Protein 5NEC (pdb70)

B-factor: mean 57.01, std 13.83, range [28.28, 116.64]

Radius of gyration: 36.02 Å; Cα contacts (8 Å, |Δi|>4): 3956; chains: 2; bounding box: 66×70×105 Å

Solvent-accessible surface area: 53662 Å² total; per-residue (Å²): 132,110,67,41,2,18,33,92,119,12,45,18,118,16,17,20,7,51,11,22,18,8,5,16,13,23,22,10,0,2,35,31,0,11,110,13,1,16,5,37,22,9,40,38,1,2,39,2,3,11,10,19,17,17,0,57,49,10,49,0,21,67,3,19,1,8,2,12,65,0,97,71,48,5,13,24,50,5,7,96,29,30,52,62,40,9,15,9,15,16,36,19,0,6,0,4,13,6,32,17,1,4,31,43,6,11,0,6,3,16,15,35,58,5,81,64,31,73,27,83,42,17,11,72,18,106,20,80,23,94,6,114,18,80,45,71,15,40,1,90,56,61,36,152,27,82,0,0,70,10,42,4,64,7,118,4,46,11,64,38,17,27,11,77,73,10,46,37,38,32,113,2,44,4,42,7,21,9,4,15,42,91,41,82,28,62,3,25,9,18,22,47,25,10,44,16,77,20,28,3,23,0,3,1,2,5,32,79,48,130,89,63,36,85,146,81,39,10,100,10,19,133,13,93,81,14,10,1,0,0,0,49,78,10,10,39,7,93,28,124,15,13,10,9,17,10,24,44,22,70,48,90,69,151,30,55,20,68,67,46,13,18,14,23,1,26,15,71,21,28,4,0,6,1,9,0,3,12,37,55,20,5,15,105,70,28,0,0,29,0,70,23,39,29,49,7,21,47,15,32,12,29,11,49,9,44,4,60,20,12,54,86,144,124,64,83,75,85,8,16,27,0,40,8,78,21,94,20,115,73,30,30,54,130,14,2,26,101,20,75,20,87,1,69,81,61,71,31,76,4,45,80,86,31,53,13,68,89,3,38,48,8,0,2,22,18,89,111,19,72,15,112,14,93,30,138,24,74,66,78,70,101,79,32,4,52,26,35,55,6,46,17,114,8,92,9,52,22,21,4,34,53,71,75,146,70,90,14,38,6,86,6,38,16,69,23,38,89,82,28,38,27,36,42,25,52,74,133,115,30,50,101,124,84,91,161,59,69,100,142,15,114,12,34,6,78,0,100,18,49,70,118,49,0,1,71,6,39,20,76,3,22,15,78,132,20,24,19,100,16,101,10,40,10,70,5,80,132,133,128,110,8,19,67,35,33,7,91,11,99,5,44,41,74,154,84,105,1,66,0,36,4,51,11,84,34,24,18,2,54,51,75,125,102,110,25,10,6,19,9,67,1,68,3,58,8,73,20,68,128,59,97,48,9,58,22,21,9,5,1,70,45,1,72,4,53,2,34,2,92,57,69,128,121,99,28,18,76,16,17,8,15,8,39,33,21,97,9,32,3,21,74,13,10,36,1,34,5,39,65,27,115,29,86,6,39,10,38,24,102,106,99,47,180,36,24,39,57,20,71,2,28,16,3,41,147,40,90,58,13,15,53,14,2,18,66,42,49,18,0,21,12,12,44,5,107,10,77,11,103,9,12,53,82,58,102,195,129,112,67,36,1,20,33,89,128,11,47,18,123,12,27,18,13,43,10,24,16,8,6,16,12,23,22,9,0,3,47,25,1,12,103,13,1,17,5,36,21,13,42,37,2,2,39,2,3,11,8,20,16,17,0,45,107,33,22,10,50,0,31,54,3,20,1,9,2,9,64,1,101,60,41,9,7,23,51,6,4,60,30,30,39,61,40,10,14,10,14,17,39,18,0,4,0,5,11,6,31,17,2,1,16,12,61,38,7,10,0,5,4,17,16,34,60,5,80,63,29,73,18,83,46,16,11,35,18,28,8,45,22,34,6,45,20,81,44,73,13,43,0,69,60,77,108,150,27,79,0,0,70,8,44,4,60,7,119,4,50,10,58,38,18,26,10,68,44,10,47,38,38,32,109,1,49,4,42,7,60,9,71,17,41,92,39,81,65,64,48,22,60,16,64,50,31,5,45,18,76,25,27,2,23,2,2,2,2,5,31,77,48,131,90,64,34,97,143,80,40,9,102,10,20,135,15,50,82,14,4,2,0,0,0,52,78,9,10,46,7,101,14,123,9,37,12,40,19,81,22,61,23,72,45,94,71,155,41,51,18,70,66,49,13,41,11,109,1,58,11,71,22,28,4,0,3,1,10,0,4,11,37,55,20,6,13,104,65,31,0,0,28,0,69,24,30,30,33,8,19,46,16,30,9,39,9,49,8,46,10,62,20,21,65,80,142,129,71,70,92,62,9,16,23,1,43,7,80,18,102,25,114,76,30,29,106,129,15,3,26,104,21,72,18,85,1,69,84,61,68,31,75,3,42,77,80,29,38,10,65,77,3,39,49,8,0,3,19,19,92,23,12,10,8,34,14,54,30,138,23,74,67,83,78,108,166,34,31,50,38,34,57,7,46,25,96,7,93,7,52,21,21,4,40,40,79,74,144,71,90,18,40,6,89,6,35,4,68,7,28,95,65,26,37,28,90,42,83,52,73,230,116,58,52,143,125,86,92,160,57,40,76,131,15,114,13,34,7,79,1,101,17,49,69,118,50,0,1,70,5,40,21,77,4,22,14,40,138,125,20,22,17,101,17,100,9,40,9,68,8,80,134,142,126,127,10,22,67,34,33,7,90,11,97,5,38,38,68,117,12,119,151,47,24,79,0,63,0,35,5,49,10,82,33,25,16,2,44,52,74,140,98,111,23,10,5,18,8,68,1,68,4,59,8,71,7,78,134,61,99,48,11,43,15,22,11,4,1,72,43,3,68,5,54,1,34,3,81,56,71,131,124,105,32,29,77,15,17,7,15,8,38,32,22,88,10,25,4,22,57,15,11,36,1,41,5,46,65,27,112,30,85,7,39,9,34,23,55,106,32,34,176,26,0,33,18,16,54,2,27,16,3,40,148,40,89,54,14,14,54,14,2,20,66,42,50,20,0,21,12,15,44,4,108,8,62,11,27,8,3,44,54,55,90,173

Sequence (1283 aa):
DETTYNVDRSASKKYTAPLLDTPRSVTVVPKQVIKDTAAVSLQDALRTVPGITFGANPTGDRPFIRGFDAQSDTYVDGVRDTQTREIFNLEQIEVSKGPNSAFGGSLNLVSKQAKAGNFIDGGFTYGSDQTRRYTLDLNQEFLDGNAAFRLNLLKHDANVAGRDEVDVSRWGVAPSLTFGLGSPTRVTVSHYHLESDDTPDSGIPYAKSSDRSKHNPDKPVNVDRGNFYGLTGRDFQKSRIDTSTITVEHDLTDSLTIRNTSRYGNSHQDYLWTQPDDSQGNINNGSVWRRQNNRVSTTTTAVNQTDLFGEFYLGGFKNSFSTGLEFSREDSKRDGYIVDTNTGLGSNKCNPSLIGAPSGYNCTSLENPNPHDPWNGSITRKYAPLNTVGTTKAIYAFDTIDLNEQWQVNIGARFDSFETTAKNHGVRPATKLSDKSSFWNWQAGLVWKPVPNGSIYASYATSAETTNYELGTKWAFFNERLELSAAIFRTDKDNTQSRVDGVELSASGKLTEKWKVFAGYSYLDSELVSNNGNEMPNTPKNSFSLWTTYDIFPKTTIGGGAFYVDKVYGDVGNTVYVPDYWRYDAMASYKLSKNVDFQLNVQNVFDKKYFDKAYAAHYASQAAGRTILFSTNFHFLDETTYNVDRSASKKYTAPLLDTPRSVTVVPKQVIKDTAAVSLQDALRTVPGITFGAGGNPTGDRPFIRGFDAQSDTYVDGVRDTQTREIFNLEQIEVSKGPNSAFGGGGSLNLVSKQAKAGNFIDGGFTYGSDQTRRYTLDLNQEFLDGNAAFRLNLLKHDANVAGRDEVDVSRWGVAPSLTFGLGSPTRVTVSHYHLESDDTPDSGIPYAKSSDRSKHNPDKPVNVDRGNFYGLTGRDFQKSRIDTSTITVEHDLTDSLTIRNTSRYGNSHQDYLWTQPDDSQGNINNGSVWRRQNNRVSTTTTAVNQTDLFGEFYLGGFKNSFSTGLEFSREDSKRDGYIVDTNTGLGSNKCNPSLIGAPSGYNCTSLENPNPHDPWNGSITRKYAPLNTVGTTKAIYAFDTIDLNEQWQVNIGARFDSFETTAKNHGVRPATKLSDKSSFWNWQAGLVWKPVPNGSIYASYATSATETTNYELGTKWAFFNERLELSAAIFRTDKDNTRNAGQSRVDGVELSASGKLTEKWKVFAGYSYLDSELVSNNGNEMPNTPKNSFSLWTTYDIFPKTTIGGGAFYVDKVYGDVGNTVYVPDYWRYDAMASYKLSKNVDFQLNVQNVFDKKYFDKAYAAHYASQAAGRTILFSTNFHFL

Nearest PDB structures (foldseek):
  5nec-assembly2_B  TM=1.002E+00  e=0.000E+00  Pseudomonas aeruginosa 39016
  5nec-assembly1_A  TM=1.000E+00  e=0.000E+00  Pseudomonas aeruginosa 39016
  5fok-assembly1_A  TM=9.599E-01  e=3.566E-80  Pseudomonas aeruginosa PAO1
  5fok-assembly2_B  TM=9.596E-01  e=4.819E-80  Pseudomonas aeruginosa PAO1
  5fp1-assembly1_A  TM=9.452E-01  e=9.517E-67  Acinetobacter baumannii

Structure (mmCIF, N/CA/C/O backbone):
data_5NEC
#
_entry.id   5NEC
#
_cell.length_a   164.522
_cell.length_b   136.452
_cell.length_c   118.955
_cell.angle_alpha   90.00
_cell.angle_beta   132.04
_cell.angle_gamma   90.00
#
_symmetry.space_group_name_H-M   'C 1 2 1'
#
loop_
_entity.id
_entity.type
_entity.pdbx_description
1 polymer 'TonB-dependent siderophore receptor'
2 non-polymer (HYDROXYETHYLOXY)TRI(ETHYLOXY)OCTANE
3 water water
#
loop_
_atom_site.group_PDB
_atom_site.id
_atom_site.type_symbol
_atom_site.label_atom_id
_atom_site.label_alt_id
_atom_site.label_comp_id
_atom_site.label_asym_id
_atom_site.label_entity_id
_atom_site.label_seq_id
_atom_site.pdbx_PDB_ins_code
_atom_site.Cartn_x
_atom_site.Cartn_y
_atom_site.Cartn_z
_atom_site.occupancy
_atom_site.B_iso_or_equiv
_atom_site.auth_seq_id
_atom_site.auth_comp_id
_atom_site.auth_asym_id
_atom_site.auth_atom_id
_atom_site.pdbx_PDB_model_num
ATOM 1 N N . ASP A 1 29 ? 28.089 47.184 -23.978 1.00 93.91 27 ASP A N 1
ATOM 2 C CA . ASP A 1 29 ? 27.155 46.640 -25.023 1.00 94.59 27 ASP A CA 1
ATOM 3 C C . ASP A 1 29 ? 26.829 45.164 -24.750 1.00 91.97 27 ASP A C 1
ATOM 4 O O . ASP A 1 29 ? 27.652 44.273 -24.997 1.00 93.25 27 ASP A O 1
ATOM 9 N N . GLU A 1 30 ? 25.617 44.914 -24.261 1.00 90.73 28 GLU A N 1
ATOM 10 C CA . GLU A 1 30 ? 25.172 43.560 -23.913 1.00 87.43 28 GLU A CA 1
ATOM 11 C C . GLU A 1 30 ? 24.766 42.691 -25.117 1.00 82.77 28 GLU A C 1
ATOM 12 O O . GLU A 1 30 ? 24.663 41.467 -24.970 1.00 80.78 28 GLU A O 1
ATOM 18 N N . THR A 1 31 ? 24.543 43.315 -26.283 1.00 78.64 29 THR A N 1
ATOM 19 C CA . THR A 1 31 ? 24.170 42.622 -27.527 1.00 75.23 29 THR A CA 1
ATOM 20 C C . THR A 1 31 ? 25.373 42.155 -28.367 1.00 71.28 29 THR A C 1
ATOM 21 O O . THR A 1 31 ? 25.200 41.694 -29.492 1.00 71.49 29 THR A O 1
ATOM 25 N N . THR A 1 32 ? 26.585 42.288 -27.846 1.00 67.94 30 THR A N 1
ATOM 26 C CA . THR A 1 32 ? 27.773 41.916 -28.604 1.00 66.70 30 THR A CA 1
ATOM 27 C C . THR A 1 32 ? 27.869 40.393 -28.861 1.00 65.35 30 THR A C 1
ATOM 28 O O . THR A 1 32 ? 27.495 39.569 -28.009 1.00 63.52 30 THR A O 1
ATOM 32 N N . TYR A 1 33 ? 28.354 40.056 -30.052 1.00 64.03 31 TYR A N 1
ATOM 33 C CA . TYR A 1 33 ? 28.749 38.697 -30.420 1.00 63.32 31 TYR A CA 1
ATOM 34 C C . TYR A 1 33 ? 30.237 38.439 -30.189 1.00 64.49 31 TYR A C 1
ATOM 35 O O . TYR A 1 33 ? 30.691 37.311 -30.364 1.00 64.56 31 TYR A O 1
ATOM 44 N N . ASN A 1 34 ? 30.985 39.470 -29.801 1.00 68.59 32 ASN A N 1
ATOM 45 C CA . ASN A 1 34 ? 32.396 39.327 -29.437 1.00 72.26 32 ASN A CA 1
ATOM 46 C C . ASN A 1 34 ? 32.635 39.828 -28.021 1.00 73.69 32 ASN A C 1
ATOM 47 O O . ASN A 1 34 ? 32.224 40.930 -27.680 1.00 78.31 32 ASN A O 1
ATOM 52 N N . VAL A 1 35 ? 33.317 39.015 -27.220 1.00 71.76 33 VAL A N 1
ATOM 53 C CA . VAL A 1 35 ? 33.710 39.367 -25.866 1.00 71.21 33 VAL A CA 1
ATOM 54 C C . VAL A 1 35 ? 35.238 39.383 -25.873 1.00 73.68 33 VAL A C 1
ATOM 55 O O . VAL A 1 35 ? 35.880 38.393 -26.238 1.00 73.82 33 VAL A O 1
ATOM 59 N N . ASP A 1 36 ? 35.811 40.514 -25.475 1.00 76.63 34 ASP A N 1
ATOM 60 C CA . ASP A 1 36 ? 37.253 40.769 -25.664 1.00 80.81 34 ASP A CA 1
ATOM 61 C C . ASP A 1 36 ? 38.131 40.397 -24.455 1.00 80.19 34 ASP A C 1
ATOM 62 O O . ASP A 1 36 ? 39.364 40.433 -24.546 1.00 79.31 34 ASP A O 1
ATOM 67 N N . ARG A 1 37 ? 37.487 40.036 -23.345 1.00 80.30 35 ARG A N 1
ATOM 68 C CA . ARG A 1 37 ? 38.177 39.717 -22.103 1.00 81.23 35 ARG A CA 1
ATOM 69 C C . ARG A 1 37 ? 37.460 38.552 -21.405 1.00 78.22 35 ARG A C 1
ATOM 70 O O . ARG A 1 37 ? 36.247 38.381 -21.548 1.00 75.23 35 ARG A O 1
ATOM 78 N N . SER A 1 38 ? 38.220 37.747 -20.671 1.00 75.13 36 SER A N 1
ATOM 79 C CA . SER A 1 38 ? 37.647 36.730 -19.802 1.00 73.18 36 SER A CA 1
ATOM 80 C C . SER A 1 38 ? 37.042 37.381 -18.555 1.00 74.25 36 SER A C 1
ATOM 81 O O . SER A 1 38 ? 37.407 38.495 -18.193 1.00 75.58 36 SER A O 1
ATOM 84 N N . ALA A 1 39 ? 36.115 36.686 -17.909 1.00 77.17 37 ALA A N 1
ATOM 85 C CA . ALA A 1 39 ? 35.547 37.142 -16.635 1.00 79.38 37 ALA A CA 1
ATOM 86 C C . ALA A 1 39 ? 36.484 36.850 -15.439 1.00 83.50 37 ALA A C 1
ATOM 87 O O . ALA A 1 39 ? 36.597 37.676 -14.535 1.00 87.16 37 ALA A O 1
ATOM 89 N N . SER A 1 40 ? 37.154 35.695 -15.437 1.00 86.80 38 SER A N 1
ATOM 90 C CA . SER A 1 40 ? 38.000 35.298 -14.298 1.00 91.00 38 SER A CA 1
ATOM 91 C C . SER A 1 40 ? 39.343 36.021 -14.349 1.00 96.12 38 SER A C 1
ATOM 92 O O . SER A 1 40 ? 40.037 35.940 -15.361 1.00 100.42 38 SER A O 1
ATOM 95 N N . LYS A 1 41 ? 39.729 36.673 -13.250 1.00 99.03 39 LYS A N 1
ATOM 96 C CA . LYS A 1 41 ? 40.981 37.470 -13.191 1.00 97.25 39 LYS A CA 1
ATOM 97 C C . LYS A 1 41 ? 42.185 36.601 -12.788 1.00 96.83 39 LYS A C 1
ATOM 98 O O . LYS A 1 41 ? 42.992 36.957 -11.908 1.00 94.40 39 LYS A O 1
ATOM 104 N N . LYS A 1 42 ? 42.258 35.435 -13.431 1.00 98.04 40 LYS A N 1
ATOM 105 C CA . LYS A 1 42 ? 43.458 34.609 -13.538 1.00 98.95 40 LYS A CA 1
ATOM 106 C C . LYS A 1 42 ? 44.068 34.830 -14.934 1.00 101.51 40 LYS A C 1
ATOM 107 O O . LYS A 1 42 ? 45.228 34.502 -15.139 1.00 100.49 40 LYS A O 1
ATOM 113 N N . TYR A 1 43 ? 43.276 35.355 -15.874 1.00 102.94 41 TYR A N 1
ATOM 114 C CA . TYR A 1 43 ? 43.777 35.879 -17.143 1.00 104.27 41 TYR A CA 1
ATOM 115 C C . TYR A 1 43 ? 44.386 37.237 -16.875 1.00 104.17 41 TYR A C 1
ATOM 116 O O . TYR A 1 43 ? 43.763 38.093 -16.252 1.00 103.92 41 TYR A O 1
ATOM 125 N N . THR A 1 44 ? 45.594 37.430 -17.400 1.00 103.90 42 THR A N 1
ATOM 126 C CA . THR A 1 44 ? 46.408 38.623 -17.158 1.00 99.10 42 THR A CA 1
ATOM 127 C C . THR A 1 44 ? 46.563 39.509 -18.428 1.00 95.56 42 THR A C 1
ATOM 128 O O . THR A 1 44 ? 47.557 40.252 -18.543 1.00 100.51 42 THR A O 1
ATOM 132 N N . ALA A 1 45 ? 45.564 39.461 -19.331 1.00 88.65 43 ALA A N 1
ATOM 133 C CA . ALA A 1 45 ? 45.611 40.114 -20.662 1.00 84.31 43 ALA A CA 1
ATOM 134 C C . ALA A 1 45 ? 44.293 39.925 -21.438 1.00 79.99 43 ALA A C 1
ATOM 135 O O . ALA A 1 45 ? 43.608 38.926 -21.228 1.00 78.19 43 ALA A O 1
ATOM 137 N N . PRO A 1 46 ? 43.950 40.863 -22.357 1.00 75.94 44 PRO A N 1
ATOM 138 C CA . PRO A 1 46 ? 42.771 40.651 -23.237 1.00 72.42 44 PRO A CA 1
ATOM 139 C C . PRO A 1 46 ? 42.922 39.443 -24.182 1.00 70.30 44 PRO A C 1
ATOM 140 O O . PRO A 1 46 ? 44.037 38.950 -24.377 1.00 68.65 44 PRO A O 1
ATOM 144 N N . LEU A 1 47 ? 41.813 38.989 -24.764 1.00 67.89 45 LEU A N 1
ATOM 145 C CA . LEU A 1 47 ? 41.806 37.750 -25.567 1.00 66.36 45 LEU A CA 1
ATOM 146 C C . LEU A 1 47 ? 42.568 37.873 -26.889 1.00 64.90 45 LEU A C 1
ATOM 147 O O . LEU A 1 47 ? 43.242 36.924 -27.294 1.00 62.07 45 LEU A O 1
ATOM 152 N N . LEU A 1 48 ? 42.502 39.033 -27.540 1.00 66.34 46 LEU A N 1
ATOM 153 C CA . LEU A 1 48 ? 43.368 39.318 -28.715 1.00 67.82 46 LEU A CA 1
ATOM 154 C C . LEU A 1 48 ? 44.857 39.020 -28.418 1.00 65.97 46 LEU A C 1
ATOM 155 O O . LEU A 1 48 ? 45.556 38.418 -29.247 1.00 61.98 46 LEU A O 1
ATOM 160 N N . ASP A 1 49 ? 45.320 39.417 -27.230 1.00 66.44 47 ASP A N 1
ATOM 161 C CA . ASP A 1 49 ? 46.734 39.281 -26.843 1.00 68.05 47 ASP A CA 1
ATOM 162 C C . ASP A 1 49 ? 47.028 38.080 -25.935 1.00 65.33 47 ASP A C 1
ATOM 163 O O . ASP A 1 49 ? 48.087 38.020 -25.319 1.00 66.06 47 ASP A O 1
ATOM 168 N N . THR A 1 50 ? 46.084 37.150 -25.811 1.00 63.28 48 THR A N 1
ATOM 169 C CA . THR A 1 50 ? 46.289 35.925 -25.031 1.00 62.20 48 THR A CA 1
ATOM 170 C C . THR A 1 50 ? 46.772 34.829 -26.017 1.00 61.21 48 THR A C 1
ATOM 171 O O . THR A 1 50 ? 46.141 34.598 -27.059 1.00 57.66 48 THR A O 1
ATOM 175 N N . PRO A 1 51 ? 47.902 34.163 -25.702 1.00 60.81 49 PRO A N 1
ATOM 176 C CA . PRO A 1 51 ? 48.520 33.194 -26.619 1.00 61.48 49 PRO A CA 1
ATOM 177 C C . PRO A 1 51 ? 47.914 31.778 -26.579 1.00 61.55 49 PRO A C 1
ATOM 178 O O . PRO A 1 51 ? 48.641 30.797 -26.466 1.00 59.22 49 PRO A O 1
ATOM 182 N N . ARG A 1 52 ? 46.589 31.686 -26.685 1.00 65.28 50 ARG A N 1
ATOM 183 C CA . ARG A 1 52 ? 45.844 30.425 -26.604 1.00 66.49 50 ARG A CA 1
ATOM 184 C C . ARG A 1 52 ? 44.536 30.575 -27.387 1.00 65.73 50 ARG A C 1
ATOM 185 O O . ARG A 1 52 ? 44.006 31.680 -27.526 1.00 61.25 50 ARG A O 1
ATOM 193 N N . SER A 1 53 ? 44.011 29.461 -27.889 1.00 65.17 51 SER A N 1
ATOM 194 C CA . SER A 1 53 ? 42.694 29.468 -28.524 1.00 63.39 51 SER A CA 1
ATOM 195 C C . SER A 1 53 ? 41.590 29.540 -27.465 1.00 60.84 51 SER A C 1
ATOM 196 O O . SER A 1 53 ? 41.404 28.601 -26.692 1.00 61.37 51 SER A O 1
ATOM 199 N N . VAL A 1 54 ? 40.870 30.662 -27.427 1.00 59.00 52 VAL A N 1
ATOM 200 C CA . VAL A 1 54 ? 39.755 30.850 -26.503 1.00 55.85 52 VAL A CA 1
ATOM 201 C C . VAL A 1 54 ? 38.566 31.381 -27.280 1.00 53.97 52 VAL A C 1
ATOM 202 O O . VAL A 1 54 ? 38.702 32.361 -27.998 1.00 52.99 52 VAL A O 1
ATOM 206 N N . THR A 1 55 ? 37.413 30.738 -27.135 1.00 53.54 53 THR A N 1
ATOM 207 C CA . THR A 1 55 ? 36.164 31.226 -27.722 1.00 54.08 53 THR A CA 1
ATOM 208 C C . THR A 1 55 ? 35.140 31.450 -26.620 1.00 52.62 53 THR A C 1
ATOM 209 O O . THR A 1 55 ? 34.850 30.543 -25.836 1.00 53.97 53 THR A O 1
ATOM 213 N N . VAL A 1 56 ? 34.591 32.657 -26.562 1.00 50.43 54 VAL A N 1
ATOM 214 C CA . VAL A 1 56 ? 33.533 32.966 -25.620 1.00 49.78 54 VAL A CA 1
ATOM 215 C C . VAL A 1 56 ? 32.186 32.957 -26.355 1.00 48.97 54 VAL A C 1
ATOM 216 O O . VAL A 1 56 ? 32.029 33.616 -27.368 1.00 47.02 54 VAL A O 1
ATOM 220 N N . VAL A 1 57 ? 31.239 32.153 -25.872 1.00 49.73 55 VAL A N 1
ATOM 221 C CA . VAL A 1 57 ? 29.868 32.215 -26.362 1.00 50.85 55 VAL A CA 1
ATOM 222 C C . VAL A 1 57 ? 29.170 33.262 -25.510 1.00 51.47 55 VAL A C 1
ATOM 223 O O . VAL A 1 57 ? 28.897 33.007 -24.332 1.00 52.56 55 VAL A O 1
ATOM 227 N N . PRO A 1 58 ? 28.904 34.449 -26.085 1.00 52.74 56 PRO A N 1
ATOM 228 C CA . PRO A 1 58 ? 28.305 35.521 -25.294 1.00 54.04 56 PRO A CA 1
ATOM 229 C C . PRO A 1 58 ? 26.807 35.365 -25.090 1.00 55.63 56 PRO A C 1
ATOM 230 O O . PRO A 1 58 ? 26.140 34.646 -25.843 1.00 55.19 56 PRO A O 1
ATOM 234 N N . LYS A 1 59 ? 26.306 36.061 -24.076 1.00 59.33 57 LYS A N 1
ATOM 235 C CA . LYS A 1 59 ? 24.886 36.110 -23.729 1.00 62.73 57 LYS A CA 1
ATOM 236 C C . LYS A 1 59 ? 23.953 36.200 -24.935 1.00 61.34 57 LYS A C 1
ATOM 237 O O . LYS A 1 59 ? 22.947 35.502 -25.002 1.00 59.17 57 LYS A O 1
ATOM 243 N N . GLN A 1 60 ? 24.288 37.084 -25.869 1.00 61.07 58 GLN A N 1
ATOM 244 C CA . GLN A 1 60 ? 23.409 37.408 -26.984 1.00 59.35 58 GLN A CA 1
ATOM 245 C C . GLN A 1 60 ? 23.271 36.248 -27.956 1.00 59.44 58 GLN A C 1
ATOM 246 O O . GLN A 1 60 ? 22.192 36.069 -28.526 1.00 59.92 58 GLN A O 1
ATOM 252 N N . VAL A 1 61 ? 24.345 35.472 -28.142 1.00 55.68 59 VAL A N 1
ATOM 253 C CA . VAL A 1 61 ? 24.281 34.255 -28.957 1.00 54.19 59 VAL A CA 1
ATOM 254 C C . VAL A 1 61 ? 23.391 33.199 -28.288 1.00 51.20 59 VAL A C 1
ATOM 255 O O . VAL A 1 61 ? 22.598 32.544 -28.965 1.00 48.00 59 VAL A O 1
ATOM 259 N N . ILE A 1 62 ? 23.507 33.074 -26.965 1.00 50.52 60 ILE A N 1
ATOM 260 C CA . ILE A 1 62 ? 22.669 32.167 -26.170 1.00 48.74 60 ILE A CA 1
ATOM 261 C C . ILE A 1 62 ? 21.187 32.526 -26.322 1.00 48.83 60 ILE A C 1
ATOM 262 O O . ILE A 1 62 ? 20.366 31.640 -26.529 1.00 46.84 60 ILE A O 1
ATOM 267 N N . LYS A 1 63 ? 20.858 33.817 -26.261 1.00 52.13 61 LYS A N 1
ATOM 268 C CA . LYS A 1 63 ? 19.476 34.288 -26.475 1.00 55.58 61 LYS A CA 1
ATOM 269 C C . LYS A 1 63 ? 19.006 34.147 -27.928 1.00 53.43 61 LYS A C 1
ATOM 270 O O . LYS A 1 63 ? 17.918 33.673 -28.149 1.00 50.85 61 LYS A O 1
ATOM 276 N N . ASP A 1 64 ? 19.823 34.550 -28.897 1.00 53.38 62 ASP A N 1
ATOM 277 C CA . ASP A 1 64 ? 19.426 34.529 -30.321 1.00 54.65 62 ASP A CA 1
ATOM 278 C C . ASP A 1 64 ? 19.200 33.114 -30.874 1.00 54.20 62 ASP A C 1
ATOM 279 O O . ASP A 1 64 ? 18.316 32.920 -31.717 1.00 52.62 62 ASP A O 1
ATOM 284 N N . THR A 1 65 ? 19.988 32.145 -30.397 1.00 52.91 63 THR A N 1
ATOM 285 C CA . THR A 1 65 ? 19.796 30.722 -30.735 1.00 51.85 63 THR A CA 1
ATOM 286 C C . THR A 1 65 ? 18.693 30.056 -29.908 1.00 50.72 63 THR A C 1
ATOM 287 O O . THR A 1 65 ? 18.287 28.953 -30.225 1.00 51.43 63 THR A O 1
ATOM 291 N N . ALA A 1 66 ? 18.213 30.726 -28.859 1.00 50.36 64 ALA A N 1
ATOM 292 C CA . ALA A 1 66 ? 17.229 30.168 -27.908 1.00 49.76 64 ALA A CA 1
ATOM 293 C C . ALA A 1 66 ? 17.670 28.820 -27.311 1.00 48.41 64 ALA A C 1
ATOM 294 O O . ALA A 1 66 ? 16.851 27.951 -27.055 1.00 48.39 64 ALA A O 1
ATOM 296 N N . ALA A 1 67 ? 18.972 28.686 -27.066 1.00 48.41 65 ALA A N 1
ATOM 297 C CA . ALA A 1 67 ? 19.553 27.522 -26.421 1.00 47.84 65 ALA A CA 1
ATOM 298 C C . ALA A 1 67 ? 18.940 27.307 -25.049 1.00 48.22 65 ALA A C 1
ATOM 299 O O . ALA A 1 67 ? 18.855 28.248 -24.269 1.00 49.97 65 ALA A O 1
ATOM 301 N N . VAL A 1 68 ? 18.516 26.075 -24.765 1.00 48.66 66 VAL A N 1
ATOM 302 C CA . VAL A 1 68 ? 17.945 25.723 -23.452 1.00 47.45 66 VAL A CA 1
ATOM 303 C C . VAL A 1 68 ? 18.897 24.867 -22.614 1.00 46.38 66 VAL A C 1
ATOM 304 O O . VAL A 1 68 ? 18.525 24.420 -21.530 1.00 47.19 66 VAL A O 1
ATOM 308 N N . SER A 1 69 ? 20.105 24.625 -23.114 1.00 46.41 67 SER A N 1
ATOM 309 C CA . SER A 1 69 ? 21.099 23.850 -22.371 1.00 47.73 67 SER A CA 1
ATOM 310 C C . SER A 1 69 ? 22.503 24.187 -22.823 1.00 48.16 67 SER A C 1
ATOM 311 O O . SER A 1 69 ? 22.695 24.867 -23.840 1.00 49.65 67 SER A O 1
ATOM 314 N N . LEU A 1 70 ? 23.468 23.697 -22.054 1.00 48.23 68 LEU A N 1
ATOM 315 C CA . LEU A 1 70 ? 24.901 23.870 -22.340 1.00 48.93 68 LEU A CA 1
ATOM 316 C C . LEU A 1 70 ? 25.301 23.247 -23.664 1.00 48.03 68 LEU A C 1
ATOM 317 O O . LEU A 1 70 ? 26.009 23.871 -24.418 1.00 47.60 68 LEU A O 1
ATOM 322 N N . GLN A 1 71 ? 24.832 22.030 -23.944 1.00 51.42 69 GLN A N 1
ATOM 323 C CA . GLN A 1 71 ? 25.109 21.347 -25.228 1.00 54.35 69 GLN A CA 1
ATOM 324 C C . GLN A 1 71 ? 24.516 22.064 -26.436 1.00 53.99 69 GLN A C 1
ATOM 325 O O . GLN A 1 71 ? 25.194 22.241 -27.440 1.00 54.61 69 GLN A O 1
ATOM 331 N N . ASP A 1 72 ? 23.240 22.423 -26.330 1.00 54.77 70 ASP A N 1
ATOM 332 C CA . ASP A 1 72 ? 22.524 23.230 -27.328 1.00 56.48 70 ASP A CA 1
ATOM 333 C C . ASP A 1 72 ? 23.349 24.482 -27.698 1.00 55.81 70 ASP A C 1
ATOM 334 O O . ASP A 1 72 ? 23.576 24.772 -28.874 1.00 53.30 70 ASP A O 1
ATOM 339 N N . ALA A 1 73 ? 23.835 25.179 -26.672 1.00 55.10 71 ALA A N 1
ATOM 340 C CA . ALA A 1 73 ? 24.605 26.410 -26.845 1.00 56.17 71 ALA A CA 1
ATOM 341 C C . ALA A 1 73 ? 25.973 26.165 -27.480 1.00 55.16 71 ALA A C 1
ATOM 342 O O . ALA A 1 73 ? 26.423 26.979 -28.294 1.00 54.76 71 ALA A O 1
ATOM 344 N N . LEU A 1 74 ? 26.625 25.057 -27.110 1.00 52.35 72 LEU A N 1
ATOM 345 C CA . LEU A 1 74 ? 27.960 24.737 -27.638 1.00 52.40 72 LEU A CA 1
ATOM 346 C C . LEU A 1 74 ? 27.976 24.235 -29.093 1.00 51.51 72 LEU A C 1
ATOM 347 O O . LEU A 1 74 ? 29.042 24.121 -29.676 1.00 49.29 72 LEU A O 1
ATOM 352 N N . ARG A 1 75 ? 26.812 23.982 -29.693 1.00 51.20 73 ARG A N 1
ATOM 353 C CA . ARG A 1 75 ? 26.749 23.708 -31.130 1.00 51.57 73 ARG A CA 1
ATOM 354 C C . ARG A 1 75 ? 27.354 24.835 -31.983 1.00 51.89 73 ARG A C 1
ATOM 355 O O . ARG A 1 75 ? 27.788 24.583 -33.102 1.00 49.98 73 ARG A O 1
ATOM 363 N N . THR A 1 76 ? 27.386 26.063 -31.439 1.00 52.04 74 THR A N 1
ATOM 364 C CA . THR A 1 76 ? 28.039 27.216 -32.086 1.00 51.73 74 THR A CA 1
ATOM 365 C C . THR A 1 76 ? 29.576 27.199 -32.100 1.00 50.03 74 THR A C 1
ATOM 366 O O . THR A 1 76 ? 30.174 27.994 -32.786 1.00 51.96 74 THR A O 1
ATOM 370 N N . VAL A 1 77 ? 30.207 26.327 -31.331 1.00 51.09 75 VAL A N 1
ATOM 371 C CA . VAL A 1 77 ? 31.659 26.223 -31.305 1.00 51.02 75 VAL A CA 1
ATOM 372 C C . VAL A 1 77 ? 32.047 24.852 -31.848 1.00 52.10 75 VAL A C 1
ATOM 373 O O . VAL A 1 77 ? 31.857 23.840 -31.165 1.00 51.55 75 VAL A O 1
ATOM 377 N N . PRO A 1 78 ? 32.629 24.811 -33.056 1.00 53.83 76 PRO A N 1
ATOM 378 C CA . PRO A 1 78 ? 32.870 23.529 -33.730 1.00 52.55 76 PRO A CA 1
ATOM 379 C C . PRO A 1 78 ? 33.938 22.695 -33.059 1.00 51.89 76 PRO A C 1
ATOM 380 O O . PRO A 1 78 ? 34.833 23.230 -32.413 1.00 51.05 76 PRO A O 1
ATOM 384 N N . GLY A 1 79 ? 33.834 21.380 -33.213 1.00 54.86 77 GLY A N 1
ATOM 385 C CA . GLY A 1 79 ? 34.816 20.437 -32.636 1.00 55.52 77 GLY A CA 1
ATOM 386 C C . GLY A 1 79 ? 34.616 20.034 -31.172 1.00 53.15 77 GLY A C 1
ATOM 387 O O . GLY A 1 79 ? 35.489 19.393 -30.581 1.00 55.31 77 GLY A O 1
ATOM 388 N N . ILE A 1 80 ? 33.497 20.428 -30.579 1.00 50.91 78 ILE A N 1
ATOM 389 C CA . ILE A 1 80 ? 33.153 20.024 -29.217 1.00 51.65 78 ILE A CA 1
ATOM 390 C C . ILE A 1 80 ? 32.048 19.001 -29.385 1.00 50.67 78 ILE A C 1
ATOM 391 O O . ILE A 1 80 ? 30.956 19.349 -29.817 1.00 51.07 78 ILE A O 1
ATOM 396 N N . THR A 1 81 ? 32.347 17.744 -29.091 1.00 50.84 79 THR A N 1
ATOM 397 C CA . THR A 1 81 ? 31.348 16.687 -29.143 1.00 54.97 79 THR A CA 1
ATOM 398 C C . THR A 1 81 ? 31.116 16.125 -27.750 1.00 54.21 79 THR A C 1
ATOM 399 O O . THR A 1 81 ? 31.970 16.199 -26.880 1.00 54.08 79 THR A O 1
ATOM 403 N N . PHE A 1 82 ? 29.941 15.559 -27.565 1.00 55.43 80 PHE A N 1
ATOM 404 C CA . PHE A 1 82 ? 29.574 14.939 -26.315 1.00 54.46 80 PHE A CA 1
ATOM 405 C C . PHE A 1 82 ? 29.507 13.441 -26.502 1.00 53.21 80 PHE A C 1
ATOM 406 O O . PHE A 1 82 ? 29.089 12.966 -27.546 1.00 51.72 80 PHE A O 1
ATOM 414 N N . GLY A 1 83 ? 30.005 12.712 -25.514 1.00 54.79 81 GLY A N 1
ATOM 415 C CA . GLY A 1 83 ? 29.897 11.266 -25.488 1.00 60.11 81 GLY A CA 1
ATOM 416 C C . GLY A 1 83 ? 29.649 10.774 -24.071 1.00 66.14 81 GLY A C 1
ATOM 417 O O . GLY A 1 83 ? 28.957 11.440 -23.282 1.00 70.53 81 GLY A O 1
ATOM 418 N N . ALA A 1 84 ? 30.228 9.610 -23.758 1.00 70.19 82 ALA A N 1
ATOM 419 C CA . ALA A 1 84 ? 30.197 9.035 -22.411 1.00 70.49 82 ALA A CA 1
ATOM 420 C C . ALA A 1 84 ? 31.400 8.093 -22.180 1.00 69.69 82 ALA A C 1
ATOM 421 O O . ALA A 1 84 ? 32.376 8.103 -22.951 1.00 64.22 82 ALA A O 1
ATOM 423 N N . ASN A 1 89 ? 25.442 6.775 -19.335 1.00 73.17 87 ASN A N 1
ATOM 424 C CA . ASN A 1 89 ? 24.568 7.933 -19.055 1.00 75.39 87 ASN A CA 1
ATOM 425 C C . ASN A 1 89 ? 23.354 8.075 -20.031 1.00 74.13 87 ASN A C 1
ATOM 426 O O . ASN A 1 89 ? 23.537 8.067 -21.247 1.00 74.52 87 ASN A O 1
ATOM 431 N N . PRO A 1 90 ? 22.122 8.255 -19.510 1.00 73.95 88 PRO A N 1
ATOM 432 C CA . PRO A 1 90 ? 20.954 8.377 -20.414 1.00 75.48 88 PRO A CA 1
ATOM 433 C C . PRO A 1 90 ? 20.945 9.642 -21.313 1.00 79.72 88 PRO A C 1
ATOM 434 O O . PRO A 1 90 ? 20.147 9.711 -22.250 1.00 78.44 88 PRO A O 1
ATOM 438 N N . THR A 1 91 ? 21.776 10.637 -20.982 1.00 84.13 89 THR A N 1
ATOM 439 C CA . THR A 1 91 ? 22.119 11.760 -21.869 1.00 89.03 89 THR A CA 1
ATOM 440 C C . THR A 1 91 ? 23.590 12.107 -21.589 1.00 90.52 89 THR A C 1
ATOM 441 O O . THR A 1 91 ? 23.896 12.616 -20.511 1.00 94.85 89 THR A O 1
ATOM 445 N N . GLY A 1 92 ? 24.492 11.831 -22.531 1.00 88.94 90 GLY A N 1
ATOM 446 C CA . GLY A 1 92 ? 25.939 12.008 -22.315 1.00 89.77 90 GLY A CA 1
ATOM 447 C C . GLY A 1 92 ? 26.379 13.465 -22.169 1.00 89.47 90 GLY A C 1
ATOM 448 O O . GLY A 1 92 ? 26.358 14.218 -23.145 1.00 85.38 90 GLY A O 1
ATOM 449 N N . ASP A 1 93 ? 26.780 13.860 -20.945 1.00 87.86 91 ASP A N 1
ATOM 450 C CA . ASP A 1 93 ? 27.087 15.276 -20.582 1.00 83.88 91 ASP A CA 1
ATOM 451 C C . ASP A 1 93 ? 28.583 15.528 -20.463 1.00 76.84 91 ASP A C 1
ATOM 452 O O . ASP A 1 93 ? 29.018 16.481 -19.801 1.00 69.55 91 ASP A O 1
ATOM 457 N N . ARG A 1 94 ? 29.366 14.697 -21.159 1.00 72.37 92 ARG A N 1
ATOM 458 C CA . ARG A 1 94 ? 30.811 14.704 -21.102 1.00 69.34 92 ARG A CA 1
ATOM 459 C C . ARG A 1 94 ? 31.358 15.333 -22.389 1.00 59.95 92 ARG A C 1
ATOM 460 O O . ARG A 1 94 ? 31.318 14.697 -23.428 1.00 55.99 92 ARG A O 1
ATOM 468 N N . PRO A 1 95 ? 31.867 16.574 -22.330 1.00 53.51 93 PRO A N 1
ATOM 469 C CA . PRO A 1 95 ? 32.438 17.169 -23.544 1.00 53.67 93 PRO A CA 1
ATOM 470 C C . PRO A 1 95 ? 33.822 16.627 -23.940 1.00 50.68 93 PRO A C 1
ATOM 471 O O . PRO A 1 95 ? 34.622 16.292 -23.076 1.00 50.34 93 PRO A O 1
ATOM 475 N N . PHE A 1 96 ? 34.067 16.540 -25.244 1.00 49.01 94 PHE A N 1
ATOM 476 C CA . PHE A 1 96 ? 35.377 16.208 -25.813 1.00 48.96 94 PHE A CA 1
ATOM 477 C C . PHE A 1 96 ? 35.876 17.415 -26.599 1.00 49.85 94 PHE A C 1
ATOM 478 O O . PHE A 1 96 ? 35.156 17.945 -27.439 1.00 51.16 94 PHE A O 1
ATOM 486 N N . ILE A 1 97 ? 37.099 17.851 -26.325 1.00 50.25 95 ILE A N 1
ATOM 487 C CA . ILE A 1 97 ? 37.642 19.070 -26.913 1.00 50.87 95 ILE A CA 1
ATOM 488 C C . ILE A 1 97 ? 38.985 18.706 -27.540 1.00 50.86 95 ILE A C 1
ATOM 489 O O . ILE A 1 97 ? 39.837 18.122 -26.863 1.00 51.03 95 ILE A O 1
ATOM 494 N N . ARG A 1 98 ? 39.157 19.023 -28.828 1.00 51.28 96 ARG A N 1
ATOM 495 C CA . ARG A 1 98 ? 40.324 18.590 -29.608 1.00 52.84 96 ARG A CA 1
ATOM 496 C C . ARG A 1 98 ? 40.614 17.101 -29.422 1.00 55.98 96 ARG A C 1
ATOM 497 O O . ARG A 1 98 ? 41.775 16.686 -29.238 1.00 55.68 96 ARG A O 1
ATOM 505 N N . GLY A 1 99 ? 39.524 16.330 -29.441 1.00 57.57 97 GLY A N 1
ATOM 506 C CA . GLY A 1 99 ? 39.553 14.891 -29.315 1.00 59.98 97 GLY A CA 1
ATOM 507 C C . GLY A 1 99 ? 39.986 14.323 -27.993 1.00 61.41 97 GLY A C 1
ATOM 508 O O . GLY A 1 99 ? 40.435 13.178 -27.939 1.00 60.56 97 GLY A O 1
ATOM 509 N N . PHE A 1 100 ? 39.821 15.104 -26.926 1.00 64.24 98 PHE A N 1
ATOM 510 C CA . PHE A 1 100 ? 40.202 14.667 -25.585 1.00 65.71 98 PHE A CA 1
ATOM 511 C C . PHE A 1 100 ? 39.088 14.938 -24.571 1.00 65.45 98 PHE A C 1
ATOM 512 O O . PHE A 1 100 ? 38.418 15.968 -24.606 1.00 64.25 98 PHE A O 1
ATOM 520 N N . ASP A 1 101 ? 38.923 13.982 -23.666 1.00 67.87 99 ASP A N 1
ATOM 521 C CA . ASP A 1 101 ? 37.857 13.956 -22.677 1.00 68.58 99 ASP A CA 1
ATOM 522 C C . ASP A 1 101 ? 38.025 15.100 -21.675 1.00 68.73 99 ASP A C 1
ATOM 523 O O . ASP A 1 101 ? 39.101 15.248 -21.103 1.00 70.40 99 ASP A O 1
ATOM 528 N N . ALA A 1 102 ? 36.957 15.872 -21.447 1.00 68.13 100 ALA A N 1
ATOM 529 C CA . ALA A 1 102 ? 36.996 17.046 -20.573 1.00 69.47 100 ALA A CA 1
ATOM 530 C C . ALA A 1 102 ? 35.873 17.103 -19.530 1.00 73.71 100 ALA A C 1
ATOM 531 O O . ALA A 1 102 ? 35.469 18.214 -19.125 1.00 69.97 100 ALA A O 1
ATOM 533 N N . GLN A 1 103 ? 35.389 15.936 -19.073 1.00 78.78 101 GLN A N 1
ATOM 534 C CA . GLN A 1 103 ? 34.304 15.878 -18.060 1.00 83.11 101 GLN A CA 1
ATOM 535 C C . GLN A 1 103 ? 34.671 16.605 -16.775 1.00 82.58 101 GLN A C 1
ATOM 536 O O . GLN A 1 103 ? 33.868 17.365 -16.229 1.00 84.70 101 GLN A O 1
ATOM 542 N N . SER A 1 104 ? 35.905 16.382 -16.325 1.00 80.48 102 SER A N 1
ATOM 543 C CA . SER A 1 104 ? 36.412 16.950 -15.090 1.00 79.39 102 SER A CA 1
ATOM 544 C C . SER A 1 104 ? 37.277 18.190 -15.379 1.00 77.35 102 SER A C 1
ATOM 545 O O . SER A 1 104 ? 38.216 18.483 -14.646 1.00 72.18 102 SER A O 1
ATOM 548 N N . ASP A 1 105 ? 36.946 18.909 -16.455 1.00 76.73 103 ASP A N 1
ATOM 549 C CA . ASP A 1 105 ? 37.477 20.247 -16.715 1.00 75.77 103 ASP A CA 1
ATOM 550 C C . ASP A 1 105 ? 36.341 21.221 -17.058 1.00 69.63 103 ASP A C 1
ATOM 551 O O . ASP A 1 105 ? 36.471 22.059 -17.953 1.00 68.56 103 ASP A O 1
ATOM 556 N N . THR A 1 106 ? 35.234 21.091 -16.328 1.00 64.28 104 THR A N 1
ATOM 557 C CA . THR A 1 106 ? 34.127 22.033 -16.384 1.00 60.94 104 THR A CA 1
ATOM 558 C C . THR A 1 106 ? 34.114 22.839 -15.085 1.00 56.39 104 THR A C 1
ATOM 559 O O . THR A 1 106 ? 34.099 22.294 -13.993 1.00 54.00 104 THR A O 1
ATOM 563 N N . TYR A 1 107 ? 34.140 24.152 -15.251 1.00 55.20 105 TYR A N 1
ATOM 564 C CA . TYR A 1 107 ? 34.284 25.099 -14.170 1.00 54.51 105 TYR A CA 1
ATOM 565 C C . TYR A 1 107 ? 33.063 26.014 -14.162 1.00 52.14 105 TYR A C 1
ATOM 566 O O . TYR A 1 107 ? 32.490 26.296 -15.215 1.00 49.58 105 TYR A O 1
ATOM 575 N N . VAL A 1 108 ? 32.643 26.417 -12.963 1.00 50.14 106 VAL A N 1
ATOM 576 C CA . VAL A 1 108 ? 31.672 27.490 -12.787 1.00 49.31 106 VAL A CA 1
ATOM 577 C C . VAL A 1 108 ? 32.408 28.604 -12.054 1.00 50.46 106 VAL A C 1
ATOM 578 O O . VAL A 1 108 ? 32.835 28.419 -10.905 1.00 49.64 106 VAL A O 1
ATOM 582 N N . ASP A 1 109 ? 32.584 29.741 -12.734 1.00 50.85 107 ASP A N 1
ATOM 583 C CA . ASP A 1 109 ? 33.365 30.866 -12.213 1.00 53.91 107 ASP A CA 1
ATOM 584 C C . ASP A 1 109 ? 34.732 30.435 -11.682 1.00 54.36 107 ASP A C 1
ATOM 585 O O . ASP A 1 109 ? 35.065 30.667 -10.533 1.00 55.89 107 ASP A O 1
ATOM 590 N N . GLY A 1 110 ? 35.489 29.755 -12.530 1.00 55.44 108 GLY A N 1
ATOM 591 C CA . GLY A 1 110 ? 36.853 29.342 -12.226 1.00 57.51 108 GLY A CA 1
ATOM 592 C C . GLY A 1 110 ? 37.052 28.341 -11.098 1.00 59.23 108 GLY A C 1
ATOM 593 O O . GLY A 1 110 ? 38.166 28.196 -10.611 1.00 60.10 108 GLY A O 1
ATOM 594 N N . VAL A 1 111 ? 35.996 27.648 -10.676 1.00 60.47 109 VAL A N 1
ATOM 595 C CA . VAL A 1 111 ? 36.110 26.634 -9.621 1.00 61.88 109 VAL A CA 1
ATOM 596 C C . VAL A 1 111 ? 35.459 25.354 -10.112 1.00 60.73 109 VAL A C 1
ATOM 597 O O . VAL A 1 111 ? 34.468 25.423 -10.835 1.00 59.14 109 VAL A O 1
ATOM 601 N N . ARG A 1 112 ? 36.011 24.200 -9.737 1.00 66.92 110 ARG A N 1
ATOM 602 C CA . ARG A 1 112 ? 35.521 22.890 -10.255 1.00 73.47 110 ARG A CA 1
ATOM 603 C C . ARG A 1 112 ? 34.111 22.614 -9.755 1.00 74.75 110 ARG A C 1
ATOM 604 O O . ARG A 1 112 ? 33.675 23.229 -8.780 1.00 68.83 110 ARG A O 1
ATOM 612 N N . ASP A 1 113 ? 33.387 21.717 -10.432 1.00 81.66 111 ASP A N 1
ATOM 613 C CA . ASP A 1 113 ? 31.985 21.439 -10.076 1.00 86.07 111 ASP A CA 1
ATOM 614 C C . ASP A 1 113 ? 31.665 19.966 -9.742 1.00 87.47 111 ASP A C 1
ATOM 615 O O . ASP A 1 113 ? 32.266 19.025 -10.286 1.00 92.75 111 ASP A O 1
ATOM 620 N N . THR A 1 114 ? 30.692 19.819 -8.841 1.00 86.32 112 THR A N 1
ATOM 621 C CA . THR A 1 114 ? 30.185 18.536 -8.336 1.00 88.53 112 THR A CA 1
ATOM 622 C C . THR A 1 114 ? 29.448 17.721 -9.397 1.00 87.32 112 THR A C 1
ATOM 623 O O . THR A 1 114 ? 29.995 16.788 -9.988 1.00 85.62 112 THR A O 1
ATOM 627 N N . GLN A 1 117 ? 26.265 15.010 -15.162 1.00 81.82 115 GLN A N 1
ATOM 628 C CA . GLN A 1 117 ? 25.316 16.017 -14.763 1.00 79.80 115 GLN A CA 1
ATOM 629 C C . GLN A 1 117 ? 25.019 16.943 -15.967 1.00 79.42 115 GLN A C 1
ATOM 630 O O . GLN A 1 117 ? 25.953 17.417 -16.620 1.00 81.18 115 GLN A O 1
ATOM 636 N N . THR A 1 118 ? 23.731 17.158 -16.268 1.00 78.66 116 THR A N 1
ATOM 637 C CA . THR A 1 118 ? 23.281 17.928 -17.457 1.00 75.68 116 THR A CA 1
ATOM 638 C C . THR A 1 118 ? 23.030 19.401 -17.082 1.00 72.31 116 THR A C 1
ATOM 639 O O . THR A 1 118 ? 22.150 19.712 -16.260 1.00 77.71 116 THR A O 1
ATOM 643 N N . ARG A 1 119 ? 23.780 20.299 -17.705 1.00 65.30 117 ARG A N 1
ATOM 644 C CA . ARG A 1 119 ? 23.814 21.681 -17.286 1.00 61.54 117 ARG A CA 1
ATOM 645 C C . ARG A 1 119 ? 22.893 22.573 -18.096 1.00 59.90 117 ARG A C 1
ATOM 646 O O . ARG A 1 119 ? 22.803 22.489 -19.316 1.00 58.31 117 ARG A O 1
ATOM 654 N N . GLU A 1 120 ? 22.247 23.465 -17.371 1.00 58.56 118 GLU A N 1
ATOM 655 C CA . GLU A 1 120 ? 21.214 24.327 -17.894 1.00 57.18 118 GLU A CA 1
ATOM 656 C C . GLU A 1 120 ? 21.932 25.672 -18.127 1.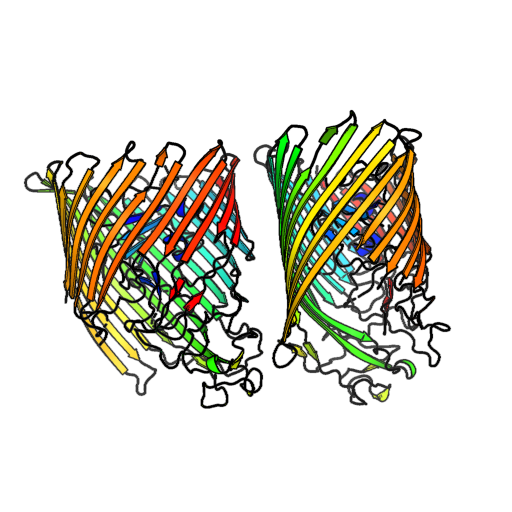00 56.38 118 GLU A C 1
ATOM 657 O O . GLU A 1 120 ? 23.098 25.784 -17.773 1.00 57.64 118 GLU A O 1
ATOM 663 N N . ILE A 1 121 ? 21.313 26.630 -18.821 1.00 55.37 119 ILE A N 1
ATOM 664 C CA . ILE A 1 121 ? 21.956 27.933 -19.086 1.00 54.93 119 ILE A CA 1
ATOM 665 C C . ILE A 1 121 ? 21.259 29.156 -18.466 1.00 52.85 119 ILE A C 1
ATOM 666 O O . ILE A 1 121 ? 21.808 30.245 -18.571 1.00 49.69 119 ILE A O 1
ATOM 671 N N . PHE A 1 122 ? 20.087 28.993 -17.827 1.00 51.92 120 PHE A N 1
ATOM 672 C CA . PHE A 1 122 ? 19.308 30.142 -17.297 1.00 51.63 120 PHE A CA 1
ATOM 673 C C . PHE A 1 122 ? 20.113 31.049 -16.362 1.00 52.60 120 PHE A C 1
ATOM 674 O O . PHE A 1 122 ? 19.906 32.254 -16.378 1.00 53.79 120 PHE A O 1
ATOM 682 N N . ASN A 1 123 ? 21.047 30.486 -15.590 1.00 53.34 121 ASN A N 1
ATOM 683 C CA . ASN A 1 123 ? 21.875 31.275 -14.671 1.00 54.50 121 ASN A CA 1
ATOM 684 C C . ASN A 1 123 ? 23.235 31.720 -15.233 1.00 54.04 121 ASN A C 1
ATOM 685 O O . ASN A 1 123 ? 24.070 32.208 -14.476 1.00 53.88 121 ASN A O 1
ATOM 690 N N . LEU A 1 124 ? 23.460 31.596 -16.544 1.00 53.42 122 LEU A N 1
ATOM 691 C CA . LEU A 1 124 ? 24.774 31.926 -17.127 1.00 52.91 122 LEU A CA 1
ATOM 692 C C . LEU A 1 124 ? 24.797 33.238 -17.914 1.00 54.98 122 LEU A C 1
ATOM 693 O O . LEU A 1 124 ? 23.847 33.588 -18.603 1.00 55.43 122 LEU A O 1
ATOM 698 N N . GLU A 1 125 ? 25.914 33.943 -17.797 1.00 57.29 123 GLU A N 1
ATOM 699 C CA . GLU A 1 125 ? 26.194 35.167 -18.542 1.00 59.37 123 GLU A CA 1
ATOM 700 C C . GLU A 1 125 ? 26.834 34.803 -19.876 1.00 58.57 123 GLU A C 1
ATOM 701 O O . GLU A 1 125 ? 26.447 35.326 -20.925 1.00 58.64 123 GLU A O 1
ATOM 707 N N . GLN A 1 126 ? 27.817 33.903 -19.819 1.00 55.05 124 GLN A N 1
ATOM 708 C CA . GLN A 1 126 ? 28.567 33.472 -20.995 1.00 53.84 124 GLN A CA 1
ATOM 709 C C . GLN A 1 126 ? 29.313 32.158 -20.724 1.00 53.01 124 GLN A C 1
ATOM 710 O O . GLN A 1 126 ? 29.486 31.751 -19.575 1.00 52.69 124 GLN A O 1
ATOM 716 N N . ILE A 1 127 ? 29.771 31.534 -21.810 1.00 50.78 125 ILE A N 1
ATOM 717 C CA . ILE A 1 127 ? 30.484 30.263 -21.775 1.00 50.92 125 ILE A CA 1
ATOM 718 C C . ILE A 1 127 ? 31.869 30.449 -22.403 1.00 50.51 125 ILE A C 1
ATOM 719 O O . ILE A 1 127 ? 31.977 30.791 -23.575 1.00 50.34 125 ILE A O 1
ATOM 724 N N . GLU A 1 128 ? 32.917 30.209 -21.622 1.00 50.72 126 GLU A N 1
ATOM 725 C CA . GLU A 1 128 ? 34.297 30.405 -22.078 1.00 52.22 126 GLU A CA 1
ATOM 726 C C . GLU A 1 128 ? 34.959 29.055 -22.382 1.00 51.11 126 GLU A C 1
ATOM 727 O O . GLU A 1 128 ? 35.131 28.231 -21.487 1.00 50.70 126 GLU A O 1
ATOM 733 N N . VAL A 1 129 ? 35.312 28.838 -23.652 1.00 49.66 127 VAL A N 1
ATOM 734 C CA . VAL A 1 129 ? 35.914 27.587 -24.121 1.00 49.72 127 VAL A CA 1
ATOM 735 C C . VAL A 1 129 ? 37.412 27.772 -24.347 1.00 50.89 127 VAL A C 1
ATOM 736 O O . VAL A 1 129 ? 37.808 28.434 -25.282 1.00 52.27 127 VAL A O 1
ATOM 740 N N . SER A 1 130 ? 38.233 27.181 -23.486 1.00 53.16 128 SER A N 1
ATOM 741 C CA . SER A 1 130 ? 39.685 27.080 -23.710 1.00 53.62 128 SER A CA 1
ATOM 742 C C . SER A 1 130 ? 39.996 25.787 -24.439 1.00 54.88 128 SER A C 1
ATOM 743 O O . SER A 1 130 ? 39.730 24.709 -23.922 1.00 52.03 128 SER A O 1
ATOM 746 N N . LYS A 1 131 ? 40.578 25.887 -25.626 1.00 58.72 129 LYS A N 1
ATOM 747 C CA . LYS A 1 131 ? 40.772 24.701 -26.471 1.00 61.14 129 LYS A CA 1
ATOM 748 C C . LYS A 1 131 ? 42.071 23.946 -26.189 1.00 62.62 129 LYS A C 1
ATOM 749 O O . LYS A 1 131 ? 42.114 22.741 -26.341 1.00 64.81 129 LYS A O 1
ATOM 755 N N . GLY A 1 132 ? 43.112 24.637 -25.757 1.00 65.68 130 GLY A N 1
ATOM 756 C CA . GLY A 1 132 ? 44.322 23.980 -25.275 1.00 68.52 130 GLY A CA 1
ATOM 757 C C . GLY A 1 132 ? 44.398 24.171 -23.778 1.00 72.74 130 GLY A C 1
ATOM 758 O O . GLY A 1 132 ? 43.494 24.765 -23.185 1.00 75.70 130 GLY A O 1
ATOM 759 N N . PRO A 1 133 ? 45.487 23.690 -23.152 1.00 77.97 131 PRO A N 1
ATOM 760 C CA . PRO A 1 133 ? 45.592 23.772 -21.687 1.00 77.88 131 PRO A CA 1
ATOM 761 C C . PRO A 1 133 ? 45.760 25.198 -21.148 1.00 78.96 131 PRO A C 1
ATOM 762 O O . PRO A 1 133 ? 46.113 26.126 -21.903 1.00 77.41 131 PRO A O 1
ATOM 766 N N . ASN A 1 134 ? 45.485 25.339 -19.848 1.00 79.34 132 ASN A N 1
ATOM 767 C CA . ASN A 1 134 ? 45.582 26.605 -19.121 1.00 81.67 132 ASN A CA 1
ATOM 768 C C . ASN A 1 134 ? 45.854 26.305 -17.625 1.00 85.25 132 ASN A C 1
ATOM 769 O O . ASN A 1 134 ? 44.935 25.931 -16.889 1.00 89.14 132 ASN A O 1
ATOM 774 N N . SER A 1 135 ? 47.113 26.473 -17.195 1.00 87.17 133 SER A N 1
ATOM 775 C CA . SER A 1 135 ? 47.570 26.220 -15.799 1.00 86.46 133 SER A CA 1
ATOM 776 C C . SER A 1 135 ? 46.780 26.944 -14.696 1.00 88.38 133 SER A C 1
ATOM 777 O O . SER A 1 135 ? 46.785 26.498 -13.550 1.00 85.30 133 SER A O 1
ATOM 780 N N . ALA A 1 136 ? 46.158 28.079 -15.039 1.00 91.96 134 ALA A N 1
ATOM 781 C CA . ALA A 1 136 ? 45.201 28.779 -14.162 1.00 94.47 134 ALA A CA 1
ATOM 782 C C . ALA A 1 136 ? 44.114 27.858 -13.557 1.00 97.18 134 ALA A C 1
ATOM 783 O O . ALA A 1 136 ? 43.752 28.027 -12.392 1.00 98.57 134 ALA A O 1
ATOM 785 N N . PHE A 1 137 ? 43.602 26.912 -14.357 1.00 97.97 135 PHE A N 1
ATOM 786 C CA . PHE A 1 137 ? 42.675 25.864 -13.898 1.00 94.92 135 PHE A CA 1
ATOM 787 C C . PHE A 1 137 ? 43.406 24.509 -13.796 1.00 91.41 135 PHE A C 1
ATOM 788 O O . PHE A 1 137 ? 44.399 24.280 -14.494 1.00 88.33 135 PHE A O 1
ATOM 796 N N . GLY A 1 144 ? 43.470 18.640 -22.242 1.00 74.52 142 GLY A N 1
ATOM 797 C CA . GLY A 1 144 ? 42.680 18.647 -23.483 1.00 72.78 142 GLY A CA 1
ATOM 798 C C . GLY A 1 144 ? 41.937 19.941 -23.841 1.00 72.60 142 GLY A C 1
ATOM 799 O O . GLY A 1 144 ? 41.560 20.130 -25.011 1.00 72.13 142 GLY A O 1
ATOM 800 N N . GLY A 1 145 ? 41.731 20.828 -22.848 1.00 66.31 143 GLY A N 1
ATOM 801 C CA . GLY A 1 145 ? 40.847 22.004 -22.970 1.00 60.01 143 GLY A CA 1
ATOM 802 C C . GLY A 1 145 ? 39.826 22.063 -21.833 1.00 55.78 143 GLY A C 1
ATOM 803 O O . GLY A 1 145 ? 39.634 21.084 -21.116 1.00 55.72 143 GLY A O 1
ATOM 804 N N . SER A 1 146 ? 39.170 23.204 -21.656 1.00 51.73 144 SER A N 1
ATOM 805 C CA . SER A 1 146 ? 38.172 23.345 -20.594 1.00 50.33 144 SER A CA 1
ATOM 806 C C . SER A 1 146 ? 37.019 24.287 -20.940 1.00 48.32 144 SER A C 1
ATOM 807 O O . SER A 1 146 ? 37.073 25.048 -21.911 1.00 47.96 144 SER A O 1
ATOM 810 N N . LEU A 1 147 ? 35.955 24.164 -20.151 1.00 48.02 145 LEU A N 1
ATOM 811 C CA . LEU A 1 147 ? 34.788 25.038 -20.212 1.00 47.87 145 LEU A CA 1
ATOM 812 C C . LEU A 1 147 ? 34.745 25.804 -18.909 1.00 47.28 145 LEU A C 1
ATOM 813 O O . LEU A 1 147 ? 34.877 25.208 -17.847 1.00 47.54 145 LEU A O 1
ATOM 818 N N . ASN A 1 148 ? 34.579 27.118 -19.000 1.00 46.62 146 ASN A N 1
ATOM 819 C CA . ASN A 1 148 ? 34.323 27.952 -17.849 1.00 46.47 146 ASN A CA 1
ATOM 820 C C . ASN A 1 148 ? 32.981 28.672 -17.998 1.00 45.79 146 ASN A C 1
ATOM 821 O O . ASN A 1 148 ? 32.808 29.527 -18.877 1.00 46.58 146 ASN A O 1
ATOM 826 N N . LEU A 1 149 ? 32.051 28.320 -17.113 1.00 45.66 147 LEU A N 1
ATOM 827 C CA . LEU A 1 149 ? 30.698 28.838 -17.130 1.00 47.38 147 LEU A CA 1
ATOM 828 C C . LEU A 1 149 ? 30.580 30.016 -16.164 1.00 48.03 147 LEU A C 1
ATOM 829 O O . LEU A 1 149 ? 30.691 29.824 -14.951 1.00 50.14 147 LEU A O 1
ATOM 834 N N . VAL A 1 150 ? 30.349 31.214 -16.695 1.00 47.42 148 VAL A N 1
ATOM 835 C CA . VAL A 1 150 ? 30.276 32.424 -15.872 1.00 49.49 148 VAL A CA 1
ATOM 836 C C . VAL A 1 150 ? 28.831 32.632 -15.367 1.00 48.92 148 VAL A C 1
ATOM 837 O O . VAL A 1 150 ? 27.915 32.812 -16.168 1.00 48.27 148 VAL A O 1
ATOM 841 N N . SER A 1 151 ? 28.631 32.587 -14.048 1.00 47.85 149 SER A N 1
ATOM 842 C CA . SER A 1 151 ? 27.306 32.776 -13.429 1.00 49.25 149 SER A CA 1
ATOM 843 C C . SER A 1 151 ? 26.840 34.210 -13.471 1.00 51.71 149 SER A C 1
ATOM 844 O O . SER A 1 151 ? 27.638 35.127 -13.301 1.00 53.56 149 SER A O 1
ATOM 847 N N . LYS A 1 152 ? 25.539 34.399 -13.638 1.00 55.15 150 LYS A N 1
ATOM 848 C CA . LYS A 1 152 ? 24.904 35.684 -13.352 1.00 58.25 150 LYS A CA 1
ATOM 849 C C . LYS A 1 152 ? 25.041 35.966 -11.851 1.00 59.53 150 LYS A C 1
ATOM 850 O O . LYS A 1 152 ? 24.709 35.106 -11.047 1.00 59.92 150 LYS A O 1
ATOM 856 N N . GLN A 1 153 ? 25.574 37.140 -11.501 1.00 62.44 151 GLN A N 1
ATOM 857 C CA . GLN A 1 153 ? 25.722 37.596 -10.110 1.00 65.13 151 GLN A CA 1
ATOM 858 C C . GLN A 1 153 ? 24.908 38.870 -9.913 1.00 62.32 151 GLN A C 1
ATOM 859 O O . GLN A 1 153 ? 24.673 39.626 -10.865 1.00 59.80 151 GLN A O 1
ATOM 865 N N . ALA A 1 154 ? 24.496 39.104 -8.668 1.00 61.57 152 ALA A N 1
ATOM 866 C CA . ALA A 1 154 ? 23.897 40.384 -8.288 1.00 60.82 152 ALA A CA 1
ATOM 867 C C . ALA A 1 154 ? 24.945 41.459 -8.466 1.00 59.58 152 ALA A C 1
ATOM 868 O O . ALA A 1 154 ? 26.124 41.235 -8.173 1.00 57.39 152 ALA A O 1
ATOM 870 N N . LYS A 1 155 ? 24.507 42.595 -8.992 1.00 59.71 153 LYS A N 1
ATOM 871 C CA . LYS A 1 155 ? 25.406 43.667 -9.410 1.00 61.73 153 LYS A CA 1
ATOM 872 C C . LYS A 1 155 ? 24.672 45.005 -9.347 1.00 63.59 153 LYS A C 1
ATOM 873 O O . LYS A 1 155 ? 23.487 45.046 -8.964 1.00 64.48 153 LYS A O 1
ATOM 879 N N . ALA A 1 156 ? 25.358 46.091 -9.708 1.00 63.60 154 ALA A N 1
ATOM 880 C CA . ALA A 1 156 ? 24.716 47.412 -9.767 1.00 65.64 154 ALA A CA 1
ATOM 881 C C . ALA A 1 156 ? 23.674 47.456 -10.881 1.00 65.83 154 ALA A C 1
ATOM 882 O O . ALA A 1 156 ? 23.819 46.771 -11.892 1.00 68.10 154 ALA A O 1
ATOM 884 N N . GLY A 1 157 ? 22.629 48.250 -10.688 1.00 66.73 155 GLY A N 1
ATOM 885 C CA . GLY A 1 157 ? 21.507 48.337 -11.633 1.00 67.27 155 GLY A CA 1
ATOM 886 C C . GLY A 1 157 ? 20.216 47.837 -11.007 1.00 67.86 155 GLY A C 1
ATOM 887 O O . GLY A 1 157 ? 20.241 47.088 -10.027 1.00 72.51 155 GLY A O 1
ATOM 888 N N . ASN A 1 158 ? 19.089 48.289 -11.542 1.00 66.80 156 ASN A N 1
ATOM 889 C CA . ASN A 1 158 ? 17.788 47.760 -11.169 1.00 66.72 156 ASN A CA 1
ATOM 890 C C . ASN A 1 158 ? 17.105 47.293 -12.452 1.00 67.65 156 ASN A C 1
ATOM 891 O O . ASN A 1 158 ? 16.895 48.101 -13.370 1.00 66.58 156 ASN A O 1
ATOM 896 N N . PHE A 1 159 ? 16.803 45.993 -12.529 1.00 65.79 157 PHE A N 1
ATOM 897 C CA . PHE A 1 159 ? 16.056 45.450 -13.653 1.00 66.32 157 PHE A CA 1
ATOM 898 C C . PHE A 1 159 ? 15.201 44.253 -13.270 1.00 66.15 157 PHE A C 1
ATOM 899 O O . PHE A 1 159 ? 15.444 43.588 -12.277 1.00 65.98 157 PHE A O 1
ATOM 907 N N . ILE A 1 160 ? 14.175 44.019 -14.070 1.00 65.50 158 ILE A N 1
ATOM 908 C CA . ILE A 1 160 ? 13.316 42.855 -13.954 1.00 65.18 158 ILE A CA 1
ATOM 909 C C . ILE A 1 160 ? 13.197 42.354 -15.379 1.00 65.05 158 ILE A C 1
ATOM 910 O O . ILE A 1 160 ? 12.704 43.085 -16.235 1.00 62.67 158 ILE A O 1
ATOM 915 N N . ASP A 1 161 ? 13.716 41.153 -15.641 1.00 64.47 159 ASP A N 1
ATOM 916 C CA . ASP A 1 161 ? 13.584 40.489 -16.953 1.00 66.35 159 ASP A CA 1
ATOM 917 C C . ASP A 1 161 ? 12.803 39.203 -16.800 1.00 63.70 159 ASP A C 1
ATOM 918 O O . ASP A 1 161 ? 12.760 38.612 -15.733 1.00 65.06 159 ASP A O 1
ATOM 923 N N . GLY A 1 162 ? 12.185 38.772 -17.878 1.00 61.51 160 GLY A N 1
ATOM 924 C CA . GLY A 1 162 ? 11.384 37.578 -17.816 1.00 60.78 160 GLY A CA 1
ATOM 925 C C . GLY A 1 162 ? 10.988 37.156 -19.195 1.00 59.53 160 GLY A C 1
ATOM 926 O O . GLY A 1 162 ? 10.950 37.982 -20.106 1.00 56.77 160 GLY A O 1
ATOM 927 N N . GLY A 1 163 ? 10.721 35.857 -19.346 1.00 56.81 161 GLY A N 1
ATOM 928 C CA . GLY A 1 163 ? 10.315 35.312 -20.627 1.00 55.31 161 GLY A CA 1
ATOM 929 C C . GLY A 1 163 ? 9.492 34.052 -20.513 1.00 53.70 161 GLY A C 1
ATOM 930 O O . GLY A 1 163 ? 9.587 33.316 -19.531 1.00 49.50 161 GLY A O 1
ATOM 931 N N . PHE A 1 164 ? 8.667 33.820 -21.524 1.00 54.02 162 PHE A N 1
ATOM 932 C CA . PHE A 1 164 ? 8.078 32.529 -21.699 1.00 56.34 162 PHE A CA 1
ATOM 933 C C . PHE A 1 164 ? 8.183 32.092 -23.156 1.00 54.40 162 PHE A C 1
ATOM 934 O O . PHE A 1 164 ? 8.007 32.891 -24.058 1.00 53.64 162 PHE A O 1
ATOM 942 N N . THR A 1 165 ? 8.511 30.813 -23.346 1.00 54.15 163 THR A N 1
ATOM 943 C CA . THR A 1 165 ? 8.713 30.215 -24.655 1.00 53.95 163 THR A CA 1
ATOM 944 C C . THR A 1 165 ? 7.778 29.007 -24.790 1.00 55.11 163 THR A C 1
ATOM 945 O O . THR A 1 165 ? 7.752 28.122 -23.909 1.00 52.30 163 THR A O 1
ATOM 949 N N . TYR A 1 166 ? 6.994 29.008 -25.868 1.00 56.13 164 TYR A N 1
ATOM 950 C CA . TYR A 1 166 ? 6.140 27.886 -26.229 1.00 57.63 164 TYR A CA 1
ATOM 951 C C . TYR A 1 166 ? 6.648 27.250 -27.522 1.00 55.06 164 TYR A C 1
ATOM 952 O O . TYR A 1 166 ? 7.067 27.960 -28.448 1.00 52.49 164 TYR A O 1
ATOM 961 N N . GLY A 1 167 ? 6.627 25.914 -27.577 1.00 52.71 165 GLY A N 1
ATOM 962 C CA . GLY A 1 167 ? 7.185 25.165 -28.710 1.00 50.57 165 GLY A CA 1
ATOM 963 C C . GLY A 1 167 ? 6.274 24.133 -29.352 1.00 47.88 165 GLY A C 1
ATOM 964 O O . GLY A 1 167 ? 5.323 23.648 -28.746 1.00 47.29 165 GLY A O 1
ATOM 965 N N . SER A 1 168 ? 6.608 23.781 -30.589 1.00 48.17 166 SER A N 1
ATOM 966 C CA . SER A 1 168 ? 5.947 22.687 -31.334 1.00 47.05 166 SER A CA 1
ATOM 967 C C . SER A 1 168 ? 6.219 21.291 -30.756 1.00 46.99 166 SER A C 1
ATOM 968 O O . SER A 1 168 ? 5.483 20.354 -31.043 1.00 45.35 166 SER A O 1
ATOM 971 N N . ASP A 1 169 ? 7.274 21.182 -29.951 1.00 48.22 167 ASP A N 1
ATOM 972 C CA . ASP A 1 169 ? 7.592 20.005 -29.135 1.00 48.23 167 ASP A CA 1
ATOM 973 C C . ASP A 1 169 ? 6.991 20.047 -27.718 1.00 47.46 167 ASP A C 1
ATOM 974 O O . ASP A 1 169 ? 7.451 19.339 -26.832 1.00 46.60 167 ASP A O 1
ATOM 979 N N . GLN A 1 170 ? 5.967 20.867 -27.520 1.00 48.70 168 GLN A N 1
ATOM 980 C CA . GLN A 1 170 ? 5.346 21.111 -26.211 1.00 49.08 168 GLN A CA 1
ATOM 981 C C . GLN A 1 170 ? 6.259 21.827 -25.181 1.00 48.52 168 GLN A C 1
ATOM 982 O O . GLN A 1 170 ? 6.001 21.767 -23.991 1.00 48.04 168 GLN A O 1
ATOM 988 N N . THR A 1 171 ? 7.304 22.524 -25.624 1.00 49.24 169 THR A N 1
ATOM 989 C CA . THR A 1 171 ? 8.132 23.325 -24.705 1.00 49.58 169 THR A CA 1
ATOM 990 C C . THR A 1 171 ? 7.254 24.363 -23.984 1.00 50.38 169 THR A C 1
ATOM 991 O O . THR A 1 171 ? 6.488 25.076 -24.627 1.00 53.52 169 THR A O 1
ATOM 995 N N . ARG A 1 172 ? 7.341 24.398 -22.659 1.00 49.31 170 ARG A N 1
ATOM 996 C CA . ARG A 1 172 ? 6.759 25.442 -21.854 1.00 49.61 170 ARG A CA 1
ATOM 997 C C . ARG A 1 172 ? 7.844 25.850 -20.875 1.00 47.90 170 ARG A C 1
ATOM 998 O O . ARG A 1 172 ? 8.102 25.153 -19.892 1.00 47.85 170 ARG A O 1
ATOM 1006 N N . ARG A 1 173 ? 8.497 26.972 -21.174 1.00 46.87 171 ARG A N 1
ATOM 1007 C CA . ARG A 1 173 ? 9.652 27.466 -20.427 1.00 44.87 171 ARG A CA 1
ATOM 1008 C C . ARG A 1 173 ? 9.373 28.871 -19.885 1.00 45.78 171 ARG A C 1
ATOM 1009 O O . ARG A 1 173 ? 8.971 29.766 -20.638 1.00 45.62 171 ARG A O 1
ATOM 1017 N N . TYR A 1 174 ? 9.595 29.054 -18.588 1.00 45.92 172 TYR A N 1
ATOM 1018 C CA . TYR A 1 174 ? 9.328 30.317 -17.894 1.00 46.13 172 TYR A CA 1
ATOM 1019 C C . TYR A 1 174 ? 10.592 30.726 -17.168 1.00 46.06 172 TYR A C 1
ATOM 1020 O O . TYR A 1 174 ? 11.161 29.917 -16.425 1.00 43.21 172 TYR A O 1
ATOM 1029 N N . THR A 1 175 ? 11.065 31.952 -17.413 1.00 47.92 173 THR A N 1
ATOM 1030 C CA . THR A 1 175 ? 12.229 32.480 -16.690 1.00 49.34 173 THR A CA 1
ATOM 1031 C C . THR A 1 175 ? 11.931 33.853 -16.106 1.00 51.76 173 THR A C 1
ATOM 1032 O O . THR A 1 175 ? 11.102 34.597 -16.611 1.00 50.81 173 THR A O 1
ATOM 1036 N N . LEU A 1 176 ? 12.631 34.163 -15.025 1.00 53.90 174 LEU A N 1
ATOM 1037 C CA . LEU A 1 176 ? 12.527 35.440 -14.355 1.00 56.03 174 LEU A CA 1
ATOM 1038 C C . LEU A 1 176 ? 13.925 35.773 -13.860 1.00 57.59 174 LEU A C 1
ATOM 1039 O O . LEU A 1 176 ? 14.593 34.907 -13.327 1.00 57.87 174 LEU A O 1
ATOM 1044 N N . ASP A 1 177 ? 14.370 37.007 -14.088 1.00 60.57 175 ASP A N 1
ATOM 1045 C CA . ASP A 1 177 ? 15.728 37.470 -13.730 1.00 61.48 175 ASP A CA 1
ATOM 1046 C C . ASP A 1 177 ? 15.591 38.896 -13.164 1.00 62.66 175 ASP A C 1
ATOM 1047 O O . ASP A 1 177 ? 15.545 39.880 -13.905 1.00 62.28 175 ASP A O 1
ATOM 1052 N N . LEU A 1 178 ? 15.501 38.964 -11.836 1.00 62.23 176 LEU A N 1
ATOM 1053 C CA . LEU A 1 178 ? 15.263 40.192 -11.076 1.00 61.54 176 LEU A CA 1
ATOM 1054 C C . LEU A 1 178 ? 16.523 40.602 -10.329 1.00 59.67 176 LEU A C 1
ATOM 1055 O O . LEU A 1 178 ? 17.074 39.776 -9.627 1.00 59.55 176 LEU A O 1
ATOM 1060 N N . ASN A 1 179 ? 16.948 41.865 -10.463 1.00 60.07 177 ASN A N 1
ATOM 1061 C CA . ASN A 1 179 ? 18.142 42.410 -9.785 1.00 60.78 177 ASN A CA 1
ATOM 1062 C C . ASN A 1 179 ? 17.827 43.796 -9.182 1.00 63.53 177 ASN A C 1
ATOM 1063 O O . ASN A 1 179 ? 17.534 44.735 -9.913 1.00 64.32 177 ASN A O 1
ATOM 1068 N N . GLN A 1 180 ? 17.912 43.915 -7.854 1.00 65.38 178 GLN A N 1
ATOM 1069 C CA . GLN A 1 180 ? 17.507 45.121 -7.111 1.00 65.91 178 GLN A CA 1
ATOM 1070 C C . GLN A 1 180 ? 18.609 45.609 -6.175 1.00 64.33 178 GLN A C 1
ATOM 1071 O O . GLN A 1 180 ? 19.099 44.847 -5.351 1.00 60.91 178 GLN A O 1
ATOM 1077 N N . GLU A 1 181 ? 18.987 46.885 -6.287 1.00 64.41 179 GLU A N 1
ATOM 1078 C CA . GLU A 1 181 ? 19.885 47.503 -5.295 1.00 62.25 179 GLU A CA 1
ATOM 1079 C C . GLU A 1 181 ? 19.183 47.701 -3.949 1.00 59.18 179 GLU A C 1
ATOM 1080 O O . GLU A 1 181 ? 17.963 47.857 -3.889 1.00 57.41 179 GLU A O 1
ATOM 1086 N N . PHE A 1 182 ? 19.964 47.643 -2.878 1.00 58.05 180 PHE A N 1
ATOM 1087 C CA . PHE A 1 182 ? 19.513 48.022 -1.534 1.00 58.73 180 PHE A CA 1
ATOM 1088 C C . PHE A 1 182 ? 20.724 48.521 -0.712 1.00 57.96 180 PHE A C 1
ATOM 1089 O O . PHE A 1 182 ? 21.835 48.621 -1.254 1.00 55.15 180 PHE A O 1
ATOM 1097 N N . LEU A 1 183 ? 20.510 48.865 0.564 1.00 60.28 181 LEU A N 1
ATOM 1098 C CA . LEU A 1 183 ? 21.493 49.626 1.371 1.00 62.54 181 LEU A CA 1
ATOM 1099 C C . LEU A 1 183 ? 22.031 50.842 0.604 1.00 64.98 181 LEU A C 1
ATOM 1100 O O . LEU A 1 183 ? 23.246 51.069 0.552 1.00 65.06 181 LEU A O 1
ATOM 1105 N N . ASP A 1 184 ? 21.112 51.600 -0.007 1.00 68.33 182 ASP A N 1
ATOM 1106 C CA . ASP A 1 184 ? 21.435 52.803 -0.797 1.00 70.49 182 ASP A CA 1
ATOM 1107 C C . ASP A 1 184 ? 22.495 52.572 -1.872 1.00 68.36 182 ASP A C 1
ATOM 1108 O O . ASP A 1 184 ? 23.432 53.350 -2.004 1.00 69.93 182 ASP A O 1
ATOM 1113 N N . GLY A 1 185 ? 22.361 51.488 -2.629 1.00 67.35 183 GLY A N 1
ATOM 1114 C CA . GLY A 1 185 ? 23.298 51.185 -3.719 1.00 65.74 183 GLY A CA 1
ATOM 1115 C C . GLY A 1 185 ? 24.638 50.563 -3.335 1.00 63.14 183 GLY A C 1
ATOM 1116 O O . GLY A 1 185 ? 25.462 50.312 -4.215 1.00 62.53 183 GLY A O 1
ATOM 1117 N N . ASN A 1 186 ? 24.875 50.296 -2.050 1.00 62.47 184 ASN A N 1
ATOM 1118 C CA . ASN A 1 186 ? 26.082 49.541 -1.642 1.00 61.78 184 ASN A CA 1
ATOM 1119 C C . ASN A 1 186 ? 25.942 48.018 -1.795 1.00 57.95 184 ASN A C 1
ATOM 1120 O O . ASN A 1 186 ? 26.952 47.321 -1.784 1.00 55.11 184 ASN A O 1
ATOM 1125 N N . ALA A 1 187 ? 24.713 47.523 -1.930 1.00 54.72 185 ALA A N 1
ATOM 1126 C CA . ALA A 1 187 ? 24.458 46.101 -2.077 1.00 55.88 185 ALA A CA 1
ATOM 1127 C C . ALA A 1 187 ? 23.374 45.826 -3.118 1.00 55.97 185 ALA A C 1
ATOM 1128 O O . ALA A 1 187 ? 22.665 46.735 -3.548 1.00 55.37 185 ALA A O 1
ATOM 1130 N N . ALA A 1 188 ? 23.261 44.564 -3.520 1.00 55.87 186 ALA A N 1
ATOM 1131 C CA . ALA A 1 188 ? 22.250 44.153 -4.502 1.00 57.28 186 ALA A CA 1
ATOM 1132 C C . ALA A 1 188 ? 21.830 42.705 -4.288 1.00 57.05 186 ALA A C 1
ATOM 1133 O O . ALA A 1 188 ? 22.607 41.893 -3.808 1.00 60.02 186 ALA A O 1
ATOM 1135 N N . PHE A 1 189 ? 20.577 42.420 -4.609 1.00 58.56 187 PHE A N 1
ATOM 1136 C CA . PHE A 1 189 ? 19.987 41.101 -4.526 1.00 59.56 187 PHE A CA 1
ATOM 1137 C C . PHE A 1 189 ? 19.579 40.731 -5.944 1.00 59.99 187 PHE A C 1
ATOM 1138 O O . PHE A 1 189 ? 19.029 41.565 -6.671 1.00 58.85 187 PHE A O 1
ATOM 1146 N N . ARG A 1 190 ? 19.850 39.491 -6.339 1.00 58.40 188 ARG A N 1
ATOM 1147 C CA . ARG A 1 190 ? 19.420 38.985 -7.637 1.00 57.28 188 ARG A CA 1
ATOM 1148 C C . ARG A 1 190 ? 18.771 37.626 -7.479 1.00 56.61 188 ARG A C 1
ATOM 1149 O O . ARG A 1 190 ? 19.258 36.794 -6.714 1.00 57.12 188 ARG A O 1
ATOM 1157 N N . LEU A 1 191 ? 17.670 37.410 -8.190 1.00 55.14 189 LEU A N 1
ATOM 1158 C CA . LEU A 1 191 ? 16.985 36.123 -8.172 1.00 54.96 189 LEU A CA 1
ATOM 1159 C C . LEU A 1 191 ? 16.738 35.692 -9.608 1.00 55.99 189 LEU A C 1
ATOM 1160 O O . LEU A 1 191 ? 16.165 36.463 -10.380 1.00 56.34 189 LEU A O 1
ATOM 1165 N N . ASN A 1 192 ? 17.209 34.493 -9.968 1.00 54.68 190 ASN A N 1
ATOM 1166 C CA . ASN A 1 192 ? 16.884 33.851 -11.248 1.00 53.83 190 ASN A CA 1
ATOM 1167 C C . ASN A 1 192 ? 16.031 32.622 -10.969 1.00 50.78 190 ASN A C 1
ATOM 1168 O O . ASN A 1 192 ? 16.409 31.778 -10.163 1.00 49.20 190 ASN A O 1
ATOM 1173 N N . LEU A 1 193 ? 14.892 32.532 -11.651 1.00 48.28 191 LEU A N 1
ATOM 1174 C CA . LEU A 1 193 ? 13.974 31.414 -11.533 1.00 47.39 191 LEU A CA 1
ATOM 1175 C C . LEU A 1 193 ? 13.775 30.742 -12.879 1.00 45.46 191 LEU A C 1
ATOM 1176 O O . LEU A 1 193 ? 13.817 31.412 -13.906 1.00 44.27 191 LEU A O 1
ATOM 1181 N N . LEU A 1 194 ? 13.513 29.431 -12.851 1.00 45.22 192 LEU A N 1
ATOM 1182 C CA . LEU A 1 194 ? 13.301 28.632 -14.069 1.00 44.59 192 LEU A CA 1
ATOM 1183 C C . LEU A 1 194 ? 12.254 27.546 -13.864 1.00 44.25 192 LEU A C 1
ATOM 1184 O O . LEU A 1 194 ? 12.274 26.852 -12.873 1.00 41.15 192 LEU A O 1
ATOM 1189 N N . LYS A 1 195 ? 11.363 27.387 -14.836 1.00 46.60 193 LYS A N 1
ATOM 1190 C CA . LYS A 1 195 ? 10.499 26.208 -14.940 1.00 46.80 193 LYS A CA 1
ATOM 1191 C C . LYS A 1 195 ? 10.502 25.787 -16.408 1.00 46.80 193 LYS A C 1
ATOM 1192 O O . LYS A 1 195 ? 10.198 26.610 -17.279 1.00 44.73 193 LYS A O 1
ATOM 1198 N N . HIS A 1 196 ? 10.878 24.530 -16.677 1.00 45.57 194 HIS A N 1
ATOM 1199 C CA . HIS A 1 196 ? 11.019 24.017 -18.046 1.00 44.79 194 HIS A CA 1
ATOM 1200 C C . HIS A 1 196 ? 10.428 22.605 -18.181 1.00 45.00 194 HIS A C 1
ATOM 1201 O O . HIS A 1 196 ? 10.803 21.695 -17.453 1.00 44.68 194 HIS A O 1
ATOM 1208 N N . ASP A 1 197 ? 9.485 22.463 -19.102 1.00 45.23 195 ASP A N 1
ATOM 1209 C CA . ASP A 1 197 ? 8.901 21.187 -19.482 1.00 45.43 195 ASP A CA 1
ATOM 1210 C C . ASP A 1 197 ? 8.849 21.139 -21.009 1.00 45.42 195 ASP A C 1
ATOM 1211 O O . ASP A 1 197 ? 8.608 22.147 -21.666 1.00 42.43 195 ASP A O 1
ATOM 1216 N N . ALA A 1 198 ? 9.093 19.960 -21.560 1.00 45.11 196 ALA A N 1
ATOM 1217 C CA . ALA A 1 198 ? 9.112 19.774 -23.006 1.00 44.78 196 ALA A CA 1
ATOM 1218 C C . ALA A 1 198 ? 9.117 18.299 -23.320 1.00 43.67 196 ALA A C 1
ATOM 1219 O O . ALA A 1 198 ? 9.596 17.489 -22.517 1.00 42.10 196 ALA A O 1
ATOM 1221 N N . ASN A 1 199 ? 8.561 17.958 -24.478 1.00 45.12 197 ASN A N 1
ATOM 1222 C CA . ASN A 1 199 ? 8.841 16.673 -25.141 1.00 44.90 197 ASN A CA 1
ATOM 1223 C C . ASN A 1 199 ? 10.061 16.872 -26.056 1.00 44.95 197 ASN A C 1
ATOM 1224 O O . ASN A 1 199 ? 10.698 17.936 -26.012 1.00 44.94 197 ASN A O 1
ATOM 1229 N N . VAL A 1 200 ? 10.408 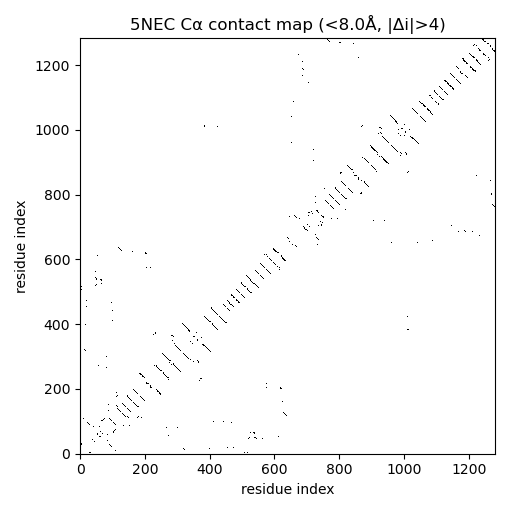15.869 -26.861 1.00 44.83 198 VAL A N 1
ATOM 1230 C CA . VAL A 1 200 ? 11.504 16.013 -27.833 1.00 45.98 198 VAL A CA 1
ATOM 1231 C C . VAL A 1 200 ? 10.981 15.695 -29.235 1.00 46.28 198 VAL A C 1
ATOM 1232 O O . VAL A 1 200 ? 10.460 14.611 -29.459 1.00 47.27 198 VAL A O 1
ATOM 1236 N N . ALA A 1 201 ? 11.142 16.636 -30.164 1.00 46.09 199 ALA A N 1
ATOM 1237 C CA . ALA A 1 201 ? 10.711 16.448 -31.553 1.00 47.47 199 ALA A CA 1
ATOM 1238 C C . ALA A 1 201 ? 11.341 15.202 -32.178 1.00 47.65 199 ALA A C 1
ATOM 1239 O O . ALA A 1 201 ? 12.569 15.017 -32.129 1.00 48.03 199 ALA A O 1
ATOM 1241 N N . GLY A 1 202 ? 10.487 14.348 -32.738 1.00 47.32 200 GLY A N 1
ATOM 1242 C CA . GLY A 1 202 ? 10.917 13.123 -33.373 1.00 46.22 200 GLY A CA 1
ATOM 1243 C C . GLY A 1 202 ? 11.354 12.017 -32.440 1.00 47.71 200 GLY A C 1
ATOM 1244 O O . GLY A 1 202 ? 12.018 11.091 -32.888 1.00 52.45 200 GLY A O 1
ATOM 1245 N N . ARG A 1 203 ? 11.015 12.095 -31.153 1.00 46.43 201 ARG A N 1
ATOM 1246 C CA . ARG A 1 203 ? 11.270 10.994 -30.218 1.00 46.20 201 ARG A CA 1
ATOM 1247 C C . ARG A 1 203 ? 9.959 10.684 -29.459 1.00 47.15 201 ARG A C 1
ATOM 1248 O O . ARG A 1 203 ? 9.434 11.542 -28.754 1.00 47.94 201 ARG A O 1
ATOM 1256 N N . ASP A 1 204 ? 9.449 9.462 -29.601 1.00 45.33 202 ASP A N 1
ATOM 1257 C CA . ASP A 1 204 ? 8.235 9.050 -28.898 1.00 45.77 202 ASP A CA 1
ATOM 1258 C C . ASP A 1 204 ? 8.522 9.029 -27.368 1.00 45.80 202 ASP A C 1
ATOM 1259 O O . ASP A 1 204 ? 9.559 8.532 -26.932 1.00 44.11 202 ASP A O 1
ATOM 1264 N N . GLU A 1 205 ? 7.629 9.640 -26.591 1.00 46.78 203 GLU A N 1
ATOM 1265 C CA . GLU A 1 205 ? 7.579 9.567 -25.127 1.00 48.49 203 GLU A CA 1
ATOM 1266 C C . GLU A 1 205 ? 8.692 10.274 -24.335 1.00 47.85 203 GLU A C 1
ATOM 1267 O O . GLU A 1 205 ? 8.513 10.565 -23.162 1.00 50.88 203 GLU A O 1
ATOM 1273 N N . VAL A 1 206 ? 9.827 10.556 -24.954 1.00 45.53 204 VAL A N 1
ATOM 1274 C CA . VAL A 1 206 ? 10.955 11.119 -24.262 1.00 45.37 204 VAL A CA 1
ATOM 1275 C C . VAL A 1 206 ? 10.556 12.526 -23.833 1.00 46.89 204 VAL A C 1
ATOM 1276 O O . VAL A 1 206 ? 9.902 13.242 -24.589 1.00 46.05 204 VAL A O 1
ATOM 1280 N N . ASP A 1 207 ? 10.908 12.893 -22.603 1.00 46.83 205 ASP A N 1
ATOM 1281 C CA . ASP A 1 207 ? 10.568 14.210 -22.094 1.00 47.98 205 ASP A CA 1
ATOM 1282 C C . ASP A 1 207 ? 11.463 14.685 -20.955 1.00 46.44 205 ASP A C 1
ATOM 1283 O O . ASP A 1 207 ? 12.208 13.916 -20.357 1.00 44.73 205 ASP A O 1
ATOM 1288 N N . VAL A 1 208 ? 11.380 15.982 -20.696 1.00 45.58 206 VAL A N 1
ATOM 1289 C CA . VAL A 1 208 ? 12.209 16.632 -19.702 1.00 44.01 206 VAL A CA 1
ATOM 1290 C C . VAL A 1 208 ? 11.339 17.542 -18.871 1.00 42.57 206 VAL A C 1
ATOM 1291 O O . VAL A 1 208 ? 10.339 18.096 -19.349 1.00 42.13 206 VAL A O 1
ATOM 1295 N N . SER A 1 209 ? 11.729 17.661 -17.619 1.00 41.70 207 SER A N 1
ATOM 1296 C CA . SER A 1 209 ? 11.044 18.483 -16.662 1.00 42.97 207 SER A CA 1
ATOM 1297 C C . SER A 1 209 ? 12.077 18.968 -15.645 1.00 42.52 207 SER A C 1
ATOM 1298 O O . SER A 1 209 ? 12.804 18.174 -15.062 1.00 40.78 207 SER A O 1
ATOM 1301 N N . ARG A 1 210 ? 12.175 20.271 -15.460 1.00 44.42 208 ARG A N 1
ATOM 1302 C CA . ARG A 1 210 ? 13.104 20.804 -14.474 1.00 45.40 208 ARG A CA 1
ATOM 1303 C C . ARG A 1 210 ? 12.726 22.197 -14.013 1.00 46.19 208 ARG A C 1
ATOM 1304 O O . ARG A 1 210 ? 11.972 22.915 -14.667 1.00 46.18 208 ARG A O 1
ATOM 1312 N N . TRP A 1 211 ? 13.264 22.562 -12.863 1.00 47.22 209 TRP A N 1
ATOM 1313 C CA . TRP A 1 211 ? 13.075 23.886 -12.339 1.00 49.17 209 TRP A CA 1
ATOM 1314 C C . TRP A 1 211 ? 14.290 24.271 -11.521 1.00 46.70 209 TRP A C 1
ATOM 1315 O O . TRP A 1 211 ? 15.015 23.416 -11.021 1.00 43.15 209 TRP A O 1
ATOM 1326 N N . GLY A 1 212 ? 14.500 25.572 -11.411 1.00 46.27 210 GLY A N 1
ATOM 1327 C CA . GLY A 1 212 ? 15.666 26.105 -10.766 1.00 46.23 210 GLY A CA 1
ATOM 1328 C C . GLY A 1 212 ? 15.420 27.423 -10.063 1.00 46.26 210 GLY A C 1
ATOM 1329 O O . GLY A 1 212 ? 14.536 28.208 -10.437 1.00 44.34 210 GLY A O 1
ATOM 1330 N N . VAL A 1 213 ? 16.237 27.645 -9.037 1.00 46.79 211 VAL A N 1
ATOM 1331 C CA . VAL A 1 213 ? 16.221 28.863 -8.242 1.00 47.98 211 VAL A CA 1
ATOM 1332 C C . VAL A 1 213 ? 17.670 29.231 -7.947 1.00 45.49 211 VAL A C 1
ATOM 1333 O O . VAL A 1 213 ? 18.429 28.402 -7.477 1.00 42.63 211 VAL A O 1
ATOM 1337 N N . ALA A 1 214 ? 18.044 30.475 -8.261 1.00 46.06 212 ALA A N 1
ATOM 1338 C CA . ALA A 1 214 ? 19.406 30.972 -8.086 1.00 45.89 212 ALA A CA 1
ATOM 1339 C C . ALA A 1 214 ? 19.367 32.331 -7.417 1.00 46.11 212 ALA A C 1
ATOM 1340 O O . ALA A 1 214 ? 19.293 33.349 -8.089 1.00 48.37 212 ALA A O 1
ATOM 1342 N N . PRO A 1 215 ? 19.376 32.353 -6.085 1.00 46.16 213 PRO A N 1
ATOM 1343 C CA . PRO A 1 215 ? 19.504 33.637 -5.385 1.00 45.92 213 PRO A CA 1
ATOM 1344 C C . PRO A 1 215 ? 20.953 34.061 -5.256 1.00 45.24 213 PRO A C 1
ATOM 1345 O O . PRO A 1 215 ? 21.832 33.217 -5.193 1.00 42.70 213 PRO A O 1
ATOM 1349 N N . SER A 1 216 ? 21.173 35.369 -5.185 1.00 46.54 214 SER A N 1
ATOM 1350 C CA . SER A 1 216 ? 22.495 35.951 -5.134 1.00 47.14 214 SER A CA 1
ATOM 1351 C C . SER A 1 216 ? 22.464 37.319 -4.399 1.00 48.28 214 SER A C 1
ATOM 1352 O O . SER A 1 216 ? 21.536 38.111 -4.573 1.00 46.98 214 SER A O 1
ATOM 1355 N N . LEU A 1 217 ? 23.465 37.560 -3.557 1.00 48.86 215 LEU A N 1
ATOM 1356 C CA . LEU A 1 217 ? 23.612 38.799 -2.790 1.00 49.14 215 LEU A CA 1
ATOM 1357 C C . LEU A 1 217 ? 25.020 39.297 -2.956 1.00 49.65 215 LEU A C 1
ATOM 1358 O O . LEU A 1 217 ? 25.947 38.527 -2.823 1.00 50.02 215 LEU A O 1
ATOM 1363 N N . THR A 1 218 ? 25.187 40.585 -3.221 1.00 50.97 216 THR A N 1
ATOM 1364 C CA . THR A 1 218 ? 26.512 41.168 -3.299 1.00 52.37 216 THR A CA 1
ATOM 1365 C C . THR A 1 218 ? 26.535 42.447 -2.443 1.00 51.22 216 THR A C 1
ATOM 1366 O O . THR A 1 218 ? 25.530 43.161 -2.360 1.00 51.58 216 THR A O 1
ATOM 1370 N N . PHE A 1 219 ? 27.662 42.697 -1.774 1.00 49.92 217 PHE A N 1
ATOM 1371 C CA . PHE A 1 219 ? 27.822 43.820 -0.834 1.00 47.69 217 PHE A CA 1
ATOM 1372 C C . PHE A 1 219 ? 29.113 44.536 -1.134 1.00 48.63 217 PHE A C 1
ATOM 1373 O O . PHE A 1 219 ? 30.077 43.923 -1.594 1.00 46.04 217 PHE A O 1
ATOM 1381 N N . GLY A 1 220 ? 29.139 45.836 -0.831 1.00 51.58 218 GLY A N 1
ATOM 1382 C CA . GLY A 1 220 ? 30.317 46.668 -1.026 1.00 51.77 218 GLY A CA 1
ATOM 1383 C C . GLY A 1 220 ? 30.530 47.059 -2.475 1.00 53.15 218 GLY A C 1
ATOM 1384 O O . GLY A 1 220 ? 31.683 47.165 -2.911 1.00 51.07 218 GLY A O 1
ATOM 1385 N N . LEU A 1 221 ? 29.435 47.282 -3.214 1.00 54.56 219 LEU A N 1
ATOM 1386 C CA . LEU A 1 221 ? 29.517 47.744 -4.611 1.00 56.81 219 LEU A CA 1
ATOM 1387 C C . LEU A 1 221 ? 30.313 49.049 -4.715 1.00 58.84 219 LEU A C 1
ATOM 1388 O O . LEU A 1 221 ? 30.099 49.973 -3.937 1.00 60.46 219 LEU A O 1
ATOM 1393 N N . GLY A 1 222 ? 31.261 49.100 -5.643 1.00 59.62 220 GLY A N 1
ATOM 1394 C CA . GLY A 1 222 ? 32.149 50.238 -5.780 1.00 60.06 220 GLY A CA 1
ATOM 1395 C C . GLY A 1 222 ? 33.231 50.429 -4.727 1.00 62.49 220 GLY A C 1
ATOM 1396 O O . GLY A 1 222 ? 34.070 51.311 -4.894 1.00 67.48 220 GLY A O 1
ATOM 1397 N N . SER A 1 223 ? 33.243 49.633 -3.653 1.00 61.02 221 SER A N 1
ATOM 1398 C CA . SER A 1 223 ? 34.158 49.858 -2.522 1.00 60.35 221 SER A CA 1
ATOM 1399 C C . SER A 1 223 ? 35.364 48.918 -2.631 1.00 59.17 221 SER A C 1
ATOM 1400 O O . SER A 1 223 ? 35.353 48.026 -3.458 1.00 57.09 221 SER A O 1
ATOM 1403 N N . PRO A 1 224 ? 36.415 49.122 -1.801 1.00 59.78 222 PRO A N 1
ATOM 1404 C CA . PRO A 1 224 ? 37.587 48.217 -1.863 1.00 58.36 222 PRO A CA 1
ATOM 1405 C C . PRO A 1 224 ? 37.405 46.810 -1.253 1.00 57.09 222 PRO A C 1
ATOM 1406 O O . PRO A 1 224 ? 38.346 46.004 -1.306 1.00 55.76 222 PRO A O 1
ATOM 1410 N N . THR A 1 225 ? 36.239 46.533 -0.653 1.00 56.86 223 THR A N 1
ATOM 1411 C CA . THR A 1 225 ? 35.965 45.246 -0.009 1.00 55.14 223 THR A CA 1
ATOM 1412 C C . THR A 1 225 ? 34.582 44.750 -0.436 1.00 54.07 223 THR A C 1
ATOM 1413 O O . THR A 1 225 ? 33.569 45.372 -0.127 1.00 55.64 223 THR A O 1
ATOM 1417 N N . ARG A 1 226 ? 34.562 43.628 -1.155 1.00 52.50 224 ARG A N 1
ATOM 1418 C CA . ARG A 1 226 ? 33.356 43.077 -1.783 1.00 50.79 224 ARG A CA 1
ATOM 1419 C C . ARG A 1 226 ? 33.096 41.660 -1.262 1.00 48.81 224 ARG A C 1
ATOM 1420 O O . ARG A 1 226 ? 34.010 40.840 -1.154 1.00 48.43 224 ARG A O 1
ATOM 1428 N N . VAL A 1 227 ? 31.846 41.394 -0.923 1.00 47.95 225 VAL A N 1
ATOM 1429 C CA . VAL A 1 227 ? 31.409 40.098 -0.449 1.00 48.24 225 VAL A CA 1
ATOM 1430 C C . VAL A 1 227 ? 30.231 39.666 -1.303 1.00 47.34 225 VAL A C 1
ATOM 1431 O O . VAL A 1 227 ? 29.264 40.412 -1.431 1.00 45.61 225 VAL A O 1
ATOM 1435 N N . THR A 1 228 ? 30.328 38.466 -1.883 1.00 48.12 226 THR A N 1
ATOM 1436 C CA . THR A 1 228 ? 29.244 37.874 -2.662 1.00 48.30 226 THR A CA 1
ATOM 1437 C C . THR A 1 228 ? 28.867 36.495 -2.116 1.00 48.76 226 THR A C 1
ATOM 1438 O O . THR A 1 228 ? 29.736 35.700 -1.765 1.00 48.20 226 THR A O 1
ATOM 1442 N N . VAL A 1 229 ? 27.560 36.237 -2.065 1.00 49.78 227 VAL A N 1
ATOM 1443 C CA . VAL A 1 229 ? 26.977 34.981 -1.618 1.00 51.77 227 VAL A CA 1
ATOM 1444 C C . VAL A 1 229 ? 25.958 34.515 -2.674 1.00 51.32 227 VAL A C 1
ATOM 1445 O O . VAL A 1 229 ? 24.995 35.223 -2.943 1.00 50.05 227 VAL A O 1
ATOM 1449 N N . SER A 1 230 ? 26.164 33.325 -3.231 1.00 50.49 228 SER A N 1
ATOM 1450 C CA . SER A 1 230 ? 25.274 32.750 -4.241 1.00 50.99 228 SER A CA 1
ATOM 1451 C C . SER A 1 230 ? 24.813 31.375 -3.837 1.00 49.55 228 SER A C 1
ATOM 1452 O O . SER A 1 230 ? 25.560 30.612 -3.244 1.00 48.31 228 SER A O 1
ATOM 1455 N N . HIS A 1 231 ? 23.576 31.054 -4.164 1.00 48.53 229 HIS A N 1
ATOM 1456 C CA . HIS A 1 231 ? 23.132 29.696 -4.122 1.00 48.91 229 HIS A CA 1
ATOM 1457 C C . HIS A 1 231 ? 22.534 29.342 -5.478 1.00 48.31 229 HIS A C 1
ATOM 1458 O O . HIS A 1 231 ? 21.918 30.193 -6.126 1.00 47.05 229 HIS A O 1
ATOM 1465 N N . TYR A 1 232 ? 22.763 28.093 -5.906 1.00 46.28 230 TYR A N 1
ATOM 1466 C CA . TYR A 1 232 ? 22.245 27.550 -7.154 1.00 45.54 230 TYR A CA 1
ATOM 1467 C C . TYR A 1 232 ? 21.529 26.209 -6.887 1.00 46.18 230 TYR A C 1
ATOM 1468 O O . TYR A 1 232 ? 22.084 25.294 -6.291 1.00 44.75 230 TYR A O 1
ATOM 1477 N N . HIS A 1 233 ? 20.296 26.098 -7.348 1.00 46.82 231 HIS A N 1
ATOM 1478 C CA . HIS A 1 233 ? 19.511 24.910 -7.145 1.00 48.11 231 HIS A CA 1
ATOM 1479 C C . HIS A 1 233 ? 18.809 24.527 -8.439 1.00 47.84 231 HIS A C 1
ATOM 1480 O O . HIS A 1 233 ? 18.103 25.359 -8.999 1.00 47.42 231 HIS A O 1
ATOM 1487 N N . LEU A 1 234 ? 19.010 23.285 -8.898 1.00 46.90 232 LEU A N 1
ATOM 1488 C CA . LEU A 1 234 ? 18.279 22.730 -10.036 1.00 45.47 232 LEU A CA 1
ATOM 1489 C C . LEU A 1 234 ? 17.847 21.298 -9.740 1.00 44.59 232 LEU A C 1
ATOM 1490 O O . LEU A 1 234 ? 18.638 20.481 -9.267 1.00 42.30 232 LEU A O 1
ATOM 1495 N N . GLU A 1 235 ? 16.593 21.005 -10.056 1.00 46.06 233 GLU A N 1
ATOM 1496 C CA . GLU A 1 235 ? 15.985 19.701 -9.850 1.00 47.42 233 GLU A CA 1
ATOM 1497 C C . GLU A 1 235 ? 15.388 19.262 -11.172 1.00 46.18 233 GLU A C 1
ATOM 1498 O O . GLU A 1 235 ? 14.753 20.070 -11.845 1.00 46.02 233 GLU A O 1
ATOM 1504 N N . SER A 1 236 ? 15.597 18.012 -11.569 1.00 43.67 234 SER A N 1
ATOM 1505 C CA . SER A 1 236 ? 15.029 17.534 -12.820 1.00 44.81 234 SER A CA 1
ATOM 1506 C C . SER A 1 236 ? 14.493 16.130 -12.738 1.00 44.63 234 SER A C 1
ATOM 1507 O O . SER A 1 236 ? 14.900 15.358 -11.902 1.00 42.98 234 SER A O 1
ATOM 1510 N N . ASP A 1 237 ? 13.544 15.831 -13.614 1.00 46.63 235 ASP A N 1
ATOM 1511 C CA . ASP A 1 237 ? 12.793 14.579 -13.586 1.00 48.34 235 ASP A CA 1
ATOM 1512 C C . ASP A 1 237 ? 12.352 14.294 -15.019 1.00 46.87 235 ASP A C 1
ATOM 1513 O O . ASP A 1 237 ? 11.370 14.839 -15.493 1.00 44.46 235 ASP A O 1
ATOM 1518 N N . ASP A 1 238 ? 13.122 13.455 -15.700 1.00 46.09 236 ASP A N 1
ATOM 1519 C CA . ASP A 1 238 ? 12.988 13.232 -17.130 1.00 45.53 236 ASP A CA 1
ATOM 1520 C C . ASP A 1 238 ? 12.568 11.793 -17.397 1.00 41.61 236 ASP A C 1
ATOM 1521 O O . ASP A 1 238 ? 12.805 10.903 -16.578 1.00 38.60 236 ASP A O 1
ATOM 1526 N N . THR A 1 239 ? 11.952 11.579 -18.558 1.00 41.34 237 THR A N 1
ATOM 1527 C CA . THR A 1 239 ? 11.836 10.239 -19.153 1.00 41.35 237 THR A CA 1
ATOM 1528 C C . THR A 1 239 ? 13.002 10.071 -20.150 1.00 38.72 237 THR A C 1
ATOM 1529 O O . THR A 1 239 ? 12.976 10.668 -21.206 1.00 39.16 237 THR A O 1
ATOM 1533 N N . PRO A 1 240 ? 14.026 9.281 -19.796 1.00 37.49 238 PRO A N 1
ATOM 1534 C CA . PRO A 1 240 ? 15.279 9.195 -20.545 1.00 37.43 238 PRO A CA 1
ATOM 1535 C C . PRO A 1 240 ? 15.142 8.447 -21.863 1.00 39.23 238 PRO A C 1
ATOM 1536 O O . PRO A 1 240 ? 14.484 7.388 -21.927 1.00 38.01 238 PRO A O 1
ATOM 1540 N N . ASP A 1 241 ? 15.809 8.974 -22.891 1.00 40.59 239 ASP A N 1
ATOM 1541 C CA . ASP A 1 241 ? 15.845 8.343 -24.206 1.00 40.16 239 ASP A CA 1
ATOM 1542 C C . ASP A 1 241 ? 16.632 7.018 -24.196 1.00 40.55 239 ASP A C 1
ATOM 1543 O O . ASP A 1 241 ? 17.520 6.813 -23.373 1.00 41.25 239 ASP A O 1
ATOM 1548 N N . SER A 1 242 ? 16.269 6.121 -25.111 1.00 40.21 240 SER A N 1
ATOM 1549 C CA . SER A 1 242 ? 16.955 4.840 -25.299 1.00 39.91 240 SER A CA 1
ATOM 1550 C C . SER A 1 242 ? 18.075 4.975 -26.330 1.00 39.09 240 SER A C 1
ATOM 1551 O O . SER A 1 242 ? 19.032 4.189 -26.323 1.00 38.31 240 SER A O 1
ATOM 1554 N N . GLY A 1 243 ? 17.940 5.950 -27.227 1.00 39.40 241 GLY A N 1
ATOM 1555 C CA . GLY A 1 243 ? 18.738 5.972 -28.455 1.00 40.40 241 GLY A CA 1
ATOM 1556 C C . GLY A 1 243 ? 18.352 4.834 -29.396 1.00 38.55 241 GLY A C 1
ATOM 1557 O O . GLY A 1 243 ? 17.336 4.167 -29.203 1.00 35.83 241 GLY A O 1
ATOM 1558 N N . ILE A 1 244 ? 19.199 4.644 -30.403 1.00 38.80 242 ILE A N 1
ATOM 1559 C CA . ILE A 1 244 ? 18.954 3.786 -31.545 1.00 37.44 242 ILE A CA 1
ATOM 1560 C C . ILE A 1 244 ? 20.144 2.856 -31.632 1.00 38.24 242 ILE A C 1
ATOM 1561 O O . ILE A 1 244 ? 21.295 3.316 -31.579 1.00 36.46 242 ILE A O 1
ATOM 1566 N N . PRO A 1 245 ? 19.889 1.537 -31.744 1.00 38.65 243 PRO A N 1
ATOM 1567 C CA . PRO A 1 245 ? 21.013 0.603 -31.810 1.00 39.88 243 PRO A CA 1
ATOM 1568 C C . PRO A 1 245 ? 21.844 0.715 -33.103 1.00 41.31 243 PRO A C 1
ATOM 1569 O O . PRO A 1 245 ? 21.321 1.080 -34.169 1.00 40.38 243 PRO A O 1
ATOM 1573 N N . TYR A 1 246 ? 23.135 0.413 -32.979 1.00 40.82 244 TYR A N 1
ATOM 1574 C CA . TYR A 1 246 ? 23.990 0.167 -34.133 1.00 40.43 244 TYR A CA 1
ATOM 1575 C C . TYR A 1 246 ? 23.507 -1.099 -34.842 1.00 41.25 244 TYR A C 1
ATOM 1576 O O . TYR A 1 246 ? 23.127 -2.088 -34.198 1.00 39.58 244 TYR A O 1
ATOM 1585 N N . ALA A 1 247 ? 23.519 -1.059 -36.174 1.00 43.95 245 ALA A N 1
ATOM 1586 C CA . ALA A 1 247 ? 23.380 -2.283 -36.981 1.00 46.13 245 ALA A CA 1
ATOM 1587 C C . ALA A 1 247 ? 24.516 -3.214 -36.577 1.00 46.46 245 ALA A C 1
ATOM 1588 O O . ALA A 1 247 ? 25.566 -2.735 -36.125 1.00 47.46 245 ALA A O 1
ATOM 1590 N N . LYS A 1 248 ? 24.283 -4.522 -36.647 1.00 45.80 246 LYS A N 1
ATOM 1591 C CA . LYS A 1 248 ? 25.300 -5.486 -36.248 1.00 48.98 246 LYS A CA 1
ATOM 1592 C C . LYS A 1 248 ? 25.570 -6.470 -37.398 1.00 49.11 246 LYS A C 1
ATOM 1593 O O . LYS A 1 248 ? 24.903 -7.505 -37.536 1.00 47.05 246 LYS A O 1
ATOM 1599 N N . SER A 1 249 ? 26.551 -6.111 -38.221 1.00 49.62 247 SER A N 1
ATOM 1600 C CA . SER A 1 249 ? 26.914 -6.885 -39.403 1.00 50.85 247 SER A CA 1
ATOM 1601 C C . SER A 1 249 ? 27.912 -7.970 -39.026 1.00 53.43 247 SER A C 1
ATOM 1602 O O . SER A 1 249 ? 28.802 -7.760 -38.196 1.00 53.37 247 SER A O 1
ATOM 1605 N N . SER A 1 250 ? 27.752 -9.138 -39.647 1.00 54.15 248 SER A N 1
ATOM 1606 C CA . SER A 1 250 ? 28.677 -10.252 -39.464 1.00 53.95 248 SER A CA 1
ATOM 1607 C C . SER A 1 250 ? 30.144 -9.885 -39.731 1.00 55.21 248 SER A C 1
ATOM 1608 O O . SER A 1 250 ? 31.024 -10.414 -39.061 1.00 59.44 248 SER A O 1
ATOM 1611 N N . ASP A 1 251 ? 30.414 -8.985 -40.676 1.00 55.44 249 ASP A N 1
ATOM 1612 C CA . ASP A 1 251 ? 31.801 -8.587 -40.990 1.00 54.58 249 ASP A CA 1
ATOM 1613 C C . ASP A 1 251 ? 32.201 -7.234 -40.369 1.00 54.63 249 ASP A C 1
ATOM 1614 O O . ASP A 1 251 ? 33.043 -6.546 -40.924 1.00 58.96 249 ASP A O 1
ATOM 1619 N N . ARG A 1 252 ? 31.606 -6.847 -39.238 1.00 52.20 250 ARG A N 1
ATOM 1620 C CA . ARG A 1 252 ? 31.907 -5.543 -38.651 1.00 50.43 250 ARG A CA 1
ATOM 1621 C C . ARG A 1 252 ? 33.384 -5.469 -38.252 1.00 50.03 250 ARG A C 1
ATOM 1622 O O . ARG A 1 252 ? 33.898 -6.373 -37.614 1.00 50.80 250 ARG A O 1
ATOM 1630 N N . SER A 1 253 ? 34.053 -4.386 -38.628 1.00 51.14 251 SER A N 1
ATOM 1631 C CA . SER A 1 253 ? 35.466 -4.165 -38.264 1.00 52.16 251 SER A CA 1
ATOM 1632 C C . SER A 1 253 ? 35.822 -2.697 -38.510 1.00 53.15 251 SER A C 1
ATOM 1633 O O . SER A 1 253 ? 34.974 -1.920 -38.971 1.00 50.03 251 SER A O 1
ATOM 1636 N N . LYS A 1 254 ? 37.091 -2.341 -38.243 1.00 56.30 252 LYS A N 1
ATOM 1637 C CA . LYS A 1 254 ? 37.659 -1.057 -38.676 1.00 60.29 252 LYS A CA 1
ATOM 1638 C C . LYS A 1 254 ? 37.439 -0.749 -40.158 1.00 60.97 252 LYS A C 1
ATOM 1639 O O . LYS A 1 254 ? 37.303 0.404 -40.567 1.00 61.43 252 LYS A O 1
ATOM 1645 N N . HIS A 1 255 ? 37.428 -1.803 -40.967 1.00 62.85 253 HIS A N 1
ATOM 1646 C CA . HIS A 1 255 ? 37.334 -1.670 -42.412 1.00 65.84 253 HIS A CA 1
ATOM 1647 C C . HIS A 1 255 ? 35.891 -1.484 -42.889 1.00 64.23 253 HIS A C 1
ATOM 1648 O O . HIS A 1 255 ? 35.654 -0.714 -43.823 1.00 64.56 253 HIS A O 1
ATOM 1655 N N . ASN A 1 256 ? 34.944 -2.178 -42.244 1.00 63.17 254 ASN A N 1
ATOM 1656 C CA . ASN A 1 256 ? 33.501 -2.008 -42.495 1.00 61.12 254 ASN A CA 1
ATOM 1657 C C . ASN A 1 256 ? 32.793 -1.724 -41.173 1.00 57.99 254 ASN A C 1
ATOM 1658 O O . ASN A 1 256 ? 32.217 -2.623 -40.561 1.00 57.07 254 ASN A O 1
ATOM 1663 N N . PRO A 1 257 ? 32.870 -0.469 -40.703 1.00 55.56 255 PRO A N 1
ATOM 1664 C CA . PRO A 1 257 ? 32.257 -0.147 -39.423 1.00 52.34 255 PRO A CA 1
ATOM 1665 C C . PRO A 1 257 ? 30.738 -0.058 -39.517 1.00 48.53 255 PRO A C 1
ATOM 1666 O O . PRO A 1 257 ? 30.223 0.232 -40.578 1.00 47.45 255 PRO A O 1
ATOM 1670 N N . ASP A 1 258 ? 30.050 -0.286 -38.403 1.00 47.81 256 ASP A N 1
ATOM 1671 C CA . ASP A 1 258 ? 28.584 -0.153 -38.349 1.00 47.99 256 ASP A CA 1
ATOM 1672 C C . ASP A 1 258 ? 28.081 1.222 -37.875 1.00 46.70 256 ASP A C 1
ATOM 1673 O O . ASP A 1 258 ? 28.745 1.913 -37.124 1.00 47.10 256 ASP A O 1
ATOM 1678 N N . LYS A 1 259 ? 26.896 1.582 -38.347 1.00 46.77 257 LYS A N 1
ATOM 1679 C CA . LYS A 1 259 ? 26.209 2.807 -37.991 1.00 47.57 257 LYS A CA 1
ATOM 1680 C C . LYS A 1 259 ? 24.758 2.499 -37.504 1.00 44.24 257 LYS A C 1
ATOM 1681 O O . LYS A 1 259 ? 24.310 1.363 -37.599 1.00 41.98 257 LYS A O 1
ATOM 1687 N N . PRO A 1 260 ? 24.038 3.508 -36.964 1.00 41.93 258 PRO A N 1
ATOM 1688 C CA . PRO A 1 260 ? 22.722 3.190 -36.410 1.00 41.84 258 PRO A CA 1
ATOM 1689 C C . PRO A 1 260 ? 21.781 2.572 -37.417 1.00 40.05 258 PRO A C 1
ATOM 1690 O O . PRO A 1 260 ? 21.815 2.935 -38.567 1.00 41.48 258 PRO A O 1
ATOM 1694 N N . VAL A 1 261 ? 20.959 1.635 -36.974 1.00 40.83 259 VAL A N 1
ATOM 1695 C CA . VAL A 1 261 ? 19.897 1.081 -37.835 1.00 41.62 259 VAL A CA 1
ATOM 1696 C C . VAL A 1 261 ? 18.973 2.190 -38.354 1.00 43.37 259 VAL A C 1
ATOM 1697 O O . VAL A 1 261 ? 18.846 3.225 -37.728 1.00 45.58 259 VAL A O 1
ATOM 1701 N N . ASN A 1 262 ? 18.370 1.967 -39.514 1.00 45.59 260 ASN A N 1
ATOM 1702 C CA . ASN A 1 262 ? 17.395 2.875 -40.086 1.00 48.37 260 ASN A CA 1
ATOM 1703 C C . ASN A 1 262 ? 15.985 2.366 -39.774 1.00 47.48 260 ASN A C 1
ATOM 1704 O O . ASN A 1 262 ? 15.521 1.404 -40.356 1.00 51.96 260 ASN A O 1
ATOM 1709 N N . VAL A 1 263 ? 15.333 3.020 -38.823 1.00 45.74 261 VAL A N 1
ATOM 1710 C CA . VAL A 1 263 ? 13.983 2.701 -38.380 1.00 43.60 261 VAL A CA 1
ATOM 1711 C C . VAL A 1 263 ? 13.180 3.997 -38.358 1.00 43.14 261 VAL A C 1
ATOM 1712 O O . VAL A 1 263 ? 13.707 5.066 -38.649 1.00 42.59 261 VAL A O 1
ATOM 1716 N N . ASP A 1 264 ? 11.898 3.928 -38.032 1.00 43.34 262 ASP A N 1
ATOM 1717 C CA . ASP A 1 264 ? 11.089 5.143 -37.991 1.00 43.45 262 ASP A CA 1
ATOM 1718 C C . ASP A 1 264 ? 11.701 6.158 -37.016 1.00 43.15 262 ASP A C 1
ATOM 1719 O O . ASP A 1 264 ? 12.311 5.791 -36.003 1.00 42.45 262 ASP A O 1
ATOM 1724 N N . ARG A 1 265 ? 11.556 7.430 -37.352 1.00 43.04 263 ARG A N 1
ATOM 1725 C CA . ARG A 1 265 ? 12.203 8.513 -36.623 1.00 43.79 263 ARG A CA 1
ATOM 1726 C C . ARG A 1 265 ? 11.944 8.478 -35.104 1.00 42.02 263 ARG A C 1
ATOM 1727 O O . ARG A 1 265 ? 12.875 8.631 -34.322 1.00 41.46 263 ARG A O 1
ATOM 1735 N N . GLY A 1 266 ? 10.691 8.233 -34.717 1.00 41.28 264 GLY A N 1
ATOM 1736 C CA . GLY A 1 266 ? 10.229 8.307 -33.327 1.00 39.47 264 GLY A CA 1
ATOM 1737 C C . GLY A 1 266 ? 10.512 7.105 -32.442 1.00 39.80 264 GLY A C 1
ATOM 1738 O O . GLY A 1 266 ? 10.297 7.184 -31.229 1.00 39.11 264 GLY A O 1
ATOM 1739 N N . ASN A 1 267 ? 10.999 5.999 -33.010 1.00 38.82 265 ASN A N 1
ATOM 1740 C CA . ASN A 1 267 ? 11.166 4.763 -32.245 1.00 38.47 265 ASN A CA 1
ATOM 1741 C C . ASN A 1 267 ? 11.920 4.980 -30.920 1.00 38.23 265 ASN A C 1
ATOM 1742 O O . ASN A 1 267 ? 13.059 5.466 -30.898 1.00 37.95 265 ASN A O 1
ATOM 1747 N N . PHE A 1 268 ? 11.267 4.577 -29.839 1.00 37.89 266 PHE A N 1
ATOM 1748 C CA . PHE A 1 268 ? 11.798 4.583 -28.493 1.00 38.19 266 PHE A CA 1
ATOM 1749 C C . PHE A 1 268 ? 11.717 3.144 -27.943 1.00 37.86 266 PHE A C 1
ATOM 1750 O O . PHE A 1 268 ? 10.642 2.539 -27.886 1.00 37.68 266 PHE A O 1
ATOM 1758 N N . TYR A 1 269 ? 12.856 2.594 -27.549 1.00 38.43 267 TYR A N 1
ATOM 1759 C CA . TYR A 1 269 ? 12.922 1.209 -27.059 1.00 40.23 267 TYR A CA 1
ATOM 1760 C C . TYR A 1 269 ? 12.780 1.072 -25.533 1.00 40.31 267 TYR A C 1
ATOM 1761 O O . TYR A 1 269 ? 12.753 -0.043 -25.014 1.00 37.91 267 TYR A O 1
ATOM 1770 N N . GLY A 1 270 ? 12.659 2.197 -24.829 1.00 40.49 268 GLY A N 1
ATOM 1771 C CA . GLY A 1 270 ? 12.486 2.185 -23.383 1.00 39.34 268 GLY A CA 1
ATOM 1772 C C . GLY A 1 270 ? 11.040 2.000 -22.956 1.00 40.05 268 GLY A C 1
ATOM 1773 O O . GLY A 1 270 ? 10.160 1.717 -23.775 1.00 40.31 268 GLY A O 1
ATOM 1774 N N . LEU A 1 271 ? 10.816 2.187 -21.659 1.00 39.80 269 LEU A N 1
ATOM 1775 C CA . LEU A 1 271 ? 9.584 1.834 -20.990 1.00 39.85 269 LEU A CA 1
ATOM 1776 C C . LEU A 1 271 ? 9.115 2.982 -20.112 1.00 41.45 269 LEU A C 1
ATOM 1777 O O . LEU A 1 271 ? 9.758 3.313 -19.115 1.00 41.17 269 LEU A O 1
ATOM 1782 N N . THR A 1 272 ? 7.983 3.573 -20.472 1.00 42.91 270 THR A N 1
ATOM 1783 C CA . THR A 1 272 ? 7.385 4.656 -19.684 1.00 43.90 270 THR A CA 1
ATOM 1784 C C . THR A 1 272 ? 7.004 4.230 -18.271 1.00 42.11 270 THR A C 1
ATOM 1785 O O . THR A 1 272 ? 7.046 5.044 -17.369 1.00 43.74 270 THR A O 1
ATOM 1789 N N . GLY A 1 273 ? 6.656 2.960 -18.080 1.00 42.01 271 GLY A N 1
ATOM 1790 C CA . GLY A 1 273 ? 6.360 2.428 -16.748 1.00 40.04 271 GLY A CA 1
ATOM 1791 C C . GLY A 1 273 ? 7.566 2.166 -15.861 1.00 41.03 271 GLY A C 1
ATOM 1792 O O . GLY A 1 273 ? 7.389 1.933 -14.6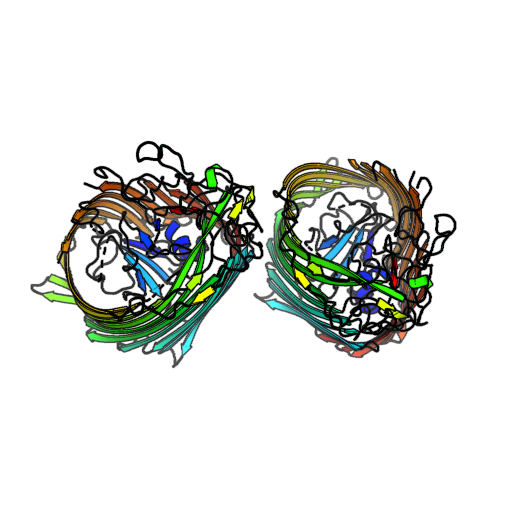75 1.00 44.62 271 GLY A O 1
ATOM 1793 N N . ARG A 1 274 ? 8.778 2.146 -16.420 1.00 39.69 272 ARG A N 1
ATOM 1794 C CA . ARG A 1 274 ? 9.969 1.759 -15.679 1.00 39.43 272 ARG A CA 1
ATOM 1795 C C . ARG A 1 274 ? 11.033 2.834 -15.598 1.00 38.99 272 ARG A C 1
ATOM 1796 O O . ARG A 1 274 ? 11.627 3.031 -14.541 1.00 40.13 272 ARG A O 1
ATOM 1804 N N . ASP A 1 275 ? 11.332 3.483 -16.715 1.00 38.42 273 ASP A N 1
ATOM 1805 C CA . ASP A 1 275 ? 12.555 4.280 -16.821 1.00 40.10 273 ASP A CA 1
ATOM 1806 C C . ASP A 1 275 ? 12.380 5.674 -16.233 1.00 40.05 273 ASP A C 1
ATOM 1807 O O . ASP A 1 275 ? 11.321 6.254 -16.352 1.00 41.02 273 ASP A O 1
ATOM 1812 N N . PHE A 1 276 ? 13.423 6.192 -15.591 1.00 38.33 274 PHE A N 1
ATOM 1813 C CA . PHE A 1 276 ? 13.368 7.499 -14.947 1.00 37.80 274 PHE A CA 1
ATOM 1814 C C . PHE A 1 276 ? 14.761 8.109 -14.877 1.00 37.87 274 PHE A C 1
ATOM 1815 O O . PHE A 1 276 ? 15.761 7.399 -14.891 1.00 38.11 274 PHE A O 1
ATOM 1823 N N . GLN A 1 277 ? 14.817 9.427 -14.796 1.00 38.86 275 GLN A N 1
ATOM 1824 C CA . GLN A 1 277 ? 16.076 10.140 -14.684 1.00 41.12 275 GLN A CA 1
ATOM 1825 C C . GLN A 1 277 ? 15.841 11.356 -13.793 1.00 40.51 275 GLN A C 1
ATOM 1826 O O . GLN A 1 277 ? 15.235 12.322 -14.207 1.00 38.49 275 GLN A O 1
ATOM 1832 N N . LYS A 1 278 ? 16.277 11.253 -12.543 1.00 41.87 276 LYS A N 1
ATOM 1833 C CA . LYS A 1 278 ? 16.024 12.255 -11.511 1.00 43.16 276 LYS A CA 1
ATOM 1834 C C . LYS A 1 278 ? 17.339 12.815 -11.038 1.00 42.80 276 LYS A C 1
ATOM 1835 O O . LYS A 1 278 ? 18.254 12.063 -10.774 1.00 40.44 276 LYS A O 1
ATOM 1841 N N . SER A 1 279 ? 17.434 14.135 -10.940 1.00 43.86 277 SER A N 1
ATOM 1842 C CA . SER A 1 279 ? 18.630 14.741 -10.389 1.00 45.68 277 SER A CA 1
ATOM 1843 C C . SER A 1 279 ? 18.323 15.995 -9.593 1.00 45.96 277 SER A C 1
ATOM 1844 O O . SER A 1 279 ? 17.278 16.612 -9.752 1.00 43.19 277 SER A O 1
ATOM 1847 N N . ARG A 1 280 ? 19.243 16.303 -8.684 1.00 48.62 278 ARG A N 1
ATOM 1848 C CA . ARG A 1 280 ? 19.169 17.456 -7.818 1.00 50.45 278 ARG A CA 1
ATOM 1849 C C . ARG A 1 280 ? 20.581 17.977 -7.703 1.00 49.82 278 ARG A C 1
ATOM 1850 O O . ARG A 1 280 ? 21.481 17.192 -7.430 1.00 48.31 278 ARG A O 1
ATOM 1858 N N . ILE A 1 281 ? 20.787 19.275 -7.941 1.00 49.38 279 ILE A N 1
ATOM 1859 C CA . ILE A 1 281 ? 22.063 19.911 -7.624 1.00 50.46 279 ILE A CA 1
ATOM 1860 C C . ILE A 1 281 ? 21.837 21.140 -6.733 1.00 49.21 279 ILE A C 1
ATOM 1861 O O . ILE A 1 281 ? 20.908 21.904 -6.949 1.00 47.65 279 ILE A O 1
ATOM 1866 N N . ASP A 1 282 ? 22.676 21.268 -5.699 1.00 48.75 280 ASP A N 1
ATOM 1867 C CA . ASP A 1 282 ? 22.733 22.422 -4.796 1.00 48.56 280 ASP A CA 1
ATOM 1868 C C . ASP A 1 282 ? 24.175 22.906 -4.713 1.00 48.73 280 ASP A C 1
ATOM 1869 O O . ASP A 1 282 ? 25.070 22.103 -4.471 1.00 50.40 280 ASP A O 1
ATOM 1874 N N . THR A 1 283 ? 24.401 24.200 -4.920 1.00 47.86 281 THR A N 1
ATOM 1875 C CA . THR A 1 283 ? 25.740 24.786 -4.852 1.00 47.71 281 THR A CA 1
ATOM 1876 C C . THR A 1 283 ? 25.677 26.162 -4.159 1.00 47.77 281 THR A C 1
ATOM 1877 O O . THR A 1 283 ? 24.889 27.030 -4.544 1.00 47.78 281 THR A O 1
ATOM 1881 N N . SER A 1 284 ? 26.484 26.318 -3.111 1.00 46.08 282 SER A N 1
ATOM 1882 C CA . SER A 1 284 ? 26.609 27.555 -2.364 1.00 44.76 282 SER A CA 1
ATOM 1883 C C . SER A 1 284 ? 27.999 28.068 -2.619 1.00 43.86 282 SER A C 1
ATOM 1884 O O . SER A 1 284 ? 28.943 27.299 -2.525 1.00 42.21 282 SER A O 1
ATOM 1887 N N . THR A 1 285 ? 28.128 29.355 -2.947 1.00 43.11 283 THR A N 1
ATOM 1888 C CA . THR A 1 285 ? 29.434 29.959 -3.203 1.00 43.45 283 THR A CA 1
ATOM 1889 C C . THR A 1 285 ? 29.530 31.262 -2.413 1.00 43.40 283 THR A C 1
ATOM 1890 O O . THR A 1 285 ? 28.587 32.052 -2.412 1.00 42.12 283 THR A O 1
ATOM 1894 N N . ILE A 1 286 ? 30.664 31.472 -1.745 1.00 44.68 284 ILE A N 1
ATOM 1895 C CA . ILE A 1 286 ? 30.937 32.688 -0.961 1.00 46.23 284 ILE A CA 1
ATOM 1896 C C . ILE A 1 286 ? 32.278 33.240 -1.381 1.00 46.27 284 ILE A C 1
ATOM 1897 O O . ILE A 1 286 ? 33.296 32.567 -1.235 1.00 43.75 284 ILE A O 1
ATOM 1902 N N . THR A 1 287 ? 32.279 34.471 -1.888 1.00 48.96 285 THR A N 1
ATOM 1903 C CA . THR A 1 287 ? 33.481 35.106 -2.435 1.00 51.01 285 THR A CA 1
ATOM 1904 C C . THR A 1 287 ? 33.767 36.401 -1.662 1.00 52.04 285 THR A C 1
ATOM 1905 O O . THR A 1 287 ? 32.892 37.260 -1.572 1.00 52.42 285 THR A O 1
ATOM 1909 N N . VAL A 1 288 ? 34.976 36.531 -1.105 1.00 51.62 286 VAL A N 1
ATOM 1910 C CA . VAL A 1 288 ? 35.435 37.758 -0.433 1.00 53.07 286 VAL A CA 1
ATOM 1911 C C . VAL A 1 288 ? 36.636 38.340 -1.196 1.00 54.66 286 VAL A C 1
ATOM 1912 O O . VAL A 1 288 ? 37.631 37.648 -1.390 1.00 53.02 286 VAL A O 1
ATOM 1916 N N . GLU A 1 289 ? 36.527 39.593 -1.641 1.00 56.95 287 GLU A N 1
ATOM 1917 C CA . GLU A 1 289 ? 37.615 40.308 -2.330 1.00 61.16 287 GLU A CA 1
ATOM 1918 C C . GLU A 1 289 ? 38.018 41.537 -1.531 1.00 60.88 287 GLU A C 1
ATOM 1919 O O . GLU A 1 289 ? 37.160 42.238 -0.997 1.00 59.89 287 GLU A O 1
ATOM 1925 N N . HIS A 1 290 ? 39.314 41.813 -1.482 1.00 58.84 288 HIS A N 1
ATOM 1926 C CA . HIS A 1 290 ? 39.821 43.013 -0.835 1.00 59.43 288 HIS A CA 1
ATOM 1927 C C . HIS A 1 290 ? 40.995 43.580 -1.620 1.00 58.60 288 HIS A C 1
ATOM 1928 O O . HIS A 1 290 ? 41.965 42.873 -1.882 1.00 60.02 288 HIS A O 1
ATOM 1935 N N . ASP A 1 291 ? 40.925 44.857 -1.969 1.00 58.89 289 ASP A N 1
ATOM 1936 C CA . ASP A 1 291 ? 42.071 45.545 -2.591 1.00 58.66 289 ASP A CA 1
ATOM 1937 C C . ASP A 1 291 ? 43.091 45.963 -1.512 1.00 58.74 289 ASP A C 1
ATOM 1938 O O . ASP A 1 291 ? 42.811 46.818 -0.674 1.00 60.36 289 ASP A O 1
ATOM 1943 N N . LEU A 1 292 ? 44.241 45.292 -1.497 1.00 58.42 290 LEU A N 1
ATOM 1944 C CA . LEU A 1 292 ? 45.292 45.566 -0.532 1.00 59.01 290 LEU A CA 1
ATOM 1945 C C . LEU A 1 292 ? 46.036 46.846 -0.863 1.00 59.80 290 LEU A C 1
ATOM 1946 O O . LEU A 1 292 ? 46.448 47.574 0.042 1.00 59.98 290 LEU A O 1
ATOM 1951 N N . THR A 1 293 ? 46.272 47.063 -2.158 1.00 59.14 291 THR A N 1
ATOM 1952 C CA . THR A 1 293 ? 46.845 48.300 -2.670 1.00 59.78 291 THR A CA 1
ATOM 1953 C C . THR A 1 293 ? 46.110 48.620 -3.969 1.00 61.00 291 THR A C 1
ATOM 1954 O O . THR A 1 293 ? 45.157 47.942 -4.333 1.00 59.08 291 THR A O 1
ATOM 1958 N N . ASP A 1 294 ? 46.544 49.669 -4.653 1.00 63.87 292 ASP A N 1
ATOM 1959 C CA . ASP A 1 294 ? 46.075 49.953 -6.020 1.00 66.19 292 ASP A CA 1
ATOM 1960 C C . ASP A 1 294 ? 46.572 48.932 -7.075 1.00 66.12 292 ASP A C 1
ATOM 1961 O O . ASP A 1 294 ? 46.047 48.911 -8.189 1.00 66.92 292 ASP A O 1
ATOM 1966 N N . SER A 1 295 ? 47.559 48.098 -6.724 1.00 63.53 293 SER A N 1
ATOM 1967 C CA . SER A 1 295 ? 48.114 47.080 -7.625 1.00 63.81 293 SER A CA 1
ATOM 1968 C C . SER A 1 295 ? 47.856 45.631 -7.223 1.00 62.28 293 SER A C 1
ATOM 1969 O O . SER A 1 295 ? 48.344 44.730 -7.907 1.00 60.44 293 SER A O 1
ATOM 1972 N N . LEU A 1 296 ? 47.124 45.402 -6.125 1.00 63.41 294 LEU A N 1
ATOM 1973 C CA . LEU A 1 296 ? 47.022 44.075 -5.503 1.00 62.62 294 LEU A CA 1
ATOM 1974 C C . LEU A 1 296 ? 45.642 43.819 -4.912 1.00 59.89 294 LEU A C 1
ATOM 1975 O O . LEU A 1 296 ? 45.217 44.532 -4.005 1.00 60.09 294 LEU A O 1
ATOM 1980 N N . THR A 1 297 ? 44.968 42.775 -5.398 1.00 57.68 295 THR A N 1
ATOM 1981 C CA . THR A 1 297 ? 43.709 42.281 -4.834 1.00 57.09 295 THR A CA 1
ATOM 1982 C C . THR A 1 297 ? 43.893 40.855 -4.305 1.00 56.12 295 THR A C 1
ATOM 1983 O O . THR A 1 297 ? 44.498 40.013 -4.965 1.00 55.25 295 THR A O 1
ATOM 1987 N N . ILE A 1 298 ? 43.385 40.616 -3.099 1.00 55.24 296 ILE A N 1
ATOM 1988 C CA . ILE A 1 298 ? 43.330 39.279 -2.511 1.00 53.78 296 ILE A CA 1
ATOM 1989 C C . ILE A 1 298 ? 41.886 38.806 -2.524 1.00 52.22 296 ILE A C 1
ATOM 1990 O O . ILE A 1 298 ? 40.968 39.578 -2.260 1.00 50.94 296 ILE A O 1
ATOM 1995 N N . ARG A 1 299 ? 41.697 37.527 -2.836 1.00 52.85 297 ARG A N 1
ATOM 1996 C CA . ARG A 1 299 ? 40.362 36.957 -3.047 1.00 52.61 297 ARG A CA 1
ATOM 1997 C C . ARG A 1 299 ? 40.282 35.566 -2.435 1.00 49.37 297 ARG A C 1
ATOM 1998 O O . ARG A 1 299 ? 41.199 34.761 -2.608 1.00 49.58 297 ARG A O 1
ATOM 2006 N N . ASN A 1 300 ? 39.215 35.304 -1.683 1.00 47.16 298 ASN A N 1
ATOM 2007 C CA . ASN A 1 300 ? 38.946 33.967 -1.152 1.00 45.86 298 ASN A CA 1
ATOM 2008 C C . ASN A 1 300 ? 37.578 33.536 -1.615 1.00 44.45 298 ASN A C 1
ATOM 2009 O O . ASN A 1 300 ? 36.636 34.298 -1.536 1.00 43.65 298 ASN A O 1
ATOM 2014 N N . THR A 1 301 ? 37.486 32.302 -2.093 1.00 45.25 299 THR A N 1
ATOM 2015 C CA . THR A 1 301 ? 36.252 31.733 -2.580 1.00 45.33 299 THR A CA 1
ATOM 2016 C C . THR A 1 301 ? 36.042 30.394 -1.896 1.00 44.28 299 THR A C 1
ATOM 2017 O O . THR A 1 301 ? 36.948 29.565 -1.837 1.00 42.27 299 THR A O 1
ATOM 2021 N N . SER A 1 302 ? 34.840 30.202 -1.368 1.00 44.24 300 SER A N 1
ATOM 2022 C CA . SER A 1 302 ? 34.446 28.952 -0.755 1.00 44.31 300 SER A CA 1
ATOM 2023 C C . SER A 1 302 ? 33.243 28.437 -1.497 1.00 44.14 300 SER A C 1
ATOM 2024 O O . SER A 1 302 ? 32.287 29.179 -1.697 1.00 41.76 300 SER A O 1
ATOM 2027 N N . ARG A 1 303 ? 33.300 27.176 -1.919 1.00 45.94 301 ARG A N 1
ATOM 2028 C CA . ARG A 1 303 ? 32.164 26.526 -2.537 1.00 47.27 301 ARG A CA 1
ATOM 2029 C C . ARG A 1 303 ? 31.848 25.216 -1.795 1.00 48.09 301 ARG A C 1
ATOM 2030 O O . ARG A 1 303 ? 32.739 24.395 -1.556 1.00 47.02 301 ARG A O 1
ATOM 2038 N N . TYR A 1 304 ? 30.587 25.055 -1.399 1.00 49.55 302 TYR A N 1
ATOM 2039 C CA . TYR A 1 304 ? 30.046 23.772 -0.997 1.00 50.64 302 TYR A CA 1
ATOM 2040 C C . TYR A 1 304 ? 29.005 23.340 -2.048 1.00 50.35 302 TYR A C 1
ATOM 2041 O O . TYR A 1 304 ? 28.100 24.102 -2.392 1.00 48.76 302 TYR A O 1
ATOM 2050 N N . GLY A 1 305 ? 29.128 22.101 -2.521 1.00 50.46 303 GLY A N 1
ATOM 2051 C CA . GLY A 1 305 ? 28.233 21.539 -3.532 1.00 48.63 303 GLY A CA 1
ATOM 2052 C C . GLY A 1 305 ? 27.728 20.170 -3.140 1.00 47.69 303 GLY A C 1
ATOM 2053 O O . GLY A 1 305 ? 28.395 19.440 -2.442 1.00 46.82 303 GLY A O 1
ATOM 2054 N N . ASN A 1 306 ? 26.549 19.817 -3.630 1.00 49.12 304 ASN A N 1
ATOM 2055 C CA . ASN A 1 306 ? 25.848 18.604 -3.248 1.00 50.23 304 ASN A CA 1
ATOM 2056 C C . ASN A 1 306 ? 24.974 18.170 -4.434 1.00 50.86 304 ASN A C 1
ATOM 2057 O O . ASN A 1 306 ? 24.095 18.929 -4.849 1.00 49.52 304 ASN A O 1
ATOM 2062 N N . SER A 1 307 ? 25.217 16.981 -4.999 1.00 52.70 305 SER A N 1
ATOM 2063 C CA . SER A 1 307 ? 24.425 16.509 -6.151 1.00 53.40 305 SER A CA 1
ATOM 2064 C C . SER A 1 307 ? 23.987 15.061 -6.011 1.00 53.01 305 SER A C 1
ATOM 2065 O O . SER A 1 307 ? 24.757 14.227 -5.584 1.00 57.61 305 SER A O 1
ATOM 2068 N N . HIS A 1 308 ? 22.734 14.792 -6.361 1.00 51.79 306 HIS A N 1
ATOM 2069 C CA . HIS A 1 308 ? 22.160 13.467 -6.326 1.00 52.03 306 HIS A CA 1
ATOM 2070 C C . HIS A 1 308 ? 21.693 13.101 -7.745 1.00 50.93 306 HIS A C 1
ATOM 2071 O O . HIS A 1 308 ? 21.143 13.939 -8.473 1.00 48.57 306 HIS A O 1
ATOM 2078 N N . GLN A 1 309 ? 21.931 11.857 -8.138 1.00 48.19 307 GLN A N 1
ATOM 2079 C CA . GLN A 1 309 ? 21.426 11.312 -9.386 1.00 48.18 307 GLN A CA 1
ATOM 2080 C C . GLN A 1 309 ? 20.831 9.937 -9.159 1.00 46.23 307 GLN A C 1
ATOM 2081 O O . GLN A 1 309 ? 21.425 9.087 -8.506 1.00 44.95 307 GLN A O 1
ATOM 2087 N N . ASP A 1 310 ? 19.645 9.740 -9.706 1.00 45.20 308 ASP A N 1
ATOM 2088 C CA . ASP A 1 310 ? 18.910 8.501 -9.598 1.00 44.41 308 ASP A CA 1
ATOM 2089 C C . ASP A 1 310 ? 18.327 8.207 -11.010 1.00 43.23 308 ASP A C 1
ATOM 2090 O O . ASP A 1 310 ? 17.276 8.773 -11.407 1.00 39.40 308 ASP A O 1
ATOM 2095 N N . TYR A 1 311 ? 19.064 7.371 -11.759 1.00 42.14 309 TYR A N 1
ATOM 2096 C CA . TYR A 1 311 ? 18.824 7.099 -13.179 1.00 42.30 309 TYR A CA 1
ATOM 2097 C C . TYR A 1 311 ? 18.586 5.610 -13.405 1.00 41.89 309 TYR A C 1
ATOM 2098 O O . TYR A 1 311 ? 19.315 4.790 -12.861 1.00 41.09 309 TYR A O 1
ATOM 2107 N N . LEU A 1 312 ? 17.590 5.284 -14.230 1.00 41.81 310 LEU A N 1
ATOM 2108 C CA . LEU A 1 312 ? 17.352 3.934 -14.752 1.00 41.45 310 LEU A CA 1
ATOM 2109 C C . LEU A 1 312 ? 16.798 4.038 -16.175 1.00 41.21 310 LEU A C 1
ATOM 2110 O O . LEU A 1 312 ? 15.703 4.583 -16.388 1.00 38.75 310 LEU A O 1
ATOM 2115 N N . TRP A 1 313 ? 17.528 3.494 -17.142 1.00 40.59 311 TRP A N 1
ATOM 2116 C CA . TRP A 1 313 ? 17.154 3.666 -18.540 1.00 41.55 311 TRP A CA 1
ATOM 2117 C C . TRP A 1 313 ? 17.410 2.398 -19.355 1.00 41.75 311 TRP A C 1
ATOM 2118 O O . TRP A 1 313 ? 18.029 1.446 -18.872 1.00 39.69 311 TRP A O 1
ATOM 2129 N N . THR A 1 314 ? 16.918 2.412 -20.596 1.00 41.87 312 THR A N 1
ATOM 2130 C CA . THR A 1 314 ? 16.982 1.257 -21.500 1.00 40.37 312 THR A CA 1
ATOM 2131 C C . THR A 1 314 ? 18.007 1.483 -22.612 1.00 39.56 312 THR A C 1
ATOM 2132 O O . THR A 1 314 ? 18.112 2.573 -23.154 1.00 40.22 312 THR A O 1
ATOM 2136 N N . GLN A 1 315 ? 18.774 0.448 -22.926 1.00 42.57 313 GLN A N 1
ATOM 2137 C CA . GLN A 1 315 ? 19.678 0.457 -24.093 1.00 43.63 313 GLN A CA 1
ATOM 2138 C C . GLN A 1 315 ? 19.219 -0.622 -25.071 1.00 41.58 313 GLN A C 1
ATOM 2139 O O . GLN A 1 315 ? 19.010 -1.769 -24.670 1.00 40.55 313 GLN A O 1
ATOM 2145 N N . PRO A 1 316 ? 19.086 -0.263 -26.351 1.00 42.29 314 PRO A N 1
ATOM 2146 C CA . PRO A 1 316 ? 18.540 -1.207 -27.316 1.00 41.78 314 PRO A CA 1
ATOM 2147 C C . PRO A 1 316 ? 19.520 -2.297 -27.734 1.00 41.18 314 PRO A C 1
ATOM 2148 O O . PRO A 1 316 ? 20.479 -2.036 -28.453 1.00 40.59 314 PRO A O 1
ATOM 2152 N N . ASP A 1 317 ? 19.286 -3.494 -27.192 1.00 41.53 315 ASP A N 1
ATOM 2153 C CA . ASP A 1 317 ? 19.888 -4.773 -27.605 1.00 41.38 315 ASP A CA 1
ATOM 2154 C C . ASP A 1 317 ? 21.291 -5.123 -27.149 1.00 41.14 315 ASP A C 1
ATOM 2155 O O . ASP A 1 317 ? 21.673 -6.290 -27.241 1.00 40.37 315 ASP A O 1
ATOM 2160 N N . ASP A 1 318 ? 22.043 -4.151 -26.650 1.00 42.77 316 ASP A N 1
ATOM 2161 C CA . ASP A 1 318 ? 23.477 -4.317 -26.317 1.00 45.22 316 ASP A CA 1
ATOM 2162 C C . ASP A 1 318 ? 24.264 -5.362 -27.139 1.00 43.39 316 ASP A C 1
ATOM 2163 O O . ASP A 1 318 ? 24.950 -6.225 -26.591 1.00 41.02 316 ASP A O 1
ATOM 2168 N N . SER A 1 319 ? 24.166 -5.232 -28.465 1.00 41.78 317 SER A N 1
ATOM 2169 C CA . SER A 1 319 ? 24.994 -5.993 -29.430 1.00 42.25 317 SER A CA 1
ATOM 2170 C C . SER A 1 319 ? 24.836 -7.515 -29.365 1.00 40.82 317 SER A C 1
ATOM 2171 O O . SER A 1 319 ? 25.752 -8.267 -29.658 1.00 39.36 317 SER A O 1
ATOM 2174 N N . GLN A 1 320 ? 23.643 -7.948 -28.978 1.00 42.23 318 GLN A N 1
ATOM 2175 C CA . GLN A 1 320 ? 23.316 -9.360 -28.876 1.00 43.50 318 GLN A CA 1
ATOM 2176 C C . GLN A 1 320 ? 22.913 -9.971 -30.226 1.00 43.19 318 GLN A C 1
ATOM 2177 O O . GLN A 1 320 ? 22.800 -11.169 -30.339 1.00 44.39 318 GLN A O 1
ATOM 2183 N N . GLY A 1 321 ? 22.674 -9.141 -31.231 1.00 42.50 319 GLY A N 1
ATOM 2184 C CA . GLY A 1 321 ? 22.325 -9.612 -32.548 1.00 41.67 319 GLY A CA 1
ATOM 2185 C C . GLY A 1 321 ? 20.860 -9.935 -32.747 1.00 41.72 319 GLY A C 1
ATOM 2186 O O . GLY A 1 321 ? 20.492 -10.354 -33.833 1.00 41.59 319 GLY A O 1
ATOM 2187 N N . ASN A 1 322 ? 20.010 -9.683 -31.743 1.00 41.49 320 ASN A N 1
ATOM 2188 C CA . ASN A 1 322 ? 18.553 -9.885 -31.889 1.00 40.44 320 ASN A CA 1
ATOM 2189 C C . ASN A 1 322 ? 17.931 -9.004 -32.975 1.00 41.01 320 ASN A C 1
ATOM 2190 O O . ASN A 1 322 ? 16.901 -9.367 -33.536 1.00 38.57 320 ASN A O 1
ATOM 2195 N N . ILE A 1 323 ? 18.524 -7.840 -33.242 1.00 42.45 321 ILE A N 1
ATOM 2196 C CA . ILE A 1 323 ? 18.034 -6.943 -34.301 1.00 43.83 321 ILE A CA 1
ATOM 2197 C C . ILE A 1 323 ? 18.026 -7.581 -35.685 1.00 44.53 321 ILE A C 1
ATOM 2198 O O . ILE A 1 323 ? 17.180 -7.229 -36.510 1.00 47.57 321 ILE A O 1
ATOM 2203 N N . ASN A 1 324 ? 18.921 -8.531 -35.919 1.00 43.43 322 ASN A N 1
ATOM 2204 C CA . ASN A 1 324 ? 18.949 -9.250 -37.180 1.00 43.45 322 ASN A CA 1
ATOM 2205 C C . ASN A 1 324 ? 17.810 -10.238 -37.407 1.00 42.06 322 ASN A C 1
ATOM 2206 O O . ASN A 1 324 ? 17.699 -10.750 -38.509 1.00 42.78 322 ASN A O 1
ATOM 2211 N N . ASN A 1 325 ? 16.979 -10.511 -36.399 1.00 41.31 323 ASN A N 1
ATOM 2212 C CA . ASN A 1 325 ? 15.739 -11.262 -36.605 1.00 41.12 323 ASN A CA 1
ATOM 2213 C C . ASN A 1 325 ? 14.503 -10.392 -36.383 1.00 41.98 323 ASN A C 1
ATOM 2214 O O . ASN A 1 325 ? 13.399 -10.905 -36.367 1.00 44.32 323 ASN A O 1
ATOM 2219 N N . GLY A 1 326 ? 14.689 -9.084 -36.193 1.00 42.89 324 GLY A N 1
ATOM 2220 C CA . GLY A 1 326 ? 13.591 -8.120 -36.049 1.00 41.73 324 GLY A CA 1
ATOM 2221 C C . GLY A 1 326 ? 13.135 -7.796 -34.628 1.00 42.04 324 GLY A C 1
ATOM 2222 O O . GLY A 1 326 ? 12.016 -7.289 -34.440 1.00 41.47 324 GLY A O 1
ATOM 2223 N N . SER A 1 327 ? 13.989 -8.076 -33.634 1.00 40.86 325 SER A N 1
ATOM 2224 C CA . SER A 1 327 ? 13.669 -7.815 -32.224 1.00 39.98 325 SER A CA 1
ATOM 2225 C C . SER A 1 327 ? 14.797 -7.128 -31.441 1.00 38.70 325 SER A C 1
ATOM 2226 O O . SER A 1 327 ? 15.945 -7.027 -31.893 1.00 38.99 325 SER A O 1
ATOM 2229 N N . VAL A 1 328 ? 14.444 -6.642 -30.255 1.00 38.32 326 VAL A N 1
ATOM 2230 C CA . VAL A 1 328 ? 15.352 -5.851 -29.407 1.00 37.76 326 VAL A CA 1
ATOM 2231 C C . VAL A 1 328 ? 15.214 -6.271 -27.945 1.00 35.62 326 VAL A C 1
ATOM 2232 O O . VAL A 1 328 ? 14.120 -6.185 -27.389 1.00 36.60 326 VAL A O 1
ATOM 2236 N N . TRP A 1 329 ? 16.320 -6.669 -27.324 1.00 32.98 327 TRP A N 1
ATOM 2237 C CA . TRP A 1 329 ? 16.355 -6.859 -25.871 1.00 33.63 327 TRP A CA 1
ATOM 2238 C C . TRP A 1 329 ? 16.446 -5.489 -25.159 1.00 33.22 327 TRP A C 1
ATOM 2239 O O . TRP A 1 329 ? 17.334 -4.688 -25.462 1.00 32.74 327 TRP A O 1
ATOM 2250 N N . ARG A 1 330 ? 15.507 -5.222 -24.256 1.00 33.95 328 ARG A N 1
ATOM 2251 C CA . ARG A 1 330 ? 15.515 -3.989 -23.449 1.00 35.84 328 ARG A CA 1
ATOM 2252 C C . ARG A 1 330 ? 16.461 -4.137 -22.270 1.00 36.38 328 ARG A C 1
ATOM 2253 O O . ARG A 1 330 ? 16.062 -4.419 -21.153 1.00 37.76 328 ARG A O 1
ATOM 2261 N N . ARG A 1 331 ? 17.738 -3.969 -22.554 1.00 38.56 329 ARG A N 1
ATOM 2262 C CA . ARG A 1 331 ? 18.736 -3.992 -21.510 1.00 41.13 329 ARG A CA 1
ATOM 2263 C C . ARG A 1 331 ? 18.572 -2.718 -20.670 1.00 40.37 329 ARG A C 1
ATOM 2264 O O . ARG A 1 331 ? 18.276 -1.605 -21.155 1.00 38.06 329 ARG A O 1
ATOM 2272 N N . GLN A 1 332 ? 18.807 -2.922 -19.403 1.00 38.97 330 GLN A N 1
ATOM 2273 C CA . GLN A 1 332 ? 18.539 -1.976 -18.375 1.00 40.37 330 GLN A CA 1
ATOM 2274 C C . GLN A 1 332 ? 19.892 -1.475 -17.918 1.00 40.23 330 GLN A C 1
ATOM 2275 O O . GLN A 1 332 ? 20.787 -2.258 -17.651 1.00 38.65 330 GLN A O 1
ATOM 2281 N N . ASN A 1 333 ? 20.062 -0.166 -17.849 1.00 41.77 331 ASN A N 1
ATOM 2282 C CA . ASN A 1 333 ? 21.245 0.391 -17.212 1.00 41.63 331 ASN A CA 1
ATOM 2283 C C . ASN A 1 333 ? 20.797 1.404 -16.186 1.00 41.26 331 ASN A C 1
ATOM 2284 O O . ASN A 1 333 ? 19.694 1.964 -16.286 1.00 39.82 331 ASN A O 1
ATOM 2289 N N . ASN A 1 334 ? 21.633 1.611 -15.174 1.00 41.72 332 ASN A N 1
ATOM 2290 C CA . ASN A 1 334 ? 21.254 2.471 -14.063 1.00 42.73 332 ASN A CA 1
ATOM 2291 C C . ASN A 1 334 ? 22.439 3.034 -13.314 1.00 46.97 332 ASN A C 1
ATOM 2292 O O . ASN A 1 334 ? 23.565 2.526 -13.398 1.00 44.17 332 ASN A O 1
ATOM 2297 N N . ARG A 1 335 ? 22.152 4.094 -12.565 1.00 53.03 333 ARG A N 1
ATOM 2298 C CA . ARG A 1 335 ? 23.114 4.681 -11.653 1.00 55.79 333 ARG A CA 1
ATOM 2299 C C . ARG A 1 335 ? 22.406 5.468 -10.544 1.00 52.04 333 ARG A C 1
ATOM 2300 O O . ARG A 1 335 ? 21.479 6.245 -10.801 1.00 47.08 333 ARG A O 1
ATOM 2308 N N . VAL A 1 336 ? 22.829 5.210 -9.312 1.00 49.17 334 VAL A N 1
ATOM 2309 C CA . VAL A 1 336 ? 22.450 6.003 -8.162 1.00 49.49 334 VAL A CA 1
ATOM 2310 C C . VAL A 1 336 ? 23.728 6.583 -7.585 1.00 49.57 334 VAL A C 1
ATOM 2311 O O . VAL A 1 336 ? 24.662 5.849 -7.273 1.00 50.22 334 VAL A O 1
ATOM 2315 N N . SER A 1 337 ? 23.755 7.899 -7.444 1.00 48.84 335 SER A N 1
ATOM 2316 C CA . SER A 1 337 ? 24.975 8.590 -7.131 1.00 50.90 335 SER A CA 1
ATOM 2317 C C . SER A 1 337 ? 24.725 9.777 -6.193 1.00 49.85 335 SER A C 1
ATOM 2318 O O . SER A 1 337 ? 23.749 10.486 -6.366 1.00 49.96 335 SER A O 1
ATOM 2321 N N . THR A 1 338 ? 25.582 9.966 -5.187 1.00 48.52 336 THR A N 1
ATOM 2322 C CA . THR A 1 338 ? 25.580 11.197 -4.380 1.00 48.84 336 THR A CA 1
ATOM 2323 C C . THR A 1 338 ? 26.981 11.730 -4.299 1.00 48.34 336 THR A C 1
ATOM 2324 O O . THR A 1 338 ? 27.905 10.971 -4.060 1.00 48.71 336 THR A O 1
ATOM 2328 N N . THR A 1 339 ? 27.139 13.032 -4.486 1.00 47.52 337 THR A N 1
ATOM 2329 C CA . THR A 1 339 ? 28.451 13.654 -4.425 1.00 50.78 337 THR A CA 1
ATOM 2330 C C . THR A 1 339 ? 28.388 14.935 -3.605 1.00 50.52 337 THR A C 1
ATOM 2331 O O . THR A 1 339 ? 27.450 15.713 -3.718 1.00 52.57 337 THR A O 1
ATOM 2335 N N . THR A 1 340 ? 29.414 15.132 -2.791 1.00 50.23 338 THR A N 1
ATOM 2336 C CA . THR A 1 340 ? 29.578 16.279 -1.927 1.00 49.85 338 THR A CA 1
ATOM 2337 C C . THR A 1 340 ? 30.923 16.861 -2.317 1.00 51.13 338 THR A C 1
ATOM 2338 O O . THR A 1 340 ? 31.868 16.109 -2.524 1.00 52.10 338 THR A O 1
ATOM 2342 N N . THR A 1 341 ? 31.008 18.180 -2.483 1.00 51.40 339 THR A N 1
ATOM 2343 C CA . THR A 1 341 ? 32.270 18.840 -2.832 1.00 52.37 339 THR A CA 1
ATOM 2344 C C . THR A 1 341 ? 32.437 20.073 -1.967 1.00 50.17 339 THR A C 1
ATOM 2345 O O . THR A 1 341 ? 31.491 20.837 -1.787 1.00 48.92 339 THR A O 1
ATOM 2349 N N . ALA A 1 342 ? 33.638 20.259 -1.441 1.00 48.44 340 ALA A N 1
ATOM 2350 C CA . ALA A 1 342 ? 33.964 21.428 -0.644 1.00 49.01 340 ALA A CA 1
ATOM 2351 C C . ALA A 1 342 ? 35.284 21.995 -1.177 1.00 50.22 340 ALA A C 1
ATOM 2352 O O . ALA A 1 342 ? 36.277 21.260 -1.236 1.00 49.22 340 ALA A O 1
ATOM 2354 N N . VAL A 1 343 ? 35.296 23.269 -1.590 1.00 48.61 341 VAL A N 1
ATOM 2355 C CA . VAL A 1 343 ? 36.510 23.893 -2.154 1.00 48.88 341 VAL A CA 1
ATOM 2356 C C . VAL A 1 343 ? 36.809 25.236 -1.483 1.00 48.94 341 VAL A C 1
ATOM 2357 O O . VAL A 1 343 ? 35.897 26.021 -1.217 1.00 48.74 341 VAL A O 1
ATOM 2361 N N . ASN A 1 344 ? 38.080 25.493 -1.196 1.00 48.61 342 ASN A N 1
ATOM 2362 C CA . ASN A 1 344 ? 38.517 26.832 -0.834 1.00 50.02 342 ASN A CA 1
ATOM 2363 C C . ASN A 1 344 ? 39.674 27.260 -1.726 1.00 50.36 342 ASN A C 1
ATOM 2364 O O . ASN A 1 344 ? 40.657 26.541 -1.851 1.00 49.22 342 ASN A O 1
ATOM 2369 N N . GLN A 1 345 ? 39.551 28.447 -2.308 1.00 51.53 343 GLN A N 1
ATOM 2370 C CA . GLN A 1 345 ? 40.509 28.962 -3.267 1.00 54.12 343 GLN A CA 1
ATOM 2371 C C . GLN A 1 345 ? 40.903 30.381 -2.859 1.00 52.75 343 GLN A C 1
ATOM 2372 O O . GLN A 1 345 ? 40.055 31.247 -2.785 1.00 53.31 343 GLN A O 1
ATOM 2378 N N . THR A 1 346 ? 42.173 30.594 -2.542 1.00 51.36 344 THR A N 1
ATOM 2379 C CA . THR A 1 346 ? 42.688 31.900 -2.174 1.00 51.58 344 THR A CA 1
ATOM 2380 C C . THR A 1 346 ? 43.588 32.393 -3.304 1.00 53.78 344 THR A C 1
ATOM 2381 O O . THR A 1 346 ? 44.550 31.716 -3.647 1.00 53.28 344 THR A O 1
ATOM 2385 N N . ASP A 1 347 ? 43.290 33.566 -3.866 1.00 55.39 345 ASP A N 1
ATOM 2386 C CA . ASP A 1 347 ? 44.064 34.133 -4.983 1.00 57.02 345 ASP A CA 1
ATOM 2387 C C . ASP A 1 347 ? 44.636 35.519 -4.670 1.00 57.17 345 ASP A C 1
ATOM 2388 O O . ASP A 1 347 ? 44.002 36.326 -3.991 1.00 54.43 345 ASP A O 1
ATOM 2393 N N . LEU A 1 348 ? 45.844 35.766 -5.166 1.00 57.24 346 LEU A N 1
ATOM 2394 C CA . LEU A 1 348 ? 46.474 37.079 -5.153 1.00 58.51 346 LEU A CA 1
ATOM 2395 C C . LEU A 1 348 ? 46.742 37.459 -6.612 1.00 57.42 346 LEU A C 1
ATOM 2396 O O . LEU A 1 348 ? 47.405 36.726 -7.333 1.00 56.21 346 LEU A O 1
ATOM 2401 N N . PHE A 1 349 ? 46.212 38.586 -7.055 1.00 57.34 347 PHE A N 1
ATOM 2402 C CA . PHE A 1 349 ? 46.430 39.022 -8.432 1.00 58.99 347 PHE A CA 1
ATOM 2403 C C . PHE A 1 349 ? 46.595 40.530 -8.560 1.00 58.97 347 PHE A C 1
ATOM 2404 O O . PHE A 1 349 ? 46.177 41.286 -7.693 1.00 59.11 347 PHE A O 1
ATOM 2412 N N . GLY A 1 350 ? 47.240 40.951 -9.644 1.00 57.72 348 GLY A N 1
ATOM 2413 C CA . GLY A 1 350 ? 47.457 42.375 -9.906 1.00 57.13 348 GLY A CA 1
ATOM 2414 C C . GLY A 1 350 ? 48.726 42.615 -10.688 1.00 56.60 348 GLY A C 1
ATOM 2415 O O . GLY A 1 350 ? 48.988 41.895 -11.657 1.00 53.65 348 GLY A O 1
ATOM 2416 N N . GLU A 1 351 ? 49.508 43.622 -10.272 1.00 58.42 349 GLU A N 1
ATOM 2417 C CA . GLU A 1 351 ? 50.681 44.089 -11.041 1.00 60.18 349 GLU A CA 1
ATOM 2418 C C . GLU A 1 351 ? 51.903 44.376 -10.207 1.00 57.89 349 GLU A C 1
ATOM 2419 O O . GLU A 1 351 ? 51.788 44.845 -9.084 1.00 58.92 349 GLU A O 1
ATOM 2425 N N . PHE A 1 352 ? 53.076 44.131 -10.782 1.00 56.33 350 PHE A N 1
ATOM 2426 C CA . PHE A 1 352 ? 54.326 44.695 -10.269 1.00 56.15 350 PHE A CA 1
ATOM 2427 C C . PHE A 1 352 ? 55.285 45.009 -11.428 1.00 56.61 350 PHE A C 1
ATOM 2428 O O . PHE A 1 352 ? 55.029 44.611 -12.575 1.00 55.36 350 PHE A O 1
ATOM 2436 N N . TYR A 1 353 ? 56.365 45.719 -11.111 1.00 55.94 351 TYR A N 1
ATOM 2437 C CA . TYR A 1 353 ? 57.277 46.287 -12.108 1.00 55.68 351 TYR A CA 1
ATOM 2438 C C . TYR A 1 353 ? 58.660 45.800 -11.821 1.00 55.76 351 TYR A C 1
ATOM 2439 O O . TYR A 1 353 ? 59.105 45.855 -10.694 1.00 56.54 351 TYR A O 1
ATOM 2448 N N . LEU A 1 354 ? 59.370 45.336 -12.842 1.00 57.70 352 LEU A N 1
ATOM 2449 C CA . LEU A 1 354 ? 60.682 44.726 -12.640 1.00 58.92 352 LEU A CA 1
ATOM 2450 C C . LEU A 1 354 ? 61.445 44.831 -13.928 1.00 57.60 352 LEU A C 1
ATOM 2451 O O . LEU A 1 354 ? 60.959 44.387 -14.958 1.00 55.88 352 LEU A O 1
ATOM 2456 N N . GLY A 1 355 ? 62.622 45.446 -13.878 1.00 58.05 353 GLY A N 1
ATOM 2457 C CA . GLY A 1 355 ? 63.417 45.701 -15.079 1.00 59.53 353 GLY A CA 1
ATOM 2458 C C . GLY A 1 355 ? 62.725 46.577 -16.115 1.00 61.10 353 GLY A C 1
ATOM 2459 O O . GLY A 1 355 ? 62.951 46.407 -17.329 1.00 63.91 353 GLY A O 1
ATOM 2460 N N . GLY A 1 356 ? 61.865 47.492 -15.657 1.00 58.70 354 GLY A N 1
ATOM 2461 C CA . GLY A 1 356 ? 61.116 48.356 -16.559 1.00 56.92 354 GLY A CA 1
ATOM 2462 C C . GLY A 1 356 ? 59.879 47.736 -17.198 1.00 57.57 354 GLY A C 1
ATOM 2463 O O . GLY A 1 356 ? 59.231 48.388 -18.034 1.00 55.97 354 GLY A O 1
ATOM 2464 N N . PHE A 1 357 ? 59.539 46.490 -16.841 1.00 57.14 355 PHE A N 1
ATOM 2465 C CA . PHE A 1 357 ? 58.429 45.785 -17.479 1.00 55.72 355 PHE A CA 1
ATOM 2466 C C . PHE A 1 357 ? 57.285 45.655 -16.482 1.00 54.29 355 PHE A C 1
ATOM 2467 O O . PHE A 1 357 ? 57.490 45.455 -15.294 1.00 53.54 355 PHE A O 1
ATOM 2475 N N . LYS A 1 358 ? 56.061 45.753 -16.977 1.00 54.16 356 LYS A N 1
ATOM 2476 C CA . LYS A 1 358 ? 54.884 45.426 -16.211 1.00 54.59 356 LYS A CA 1
ATOM 2477 C C . LYS A 1 358 ? 54.754 43.899 -16.126 1.00 53.90 356 LYS A C 1
ATOM 2478 O O . LYS A 1 358 ? 54.944 43.193 -17.126 1.00 52.62 356 LYS A O 1
ATOM 2484 N N . ASN A 1 359 ? 54.410 43.410 -14.932 1.00 52.35 357 ASN A N 1
ATOM 2485 C CA . ASN A 1 359 ? 54.112 42.010 -14.702 1.00 53.28 357 ASN A CA 1
ATOM 2486 C C . ASN A 1 359 ? 52.666 41.918 -14.207 1.00 52.93 357 ASN A C 1
ATOM 2487 O O . ASN A 1 359 ? 52.400 42.239 -13.052 1.00 53.68 357 ASN A O 1
ATOM 2492 N N . SER A 1 360 ? 51.754 41.490 -15.084 1.00 52.31 358 SER A N 1
ATOM 2493 C CA . SER A 1 360 ? 50.379 41.214 -14.706 1.00 52.85 358 SER A CA 1
ATOM 2494 C C . SER A 1 360 ? 50.285 39.745 -14.315 1.00 53.41 358 SER A C 1
ATOM 2495 O O . SER A 1 360 ? 50.475 38.861 -15.158 1.00 53.81 358 SER A O 1
ATOM 2498 N N . PHE A 1 361 ? 50.029 39.491 -13.028 1.00 52.98 359 PHE A N 1
ATOM 2499 C CA . PHE A 1 361 ? 50.161 38.154 -12.474 1.00 53.69 359 PHE A CA 1
ATOM 2500 C C . PHE A 1 361 ? 48.901 37.683 -11.747 1.00 54.86 359 PHE A C 1
ATOM 2501 O O . PHE A 1 361 ? 48.026 38.476 -11.387 1.00 53.53 359 PHE A O 1
ATOM 2509 N N . SER A 1 362 ? 48.832 36.366 -11.560 1.00 56.19 360 SER A N 1
ATOM 2510 C CA . SER A 1 362 ? 47.890 35.755 -10.632 1.00 57.40 360 SER A CA 1
ATOM 2511 C C . SER A 1 362 ? 48.506 34.519 -9.994 1.00 57.36 360 SER A C 1
ATOM 2512 O O . SER A 1 362 ? 49.168 33.743 -10.664 1.00 58.75 360 SER A O 1
ATOM 2515 N N . THR A 1 363 ? 48.296 34.353 -8.697 1.00 56.09 361 THR A N 1
ATOM 2516 C CA . THR A 1 363 ? 48.836 33.213 -7.973 1.00 56.36 361 THR A CA 1
ATOM 2517 C C . THR A 1 363 ? 47.840 32.776 -6.893 1.00 56.90 361 THR A C 1
ATOM 2518 O O . THR A 1 363 ? 47.060 33.597 -6.408 1.00 58.87 361 THR A O 1
ATOM 2522 N N . GLY A 1 364 ? 47.827 31.489 -6.545 1.00 55.85 362 GLY A N 1
ATOM 2523 C CA . GLY A 1 364 ? 46.858 30.997 -5.557 1.00 55.15 362 GLY A CA 1
ATOM 2524 C C . GLY A 1 364 ? 47.050 29.607 -4.991 1.00 53.96 362 GLY A C 1
ATOM 2525 O O . GLY A 1 364 ? 47.868 28.837 -5.472 1.00 51.38 362 GLY A O 1
ATOM 2526 N N . LEU A 1 365 ? 46.296 29.334 -3.925 1.00 54.58 363 LEU A N 1
ATOM 2527 C CA . LEU A 1 365 ? 46.231 28.044 -3.267 1.00 55.15 363 LEU A CA 1
ATOM 2528 C C . LEU A 1 365 ? 44.816 27.549 -3.350 1.00 54.56 363 LEU A C 1
ATOM 2529 O O . LEU A 1 365 ? 43.893 28.315 -3.156 1.00 55.67 363 LEU A O 1
ATOM 2534 N N . GLU A 1 366 ? 44.657 26.253 -3.586 1.00 53.42 364 GLU A N 1
ATOM 2535 C CA . GLU A 1 366 ? 43.358 25.621 -3.671 1.00 53.60 364 GLU A CA 1
ATOM 2536 C C . GLU A 1 366 ? 43.352 24.335 -2.837 1.00 51.88 364 GLU A C 1
ATOM 2537 O O . GLU A 1 366 ? 44.257 23.510 -2.981 1.00 51.36 364 GLU A O 1
ATOM 2543 N N . PHE A 1 367 ? 42.358 24.196 -1.952 1.00 49.13 365 PHE A N 1
ATOM 2544 C CA . PHE A 1 367 ? 42.147 22.986 -1.155 1.00 50.32 365 PHE A CA 1
ATOM 2545 C C . PHE A 1 367 ? 40.750 22.484 -1.439 1.00 48.54 365 PHE A C 1
ATOM 2546 O O . PHE A 1 367 ? 39.812 23.274 -1.437 1.00 47.86 365 PHE A O 1
ATOM 2554 N N . SER A 1 368 ? 40.586 21.186 -1.673 1.00 49.03 366 SER A N 1
ATOM 2555 C CA . SER A 1 368 ? 39.233 20.631 -1.841 1.00 49.86 366 SER A CA 1
ATOM 2556 C C . SER A 1 368 ? 39.059 19.214 -1.338 1.00 50.37 366 SER A C 1
ATOM 2557 O O . SER A 1 368 ? 40.021 18.505 -1.108 1.00 50.83 366 SER A O 1
ATOM 2560 N N . ARG A 1 369 ? 37.805 18.824 -1.169 1.00 52.12 367 ARG A N 1
ATOM 2561 C CA . ARG A 1 369 ? 37.433 17.505 -0.678 1.00 53.60 367 ARG A CA 1
ATOM 2562 C C . ARG A 1 369 ? 36.202 17.048 -1.444 1.00 53.74 367 ARG A C 1
ATOM 2563 O O . ARG A 1 369 ? 35.198 17.745 -1.414 1.00 52.39 367 ARG A O 1
ATOM 2571 N N . GLU A 1 370 ? 36.289 15.919 -2.149 1.00 56.41 368 GLU A N 1
ATOM 2572 C CA . GLU A 1 370 ? 35.116 15.311 -2.783 1.00 58.31 368 GLU A CA 1
ATOM 2573 C C . GLU A 1 370 ? 34.768 13.978 -2.120 1.00 57.00 368 GLU A C 1
ATOM 2574 O O . GLU A 1 370 ? 35.631 13.132 -1.962 1.00 58.69 368 GLU A O 1
ATOM 2580 N N . ASP A 1 371 ? 33.497 13.826 -1.737 1.00 56.81 369 ASP A N 1
ATOM 2581 C CA . ASP A 1 371 ? 32.884 12.580 -1.252 1.00 56.97 369 ASP A CA 1
ATOM 2582 C C . ASP A 1 371 ? 32.001 12.070 -2.365 1.00 52.49 369 ASP A C 1
ATOM 2583 O O . ASP A 1 371 ? 31.131 12.805 -2.807 1.00 52.84 369 ASP A O 1
ATOM 2588 N N . SER A 1 372 ? 32.164 10.835 -2.805 1.00 49.85 370 SER A N 1
ATOM 2589 C CA . SER A 1 372 ? 31.179 10.272 -3.723 1.00 51.10 370 SER A CA 1
ATOM 2590 C C . SER A 1 372 ? 30.721 8.903 -3.254 1.00 49.70 370 SER A C 1
ATOM 2591 O O . SER A 1 372 ? 31.486 8.145 -2.671 1.00 50.14 370 SER A O 1
ATOM 2594 N N . LYS A 1 373 ? 29.450 8.622 -3.494 1.00 48.15 371 LYS A N 1
ATOM 2595 C CA . LYS A 1 373 ? 28.846 7.343 -3.183 1.00 49.73 371 LYS A CA 1
ATOM 2596 C C . LYS A 1 373 ? 28.197 6.843 -4.453 1.00 47.74 371 LYS A C 1
ATOM 2597 O O . LYS A 1 373 ? 27.252 7.459 -4.911 1.00 45.96 371 LYS A O 1
ATOM 2603 N N . ARG A 1 374 ? 28.712 5.748 -5.018 1.00 48.36 372 ARG A N 1
ATOM 2604 C CA . ARG A 1 374 ? 28.120 5.132 -6.219 1.00 49.58 372 ARG A CA 1
ATOM 2605 C C . ARG A 1 374 ? 27.401 3.824 -5.867 1.00 46.37 372 ARG A C 1
ATOM 2606 O O . ARG A 1 374 ? 28.010 2.899 -5.365 1.00 46.41 372 ARG A O 1
ATOM 2614 N N . ASP A 1 375 ? 26.099 3.760 -6.117 1.00 45.09 373 ASP A N 1
ATOM 2615 C CA . ASP A 1 375 ? 25.307 2.539 -5.917 1.00 44.37 373 ASP A CA 1
ATOM 2616 C C . ASP A 1 375 ? 24.539 2.244 -7.223 1.00 41.86 373 ASP A C 1
ATOM 2617 O O . ASP A 1 375 ? 24.894 2.757 -8.259 1.00 41.45 373 ASP A O 1
ATOM 2622 N N . GLY A 1 376 ? 23.522 1.397 -7.184 1.00 42.59 374 GLY A N 1
ATOM 2623 C CA . GLY A 1 376 ? 22.703 1.104 -8.342 1.00 42.55 374 GLY A CA 1
ATOM 2624 C C . GLY A 1 376 ? 21.495 0.266 -7.974 1.00 42.90 374 GLY A C 1
ATOM 2625 O O . GLY A 1 376 ? 21.143 0.175 -6.807 1.00 42.14 374 GLY A O 1
ATOM 2626 N N . TYR A 1 377 ? 20.869 -0.337 -8.982 1.00 41.28 375 TYR A N 1
ATOM 2627 C CA . TYR A 1 377 ? 19.711 -1.200 -8.827 1.00 41.46 375 TYR A CA 1
ATOM 2628 C C . TYR A 1 377 ? 20.040 -2.598 -9.356 1.00 41.98 375 TYR A C 1
ATOM 2629 O O . TYR A 1 377 ? 20.937 -2.752 -10.154 1.00 42.12 375 TYR A O 1
ATOM 2638 N N . ILE A 1 378 ? 19.320 -3.603 -8.871 1.00 42.84 376 ILE A N 1
ATOM 2639 C CA . ILE A 1 378 ? 19.343 -4.954 -9.378 1.00 41.53 376 ILE A CA 1
ATOM 2640 C C . ILE A 1 378 ? 17.997 -5.146 -10.039 1.00 40.04 376 ILE A C 1
ATOM 2641 O O . ILE A 1 378 ? 16.975 -4.966 -9.395 1.00 39.08 376 ILE A O 1
ATOM 2646 N N . VAL A 1 379 ? 17.995 -5.508 -11.317 1.00 40.89 377 VAL A N 1
ATOM 2647 C CA . VAL A 1 379 ? 16.769 -5.512 -12.121 1.00 42.44 377 VAL A CA 1
ATOM 2648 C C . VAL A 1 379 ? 16.662 -6.826 -12.903 1.00 45.18 377 VAL A C 1
ATOM 2649 O O . VAL A 1 379 ? 17.612 -7.242 -13.540 1.00 46.22 377 VAL A O 1
ATOM 2653 N N . ASP A 1 380 ? 15.503 -7.467 -12.861 1.00 46.92 378 ASP A N 1
ATOM 2654 C CA . ASP A 1 380 ? 15.267 -8.657 -13.663 1.00 48.50 378 ASP A CA 1
ATOM 2655 C C . ASP A 1 380 ? 14.867 -8.272 -15.092 1.00 45.42 378 ASP A C 1
ATOM 2656 O O . ASP A 1 380 ? 13.755 -7.783 -15.318 1.00 46.69 378 ASP A O 1
ATOM 2661 N N . THR A 1 381 ? 15.777 -8.496 -16.043 1.00 42.71 379 THR A N 1
ATOM 2662 C CA . THR A 1 381 ? 15.478 -8.362 -17.467 1.00 42.53 379 THR A CA 1
ATOM 2663 C C . THR A 1 381 ? 15.544 -9.695 -18.275 1.00 42.68 379 THR A C 1
ATOM 2664 O O . THR A 1 381 ? 15.728 -9.683 -19.494 1.00 43.36 379 THR A O 1
ATOM 2668 N N . ASN A 1 382 ? 15.362 -10.824 -17.601 1.00 41.91 380 ASN A N 1
ATOM 2669 C CA . ASN A 1 382 ? 15.495 -12.137 -18.216 1.00 43.13 380 ASN A CA 1
ATOM 2670 C C . ASN A 1 382 ? 14.429 -12.326 -19.301 1.00 43.33 380 ASN A C 1
ATOM 2671 O O . ASN A 1 382 ? 13.236 -12.225 -19.015 1.00 42.19 380 ASN A O 1
ATOM 2676 N N . THR A 1 383 ? 14.867 -12.607 -20.533 1.00 42.93 381 THR A N 1
ATOM 2677 C CA . THR A 1 383 ? 13.939 -12.775 -21.666 1.00 43.44 381 THR A CA 1
ATOM 2678 C C . THR A 1 383 ? 13.262 -14.137 -21.718 1.00 41.65 381 THR A C 1
ATOM 2679 O O . THR A 1 383 ? 12.267 -14.291 -22.413 1.00 41.48 381 THR A O 1
ATOM 2683 N N . GLY A 1 384 ? 13.809 -15.104 -20.995 1.00 42.26 382 GLY A N 1
ATOM 2684 C CA . GLY A 1 384 ? 13.355 -16.488 -21.059 1.00 44.18 382 GLY A CA 1
ATOM 2685 C C . GLY A 1 384 ? 14.186 -17.325 -22.022 1.00 44.72 382 GLY A C 1
ATOM 2686 O O . GLY A 1 384 ? 14.096 -18.532 -21.972 1.00 45.50 382 GLY A O 1
ATOM 2687 N N . LEU A 1 385 ? 14.991 -16.686 -22.881 1.00 45.39 383 LEU A N 1
ATOM 2688 C CA . LEU A 1 385 ? 15.866 -17.356 -23.846 1.00 44.55 383 LEU A CA 1
ATOM 2689 C C . LEU A 1 385 ? 17.324 -16.871 -23.707 1.00 45.41 383 LEU A C 1
ATOM 2690 O O . LEU A 1 385 ? 17.671 -15.784 -24.156 1.00 44.71 383 LEU A O 1
ATOM 2695 N N . GLY A 1 386 ? 18.176 -17.681 -23.074 1.00 45.62 384 GLY A N 1
ATOM 2696 C CA . GLY A 1 386 ? 19.567 -17.309 -22.778 1.00 44.57 384 GLY A CA 1
ATOM 2697 C C . GLY A 1 386 ? 19.755 -15.944 -22.117 1.00 43.56 384 GLY A C 1
ATOM 2698 O O . GLY A 1 386 ? 20.718 -15.249 -22.447 1.00 44.04 384 GLY A O 1
ATOM 2699 N N . SER A 1 387 ? 18.827 -15.557 -21.230 1.00 43.50 385 SER A N 1
ATOM 2700 C CA . SER A 1 387 ? 18.854 -14.251 -20.493 1.00 44.57 385 SER A CA 1
ATOM 2701 C C . SER A 1 387 ? 18.577 -12.977 -21.313 1.00 43.42 385 SER A C 1
ATOM 2702 O O . SER A 1 387 ? 17.754 -12.147 -20.921 1.00 43.18 385 SER A O 1
ATOM 2705 N N . ASN A 1 388 ? 19.251 -12.827 -22.452 1.00 43.43 386 ASN A N 1
ATOM 2706 C CA . ASN A 1 388 ? 19.238 -11.569 -23.227 1.00 44.91 386 ASN A CA 1
ATOM 2707 C C . ASN A 1 388 ? 18.968 -11.771 -24.740 1.00 45.30 386 ASN A C 1
ATOM 2708 O O . ASN A 1 388 ? 19.238 -10.866 -25.536 1.00 45.94 386 ASN A O 1
ATOM 2713 N N . LYS A 1 389 ? 18.421 -12.933 -25.128 1.00 44.05 387 LYS A N 1
ATOM 2714 C CA . LYS A 1 389 ? 18.086 -13.212 -26.532 1.00 42.68 387 LYS A CA 1
ATOM 2715 C C . LYS A 1 389 ? 16.584 -13.126 -26.764 1.00 41.79 387 LYS A C 1
ATOM 2716 O O . LYS A 1 389 ? 15.794 -13.406 -25.867 1.00 41.17 387 LYS A O 1
ATOM 2722 N N . CYS A 1 390 ? 16.222 -12.756 -27.990 1.00 42.53 388 CYS A N 1
ATOM 2723 C CA . CYS A 1 390 ? 14.853 -12.384 -28.391 1.00 43.96 388 CYS A CA 1
ATOM 2724 C C . CYS A 1 390 ? 14.610 -12.804 -29.828 1.00 41.84 388 CYS A C 1
ATOM 2725 O O . CYS A 1 390 ? 15.539 -12.892 -30.612 1.00 38.39 388 CYS A O 1
ATOM 2728 N N . ASN A 1 391 ? 13.340 -12.964 -30.162 1.00 40.97 389 ASN A N 1
ATOM 2729 C CA . ASN A 1 391 ? 12.904 -13.122 -31.556 1.00 42.38 389 ASN A CA 1
ATOM 2730 C C . ASN A 1 391 ? 11.421 -12.695 -31.563 1.00 41.48 389 ASN A C 1
ATOM 2731 O O . ASN A 1 391 ? 10.851 -12.444 -30.491 1.00 41.37 389 ASN A O 1
ATOM 2736 N N . PRO A 1 392 ? 10.803 -12.592 -32.750 1.00 41.36 390 PRO A N 1
ATOM 2737 C CA . PRO A 1 392 ? 9.413 -12.102 -32.781 1.00 41.34 390 PRO A CA 1
ATOM 2738 C C . PRO A 1 392 ? 8.372 -12.859 -31.945 1.00 41.54 390 PRO A C 1
ATOM 2739 O O . PRO A 1 392 ? 7.404 -12.266 -31.497 1.00 45.28 390 PRO A O 1
ATOM 2743 N N . SER A 1 393 ? 8.579 -14.142 -31.700 1.00 42.22 391 SER A N 1
ATOM 2744 C CA . SER A 1 393 ? 7.670 -14.930 -30.851 1.00 42.60 391 SER A CA 1
ATOM 2745 C C . SER A 1 393 ? 7.760 -14.568 -29.370 1.00 43.02 391 SER A C 1
ATOM 2746 O O . SER A 1 393 ? 6.815 -14.814 -28.620 1.00 43.60 391 SER A O 1
ATOM 2749 N N . LEU A 1 394 ? 8.891 -14.001 -28.952 1.00 45.92 392 LEU A N 1
ATOM 2750 C CA . LEU A 1 394 ? 9.102 -13.560 -27.558 1.00 47.95 392 LEU A CA 1
ATOM 2751 C C . LEU A 1 394 ? 8.689 -12.102 -27.289 1.00 47.33 392 LEU A C 1
ATOM 2752 O O . LEU A 1 394 ? 8.531 -11.707 -26.139 1.00 49.62 392 LEU A O 1
ATOM 2757 N N . ILE A 1 395 ? 8.490 -11.312 -28.337 1.00 47.17 393 ILE A N 1
ATOM 2758 C CA . ILE A 1 395 ? 8.072 -9.909 -28.188 1.00 46.88 393 ILE A CA 1
ATOM 2759 C C . ILE A 1 395 ? 6.798 -9.786 -27.349 1.00 49.12 393 ILE A C 1
ATOM 2760 O O . ILE A 1 395 ? 5.856 -10.512 -27.577 1.00 51.36 393 ILE A O 1
ATOM 2765 N N . GLY A 1 396 ? 6.772 -8.864 -26.382 1.00 49.13 394 GLY A N 1
ATOM 2766 C CA . GLY A 1 396 ? 5.598 -8.682 -25.545 1.00 45.63 394 GLY A CA 1
ATOM 2767 C C . GLY A 1 396 ? 5.599 -9.620 -24.362 1.00 46.28 394 GLY A C 1
ATOM 2768 O O . GLY A 1 396 ? 6.653 -9.926 -23.803 1.00 46.15 394 GLY A O 1
ATOM 2769 N N . ALA A 1 397 ? 4.415 -10.103 -23.993 1.00 47.75 395 ALA A N 1
ATOM 2770 C CA . ALA A 1 397 ? 4.216 -10.824 -22.740 1.00 46.76 395 ALA A CA 1
ATOM 2771 C C . ALA A 1 397 ? 5.019 -12.112 -22.551 1.00 49.41 395 ALA A C 1
ATOM 2772 O O . ALA A 1 397 ? 5.395 -12.409 -21.416 1.00 53.66 395 ALA A O 1
ATOM 2774 N N . PRO A 1 398 ? 5.308 -12.881 -23.627 1.00 48.45 396 PRO A N 1
ATOM 2775 C CA . PRO A 1 398 ? 6.135 -14.077 -23.388 1.00 47.90 396 PRO A CA 1
ATOM 2776 C C . PRO A 1 398 ? 7.564 -13.809 -22.908 1.00 48.35 396 PRO A C 1
ATOM 2777 O O . PRO A 1 398 ? 8.163 -14.707 -22.338 1.00 49.93 396 PRO A O 1
ATOM 2781 N N . SER A 1 399 ? 8.117 -12.616 -23.138 1.00 47.85 397 SER A N 1
ATOM 2782 C CA . SER A 1 399 ? 9.438 -12.276 -22.580 1.00 48.43 397 SER A CA 1
ATOM 2783 C C . SER A 1 399 ? 9.353 -11.447 -21.286 1.00 47.97 397 SER A C 1
ATOM 2784 O O . SER A 1 399 ? 10.361 -10.870 -20.868 1.00 48.18 397 SER A O 1
ATOM 2787 N N . GLY A 1 400 ? 8.179 -11.388 -20.648 1.00 46.35 398 GLY A N 1
ATOM 2788 C CA . GLY A 1 400 ? 7.920 -10.386 -19.608 1.00 45.38 398 GLY A CA 1
ATOM 2789 C C . GLY A 1 400 ? 8.112 -8.934 -20.067 1.00 45.56 398 GLY A C 1
ATOM 2790 O O . GLY A 1 400 ? 8.393 -8.057 -19.255 1.00 45.41 398 GLY A O 1
ATOM 2791 N N . TYR A 1 401 ? 7.965 -8.696 -21.373 1.00 43.83 399 TYR A N 1
ATOM 2792 C CA . TYR A 1 401 ? 8.187 -7.394 -22.014 1.00 43.10 399 TYR A CA 1
ATOM 2793 C C . TYR A 1 401 ? 9.638 -6.929 -22.029 1.00 43.00 399 TYR A C 1
ATOM 2794 O O . TYR A 1 401 ? 9.904 -5.748 -22.271 1.00 41.98 399 TYR A O 1
ATOM 2803 N N . ASN A 1 402 ? 10.569 -7.858 -21.821 1.00 42.54 400 ASN A N 1
ATOM 2804 C CA . ASN A 1 402 ? 11.997 -7.586 -21.974 1.00 42.57 400 ASN A CA 1
ATOM 2805 C C . ASN A 1 402 ? 12.474 -7.643 -23.425 1.00 41.54 400 ASN A C 1
ATOM 2806 O O . ASN A 1 402 ? 13.606 -7.253 -23.701 1.00 41.50 400 ASN A O 1
ATOM 2811 N N . CYS A 1 403 ? 11.634 -8.144 -24.329 1.00 41.77 401 CYS A N 1
ATOM 2812 C CA . CYS A 1 403 ? 11.878 -8.077 -25.763 1.00 42.61 401 CYS A CA 1
ATOM 2813 C C . CYS A 1 403 ? 10.812 -7.218 -26.372 1.00 40.38 401 CYS A C 1
ATOM 2814 O O . CYS A 1 403 ? 9.653 -7.315 -25.980 1.00 40.99 401 CYS A O 1
ATOM 2817 N N . THR A 1 404 ? 11.201 -6.405 -27.347 1.00 38.83 402 THR A N 1
ATOM 2818 C CA . THR A 1 404 ? 10.259 -5.632 -28.130 1.00 38.78 402 THR A CA 1
ATOM 2819 C C . THR A 1 404 ? 10.606 -5.724 -29.615 1.00 38.17 402 THR A C 1
ATOM 2820 O O . THR A 1 404 ? 11.572 -6.384 -29.997 1.00 37.62 402 THR A O 1
ATOM 2824 N N . SER A 1 405 ? 9.808 -5.050 -30.439 1.00 38.21 403 SER A N 1
ATOM 2825 C CA . SER A 1 405 ? 9.979 -5.017 -31.895 1.00 37.67 403 SER A CA 1
ATOM 2826 C C . SER A 1 405 ? 10.992 -3.972 -32.318 1.00 38.82 403 SER A C 1
ATOM 2827 O O . SER A 1 405 ? 10.986 -2.852 -31.786 1.00 38.75 403 SER A O 1
ATOM 2830 N N . LEU A 1 406 ? 11.856 -4.321 -33.283 1.00 38.01 404 LEU A N 1
ATOM 2831 C CA . LEU A 1 406 ? 12.789 -3.358 -33.872 1.00 38.46 404 LEU A CA 1
ATOM 2832 C C . LEU A 1 406 ? 12.058 -2.244 -34.650 1.00 40.15 404 LEU A C 1
ATOM 2833 O O . LEU A 1 406 ? 12.430 -1.055 -34.566 1.00 40.93 404 LEU A O 1
ATOM 2838 N N . GLU A 1 407 ? 11.034 -2.618 -35.409 1.00 39.55 405 GLU A N 1
ATOM 2839 C CA . GLU A 1 407 ? 10.313 -1.665 -36.242 1.00 41.29 405 GLU A CA 1
ATOM 2840 C C . GLU A 1 407 ? 9.243 -0.920 -35.476 1.00 39.93 405 GLU A C 1
ATOM 2841 O O . GLU A 1 407 ? 9.117 0.279 -35.660 1.00 36.53 405 GLU A O 1
ATOM 2847 N N . ASN A 1 408 ? 8.467 -1.615 -34.637 1.00 41.35 406 ASN A N 1
ATOM 2848 C CA . ASN A 1 408 ? 7.295 -1.002 -33.975 1.00 42.01 406 ASN A CA 1
ATOM 2849 C C . ASN A 1 408 ? 7.216 -1.263 -32.476 1.00 42.37 406 ASN A C 1
ATOM 2850 O O . ASN A 1 408 ? 6.270 -1.900 -31.998 1.00 43.48 406 ASN A O 1
ATOM 2855 N N . PRO A 1 409 ? 8.192 -0.741 -31.713 1.00 41.41 407 PRO A N 1
ATOM 2856 C CA . PRO A 1 409 ? 8.190 -1.001 -30.264 1.00 40.27 407 PRO A CA 1
ATOM 2857 C C . PRO A 1 409 ? 7.037 -0.289 -29.568 1.00 39.87 407 PRO A C 1
ATOM 2858 O O . PRO A 1 409 ? 6.598 0.761 -30.040 1.00 38.19 407 PRO A O 1
ATOM 2862 N N . ASN A 1 410 ? 6.560 -0.878 -28.467 1.00 40.02 408 ASN A N 1
ATOM 2863 C CA . ASN A 1 410 ? 5.526 -0.278 -27.626 1.00 40.34 408 ASN A CA 1
ATOM 2864 C C . ASN A 1 410 ? 6.095 0.170 -26.259 1.00 39.63 408 ASN A C 1
ATOM 2865 O O . ASN A 1 410 ? 6.303 -0.653 -25.361 1.00 38.65 408 ASN A O 1
ATOM 2870 N N . PRO A 1 411 ? 6.318 1.483 -26.085 1.00 39.72 409 PRO A N 1
ATOM 2871 C CA . PRO A 1 411 ? 6.891 1.942 -24.813 1.00 40.88 409 PRO A CA 1
ATOM 2872 C C . PRO A 1 411 ? 5.996 1.782 -23.571 1.00 40.94 409 PRO A C 1
ATOM 2873 O O . PRO A 1 411 ? 6.504 1.860 -22.445 1.00 41.58 409 PRO A O 1
ATOM 2877 N N . HIS A 1 412 ? 4.697 1.580 -23.773 1.00 40.75 410 HIS A N 1
ATOM 2878 C CA . HIS A 1 412 ? 3.751 1.418 -22.668 1.00 43.24 410 HIS A CA 1
ATOM 2879 C C . HIS A 1 412 ? 3.610 -0.023 -22.144 1.00 43.55 410 HIS A C 1
ATOM 2880 O O . HIS A 1 412 ? 2.879 -0.244 -21.193 1.00 44.90 410 HIS A O 1
ATOM 2887 N N . ASP A 1 413 ? 4.315 -0.989 -22.742 1.00 42.64 411 ASP A N 1
ATOM 2888 C CA . ASP A 1 413 ? 4.305 -2.364 -22.269 1.00 41.21 411 ASP A CA 1
ATOM 2889 C C . ASP A 1 413 ? 4.383 -2.378 -20.747 1.00 43.29 411 ASP A C 1
ATOM 2890 O O . ASP A 1 413 ? 5.262 -1.713 -20.169 1.00 41.38 411 ASP A O 1
ATOM 2895 N N . PRO A 1 414 ? 3.491 -3.150 -20.082 1.00 44.98 412 PRO A N 1
ATOM 2896 C CA . PRO A 1 414 ? 3.455 -3.247 -18.609 1.00 43.81 412 PRO A CA 1
ATOM 2897 C C . PRO A 1 414 ? 4.517 -4.205 -18.070 1.00 44.92 412 PRO A C 1
ATOM 2898 O O . PRO A 1 414 ? 4.203 -5.247 -17.450 1.00 46.34 412 PRO A O 1
ATOM 2902 N N . TRP A 1 415 ? 5.775 -3.859 -18.327 1.00 43.86 413 TRP A N 1
ATOM 2903 C CA . TRP A 1 415 ? 6.917 -4.560 -17.733 1.00 44.06 413 TRP A CA 1
ATOM 2904 C C . TRP A 1 415 ? 6.747 -4.594 -16.199 1.00 46.40 413 TRP A C 1
ATOM 2905 O O . TRP A 1 415 ? 6.235 -3.657 -15.611 1.00 45.16 413 TRP A O 1
ATOM 2916 N N . ASN A 1 416 ? 7.154 -5.668 -15.545 1.00 50.87 414 ASN A N 1
ATOM 2917 C CA . ASN A 1 416 ? 6.981 -5.745 -14.093 1.00 52.29 414 ASN A CA 1
ATOM 2918 C C . ASN A 1 416 ? 7.968 -6.678 -13.404 1.00 50.59 414 ASN A C 1
ATOM 2919 O O . ASN A 1 416 ? 7.584 -7.444 -12.534 1.00 52.69 414 ASN A O 1
ATOM 2924 N N . GLY A 1 417 ? 9.233 -6.600 -13.784 1.00 49.53 415 GLY A N 1
ATOM 2925 C CA . GLY A 1 417 ? 10.305 -7.311 -13.093 1.00 50.21 415 GLY A CA 1
ATOM 2926 C C . GLY A 1 417 ? 10.657 -6.629 -11.773 1.00 51.70 415 GLY A C 1
ATOM 2927 O O . GLY A 1 417 ? 10.298 -5.464 -11.542 1.00 49.92 415 GLY A O 1
ATOM 2928 N N . SER A 1 418 ? 11.377 -7.342 -10.912 1.00 51.93 416 SER A N 1
ATOM 2929 C CA . SER A 1 418 ? 11.809 -6.760 -9.642 1.00 54.82 416 SER A CA 1
ATOM 2930 C C . SER A 1 418 ? 12.877 -5.685 -9.872 1.00 55.06 416 SER A C 1
ATOM 2931 O O . SER A 1 418 ? 13.739 -5.839 -10.734 1.00 55.65 416 SER A O 1
ATOM 2934 N N . ILE A 1 419 ? 12.754 -4.589 -9.129 1.00 53.54 417 ILE A N 1
ATOM 2935 C CA . ILE A 1 419 ? 13.760 -3.540 -9.030 1.00 51.83 417 ILE A CA 1
ATOM 2936 C C . ILE A 1 419 ? 14.088 -3.420 -7.541 1.00 52.11 417 ILE A C 1
ATOM 2937 O O . ILE A 1 419 ? 13.224 -3.053 -6.756 1.00 51.55 417 ILE A O 1
ATOM 2942 N N . THR A 1 420 ? 15.314 -3.729 -7.143 1.00 52.15 418 THR A N 1
ATOM 2943 C CA . THR A 1 420 ? 15.760 -3.410 -5.787 1.00 52.30 418 THR A CA 1
ATOM 2944 C C . THR A 1 420 ? 17.090 -2.663 -5.856 1.00 51.44 418 THR A C 1
ATOM 2945 O O . THR A 1 420 ? 17.904 -2.936 -6.726 1.00 52.99 418 THR A O 1
ATOM 2949 N N . ARG A 1 421 ? 17.294 -1.707 -4.954 1.00 50.03 419 ARG A N 1
ATOM 2950 C CA . ARG A 1 421 ? 18.601 -1.071 -4.754 1.00 48.75 419 ARG A CA 1
ATOM 2951 C C . ARG A 1 421 ? 19.635 -2.110 -4.284 1.00 47.94 419 ARG A C 1
ATOM 2952 O O . ARG A 1 421 ? 19.298 -3.000 -3.515 1.00 48.12 419 ARG A O 1
ATOM 2960 N N . LYS A 1 422 ? 20.876 -1.997 -4.759 1.00 46.92 420 LYS A N 1
ATOM 2961 C CA . LYS A 1 422 ? 21.991 -2.829 -4.279 1.00 48.23 420 LYS A CA 1
ATOM 2962 C C . LYS A 1 422 ? 22.309 -2.544 -2.821 1.00 45.93 420 LYS A C 1
ATOM 2963 O O . LYS A 1 422 ? 22.614 -3.455 -2.073 1.00 47.20 420 LYS A O 1
ATOM 2969 N N . TYR A 1 423 ? 22.278 -1.264 -2.448 1.00 43.59 421 TYR A N 1
ATOM 2970 C CA . TYR A 1 423 ? 22.684 -0.806 -1.136 1.00 42.26 421 TYR A CA 1
ATOM 2971 C C . TYR A 1 423 ? 24.068 -1.335 -0.745 1.00 41.66 421 TYR A C 1
ATOM 2972 O O . TYR A 1 423 ? 24.309 -1.679 0.390 1.00 41.56 421 TYR A O 1
ATOM 2981 N N . ALA A 1 424 ? 24.974 -1.365 -1.723 1.00 41.56 422 ALA A N 1
ATOM 2982 C CA . ALA A 1 424 ? 26.323 -1.881 -1.549 1.00 40.69 422 ALA A CA 1
ATOM 2983 C C . ALA A 1 424 ? 27.255 -0.984 -2.347 1.00 39.73 422 ALA A C 1
ATOM 2984 O O . ALA A 1 424 ? 27.822 -1.396 -3.346 1.00 40.98 422 ALA A O 1
ATOM 2986 N N . PRO A 1 425 ? 27.421 0.267 -1.894 1.00 38.08 423 PRO A N 1
ATOM 2987 C CA . PRO A 1 425 ? 28.047 1.285 -2.712 1.00 37.37 423 PRO A CA 1
ATOM 2988 C C . PRO A 1 425 ? 29.574 1.271 -2.764 1.00 36.31 423 PRO A C 1
ATOM 2989 O O . PRO A 1 425 ? 30.207 0.700 -1.899 1.00 34.98 423 PRO A O 1
ATOM 2993 N N . LEU A 1 426 ? 30.134 1.935 -3.773 1.00 36.37 424 LEU A N 1
ATOM 2994 C CA . LEU A 1 426 ? 31.546 2.302 -3.766 1.00 38.73 424 LEU A CA 1
ATOM 2995 C C . LEU A 1 426 ? 31.596 3.729 -3.236 1.00 38.37 424 LEU A C 1
ATOM 2996 O O . LEU A 1 426 ? 31.006 4.632 -3.846 1.00 38.84 424 LEU A O 1
ATOM 3001 N N . ASN A 1 427 ? 32.267 3.918 -2.099 1.00 37.46 425 ASN A N 1
ATOM 3002 C CA . ASN A 1 427 ? 32.365 5.208 -1.433 1.00 38.46 425 ASN A CA 1
ATOM 3003 C C . ASN A 1 427 ? 33.784 5.720 -1.526 1.00 39.13 425 ASN A C 1
ATOM 3004 O O . ASN A 1 427 ? 34.700 5.058 -1.071 1.00 40.49 425 ASN A O 1
ATOM 3009 N N . THR A 1 428 ? 33.962 6.908 -2.076 1.00 39.45 426 THR A N 1
ATOM 3010 C CA . THR A 1 428 ? 35.275 7.466 -2.312 1.00 42.66 426 THR A CA 1
ATOM 3011 C C . THR A 1 428 ? 35.418 8.841 -1.653 1.00 44.91 426 THR A C 1
ATOM 3012 O O . THR A 1 428 ? 34.533 9.684 -1.787 1.00 43.72 426 THR A O 1
ATOM 3016 N N . VAL A 1 429 ? 36.529 9.055 -0.949 1.00 47.74 427 VAL A N 1
ATOM 3017 C CA . VAL A 1 429 ? 36.854 10.350 -0.356 1.00 50.19 427 VAL A CA 1
ATOM 3018 C C . VAL A 1 429 ? 38.159 10.850 -0.983 1.00 53.69 427 VAL A C 1
ATOM 3019 O O . VAL A 1 429 ? 39.197 10.206 -0.827 1.00 53.48 427 VAL A O 1
ATOM 3023 N N . GLY A 1 430 ? 38.093 11.989 -1.682 1.00 56.17 428 GLY A N 1
ATOM 3024 C CA . GLY A 1 430 ? 39.262 12.611 -2.360 1.00 56.54 428 GLY A CA 1
ATOM 3025 C C . GLY A 1 430 ? 39.662 13.960 -1.771 1.00 56.54 428 GLY A C 1
ATOM 3026 O O . GLY A 1 430 ? 38.806 14.743 -1.411 1.00 56.46 428 GLY A O 1
ATOM 3027 N N . THR A 1 431 ? 40.966 14.205 -1.664 1.00 58.00 429 THR A N 1
ATOM 3028 C CA . THR A 1 431 ? 41.536 15.475 -1.186 1.00 57.69 429 THR A CA 1
ATOM 3029 C C . THR A 1 431 ? 42.442 16.005 -2.283 1.00 57.55 429 THR A C 1
ATOM 3030 O O . THR A 1 431 ? 43.161 15.222 -2.909 1.00 58.17 429 THR A O 1
ATOM 3034 N N . THR A 1 432 ? 42.400 17.318 -2.525 1.00 56.72 430 THR A N 1
ATOM 3035 C CA . THR A 1 432 ? 43.359 17.974 -3.414 1.00 56.91 430 THR A CA 1
ATOM 3036 C C . THR A 1 432 ? 43.966 19.198 -2.724 1.00 55.45 430 THR A C 1
ATOM 3037 O O . THR A 1 432 ? 43.301 19.879 -1.960 1.00 55.47 430 THR A O 1
ATOM 3041 N N . LYS A 1 433 ? 45.240 19.444 -2.987 1.00 55.32 431 LYS A N 1
ATOM 3042 C CA . LYS A 1 433 ? 45.916 20.673 -2.625 1.00 55.77 431 LYS A CA 1
ATOM 3043 C C . LYS A 1 433 ? 46.619 21.113 -3.888 1.00 54.11 431 LYS A C 1
ATOM 3044 O O . LYS A 1 433 ? 47.301 20.298 -4.516 1.00 55.53 431 LYS A O 1
ATOM 3050 N N . ALA A 1 434 ? 46.455 22.371 -4.288 1.00 50.86 432 ALA A N 1
ATOM 3051 C CA . ALA A 1 434 ? 47.164 22.881 -5.469 1.00 49.96 432 ALA A CA 1
ATOM 3052 C C . ALA A 1 434 ? 47.758 24.257 -5.233 1.00 50.14 432 ALA A C 1
ATOM 3053 O O . ALA A 1 434 ? 47.264 25.021 -4.414 1.00 50.13 432 ALA A O 1
ATOM 3055 N N . ILE A 1 435 ? 48.823 24.551 -5.969 1.00 50.53 433 ILE A N 1
ATOM 3056 C CA . ILE A 1 435 ? 49.419 25.876 -6.011 1.00 51.57 433 ILE A CA 1
ATOM 3057 C C . ILE A 1 435 ? 49.670 26.230 -7.473 1.00 51.65 433 ILE A C 1
ATOM 3058 O O . ILE A 1 435 ? 50.022 25.368 -8.265 1.00 48.29 433 ILE A O 1
ATOM 3063 N N . TYR A 1 436 ? 49.434 27.488 -7.836 1.00 53.37 434 TYR A N 1
ATOM 3064 C CA . TYR A 1 436 ? 49.641 27.943 -9.210 1.00 55.12 434 TYR A CA 1
ATOM 3065 C C . TYR A 1 436 ? 50.182 29.379 -9.238 1.00 56.02 434 TYR A C 1
ATOM 3066 O O . TYR A 1 436 ? 50.058 30.124 -8.268 1.00 54.80 434 TYR A O 1
ATOM 3075 N N . ALA A 1 437 ? 50.784 29.749 -10.363 1.00 56.73 435 ALA A N 1
ATOM 3076 C CA . ALA A 1 437 ? 51.300 31.098 -10.573 1.00 56.56 435 ALA A CA 1
ATOM 3077 C C . ALA A 1 437 ? 51.257 31.375 -12.061 1.00 57.56 435 ALA A C 1
ATOM 3078 O O . ALA A 1 437 ? 51.665 30.541 -12.853 1.00 58.99 435 ALA A O 1
ATOM 3080 N N . PHE A 1 438 ? 50.713 32.517 -12.441 1.00 59.14 436 PHE A N 1
ATOM 3081 C CA . PHE A 1 438 ? 50.646 32.925 -13.833 1.00 62.28 436 PHE A CA 1
ATOM 3082 C C . PHE A 1 438 ? 51.179 34.365 -13.918 1.00 59.20 436 PHE A C 1
ATOM 3083 O O . PHE A 1 438 ? 50.863 35.178 -13.059 1.00 56.23 436 PHE A O 1
ATOM 3091 N N . ASP A 1 439 ? 52.005 34.658 -14.926 1.00 57.68 437 ASP A N 1
ATOM 3092 C CA . ASP A 1 439 ? 52.546 36.005 -15.147 1.00 56.55 437 ASP A CA 1
ATOM 3093 C C . ASP A 1 439 ? 52.595 36.355 -16.632 1.00 55.78 437 ASP A C 1
ATOM 3094 O O . ASP A 1 439 ? 53.070 35.566 -17.427 1.00 55.02 437 ASP A O 1
ATOM 3099 N N . THR A 1 440 ? 52.111 37.547 -16.977 1.00 55.65 438 THR A N 1
ATOM 3100 C CA . THR A 1 440 ? 52.289 38.133 -18.304 1.00 57.11 438 THR A CA 1
ATOM 3101 C C . THR A 1 440 ? 53.192 39.364 -18.195 1.00 57.31 438 THR A C 1
ATOM 3102 O O . THR A 1 440 ? 52.896 40.288 -17.443 1.00 56.13 438 THR A O 1
ATOM 3106 N N . ILE A 1 441 ? 54.271 39.363 -18.968 1.00 58.27 439 ILE A N 1
ATOM 3107 C CA . ILE A 1 441 ? 55.262 40.437 -18.949 1.00 60.71 439 ILE A CA 1
ATOM 3108 C C . ILE A 1 441 ? 55.162 41.223 -20.251 1.00 60.48 439 ILE A C 1
ATOM 3109 O O . ILE A 1 441 ? 55.296 40.639 -21.319 1.00 61.29 439 ILE A O 1
ATOM 3114 N N . ASP A 1 442 ? 54.890 42.525 -20.177 1.00 61.46 440 ASP A N 1
ATOM 3115 C CA . ASP A 1 442 ? 54.965 43.401 -21.368 1.00 62.47 440 ASP A CA 1
ATOM 3116 C C . ASP A 1 442 ? 56.396 43.841 -21.514 1.00 62.49 440 ASP A C 1
ATOM 3117 O O . ASP A 1 442 ? 56.873 44.647 -20.717 1.00 63.74 440 ASP A O 1
ATOM 3122 N N . LEU A 1 443 ? 57.085 43.303 -22.519 1.00 62.93 441 LEU A N 1
ATOM 3123 C CA . LEU A 1 443 ? 58.475 43.672 -22.796 1.00 64.47 441 LEU A CA 1
ATOM 3124 C C . LEU A 1 443 ? 58.533 45.069 -23.437 1.00 64.87 441 LEU A C 1
ATOM 3125 O O . LEU A 1 443 ? 59.301 45.916 -23.004 1.00 64.70 441 LEU A O 1
ATOM 3130 N N . ASN A 1 444 ? 57.720 45.280 -24.468 1.00 66.00 442 ASN A N 1
ATOM 3131 C CA . ASN A 1 444 ? 57.410 46.616 -25.016 1.00 68.31 442 ASN A CA 1
ATOM 3132 C C . ASN A 1 444 ? 56.014 46.540 -25.637 1.00 70.11 442 ASN A C 1
ATOM 3133 O O . ASN A 1 444 ? 55.315 45.555 -25.412 1.00 70.04 442 ASN A O 1
ATOM 3138 N N . GLU A 1 445 ? 55.590 47.541 -26.407 1.00 73.40 443 GLU A N 1
ATOM 3139 C CA . GLU A 1 445 ? 54.244 47.474 -27.011 1.00 75.75 443 GLU A CA 1
ATOM 3140 C C . GLU A 1 445 ? 54.088 46.407 -28.123 1.00 73.54 443 GLU A C 1
ATOM 3141 O O . GLU A 1 445 ? 52.959 46.088 -28.484 1.00 72.61 443 GLU A O 1
ATOM 3147 N N . GLN A 1 446 ? 55.194 45.864 -28.648 1.00 73.04 444 GLN A N 1
ATOM 3148 C CA . GLN A 1 446 ? 55.150 44.745 -29.615 1.00 74.57 444 GLN A CA 1
ATOM 3149 C C . GLN A 1 446 ? 55.387 43.330 -29.065 1.00 71.71 444 GLN A C 1
ATOM 3150 O O . GLN A 1 446 ? 55.142 42.381 -29.778 1.00 70.72 444 GLN A O 1
ATOM 3156 N N . TRP A 1 447 ? 55.876 43.174 -27.843 1.00 70.13 445 TRP A N 1
ATOM 3157 C CA . TRP A 1 447 ? 56.269 41.855 -27.335 1.00 69.42 445 TRP A CA 1
ATOM 3158 C C . TRP A 1 447 ? 55.749 41.585 -25.927 1.00 67.95 445 TRP A C 1
ATOM 3159 O O . TRP A 1 447 ? 55.899 42.422 -25.038 1.00 67.37 445 TRP A O 1
ATOM 3170 N N . GLN A 1 448 ? 55.135 40.415 -25.741 1.00 67.29 446 GLN A N 1
ATOM 3171 C CA . GLN A 1 448 ? 54.686 39.935 -24.430 1.00 67.28 446 GLN A CA 1
ATOM 3172 C C . GLN A 1 448 ? 55.106 38.483 -24.227 1.00 65.32 446 GLN A C 1
ATOM 3173 O O . GLN A 1 448 ? 55.135 37.710 -25.184 1.00 63.15 446 GLN A O 1
ATOM 3179 N N . VAL A 1 449 ? 55.420 38.118 -22.986 1.00 64.59 447 VAL A N 1
ATOM 3180 C CA . VAL A 1 449 ? 55.740 36.738 -22.625 1.00 65.07 447 VAL A CA 1
ATOM 3181 C C . VAL A 1 449 ? 54.812 36.288 -21.516 1.00 64.23 447 VAL A C 1
ATOM 3182 O O . VAL A 1 449 ? 54.650 37.004 -20.540 1.00 64.55 447 VAL A O 1
ATOM 3186 N N . ASN A 1 450 ? 54.216 35.101 -21.676 1.00 66.23 448 ASN A N 1
ATOM 3187 C CA . ASN A 1 450 ? 53.371 34.446 -20.659 1.00 67.10 448 ASN A CA 1
ATOM 3188 C C . ASN A 1 450 ? 54.089 33.218 -20.139 1.00 64.95 448 ASN A C 1
ATOM 3189 O O . ASN A 1 450 ? 54.565 32.418 -20.917 1.00 64.71 448 ASN A O 1
ATOM 3194 N N . ILE A 1 451 ? 54.162 33.075 -18.824 1.00 63.09 449 ILE A N 1
ATOM 3195 C CA . ILE A 1 451 ? 54.629 31.857 -18.182 1.00 60.83 449 ILE A CA 1
ATOM 3196 C C . ILE A 1 451 ? 53.601 31.467 -17.132 1.00 60.41 449 ILE A C 1
ATOM 3197 O O . ILE A 1 451 ? 52.974 32.334 -16.517 1.00 60.05 449 ILE A O 1
ATOM 3202 N N . GLY A 1 452 ? 53.401 30.162 -16.959 1.00 60.21 450 GLY A N 1
ATOM 3203 C CA . GLY A 1 452 ? 52.442 29.629 -15.991 1.00 58.53 450 GLY A CA 1
ATOM 3204 C C . GLY A 1 452 ? 52.904 28.274 -15.480 1.00 58.52 450 GLY A C 1
ATOM 3205 O O . GLY A 1 452 ? 53.411 27.454 -16.248 1.00 57.61 450 GLY A O 1
ATOM 3206 N N . ALA A 1 453 ? 52.730 28.036 -14.189 1.00 58.16 451 ALA A N 1
ATOM 3207 C CA . ALA A 1 453 ? 52.987 26.727 -13.603 1.00 57.29 451 ALA A CA 1
ATOM 3208 C C . ALA A 1 453 ? 51.880 26.355 -12.618 1.00 57.21 451 ALA A C 1
ATOM 3209 O O . ALA A 1 453 ? 51.162 27.210 -12.107 1.00 56.14 451 ALA A O 1
ATOM 3211 N N . ARG A 1 454 ? 51.753 25.054 -12.377 1.00 58.12 452 ARG A N 1
ATOM 3212 C CA . ARG A 1 454 ? 50.766 24.495 -11.459 1.00 58.03 452 ARG A CA 1
ATOM 3213 C C . ARG A 1 454 ? 51.244 23.141 -10.931 1.00 57.17 452 ARG A C 1
ATOM 3214 O O . ARG A 1 454 ? 51.726 22.314 -11.694 1.00 57.23 452 ARG A O 1
ATOM 3222 N N . PHE A 1 455 ? 51.111 22.942 -9.625 1.00 57.84 453 PHE A N 1
ATOM 3223 C CA . PHE A 1 455 ? 51.378 21.676 -8.946 1.00 59.07 453 PHE A CA 1
ATOM 3224 C C . PHE A 1 455 ? 50.115 21.243 -8.196 1.00 58.95 453 PHE A C 1
ATOM 3225 O O . PHE A 1 455 ? 49.603 22.002 -7.384 1.00 55.13 453 PHE A O 1
ATOM 3233 N N . ASP A 1 456 ? 49.619 20.034 -8.483 1.00 61.00 454 ASP A N 1
ATOM 3234 C CA . ASP A 1 456 ? 48.458 19.446 -7.801 1.00 62.11 454 ASP A CA 1
ATOM 3235 C C . ASP A 1 456 ? 48.872 18.199 -7.050 1.00 63.90 454 ASP A C 1
ATOM 3236 O O . ASP A 1 456 ? 49.613 17.382 -7.578 1.00 64.75 454 ASP A O 1
ATOM 3241 N N . SER A 1 457 ? 48.349 18.053 -5.836 1.00 63.91 455 SER A N 1
ATOM 3242 C CA . SER A 1 457 ? 48.589 16.900 -4.983 1.00 62.73 455 SER A CA 1
ATOM 3243 C C . SER A 1 457 ? 47.227 16.280 -4.645 1.00 61.28 455 SER A C 1
ATOM 3244 O O . SER A 1 457 ? 46.298 16.993 -4.290 1.00 58.48 455 SER A O 1
ATOM 3247 N N . PHE A 1 458 ? 47.127 14.960 -4.779 1.00 62.89 456 PHE A N 1
ATOM 3248 C CA . PHE A 1 458 ? 45.847 14.230 -4.736 1.00 64.66 456 PHE A CA 1
ATOM 3249 C C . PHE A 1 458 ? 45.935 13.041 -3.747 1.00 61.30 456 PHE A C 1
ATOM 3250 O O . PHE A 1 458 ? 46.924 12.327 -3.756 1.00 60.06 456 PHE A O 1
ATOM 3258 N N . GLU A 1 459 ? 44.941 12.874 -2.868 1.00 59.87 457 GLU A N 1
ATOM 3259 C CA . GLU A 1 459 ? 44.827 11.692 -1.975 1.00 59.46 457 GLU A CA 1
ATOM 3260 C C . GLU A 1 459 ? 43.422 11.155 -2.059 1.00 56.62 457 GLU A C 1
ATOM 3261 O O . GLU A 1 459 ? 42.503 11.929 -1.861 1.00 55.60 457 GLU A O 1
ATOM 3267 N N . THR A 1 460 ? 43.243 9.857 -2.336 1.00 55.99 458 THR A N 1
ATOM 3268 C CA . THR A 1 460 ? 41.907 9.221 -2.313 1.00 54.41 458 THR A CA 1
ATOM 3269 C C . THR A 1 460 ? 41.870 7.947 -1.489 1.00 52.14 458 THR A C 1
ATOM 3270 O O . THR A 1 460 ? 42.846 7.232 -1.398 1.00 50.86 458 THR A O 1
ATOM 3274 N N . THR A 1 461 ? 40.704 7.675 -0.911 1.00 51.38 459 THR A N 1
ATOM 3275 C CA . THR A 1 461 ? 40.410 6.420 -0.247 1.00 50.21 459 THR A CA 1
ATOM 3276 C C . THR A 1 461 ? 39.086 5.943 -0.775 1.00 47.74 459 THR A C 1
ATOM 3277 O O . THR A 1 461 ? 38.126 6.683 -0.754 1.00 47.18 459 THR A O 1
ATOM 3281 N N . ALA A 1 462 ? 39.043 4.709 -1.254 1.00 47.20 460 ALA A N 1
ATOM 3282 C CA . ALA A 1 462 ? 37.824 4.121 -1.815 1.00 46.32 460 ALA A CA 1
ATOM 3283 C C . ALA A 1 462 ? 37.459 2.909 -0.976 1.00 46.73 460 ALA A C 1
ATOM 3284 O O . ALA A 1 462 ? 38.299 2.028 -0.754 1.00 48.42 460 ALA A O 1
ATOM 3286 N N . LYS A 1 463 ? 36.220 2.881 -0.490 1.00 45.79 461 LYS A N 1
ATOM 3287 C CA . LYS A 1 463 ? 35.682 1.733 0.209 1.00 45.88 461 LYS A CA 1
ATOM 3288 C C . LYS A 1 463 ? 34.609 1.109 -0.653 1.00 44.84 461 LYS A C 1
ATOM 3289 O O . LYS A 1 463 ? 33.604 1.744 -0.966 1.00 41.57 461 LYS A O 1
ATOM 3295 N N . ASN A 1 464 ? 34.829 -0.145 -1.031 1.00 45.34 462 ASN A N 1
ATOM 3296 C CA . ASN A 1 464 ? 33.909 -0.849 -1.903 1.00 45.09 462 ASN A CA 1
ATOM 3297 C C . ASN A 1 464 ? 33.149 -1.902 -1.124 1.00 44.20 462 ASN A C 1
ATOM 3298 O O . ASN A 1 464 ? 33.694 -2.945 -0.771 1.00 44.38 462 ASN A O 1
ATOM 3303 N N . HIS A 1 465 ? 31.876 -1.625 -0.884 1.00 43.00 463 HIS A N 1
ATOM 3304 C CA . HIS A 1 465 ? 30.964 -2.559 -0.223 1.00 43.32 463 HIS A CA 1
ATOM 3305 C C . HIS A 1 465 ? 30.310 -3.523 -1.226 1.00 44.69 463 HIS A C 1
ATOM 3306 O O . HIS A 1 465 ? 29.504 -4.370 -0.821 1.00 45.93 463 HIS A O 1
ATOM 3313 N N . GLY A 1 466 ? 30.647 -3.410 -2.520 1.00 45.09 464 GLY A N 1
ATOM 3314 C CA . GLY A 1 466 ? 30.183 -4.371 -3.535 1.00 45.05 464 GLY A CA 1
ATOM 3315 C C . GLY A 1 466 ? 30.876 -5.725 -3.525 1.00 46.50 464 GLY A C 1
ATOM 3316 O O . GLY A 1 466 ? 30.393 -6.644 -4.137 1.00 48.95 464 GLY A O 1
ATOM 3317 N N . VAL A 1 467 ? 32.017 -5.835 -2.848 1.00 47.84 465 VAL A N 1
ATOM 3318 C CA . VAL A 1 467 ? 32.749 -7.092 -2.699 1.00 48.30 465 VAL A CA 1
ATOM 3319 C C . VAL A 1 467 ? 32.832 -7.428 -1.206 1.00 51.01 465 VAL A C 1
ATOM 3320 O O . VAL A 1 467 ? 32.744 -6.538 -0.345 1.00 51.38 465 VAL A O 1
ATOM 3324 N N . ARG A 1 468 ? 33.079 -8.708 -0.928 1.00 52.04 466 ARG A N 1
ATOM 3325 C CA . ARG A 1 468 ? 32.984 -9.276 0.397 1.00 51.86 466 ARG A CA 1
ATOM 3326 C C . ARG A 1 468 ? 34.265 -10.030 0.783 1.00 51.68 466 ARG A C 1
ATOM 3327 O O . ARG A 1 468 ? 34.603 -10.998 0.137 1.00 52.14 466 ARG A O 1
ATOM 3335 N N . PRO A 1 469 ? 34.989 -9.601 1.834 1.00 50.88 467 PRO A N 1
ATOM 3336 C CA . PRO A 1 469 ? 34.772 -8.419 2.681 1.00 50.25 467 PRO A CA 1
ATOM 3337 C C . PRO A 1 469 ? 34.994 -7.123 1.915 1.00 50.21 467 PRO A C 1
ATOM 3338 O O . PRO A 1 469 ? 35.646 -7.130 0.880 1.00 51.92 467 PRO A O 1
ATOM 3342 N N . ALA A 1 470 ? 34.445 -6.027 2.438 1.00 48.11 468 ALA A N 1
ATOM 3343 C CA . ALA A 1 470 ? 34.657 -4.706 1.877 1.00 45.79 468 ALA A CA 1
ATOM 3344 C C . ALA A 1 470 ? 36.148 -4.408 1.788 1.00 46.28 468 ALA A C 1
ATOM 3345 O O . ALA A 1 470 ? 36.912 -4.805 2.669 1.00 47.63 468 ALA A O 1
ATOM 3347 N N . THR A 1 471 ? 36.551 -3.730 0.711 1.00 47.19 469 THR A N 1
ATOM 3348 C CA . THR A 1 471 ? 37.945 -3.328 0.496 1.00 47.36 469 THR A CA 1
ATOM 3349 C C . THR A 1 471 ? 38.105 -1.849 0.798 1.00 47.88 469 THR A C 1
ATOM 3350 O O . THR A 1 471 ? 37.165 -1.041 0.608 1.00 44.44 469 THR A O 1
ATOM 3354 N N . LYS A 1 472 ? 39.293 -1.533 1.312 1.00 48.62 470 LYS A N 1
ATOM 3355 C CA . LYS A 1 472 ? 39.721 -0.190 1.564 1.00 50.36 470 LYS A CA 1
ATOM 3356 C C . LYS A 1 472 ? 41.043 0.004 0.822 1.00 51.75 470 LYS A C 1
ATOM 3357 O O . LYS A 1 472 ? 42.037 -0.635 1.157 1.00 51.49 470 LYS A O 1
ATOM 3363 N N . LEU A 1 473 ? 41.047 0.884 -0.181 1.00 53.52 471 LEU A N 1
ATOM 3364 C CA . LEU A 1 473 ? 42.220 1.114 -1.031 1.00 54.55 471 LEU A CA 1
ATOM 3365 C C . LEU A 1 473 ? 42.516 2.601 -1.136 1.00 52.91 471 LEU A C 1
ATOM 3366 O O . LEU A 1 473 ? 41.645 3.378 -1.463 1.00 52.74 471 LEU A O 1
ATOM 3371 N N . SER A 1 474 ? 43.750 2.976 -0.833 1.00 55.73 472 SER A N 1
ATOM 3372 C CA . SER A 1 474 ? 44.207 4.362 -0.906 1.00 59.86 472 SER A CA 1
ATOM 3373 C C . SER A 1 474 ? 45.160 4.596 -2.064 1.00 62.79 472 SER A C 1
ATOM 3374 O O . SER A 1 474 ? 45.804 3.681 -2.557 1.00 64.76 472 SER A O 1
ATOM 3377 N N . ASP A 1 475 ? 45.245 5.848 -2.479 1.00 67.70 473 ASP A N 1
ATOM 3378 C CA . ASP A 1 475 ? 46.114 6.249 -3.563 1.00 70.94 473 ASP A CA 1
ATOM 3379 C C . ASP A 1 475 ? 46.572 7.694 -3.361 1.00 70.61 473 ASP A C 1
ATOM 3380 O O . ASP A 1 475 ? 45.818 8.517 -2.863 1.00 69.27 473 ASP A O 1
ATOM 3385 N N . LYS A 1 476 ? 47.829 7.957 -3.721 1.00 72.99 474 LYS A N 1
ATOM 3386 C CA . LYS A 1 476 ? 48.453 9.286 -3.640 1.00 72.90 474 LYS A CA 1
ATOM 3387 C C . LYS A 1 476 ? 49.121 9.571 -4.966 1.00 71.82 474 LYS A C 1
ATOM 3388 O O . LYS A 1 476 ? 49.748 8.693 -5.536 1.00 74.67 474 LYS A O 1
ATOM 3394 N N . SER A 1 477 ? 49.000 10.799 -5.450 1.00 70.23 475 SER A N 1
ATOM 3395 C CA . SER A 1 477 ? 49.652 11.194 -6.688 1.00 70.44 475 SER A CA 1
ATOM 3396 C C . SER A 1 477 ? 49.799 12.712 -6.780 1.00 73.45 475 SER A C 1
ATOM 3397 O O . SER A 1 477 ? 49.266 13.463 -5.951 1.00 72.95 475 SER A O 1
ATOM 3400 N N . SER A 1 478 ? 50.553 13.151 -7.785 1.00 74.22 476 SER A N 1
ATOM 3401 C CA . SER A 1 478 ? 50.653 14.561 -8.100 1.00 74.83 476 SER A CA 1
ATOM 3402 C C . SER A 1 478 ? 50.735 14.807 -9.593 1.00 76.01 476 SER A C 1
ATOM 3403 O O . SER A 1 478 ? 50.953 13.898 -10.379 1.00 75.28 476 SER A O 1
ATOM 3406 N N . PHE A 1 479 ? 50.509 16.059 -9.954 1.00 80.54 477 PHE A N 1
ATOM 3407 C CA . PHE A 1 479 ? 50.407 16.482 -11.336 1.00 83.70 477 PHE A CA 1
ATOM 3408 C C . PHE A 1 479 ? 51.171 17.815 -11.467 1.00 83.41 477 PHE A C 1
ATOM 3409 O O . PHE A 1 479 ? 50.790 18.809 -10.859 1.00 83.97 477 PHE A O 1
ATOM 3417 N N . TRP A 1 480 ? 52.297 17.790 -12.191 1.00 84.62 478 TRP A N 1
ATOM 3418 C CA . TRP A 1 480 ? 53.061 18.995 -12.552 1.00 82.44 478 TRP A CA 1
ATOM 3419 C C . TRP A 1 480 ? 52.542 19.489 -13.884 1.00 78.71 478 TRP A C 1
ATOM 3420 O O . TRP A 1 480 ? 52.165 18.702 -14.746 1.00 80.64 478 TRP A O 1
ATOM 3431 N N . ASN A 1 481 ? 52.509 20.795 -14.053 1.00 73.94 479 ASN A N 1
ATOM 3432 C CA . ASN A 1 481 ? 52.021 21.374 -15.287 1.00 73.78 479 ASN A CA 1
ATOM 3433 C C . ASN A 1 481 ? 52.608 22.775 -15.493 1.00 70.27 479 ASN A C 1
ATOM 3434 O O . ASN A 1 481 ? 52.656 23.560 -14.560 1.00 70.60 479 ASN A O 1
ATOM 3439 N N . TRP A 1 482 ? 53.089 23.070 -16.695 1.00 66.41 480 TRP A N 1
ATOM 3440 C CA . TRP A 1 482 ? 53.590 24.407 -16.987 1.00 65.20 480 TRP A CA 1
ATOM 3441 C C . TRP A 1 482 ? 53.486 24.783 -18.446 1.00 62.97 480 TRP A C 1
ATOM 3442 O O . TRP A 1 482 ? 53.424 23.918 -19.314 1.00 60.18 480 TRP A O 1
ATOM 3453 N N . GLN A 1 483 ? 53.438 26.090 -18.700 1.00 62.12 481 GLN A N 1
ATOM 3454 C CA . GLN A 1 483 ? 53.281 26.593 -20.059 1.00 62.44 481 GLN A CA 1
ATOM 3455 C C . GLN A 1 483 ? 53.928 27.943 -20.265 1.00 59.61 481 GLN A C 1
ATOM 3456 O O . GLN A 1 483 ? 54.079 28.718 -19.323 1.00 58.66 481 GLN A O 1
ATOM 3462 N N . ALA A 1 484 ? 54.282 28.206 -21.519 1.00 57.96 482 ALA A N 1
ATOM 3463 C CA . ALA A 1 484 ? 54.928 29.437 -21.922 1.00 57.43 482 ALA A CA 1
ATOM 3464 C C . ALA A 1 484 ? 54.364 29.909 -23.249 1.00 57.68 482 ALA A C 1
ATOM 3465 O O . ALA A 1 484 ? 54.130 29.099 -24.150 1.00 57.41 482 ALA A O 1
ATOM 3467 N N . GLY A 1 485 ? 54.148 31.221 -23.361 1.00 58.06 483 GLY A N 1
ATOM 3468 C CA . GLY A 1 485 ? 53.646 31.837 -24.584 1.00 57.73 483 GLY A CA 1
ATOM 3469 C C . GLY A 1 485 ? 54.411 33.097 -24.951 1.00 58.26 483 GLY A C 1
ATOM 3470 O O . GLY A 1 485 ? 54.916 33.808 -24.088 1.00 57.11 483 GLY A O 1
ATOM 3471 N N . LEU A 1 486 ? 54.492 33.354 -26.251 1.00 59.53 484 LEU A N 1
ATOM 3472 C CA . LEU A 1 486 ? 55.157 34.525 -26.808 1.00 60.38 484 LEU A CA 1
ATOM 3473 C C . LEU A 1 486 ? 54.170 35.194 -27.756 1.00 59.96 484 LEU A C 1
ATOM 3474 O O . LEU A 1 486 ? 53.588 34.521 -28.595 1.00 59.25 484 LEU A O 1
ATOM 3479 N N . VAL A 1 487 ? 53.981 36.505 -27.612 1.00 60.23 485 VAL A N 1
ATOM 3480 C CA . VAL A 1 487 ? 53.074 37.275 -28.465 1.00 59.80 485 VAL A CA 1
ATOM 3481 C C . VAL A 1 487 ? 53.839 38.417 -29.142 1.00 62.09 485 VAL A C 1
ATOM 3482 O O . VAL A 1 487 ? 54.505 39.188 -28.470 1.00 63.25 485 VAL A O 1
ATOM 3486 N N . TRP A 1 488 ? 53.742 38.498 -30.469 1.00 63.41 486 TRP A N 1
ATOM 3487 C CA . TRP A 1 488 ? 54.280 39.602 -31.257 1.00 64.83 486 TRP A CA 1
ATOM 3488 C C . TRP A 1 488 ? 53.092 40.384 -31.808 1.00 65.30 486 TRP A C 1
ATOM 3489 O O . TRP A 1 488 ? 52.209 39.800 -32.425 1.00 65.55 486 TRP A O 1
ATOM 3500 N N . LYS A 1 489 ? 53.075 41.693 -31.573 1.00 66.24 487 LYS A N 1
ATOM 3501 C CA . LYS A 1 489 ? 52.045 42.589 -32.093 1.00 68.99 487 LYS A CA 1
ATOM 3502 C C . LYS A 1 489 ? 52.668 43.553 -33.114 1.00 70.87 487 LYS A C 1
ATOM 3503 O O . LYS A 1 489 ? 53.223 44.587 -32.737 1.00 69.00 487 LYS A O 1
ATOM 3509 N N . PRO A 1 490 ? 52.602 43.202 -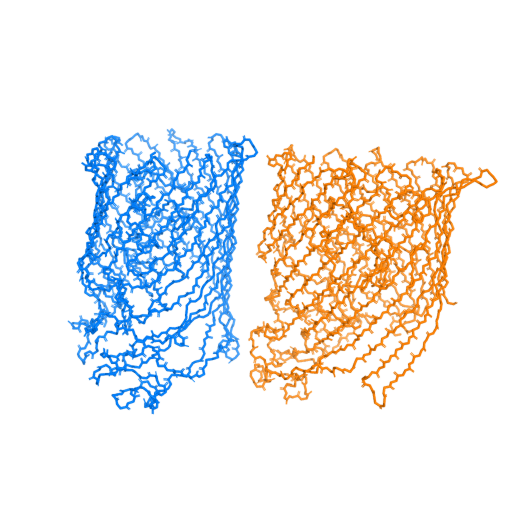34.419 1.00 73.56 488 PRO A N 1
ATOM 3510 C CA . PRO A 1 490 ? 53.169 44.110 -35.418 1.00 74.69 488 PRO A CA 1
ATOM 3511 C C . PRO A 1 490 ? 52.495 45.476 -35.356 1.00 74.37 488 PRO A C 1
ATOM 3512 O O . PRO A 1 490 ? 53.186 46.485 -35.355 1.00 78.72 488 PRO A O 1
ATOM 3516 N N . VAL A 1 491 ? 51.166 45.480 -35.269 1.00 72.62 489 VAL A N 1
ATOM 3517 C CA . VAL A 1 491 ? 50.365 46.690 -35.048 1.00 72.10 489 VAL A CA 1
ATOM 3518 C C . VAL A 1 491 ? 49.418 46.411 -33.872 1.00 73.03 489 VAL A C 1
ATOM 3519 O O . VAL A 1 491 ? 49.177 45.251 -33.567 1.00 71.86 489 VAL A O 1
ATOM 3523 N N . PRO A 1 492 ? 48.876 47.454 -33.205 1.00 75.46 490 PRO A N 1
ATOM 3524 C CA . PRO A 1 492 ? 48.066 47.267 -31.969 1.00 75.76 490 PRO A CA 1
ATOM 3525 C C . PRO A 1 492 ? 46.872 46.290 -32.046 1.00 78.09 490 PRO A C 1
ATOM 3526 O O . PRO A 1 492 ? 46.541 45.618 -31.062 1.00 76.11 490 PRO A O 1
ATOM 3530 N N . ASN A 1 493 ? 46.239 46.236 -33.216 1.00 79.03 491 ASN A N 1
ATOM 3531 C CA . ASN A 1 493 ? 45.060 45.402 -33.452 1.00 79.55 491 ASN A CA 1
ATOM 3532 C C . ASN A 1 493 ? 45.412 44.051 -34.115 1.00 79.24 491 ASN A C 1
ATOM 3533 O O . ASN A 1 493 ? 44.587 43.440 -34.794 1.00 81.82 491 ASN A O 1
ATOM 3538 N N . GLY A 1 494 ? 46.640 43.585 -33.911 1.00 77.27 492 GLY A N 1
ATOM 3539 C CA . GLY A 1 494 ? 47.160 42.401 -34.594 1.00 73.60 492 GLY A CA 1
ATOM 3540 C C . GLY A 1 494 ? 48.029 41.645 -33.617 1.00 70.44 492 GLY A C 1
ATOM 3541 O O . GLY A 1 494 ? 48.697 42.245 -32.782 1.00 69.85 492 GLY A O 1
ATOM 3542 N N . SER A 1 495 ? 48.020 40.327 -33.734 1.00 67.84 493 SER A N 1
ATOM 3543 C CA . SER A 1 495 ? 48.685 39.466 -32.773 1.00 66.95 493 SER A CA 1
ATOM 3544 C C . SER A 1 495 ? 49.129 38.176 -33.465 1.00 65.20 493 SER A C 1
ATOM 3545 O O . SER A 1 495 ? 48.387 37.609 -34.264 1.00 63.07 493 SER A O 1
ATOM 3548 N N . ILE A 1 496 ? 50.360 37.754 -33.202 1.00 62.97 494 ILE A N 1
ATOM 3549 C CA . ILE A 1 496 ? 50.901 36.502 -33.735 1.00 61.06 494 ILE A CA 1
ATOM 3550 C C . ILE A 1 496 ? 51.581 35.839 -32.561 1.00 59.59 494 ILE A C 1
ATOM 3551 O O . ILE A 1 496 ? 52.397 36.473 -31.913 1.00 57.00 494 ILE A O 1
ATOM 3556 N N . TYR A 1 497 ? 51.223 34.587 -32.266 1.00 60.22 495 TYR A N 1
ATOM 3557 C CA . TYR A 1 497 ? 51.669 33.934 -31.031 1.00 61.02 495 TYR A CA 1
ATOM 3558 C C . TYR A 1 497 ? 52.182 32.519 -31.242 1.00 60.79 495 TYR A C 1
ATOM 3559 O O . TYR A 1 497 ? 51.711 31.794 -32.120 1.00 61.07 495 TYR A O 1
ATOM 3568 N N . ALA A 1 498 ? 53.171 32.156 -30.431 1.00 60.70 496 ALA A N 1
ATOM 3569 C CA . ALA A 1 498 ? 53.612 30.780 -30.280 1.00 61.95 496 ALA A CA 1
ATOM 3570 C C . ALA A 1 498 ? 53.304 30.365 -28.842 1.00 63.77 496 ALA A C 1
ATOM 3571 O O . ALA A 1 498 ? 53.217 31.206 -27.938 1.00 64.54 496 ALA A O 1
ATOM 3573 N N . SER A 1 499 ? 53.120 29.067 -28.635 1.00 63.36 497 SER A N 1
ATOM 3574 C CA . SER A 1 499 ? 52.764 28.559 -27.321 1.00 61.49 497 SER A CA 1
ATOM 3575 C C . SER A 1 499 ? 53.195 27.114 -27.117 1.00 60.29 497 SER A C 1
ATOM 3576 O O . SER A 1 499 ? 53.092 26.278 -28.016 1.00 58.80 497 SER A O 1
ATOM 3579 N N . TYR A 1 500 ? 53.684 26.844 -25.918 1.00 59.69 498 TYR A N 1
ATOM 3580 C CA . TYR A 1 500 ? 54.153 25.537 -25.545 1.00 60.83 498 TYR A CA 1
ATOM 3581 C C . TYR A 1 500 ? 53.579 25.194 -24.178 1.00 59.99 498 TYR A C 1
ATOM 3582 O O . TYR A 1 500 ? 53.660 25.998 -23.261 1.00 60.94 498 TYR A O 1
ATOM 3591 N N . ALA A 1 501 ? 52.996 24.012 -24.034 1.00 59.91 499 ALA A N 1
ATOM 3592 C CA . ALA A 1 501 ? 52.539 23.549 -22.722 1.00 60.59 499 ALA A CA 1
ATOM 3593 C C . ALA A 1 501 ? 52.916 22.087 -22.535 1.00 62.32 499 ALA A C 1
ATOM 3594 O O . ALA A 1 501 ? 52.866 21.305 -23.478 1.00 64.77 499 ALA A O 1
ATOM 3596 N N . THR A 1 502 ? 53.311 21.732 -21.316 1.00 63.27 500 THR A N 1
ATOM 3597 C CA . THR A 1 502 ? 53.621 20.348 -20.971 1.00 64.61 500 THR A CA 1
ATOM 3598 C C . THR A 1 502 ? 53.036 20.001 -19.600 1.00 66.82 500 THR A C 1
ATOM 3599 O O . THR A 1 502 ? 52.875 20.871 -18.750 1.00 65.31 500 THR A O 1
ATOM 3603 N N . SER A 1 503 ? 52.688 18.728 -19.414 1.00 72.10 501 SER A N 1
ATOM 3604 C CA . SER A 1 503 ? 52.146 18.226 -18.139 1.00 75.01 501 SER A CA 1
ATOM 3605 C C . SER A 1 503 ? 52.644 16.797 -17.880 1.00 78.41 501 SER A C 1
ATOM 3606 O O . SER A 1 503 ? 52.682 15.985 -18.796 1.00 79.13 501 SER A O 1
ATOM 3609 N N . ALA A 1 504 ? 52.996 16.501 -16.623 1.00 84.37 502 ALA A N 1
ATOM 3610 C CA . ALA A 1 504 ? 53.781 15.312 -16.251 1.00 85.85 502 ALA A CA 1
ATOM 3611 C C . ALA A 1 504 ? 53.314 14.740 -14.904 1.00 84.15 502 ALA A C 1
ATOM 3612 O O . ALA A 1 504 ? 52.122 14.796 -14.578 1.00 85.68 502 ALA A O 1
ATOM 3614 N N . GLU A 1 533 ? 51.591 11.807 -19.437 1.00 69.38 531 GLU A N 1
ATOM 3615 C CA . GLU A 1 533 ? 52.445 12.854 -19.983 1.00 70.89 531 GLU A CA 1
ATOM 3616 C C . GLU A 1 533 ? 51.944 13.458 -21.312 1.00 68.92 531 GLU A C 1
ATOM 3617 O O . GLU A 1 533 ? 51.679 12.734 -22.256 1.00 69.19 531 GLU A O 1
ATOM 3623 N N . THR A 1 534 ? 51.858 14.787 -21.376 1.00 66.52 532 THR A N 1
ATOM 3624 C CA . THR A 1 534 ? 51.237 15.498 -22.501 1.00 66.21 532 THR A CA 1
ATOM 3625 C C . THR A 1 534 ? 52.069 16.702 -22.954 1.00 64.49 532 THR A C 1
ATOM 3626 O O . THR A 1 534 ? 52.660 17.392 -22.130 1.00 64.23 532 THR A O 1
ATOM 3630 N N . THR A 1 535 ? 52.094 16.963 -24.258 1.00 62.98 533 THR A N 1
ATOM 3631 C CA . THR A 1 535 ? 52.798 18.123 -24.806 1.00 63.52 533 THR A CA 1
ATOM 3632 C C . THR A 1 535 ? 51.943 18.814 -25.880 1.00 61.90 533 THR A C 1
ATOM 3633 O O . THR A 1 535 ? 51.436 18.146 -26.772 1.00 61.06 533 THR A O 1
ATOM 3637 N N . ASN A 1 536 ? 51.797 20.142 -25.772 1.00 60.83 534 ASN A N 1
ATOM 3638 C CA . ASN A 1 536 ? 51.037 20.962 -26.722 1.00 60.56 534 ASN A CA 1
ATOM 3639 C C . ASN A 1 536 ? 51.912 22.029 -27.347 1.00 58.99 534 ASN A C 1
ATOM 3640 O O . ASN A 1 536 ? 52.644 22.734 -26.651 1.00 55.42 534 ASN A O 1
ATOM 3645 N N . TYR A 1 537 ? 51.828 22.127 -28.670 1.00 58.44 535 TYR A N 1
ATOM 3646 C CA . TYR A 1 537 ? 52.431 23.207 -29.426 1.00 58.47 535 TYR A CA 1
ATOM 3647 C C . TYR A 1 537 ? 51.294 23.901 -30.114 1.00 57.38 535 TYR A C 1
ATOM 3648 O O . TYR A 1 537 ? 50.396 23.245 -30.632 1.00 56.53 535 TYR A O 1
ATOM 3657 N N . GLU A 1 538 ? 51.318 25.224 -30.108 1.00 56.62 536 GLU A N 1
ATOM 3658 C CA . GLU A 1 538 ? 50.360 25.988 -30.866 1.00 56.39 536 GLU A CA 1
ATOM 3659 C C . GLU A 1 538 ? 51.010 27.228 -31.453 1.00 56.40 536 GLU A C 1
ATOM 3660 O O . GLU A 1 538 ? 51.922 27.820 -30.877 1.00 55.32 536 GLU A O 1
ATOM 3666 N N . LEU A 1 539 ? 50.500 27.611 -32.611 1.00 57.60 537 LEU A N 1
ATOM 3667 C CA . LEU A 1 539 ? 51.019 28.706 -33.394 1.00 58.30 537 LEU A CA 1
ATOM 3668 C C . LEU A 1 539 ? 49.798 29.367 -33.975 1.00 56.59 537 LEU A C 1
ATOM 3669 O O . LEU A 1 539 ? 49.033 28.704 -34.671 1.00 54.94 537 LEU A O 1
ATOM 3674 N N . GLY A 1 540 ? 49.570 30.643 -33.678 1.00 56.38 538 GLY A N 1
ATOM 3675 C CA . GLY A 1 540 ? 48.330 31.286 -34.128 1.00 56.02 538 GLY A CA 1
ATOM 3676 C C . GLY A 1 540 ? 48.404 32.770 -34.362 1.00 56.74 538 GLY A C 1
ATOM 3677 O O . GLY A 1 540 ? 49.415 33.404 -34.076 1.00 57.53 538 GLY A O 1
ATOM 3678 N N . THR A 1 541 ? 47.318 33.321 -34.887 1.00 56.75 539 THR A N 1
ATOM 3679 C CA . THR A 1 541 ? 47.216 34.748 -35.137 1.00 59.98 539 THR A CA 1
ATOM 3680 C C . THR A 1 541 ? 45.789 35.250 -34.878 1.00 59.98 539 THR A C 1
ATOM 3681 O O . THR A 1 541 ? 44.832 34.557 -35.194 1.00 60.13 539 THR A O 1
ATOM 3685 N N . LYS A 1 542 ? 45.668 36.442 -34.288 1.00 61.55 540 LYS A N 1
ATOM 3686 C CA . LYS A 1 542 ? 44.377 37.079 -34.012 1.00 63.38 540 LYS A CA 1
ATOM 3687 C C . LYS A 1 542 ? 44.378 38.536 -34.461 1.00 66.13 540 LYS A C 1
ATOM 3688 O O . LYS A 1 542 ? 45.347 39.255 -34.232 1.00 66.26 540 LYS A O 1
ATOM 3694 N N . TRP A 1 543 ? 43.277 38.971 -35.070 1.00 68.06 541 TRP A N 1
ATOM 3695 C CA . TRP A 1 543 ? 43.140 40.331 -35.599 1.00 71.09 541 TRP A CA 1
ATOM 3696 C C . TRP A 1 543 ? 41.801 40.958 -35.225 1.00 72.37 541 TRP A C 1
ATOM 3697 O O . TRP A 1 543 ? 40.778 40.293 -35.245 1.00 69.63 541 TRP A O 1
ATOM 3708 N N . ALA A 1 544 ? 41.840 42.247 -34.889 1.00 76.81 542 ALA A N 1
ATOM 3709 C CA . ALA A 1 544 ? 40.671 43.036 -34.520 1.00 79.32 542 ALA A CA 1
ATOM 3710 C C . ALA A 1 544 ? 40.461 44.090 -35.602 1.00 83.68 542 ALA A C 1
ATOM 3711 O O . ALA A 1 544 ? 41.345 44.887 -35.861 1.00 85.80 542 ALA A O 1
ATOM 3713 N N . PHE A 1 545 ? 39.294 44.071 -36.239 1.00 86.38 543 PHE A N 1
ATOM 3714 C CA . PHE A 1 545 ? 38.957 44.996 -37.313 1.00 89.01 543 PHE A CA 1
ATOM 3715 C C . PHE A 1 545 ? 37.737 45.842 -36.942 1.00 90.05 543 PHE A C 1
ATOM 3716 O O . PHE A 1 545 ? 37.144 45.661 -35.868 1.00 85.86 543 PHE A O 1
ATOM 3724 N N . PHE A 1 546 ? 37.412 46.787 -37.833 1.00 94.01 544 PHE A N 1
ATOM 3725 C CA . PHE A 1 546 ? 36.232 47.668 -37.756 1.00 95.68 544 PHE A CA 1
ATOM 3726 C C . PHE A 1 546 ? 35.988 48.185 -36.341 1.00 94.06 544 PHE A C 1
ATOM 3727 O O . PHE A 1 546 ? 34.938 47.953 -35.734 1.00 92.20 544 PHE A O 1
ATOM 3735 N N . ASN A 1 547 ? 37.011 48.884 -35.848 1.00 96.32 545 ASN A N 1
ATOM 3736 C CA . ASN A 1 547 ? 37.043 49.495 -34.514 1.00 97.82 545 ASN A CA 1
ATOM 3737 C C . ASN A 1 547 ? 36.914 48.454 -33.411 1.00 98.61 545 ASN A C 1
ATOM 3738 O O . ASN A 1 547 ? 36.213 48.674 -32.423 1.00 96.39 545 ASN A O 1
ATOM 3743 N N . GLU A 1 548 ? 37.603 47.326 -33.595 1.00 100.95 546 GLU A N 1
ATOM 3744 C CA . GLU A 1 548 ? 37.612 46.203 -32.639 1.00 98.72 546 GLU A CA 1
ATOM 3745 C C . GLU A 1 548 ? 36.225 45.614 -32.338 1.00 93.87 546 GLU A C 1
ATOM 3746 O O . GLU A 1 548 ? 35.949 45.210 -31.204 1.00 91.18 546 GLU A O 1
ATOM 3752 N N . ARG A 1 549 ? 35.362 45.579 -33.354 1.00 91.02 547 ARG A N 1
ATOM 3753 C CA . ARG A 1 549 ? 34.045 44.946 -33.250 1.00 89.26 547 ARG A CA 1
ATOM 3754 C C . ARG A 1 549 ? 33.982 43.600 -33.968 1.00 83.03 547 ARG A C 1
ATOM 3755 O O . ARG A 1 549 ? 32.960 42.929 -33.879 1.00 78.90 547 ARG A O 1
ATOM 3763 N N . LEU A 1 550 ? 35.050 43.236 -34.689 1.00 78.11 548 LEU A N 1
ATOM 3764 C CA . LEU A 1 550 ? 35.173 41.965 -35.404 1.00 77.18 548 LEU A CA 1
ATOM 3765 C C . LEU A 1 550 ? 36.518 41.341 -35.053 1.00 76.15 548 LEU A C 1
ATOM 3766 O O . LEU A 1 550 ? 37.548 41.942 -35.333 1.00 76.79 548 LEU A O 1
ATOM 3771 N N . GLU A 1 551 ? 36.512 40.149 -34.452 1.00 73.69 549 GLU A N 1
ATOM 3772 C CA . GLU A 1 551 ? 37.756 39.429 -34.159 1.00 72.98 549 GLU A CA 1
ATOM 3773 C C . GLU A 1 551 ? 37.880 38.225 -35.105 1.00 68.69 549 GLU A C 1
ATOM 3774 O O . GLU A 1 551 ? 36.958 37.424 -35.188 1.00 67.35 549 GLU A O 1
ATOM 3780 N N . LEU A 1 552 ? 38.991 38.137 -35.836 1.00 65.03 550 LEU A N 1
ATOM 3781 C CA . LEU A 1 552 ? 39.321 36.959 -36.636 1.00 62.90 550 LEU A CA 1
ATOM 3782 C C . LEU A 1 552 ? 40.491 36.220 -35.996 1.00 62.23 550 LEU A C 1
ATOM 3783 O O . LEU A 1 552 ? 41.387 36.857 -35.468 1.00 63.13 550 LEU A O 1
ATOM 3788 N N . SER A 1 553 ? 40.457 34.882 -36.025 1.00 61.64 551 SER A N 1
ATOM 3789 C CA . SER A 1 553 ? 41.469 34.013 -35.399 1.00 61.71 551 SER A CA 1
ATOM 3790 C C . SER A 1 553 ? 41.874 32.882 -36.333 1.00 60.08 551 SER A C 1
ATOM 3791 O O . SER A 1 553 ? 41.060 32.377 -37.096 1.00 57.17 551 SER A O 1
ATOM 3794 N N . ALA A 1 554 ? 43.127 32.463 -36.234 1.00 58.91 552 ALA A N 1
ATOM 3795 C CA . ALA A 1 554 ? 43.596 31.263 -36.911 1.00 58.02 552 ALA A CA 1
ATOM 3796 C C . ALA A 1 554 ? 44.629 30.609 -36.022 1.00 56.96 552 ALA A C 1
ATOM 3797 O O . ALA A 1 554 ? 45.464 31.307 -35.465 1.00 57.89 552 ALA A O 1
ATOM 3799 N N . ALA A 1 555 ? 44.556 29.289 -35.854 1.00 56.12 553 ALA A N 1
ATOM 3800 C CA . ALA A 1 555 ? 45.557 28.552 -35.071 1.00 55.57 553 ALA A CA 1
ATOM 3801 C C . ALA A 1 555 ? 45.876 27.195 -35.696 1.00 55.24 553 ALA A C 1
ATOM 3802 O O . ALA A 1 555 ? 45.046 26.594 -36.357 1.00 54.61 553 ALA A O 1
ATOM 3804 N N . ILE A 1 556 ? 47.106 26.742 -35.504 1.00 57.08 554 ILE A N 1
ATOM 3805 C CA . ILE A 1 556 ? 47.497 25.366 -35.783 1.00 58.17 554 ILE A CA 1
ATOM 3806 C C . ILE A 1 556 ? 48.086 24.845 -34.503 1.00 56.66 554 ILE A C 1
ATOM 3807 O O . ILE A 1 556 ? 48.689 25.606 -33.764 1.00 57.34 554 ILE A O 1
ATOM 3812 N N . PHE A 1 557 ? 47.910 23.561 -34.227 1.00 55.48 555 PHE A N 1
ATOM 3813 C CA . PHE A 1 557 ? 48.420 22.998 -32.983 1.00 54.15 555 PHE A CA 1
ATOM 3814 C C . PHE A 1 557 ? 48.715 21.522 -33.136 1.00 53.62 555 PHE A C 1
ATOM 3815 O O . PHE A 1 557 ? 48.172 20.858 -34.019 1.00 49.79 555 PHE A O 1
ATOM 3823 N N . ARG A 1 558 ? 49.574 21.032 -32.248 1.00 55.66 556 ARG A N 1
ATOM 3824 C CA . ARG A 1 558 ? 49.833 19.612 -32.105 1.00 57.47 556 ARG A CA 1
ATOM 3825 C C . ARG A 1 558 ? 49.746 19.256 -30.632 1.00 56.23 556 ARG A C 1
ATOM 3826 O O . ARG A 1 558 ? 50.384 19.904 -29.803 1.00 54.82 556 ARG A O 1
ATOM 3834 N N . THR A 1 559 ? 48.995 18.204 -30.334 1.00 55.53 557 THR A N 1
ATOM 3835 C CA . THR A 1 559 ? 48.989 17.599 -29.010 1.00 57.79 557 THR A CA 1
ATOM 3836 C C . THR A 1 559 ? 49.555 16.173 -29.088 1.00 59.78 557 THR A C 1
ATOM 3837 O O . THR A 1 559 ? 49.135 15.391 -29.936 1.00 59.49 557 THR A O 1
ATOM 3841 N N . ASP A 1 560 ? 50.519 15.861 -28.222 1.00 62.70 558 ASP A N 1
ATOM 3842 C CA . ASP A 1 560 ? 51.113 14.520 -28.117 1.00 65.83 558 ASP A CA 1
ATOM 3843 C C . ASP A 1 560 ? 50.857 14.022 -26.719 1.00 67.04 558 ASP A C 1
ATOM 3844 O O . ASP A 1 560 ? 51.101 14.752 -25.763 1.00 65.84 558 ASP A O 1
ATOM 3849 N N . LYS A 1 561 ? 50.397 12.779 -26.604 1.00 70.81 559 LYS A N 1
ATOM 3850 C CA . LYS A 1 561 ? 50.097 12.191 -25.311 1.00 75.63 559 LYS A CA 1
ATOM 3851 C C . LYS A 1 561 ? 50.678 10.787 -25.204 1.00 79.66 559 LYS A C 1
ATOM 3852 O O . LYS A 1 561 ? 50.466 9.966 -26.089 1.00 77.75 559 LYS A O 1
ATOM 3858 N N . ASP A 1 562 ? 51.424 10.541 -24.123 1.00 85.35 560 ASP A N 1
ATOM 3859 C CA . ASP A 1 562 ? 51.972 9.220 -23.791 1.00 89.94 560 ASP A CA 1
ATOM 3860 C C . ASP A 1 562 ? 51.155 8.579 -22.669 1.00 94.67 560 ASP A C 1
ATOM 3861 O O . ASP A 1 562 ? 50.693 9.273 -21.766 1.00 95.75 560 ASP A O 1
ATOM 3866 N N . ASN A 1 563 ? 50.980 7.255 -22.749 1.00 98.66 561 ASN A N 1
ATOM 3867 C CA . ASN A 1 563 ? 50.111 6.472 -21.847 1.00 97.69 561 ASN A CA 1
ATOM 3868 C C . ASN A 1 563 ? 48.666 6.989 -21.875 1.00 96.93 561 ASN A C 1
ATOM 3869 O O . ASN A 1 563 ? 48.065 7.297 -20.852 1.00 95.59 561 ASN A O 1
ATOM 3874 N N . THR A 1 564 ? 48.130 7.040 -23.092 1.00 97.64 562 THR A N 1
ATOM 3875 C CA . THR A 1 564 ? 46.876 7.710 -23.406 1.00 98.84 562 THR A CA 1
ATOM 3876 C C . THR A 1 564 ? 45.699 6.903 -22.851 1.00 97.46 562 THR A C 1
ATOM 3877 O O . THR A 1 564 ? 44.673 7.472 -22.534 1.00 95.33 562 THR A O 1
ATOM 3881 N N . GLN A 1 578 ? 49.866 5.775 -26.677 1.00 73.34 576 GLN A N 1
ATOM 3882 C CA . GLN A 1 578 ? 50.348 7.000 -27.298 1.00 75.67 576 GLN A CA 1
ATOM 3883 C C . GLN A 1 578 ? 49.381 7.581 -28.361 1.00 73.25 576 GLN A C 1
ATOM 3884 O O . GLN A 1 578 ? 48.937 6.862 -29.262 1.00 78.08 576 GLN A O 1
ATOM 3890 N N . SER A 1 579 ? 49.073 8.879 -28.272 1.00 69.58 577 SER A N 1
ATOM 3891 C CA . SER A 1 579 ? 48.172 9.537 -29.239 1.00 68.35 577 SER A CA 1
ATOM 3892 C C . SER A 1 579 ? 48.684 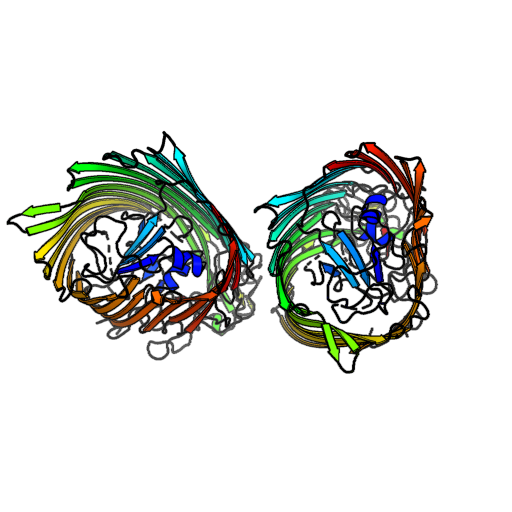10.893 -29.732 1.00 68.04 577 SER A C 1
ATOM 3893 O O . SER A 1 579 ? 49.475 11.559 -29.068 1.00 71.80 577 SER A O 1
ATOM 3896 N N . ARG A 1 580 ? 48.225 11.286 -30.914 1.00 66.60 578 ARG A N 1
ATOM 3897 C CA . ARG A 1 580 ? 48.542 12.585 -31.483 1.00 65.66 578 ARG A CA 1
ATOM 3898 C C . ARG A 1 580 ? 47.290 13.205 -32.084 1.00 61.44 578 ARG A C 1
ATOM 3899 O O . ARG A 1 580 ? 46.528 12.520 -32.761 1.00 61.18 578 ARG A O 1
ATOM 3907 N N . VAL A 1 581 ? 47.093 14.498 -31.834 1.00 58.33 579 VAL A N 1
ATOM 3908 C CA . VAL A 1 581 ? 46.091 15.297 -32.533 1.00 56.95 579 VAL A CA 1
ATOM 3909 C C . VAL A 1 581 ? 46.786 16.515 -33.124 1.00 57.70 579 VAL A C 1
ATOM 3910 O O . VAL A 1 581 ? 47.383 17.304 -32.398 1.00 59.15 579 VAL A O 1
ATOM 3914 N N . ASP A 1 582 ? 46.730 16.634 -34.445 1.00 57.93 580 ASP A N 1
ATOM 3915 C CA . ASP A 1 582 ? 47.149 17.840 -35.164 1.00 58.79 580 ASP A CA 1
ATOM 3916 C C . ASP A 1 582 ? 45.885 18.527 -35.653 1.00 57.54 580 ASP A C 1
ATOM 3917 O O . ASP A 1 582 ? 44.942 17.858 -36.097 1.00 55.96 580 ASP A O 1
ATOM 3922 N N . GLY A 1 583 ? 45.853 19.857 -35.580 1.00 55.96 581 GLY A N 1
ATOM 3923 C CA . GLY A 1 583 ? 44.674 20.573 -36.010 1.00 54.52 581 GLY A CA 1
ATOM 3924 C C . GLY A 1 583 ? 44.814 22.017 -36.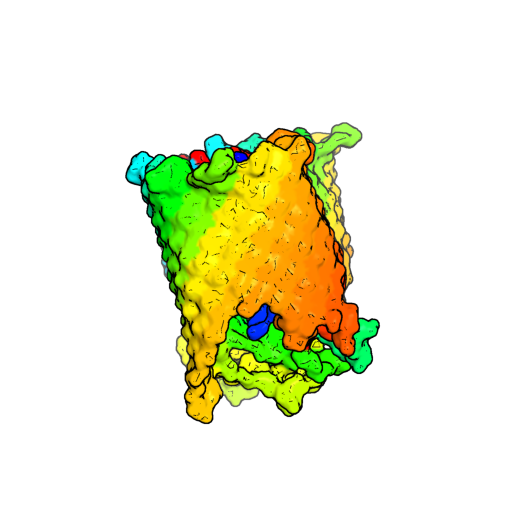415 1.00 53.70 581 GLY A C 1
ATOM 3925 O O . GLY A 1 583 ? 45.856 22.640 -36.235 1.00 52.97 581 GLY A O 1
ATOM 3926 N N . VAL A 1 584 ? 43.717 22.521 -36.980 1.00 52.81 582 VAL A N 1
ATOM 3927 C CA . VAL A 1 584 ? 43.584 23.889 -37.442 1.00 53.80 582 VAL A CA 1
ATOM 3928 C C . VAL A 1 584 ? 42.244 24.425 -36.973 1.00 53.77 582 VAL A C 1
ATOM 3929 O O . VAL A 1 584 ? 41.227 23.745 -37.101 1.00 52.09 582 VAL A O 1
ATOM 3933 N N . GLU A 1 585 ? 42.253 25.649 -36.450 1.00 55.25 583 GLU A N 1
ATOM 3934 C CA . GLU A 1 585 ? 41.056 26.317 -35.947 1.00 56.08 583 GLU A CA 1
ATOM 3935 C C . GLU A 1 585 ? 40.990 27.723 -36.539 1.00 54.97 583 GLU A C 1
ATOM 3936 O O . GLU A 1 585 ? 41.974 28.443 -36.517 1.00 53.62 583 GLU A O 1
ATOM 3942 N N . LEU A 1 586 ? 39.823 28.088 -37.067 1.00 54.66 584 LEU A N 1
ATOM 3943 C CA . LEU A 1 586 ? 39.537 29.430 -37.567 1.00 54.97 584 LEU A CA 1
ATOM 3944 C C . LEU A 1 586 ? 38.311 29.971 -36.849 1.00 55.09 584 LEU A C 1
ATOM 3945 O O . LEU A 1 586 ? 37.350 29.235 -36.691 1.00 55.52 584 LEU A O 1
ATOM 3950 N N . SER A 1 587 ? 38.327 31.240 -36.432 1.00 57.71 585 SER A N 1
ATOM 3951 C CA . SER A 1 587 ? 37.148 31.902 -35.830 1.00 58.14 585 SER A CA 1
ATOM 3952 C C . SER A 1 587 ? 36.880 33.291 -36.393 1.00 57.53 585 SER A C 1
ATOM 3953 O O . SER A 1 587 ? 37.792 34.006 -36.791 1.00 55.28 585 SER A O 1
ATOM 3956 N N . ALA A 1 588 ? 35.610 33.668 -36.370 1.00 57.24 586 ALA A N 1
ATOM 3957 C CA . ALA A 1 588 ? 35.165 35.010 -36.689 1.00 59.88 586 ALA A CA 1
ATOM 3958 C C . ALA A 1 588 ? 34.037 35.350 -35.713 1.00 60.55 586 ALA A C 1
ATOM 3959 O O . ALA A 1 588 ? 33.090 34.576 -35.577 1.00 60.71 586 ALA A O 1
ATOM 3961 N N . SER A 1 589 ? 34.135 36.506 -35.056 1.00 63.17 587 SER A N 1
ATOM 3962 C CA . SER A 1 589 ? 33.201 36.892 -34.006 1.00 62.82 587 SER A CA 1
ATOM 3963 C C . SER A 1 589 ? 32.992 38.408 -33.965 1.00 63.66 587 SER A C 1
ATOM 3964 O O . SER A 1 589 ? 33.946 39.141 -33.729 1.00 64.72 587 SER A O 1
ATOM 3967 N N . GLY A 1 590 ? 31.751 38.856 -34.197 1.00 65.30 588 GLY A N 1
ATOM 3968 C CA . GLY A 1 590 ? 31.367 40.272 -34.106 1.00 67.27 588 GLY A CA 1
ATOM 3969 C C . GLY A 1 590 ? 30.702 40.845 -35.363 1.00 70.29 588 GLY A C 1
ATOM 3970 O O . GLY A 1 590 ? 30.064 40.121 -36.120 1.00 71.35 588 GLY A O 1
ATOM 3971 N N . LYS A 1 591 ? 30.853 42.153 -35.576 1.00 73.40 589 LYS A N 1
ATOM 3972 C CA . LYS A 1 591 ? 30.171 42.880 -36.668 1.00 76.12 589 LYS A CA 1
ATOM 3973 C C . LYS A 1 591 ? 30.951 42.875 -37.981 1.00 75.43 589 LYS A C 1
ATOM 3974 O O . LYS A 1 591 ? 32.132 43.206 -38.012 1.00 72.00 589 LYS A O 1
ATOM 3980 N N . LEU A 1 592 ? 30.274 42.495 -39.063 1.00 75.04 590 LEU A N 1
ATOM 3981 C CA . LEU A 1 592 ? 30.839 42.590 -40.406 1.00 76.76 590 LEU A CA 1
ATOM 3982 C C . LEU A 1 592 ? 30.530 43.979 -40.985 1.00 76.13 590 LEU A C 1
ATOM 3983 O O . LEU A 1 592 ? 31.412 44.643 -41.527 1.00 76.15 590 LEU A O 1
ATOM 3988 N N . THR A 1 593 ? 29.267 44.384 -40.874 1.00 74.50 591 THR A N 1
ATOM 3989 C CA . THR A 1 593 ? 28.815 45.748 -41.122 1.00 73.46 591 THR A CA 1
ATOM 3990 C C . THR A 1 593 ? 28.040 46.182 -39.883 1.00 72.37 591 THR A C 1
ATOM 3991 O O . THR A 1 593 ? 27.992 45.459 -38.896 1.00 70.92 591 THR A O 1
ATOM 3995 N N . GLU A 1 594 ? 27.437 47.360 -39.926 1.00 74.67 592 GLU A N 1
ATOM 3996 C CA . GLU A 1 594 ? 26.652 47.852 -38.793 1.00 77.10 592 GLU A CA 1
ATOM 3997 C C . GLU A 1 594 ? 25.442 46.982 -38.473 1.00 74.37 592 GLU A C 1
ATOM 3998 O O . GLU A 1 594 ? 25.060 46.877 -37.306 1.00 71.67 592 GLU A O 1
ATOM 4004 N N . LYS A 1 595 ? 24.860 46.361 -39.497 1.00 72.86 593 LYS A N 1
ATOM 4005 C CA . LYS A 1 595 ? 23.653 45.542 -39.340 1.00 71.42 593 LYS A CA 1
ATOM 4006 C C . LYS A 1 595 ? 23.890 44.027 -39.323 1.00 68.04 593 LYS A C 1
ATOM 4007 O O . LYS A 1 595 ? 23.005 43.288 -38.929 1.00 64.41 593 LYS A O 1
ATOM 4013 N N . TRP A 1 596 ? 25.083 43.581 -39.712 1.00 67.51 594 TRP A N 1
ATOM 4014 C CA . TRP A 1 596 ? 25.350 42.176 -39.990 1.00 68.24 594 TRP A CA 1
ATOM 4015 C C . TRP A 1 596 ? 26.367 41.611 -38.986 1.00 68.37 594 TRP A C 1
ATOM 4016 O O . TRP A 1 596 ? 27.547 41.962 -39.039 1.00 67.95 594 TRP A O 1
ATOM 4027 N N . LYS A 1 597 ? 25.888 40.741 -38.086 1.00 66.07 595 LYS A N 1
ATOM 4028 C CA . LYS A 1 597 ? 26.720 40.091 -37.069 1.00 65.56 595 LYS A CA 1
ATOM 4029 C C . LYS A 1 597 ? 27.021 38.635 -37.405 1.00 63.31 595 LYS A C 1
ATOM 4030 O O . LYS A 1 597 ? 26.250 37.962 -38.082 1.00 62.49 595 LYS A O 1
ATOM 4036 N N . VAL A 1 598 ? 28.149 38.154 -36.897 1.00 61.10 596 VAL A N 1
ATOM 4037 C CA . VAL A 1 598 ? 28.597 36.800 -37.158 1.00 59.07 596 VAL A CA 1
ATOM 4038 C C . VAL A 1 598 ? 29.298 36.181 -35.929 1.00 57.05 596 VAL A C 1
ATOM 4039 O O . VAL A 1 598 ? 30.017 36.863 -35.193 1.00 55.04 596 VAL A O 1
ATOM 4043 N N . PHE A 1 599 ? 29.028 34.894 -35.705 1.00 53.56 597 PHE A N 1
ATOM 4044 C CA . PHE A 1 599 ? 29.737 34.091 -34.728 1.00 52.30 597 PHE A CA 1
ATOM 4045 C C . PHE A 1 599 ? 29.948 32.737 -35.389 1.00 50.61 597 PHE A C 1
ATOM 4046 O O . PHE A 1 599 ? 28.988 32.025 -35.657 1.00 49.48 597 PHE A O 1
ATOM 4054 N N . ALA A 1 600 ? 31.201 32.409 -35.694 1.00 49.76 598 ALA A N 1
ATOM 4055 C CA . ALA A 1 600 ? 31.514 31.298 -36.593 1.00 48.56 598 ALA A CA 1
ATOM 4056 C C . ALA A 1 600 ? 32.899 30.718 -36.356 1.00 47.60 598 ALA A C 1
ATOM 4057 O O . ALA A 1 600 ? 33.782 31.407 -35.883 1.00 47.75 598 ALA A O 1
ATOM 4059 N N . GLY A 1 601 ? 33.067 29.429 -36.657 1.00 47.60 599 GLY A N 1
ATOM 4060 C CA . GLY A 1 601 ? 34.371 28.772 -36.571 1.00 47.11 599 GLY A CA 1
ATOM 4061 C C . GLY A 1 601 ? 34.497 27.546 -37.453 1.00 48.31 599 GLY A C 1
ATOM 4062 O O . GLY A 1 601 ? 33.498 26.965 -37.876 1.00 49.41 599 GLY A O 1
ATOM 4063 N N . TYR A 1 602 ? 35.730 27.160 -37.748 1.00 49.47 600 TYR A N 1
ATOM 4064 C CA . TYR A 1 602 ? 36.016 25.918 -38.464 1.00 49.72 600 TYR A CA 1
ATOM 4065 C C . TYR A 1 602 ? 37.043 25.157 -37.643 1.00 49.19 600 TYR A C 1
ATOM 4066 O O . TYR A 1 602 ? 37.916 25.768 -37.043 1.00 49.10 600 TYR A O 1
ATOM 4075 N N . SER A 1 603 ? 36.930 23.830 -37.622 1.00 47.71 601 SER A N 1
ATOM 4076 C CA . SER A 1 603 ? 37.831 22.978 -36.864 1.00 47.78 601 SER A CA 1
ATOM 4077 C C . SER A 1 603 ? 38.239 21.775 -37.710 1.00 46.89 601 SER A C 1
ATOM 4078 O O . SER A 1 603 ? 37.386 21.096 -38.275 1.00 46.00 601 SER A O 1
ATOM 4081 N N . TYR A 1 604 ? 39.548 21.555 -37.809 1.00 46.76 602 TYR A N 1
ATOM 4082 C CA . TYR A 1 604 ? 40.125 20.389 -38.439 1.00 49.16 602 TYR A CA 1
ATOM 4083 C C . TYR A 1 604 ? 40.928 19.651 -37.377 1.00 50.26 602 TYR A C 1
ATOM 4084 O O . TYR A 1 604 ? 41.820 20.226 -36.764 1.00 50.21 602 TYR A O 1
ATOM 4093 N N . LEU A 1 605 ? 40.609 18.380 -37.161 1.00 51.25 603 LEU A N 1
ATOM 4094 C CA . LEU A 1 605 ? 41.261 17.564 -36.153 1.00 52.48 603 LEU A CA 1
ATOM 4095 C C . LEU A 1 605 ? 41.716 16.281 -36.819 1.00 54.74 603 LEU A C 1
ATOM 4096 O O . LEU A 1 605 ? 40.902 15.434 -37.179 1.00 52.99 603 LEU A O 1
ATOM 4101 N N . ASP A 1 606 ? 43.020 16.174 -37.036 1.00 57.65 604 ASP A N 1
ATOM 4102 C CA . ASP A 1 606 ? 43.627 14.952 -37.539 1.00 59.29 604 ASP A CA 1
ATOM 4103 C C . ASP A 1 606 ? 44.164 14.236 -36.321 1.00 58.38 604 ASP A C 1
ATOM 4104 O O . ASP A 1 606 ? 45.173 14.651 -35.765 1.00 61.43 604 ASP A O 1
ATOM 4109 N N . SER A 1 607 ? 43.487 13.173 -35.903 1.00 56.64 605 SER A N 1
ATOM 4110 C CA . SER A 1 607 ? 43.852 12.443 -34.694 1.00 57.12 605 SER A CA 1
ATOM 4111 C C . SER A 1 607 ? 44.269 11.013 -34.993 1.00 57.94 605 SER A C 1
ATOM 4112 O O . SER A 1 607 ? 43.846 10.439 -35.979 1.00 58.36 605 SER A O 1
ATOM 4115 N N . GLU A 1 608 ? 45.097 10.451 -34.121 1.00 60.68 606 GLU A N 1
ATOM 4116 C CA . GLU A 1 608 ? 45.671 9.130 -34.328 1.00 63.21 606 GLU A CA 1
ATOM 4117 C C . GLU A 1 608 ? 46.089 8.462 -33.031 1.00 63.43 606 GLU A C 1
ATOM 4118 O O . GLU A 1 608 ? 46.616 9.126 -32.146 1.00 63.72 606 GLU A O 1
ATOM 4124 N N . LEU A 1 609 ? 45.862 7.150 -32.938 1.00 65.65 607 LEU A N 1
ATOM 4125 C CA . LEU A 1 609 ? 46.518 6.301 -31.925 1.00 70.32 607 LEU A CA 1
ATOM 4126 C C . LEU A 1 609 ? 47.787 5.679 -32.522 1.00 71.45 607 LEU A C 1
ATOM 4127 O O . LEU A 1 609 ? 47.725 5.128 -33.620 1.00 71.37 607 LEU A O 1
ATOM 4132 N N . VAL A 1 610 ? 48.917 5.756 -31.800 1.00 72.58 608 VAL A N 1
ATOM 4133 C CA . VAL A 1 610 ? 50.256 5.430 -32.347 1.00 74.32 608 VAL A CA 1
ATOM 4134 C C . VAL A 1 610 ? 51.021 4.430 -31.470 1.00 74.23 608 VAL A C 1
ATOM 4135 O O . VAL A 1 610 ? 50.545 3.327 -31.190 1.00 75.04 608 VAL A O 1
ATOM 4139 N N . SER A 1 627 ? 45.367 -4.781 -33.533 1.00 81.02 625 SER A N 1
ATOM 4140 C CA . SER A 1 627 ? 45.932 -3.537 -33.017 1.00 79.93 625 SER A CA 1
ATOM 4141 C C . SER A 1 627 ? 45.158 -2.296 -33.492 1.00 77.94 625 SER A C 1
ATOM 4142 O O . SER A 1 627 ? 44.588 -2.268 -34.583 1.00 78.98 625 SER A O 1
ATOM 4145 N N . ASN A 1 628 ? 45.067 -1.310 -32.602 1.00 77.24 626 ASN A N 1
ATOM 4146 C CA . ASN A 1 628 ? 44.380 -0.033 -32.874 1.00 75.41 626 ASN A CA 1
ATOM 4147 C C . ASN A 1 628 ? 45.334 1.019 -33.446 1.00 75.58 626 ASN A C 1
ATOM 4148 O O . ASN A 1 628 ? 44.920 2.161 -33.699 1.00 75.87 626 ASN A O 1
ATOM 4153 N N . ASN A 1 629 ? 46.600 0.655 -33.640 1.00 75.25 627 ASN A N 1
ATOM 4154 C CA . ASN A 1 629 ? 47.616 1.565 -34.194 1.00 73.96 627 ASN A CA 1
ATOM 4155 C C . ASN A 1 629 ? 47.124 2.141 -35.530 1.00 70.15 627 ASN A C 1
ATOM 4156 O O . ASN A 1 629 ? 46.798 1.386 -36.442 1.00 68.40 627 ASN A O 1
ATOM 4161 N N . GLY A 1 630 ? 47.033 3.470 -35.620 1.00 66.42 628 GLY A N 1
ATOM 4162 C CA . GLY A 1 630 ? 46.544 4.158 -36.830 1.00 64.62 628 GLY A CA 1
ATOM 4163 C C . GLY A 1 630 ? 45.066 4.538 -36.842 1.00 63.02 628 GLY A C 1
ATOM 4164 O O . GLY A 1 630 ? 44.593 5.153 -37.804 1.00 63.18 628 GLY A O 1
ATOM 4165 N N . ASN A 1 631 ? 44.328 4.173 -35.794 1.00 59.26 629 ASN A N 1
ATOM 4166 C CA . ASN A 1 631 ? 42.923 4.541 -35.677 1.00 57.97 629 ASN A CA 1
ATOM 4167 C C . ASN A 1 631 ? 42.739 5.989 -35.207 1.00 56.98 629 ASN A C 1
ATOM 4168 O O . ASN A 1 631 ? 43.582 6.537 -34.483 1.00 54.48 629 ASN A O 1
ATOM 4173 N N . GLU A 1 632 ? 41.635 6.598 -35.642 1.00 55.66 630 GLU A N 1
ATOM 4174 C CA . GLU A 1 632 ? 41.204 7.917 -35.158 1.00 57.54 630 GLU A CA 1
ATOM 4175 C C . GLU A 1 632 ? 40.682 7.857 -33.716 1.00 56.15 630 GLU A C 1
ATOM 4176 O O . GLU A 1 632 ? 40.219 6.817 -33.254 1.00 55.58 630 GLU A O 1
ATOM 4182 N N . MET A 1 633 ? 40.753 8.983 -33.016 1.00 57.45 631 MET A N 1
ATOM 4183 C CA . MET A 1 633 ? 40.247 9.086 -31.640 1.00 59.19 631 MET A CA 1
ATOM 4184 C C . MET A 1 633 ? 38.728 9.073 -31.728 1.00 54.40 631 MET A C 1
ATOM 4185 O O . MET A 1 633 ? 38.175 9.666 -32.660 1.00 52.44 631 MET A O 1
ATOM 4190 N N . PRO A 1 634 ? 38.049 8.409 -30.769 1.00 49.41 632 PRO A N 1
ATOM 4191 C CA . PRO A 1 634 ? 36.587 8.492 -30.764 1.00 48.29 632 PRO A CA 1
ATOM 4192 C C . PRO A 1 634 ? 36.105 9.909 -30.458 1.00 47.07 632 PRO A C 1
ATOM 4193 O O . PRO A 1 634 ? 36.852 10.704 -29.914 1.00 46.53 632 PRO A O 1
ATOM 4197 N N . ASN A 1 635 ? 34.880 10.229 -30.850 1.00 48.78 633 ASN A N 1
ATOM 4198 C CA . ASN A 1 635 ? 34.249 11.511 -30.491 1.00 50.43 633 ASN A CA 1
ATOM 4199 C C . ASN A 1 635 ? 35.063 12.723 -30.953 1.00 50.00 633 ASN A C 1
ATOM 4200 O O . ASN A 1 635 ? 35.126 13.737 -30.275 1.00 52.55 633 ASN A O 1
ATOM 4205 N N . THR A 1 636 ? 35.683 12.591 -32.118 1.00 50.08 634 THR A N 1
ATOM 4206 C CA . THR A 1 636 ? 36.611 13.586 -32.651 1.00 50.64 634 THR A CA 1
ATOM 4207 C C . THR A 1 636 ? 36.327 13.755 -34.139 1.00 50.28 634 THR A C 1
ATOM 4208 O O . THR A 1 636 ? 36.941 13.092 -34.949 1.00 50.82 634 THR A O 1
ATOM 4212 N N . PRO A 1 637 ? 35.382 14.633 -34.506 1.00 50.84 635 PRO A N 1
ATOM 4213 C CA . PRO A 1 637 ? 35.103 14.830 -35.931 1.00 51.22 635 PRO A CA 1
ATOM 4214 C C . PRO A 1 637 ? 36.287 15.495 -36.601 1.00 51.58 635 PRO A C 1
ATOM 4215 O O . PRO A 1 637 ? 36.856 16.445 -36.067 1.00 51.81 635 PRO A O 1
ATOM 4219 N N . LYS A 1 638 ? 36.658 14.973 -37.755 1.00 53.19 636 LYS A N 1
ATOM 4220 C CA . LYS A 1 638 ? 37.814 15.454 -38.483 1.00 55.06 636 LYS A CA 1
ATOM 4221 C C . LYS A 1 638 ? 37.575 16.889 -38.944 1.00 52.88 636 LYS A C 1
ATOM 4222 O O . LYS A 1 638 ? 38.451 17.718 -38.809 1.00 53.44 636 LYS A O 1
ATOM 4228 N N . ASN A 1 639 ? 36.384 17.146 -39.479 1.00 51.12 637 ASN A N 1
ATOM 4229 C CA . ASN A 1 639 ? 35.919 18.459 -39.920 1.00 50.61 637 ASN A CA 1
ATOM 4230 C C . ASN A 1 639 ? 34.640 18.891 -39.180 1.00 49.16 637 ASN A C 1
ATOM 4231 O O . ASN A 1 639 ? 33.699 18.109 -39.037 1.00 46.20 637 ASN A O 1
ATOM 4236 N N . SER A 1 640 ? 34.588 20.138 -38.724 1.00 47.94 638 SER A N 1
ATOM 4237 C CA . SER A 1 640 ? 33.313 20.709 -38.283 1.00 46.93 638 SER A CA 1
ATOM 4238 C C . SER A 1 640 ? 33.279 22.198 -38.546 1.00 46.19 638 SER A C 1
ATOM 4239 O O . SER A 1 640 ? 34.314 22.862 -38.584 1.00 45.13 638 SER A O 1
ATOM 4242 N N . PHE A 1 641 ? 32.078 22.702 -38.769 1.00 47.86 639 PHE A N 1
ATOM 4243 C CA . PHE A 1 641 ? 31.871 24.085 -39.152 1.00 50.56 639 PHE A CA 1
ATOM 4244 C C . PHE A 1 641 ? 30.584 24.570 -38.485 1.00 49.56 639 PHE A C 1
ATOM 4245 O O . PHE A 1 641 ? 29.544 23.901 -38.560 1.00 48.30 639 PHE A O 1
ATOM 4253 N N . SER A 1 642 ? 30.661 25.724 -37.829 1.00 50.24 640 SER A N 1
ATOM 4254 C CA . SER A 1 642 ? 29.506 26.369 -37.217 1.00 50.97 640 SER A CA 1
ATOM 4255 C C . SER A 1 642 ? 29.470 27.819 -37.675 1.00 52.31 640 SER A C 1
ATOM 4256 O O . SER A 1 642 ? 30.480 28.521 -37.590 1.00 53.55 640 SER A O 1
ATOM 4259 N N . LEU A 1 643 ? 28.321 28.256 -38.178 1.00 52.99 641 LEU A N 1
ATOM 4260 C CA . LEU A 1 643 ? 28.098 29.631 -38.594 1.00 54.37 641 LEU A CA 1
ATOM 4261 C C . LEU A 1 643 ? 26.798 30.068 -37.964 1.00 54.88 641 LEU A C 1
ATOM 4262 O O . LEU A 1 643 ? 25.777 29.421 -38.185 1.00 53.86 641 LEU A O 1
ATOM 4267 N N . TRP A 1 644 ? 26.832 31.150 -37.187 1.00 55.37 642 TRP A N 1
ATOM 4268 C CA . TRP A 1 644 ? 25.616 31.814 -36.706 1.00 55.69 642 TRP A CA 1
ATOM 4269 C C . TRP A 1 644 ? 25.685 33.274 -37.130 1.00 58.79 642 TRP A C 1
ATOM 4270 O O . TRP A 1 644 ? 26.698 33.939 -36.901 1.00 58.11 642 TRP A O 1
ATOM 4281 N N . THR A 1 645 ? 24.606 33.769 -37.735 1.00 61.15 643 THR A N 1
ATOM 4282 C CA . THR A 1 645 ? 24.559 35.140 -38.214 1.00 62.37 643 THR A CA 1
ATOM 4283 C C . THR A 1 645 ? 23.193 35.798 -38.031 1.00 63.48 643 THR A C 1
ATOM 4284 O O . THR A 1 645 ? 22.159 35.140 -38.174 1.00 62.17 643 THR A O 1
ATOM 4288 N N . THR A 1 646 ? 23.204 37.091 -37.695 1.00 64.55 644 THR A N 1
ATOM 4289 C CA . THR A 1 646 ? 21.983 37.896 -37.646 1.00 67.12 644 THR A CA 1
ATOM 4290 C C . THR A 1 646 ? 22.136 39.156 -38.477 1.00 68.17 644 THR A C 1
ATOM 4291 O O . THR A 1 646 ? 23.235 39.696 -38.621 1.00 67.11 644 THR A O 1
ATOM 4295 N N . TYR A 1 647 ? 21.014 39.602 -39.034 1.00 70.23 645 TYR A N 1
ATOM 4296 C CA . TYR A 1 647 ? 20.965 40.804 -39.854 1.00 71.83 645 TYR A CA 1
ATOM 4297 C C . TYR A 1 647 ? 19.818 41.696 -39.381 1.00 70.15 645 TYR A C 1
ATOM 4298 O O . TYR A 1 647 ? 18.676 41.237 -39.312 1.00 66.75 645 TYR A O 1
ATOM 4307 N N . ASP A 1 648 ? 20.132 42.952 -39.037 1.00 71.06 646 ASP A N 1
ATOM 4308 C CA . ASP A 1 648 ? 19.129 43.978 -38.686 1.00 71.68 646 ASP A CA 1
ATOM 4309 C C . ASP A 1 648 ? 18.462 44.515 -39.967 1.00 72.87 646 ASP A C 1
ATOM 4310 O O . ASP A 1 648 ? 18.769 45.603 -40.441 1.00 75.43 646 ASP A O 1
ATOM 4315 N N . ILE A 1 649 ? 17.554 43.714 -40.518 1.00 73.30 647 ILE A N 1
ATOM 4316 C CA . ILE A 1 649 ? 16.956 43.940 -41.844 1.00 76.47 647 ILE A CA 1
ATOM 4317 C C . ILE A 1 649 ? 16.023 45.170 -41.907 1.00 78.86 647 ILE A C 1
ATOM 4318 O O . ILE A 1 649 ? 15.950 45.835 -42.938 1.00 80.31 647 ILE A O 1
ATOM 4323 N N . PHE A 1 650 ? 15.295 45.442 -40.828 1.00 78.89 648 PHE A N 1
ATOM 4324 C CA . PHE A 1 650 ? 14.535 46.676 -40.683 1.00 80.79 648 PHE A CA 1
ATOM 4325 C C . PHE A 1 650 ? 14.882 47.208 -39.306 1.00 79.78 648 PHE A C 1
ATOM 4326 O O . PHE A 1 650 ? 15.519 46.505 -38.525 1.00 79.88 648 PHE A O 1
ATOM 4334 N N . PRO A 1 651 ? 14.485 48.456 -39.001 1.00 79.81 649 PRO A N 1
ATOM 4335 C CA . PRO A 1 651 ? 14.497 48.818 -37.578 1.00 78.21 649 PRO A CA 1
ATOM 4336 C C . PRO A 1 651 ? 13.420 47.996 -36.853 1.00 75.39 649 PRO A C 1
ATOM 4337 O O . PRO A 1 651 ? 12.433 47.594 -37.471 1.00 75.98 649 PRO A O 1
ATOM 4341 N N . LYS A 1 652 ? 13.643 47.708 -35.575 1.00 71.97 650 LYS A N 1
ATOM 4342 C CA . LYS A 1 652 ? 12.778 46.807 -34.778 1.00 70.82 650 LYS A CA 1
ATOM 4343 C C . LYS A 1 652 ? 12.779 45.308 -35.182 1.00 66.92 650 LYS A C 1
ATOM 4344 O O . LYS A 1 652 ? 12.169 44.496 -34.484 1.00 63.27 650 LYS A O 1
ATOM 4350 N N . THR A 1 653 ? 13.475 44.938 -36.263 1.00 64.54 651 THR A N 1
ATOM 4351 C CA . THR A 1 653 ? 13.408 43.584 -36.780 1.00 65.57 651 THR A CA 1
ATOM 4352 C C . THR A 1 653 ? 14.784 43.045 -37.086 1.00 66.24 651 THR A C 1
ATOM 4353 O O . THR A 1 653 ? 15.587 43.708 -37.749 1.00 67.81 651 THR A O 1
ATOM 4357 N N . THR A 1 654 ? 15.028 41.823 -36.612 1.00 64.60 652 THR A N 1
ATOM 4358 C CA . THR A 1 654 ? 16.245 41.088 -36.896 1.00 65.14 652 THR A CA 1
ATOM 4359 C C . THR A 1 654 ? 15.833 39.728 -37.452 1.00 63.15 652 THR A C 1
ATOM 4360 O O . THR A 1 654 ? 14.880 39.126 -36.967 1.00 60.03 652 THR A O 1
ATOM 4364 N N . ILE A 1 655 ? 16.520 39.279 -38.500 1.00 63.04 653 ILE A N 1
ATOM 4365 C CA . ILE A 1 655 ? 16.431 37.902 -38.956 1.00 62.40 653 ILE A CA 1
ATOM 4366 C C . ILE A 1 655 ? 17.797 37.280 -38.827 1.00 60.64 653 ILE A C 1
ATOM 4367 O O . ILE A 1 655 ? 18.808 37.981 -38.766 1.00 60.12 653 ILE A O 1
ATOM 4372 N N . GLY A 1 656 ? 17.824 35.954 -38.794 1.00 59.54 654 GLY A N 1
ATOM 4373 C CA . GLY A 1 656 ? 19.075 35.228 -38.643 1.00 58.46 654 GLY A CA 1
ATOM 4374 C C . GLY A 1 656 ? 18.976 33.748 -38.903 1.00 56.89 654 GLY A C 1
ATOM 4375 O O . GLY A 1 656 ? 17.884 33.192 -39.028 1.00 54.93 654 GLY A O 1
ATOM 4376 N N . GLY A 1 657 ? 20.136 33.112 -38.983 1.00 56.08 655 GLY A N 1
ATOM 4377 C CA . GLY A 1 657 ? 20.193 31.678 -39.111 1.00 55.03 655 GLY A CA 1
ATOM 4378 C C . GLY A 1 657 ? 21.533 31.092 -38.753 1.00 54.11 655 GLY A C 1
ATOM 4379 O O . GLY A 1 657 ? 22.470 31.815 -38.413 1.00 54.72 655 GLY A O 1
ATOM 4380 N N . GLY A 1 658 ? 21.603 29.768 -38.812 1.00 51.61 656 GLY A N 1
ATOM 4381 C CA . GLY A 1 658 ? 22.844 29.068 -38.630 1.00 51.57 656 GLY A CA 1
ATOM 4382 C C . GLY A 1 658 ? 22.940 27.859 -39.524 1.00 52.14 656 GLY A C 1
ATOM 4383 O O . GLY A 1 658 ? 21.932 27.245 -39.839 1.00 52.23 656 GLY A O 1
ATOM 4384 N N . ALA A 1 659 ? 24.162 27.544 -39.935 1.00 52.21 657 ALA A N 1
ATOM 4385 C CA . ALA A 1 659 ? 24.472 26.318 -40.647 1.00 51.66 657 ALA A CA 1
ATOM 4386 C C . ALA A 1 659 ? 25.566 25.615 -39.855 1.00 51.25 657 ALA A C 1
ATOM 4387 O O . ALA A 1 659 ? 26.583 26.229 -39.510 1.00 47.81 657 ALA A O 1
ATOM 4389 N N . PHE A 1 660 ? 25.355 24.331 -39.562 1.00 51.11 658 PHE A N 1
ATOM 4390 C CA . PHE A 1 660 ? 26.297 23.568 -38.754 1.00 51.83 658 PHE A CA 1
ATOM 4391 C C . PHE A 1 660 ? 26.618 22.273 -39.472 1.00 50.95 658 PHE A C 1
ATOM 4392 O O . PHE A 1 660 ? 25.710 21.537 -39.824 1.00 53.23 658 PHE A O 1
ATOM 4400 N N . TYR A 1 661 ? 27.899 22.010 -39.704 1.00 50.04 659 TYR A N 1
ATOM 4401 C CA . TYR A 1 661 ? 28.345 20.721 -40.231 1.00 49.70 659 TYR A CA 1
ATOM 4402 C C . TYR A 1 661 ? 29.182 19.973 -39.177 1.00 49.10 659 TYR A C 1
ATOM 4403 O O . TYR A 1 661 ? 30.018 20.569 -38.489 1.00 52.08 659 TYR A O 1
ATOM 4412 N N . VAL A 1 662 ? 28.931 18.675 -39.040 1.00 47.24 660 VAL A N 1
ATOM 4413 C CA . VAL A 1 662 ? 29.783 17.793 -38.235 1.00 47.73 660 VAL A CA 1
ATOM 4414 C C . VAL A 1 662 ? 30.072 16.549 -39.077 1.00 47.90 660 VAL A C 1
ATOM 4415 O O . VAL A 1 662 ? 29.153 15.912 -39.552 1.00 46.86 660 VAL A O 1
ATOM 4419 N N . ASP A 1 663 ? 31.352 16.222 -39.226 1.00 48.88 661 ASP A N 1
ATOM 4420 C CA . ASP A 1 663 ? 31.833 15.049 -39.981 1.00 49.87 661 ASP A CA 1
ATOM 4421 C C . ASP A 1 663 ? 31.446 13.775 -39.216 1.00 50.18 661 ASP A C 1
ATOM 4422 O O . ASP A 1 663 ? 30.954 13.851 -38.088 1.00 50.89 661 ASP A O 1
ATOM 4427 N N . LYS A 1 664 ? 31.661 12.606 -39.810 1.00 51.59 662 LYS A N 1
ATOM 4428 C CA . LYS A 1 664 ? 31.394 11.354 -39.107 1.00 52.80 662 LYS A CA 1
ATOM 4429 C C . LYS A 1 664 ? 32.201 11.292 -37.790 1.00 50.41 662 LYS A C 1
ATOM 4430 O O . LYS A 1 664 ? 33.233 11.951 -37.643 1.00 48.93 662 LYS A O 1
ATOM 4436 N N . VAL A 1 665 ? 31.683 10.553 -36.819 1.00 48.24 663 VAL A N 1
ATOM 4437 C CA . VAL A 1 665 ? 32.314 10.447 -35.520 1.00 47.09 663 VAL A CA 1
ATOM 4438 C C . VAL A 1 665 ? 32.281 8.983 -35.088 1.00 46.99 663 VAL A C 1
ATOM 4439 O O . VAL A 1 665 ? 31.201 8.373 -35.050 1.00 46.57 663 VAL A O 1
ATOM 4443 N N . TYR A 1 666 ? 33.449 8.442 -34.763 1.00 46.28 664 TYR A N 1
ATOM 4444 C CA . TYR A 1 666 ? 33.572 7.101 -34.219 1.00 46.90 664 TYR A CA 1
ATOM 4445 C C . TYR A 1 666 ? 33.258 7.050 -32.729 1.00 45.12 664 TYR A C 1
ATOM 4446 O O . TYR A 1 666 ? 33.607 7.949 -31.977 1.00 43.37 664 TYR A O 1
ATOM 4455 N N . GLY A 1 667 ? 32.622 5.966 -32.329 1.00 45.22 665 GLY A N 1
ATOM 4456 C CA . GLY A 1 667 ? 32.291 5.708 -30.950 1.00 47.01 665 GLY A CA 1
ATOM 4457 C C . GLY A 1 667 ? 33.417 5.080 -30.158 1.00 47.47 665 GLY A C 1
ATOM 4458 O O . GLY A 1 667 ? 33.530 5.329 -28.965 1.00 49.52 665 GLY A O 1
ATOM 4459 N N . ASP A 1 668 ? 34.230 4.240 -30.794 1.00 46.78 666 ASP A N 1
ATOM 4460 C CA . ASP A 1 668 ? 35.243 3.448 -30.067 1.00 47.42 666 ASP A CA 1
ATOM 4461 C C . ASP A 1 668 ? 36.648 3.666 -30.599 1.00 47.44 666 ASP A C 1
ATOM 4462 O O . ASP A 1 668 ? 36.819 4.060 -31.758 1.00 47.49 666 ASP A O 1
ATOM 4467 N N . VAL A 1 669 ? 37.644 3.441 -29.738 1.00 47.97 667 VAL A N 1
ATOM 4468 C CA . VAL A 1 669 ? 39.060 3.427 -30.164 1.00 49.86 667 VAL A CA 1
ATOM 4469 C C . VAL A 1 669 ? 39.281 2.446 -31.322 1.00 51.25 667 VAL A C 1
ATOM 4470 O O . VAL A 1 669 ? 40.101 2.714 -32.188 1.00 52.33 667 VAL A O 1
ATOM 4474 N N . GLY A 1 670 ? 38.542 1.333 -31.334 1.00 51.67 668 GLY A N 1
ATOM 4475 C CA . GLY A 1 670 ? 38.631 0.350 -32.411 1.00 52.05 668 GLY A CA 1
ATOM 4476 C C . GLY A 1 670 ? 38.052 0.775 -33.762 1.00 52.93 668 GLY A C 1
ATOM 4477 O O . GLY A 1 670 ? 38.273 0.091 -34.754 1.00 53.19 668 GLY A O 1
ATOM 4478 N N . ASN A 1 671 ? 37.297 1.877 -33.793 1.00 50.85 669 ASN A N 1
ATOM 4479 C CA . ASN A 1 671 ? 36.717 2.447 -35.020 1.00 50.81 669 ASN A CA 1
ATOM 4480 C C . ASN A 1 671 ? 35.756 1.475 -35.739 1.00 50.95 669 ASN A C 1
ATOM 4481 O O . ASN A 1 671 ? 35.678 1.482 -36.972 1.00 50.38 669 ASN A O 1
ATOM 4486 N N . THR A 1 672 ? 35.024 0.667 -34.960 1.00 50.02 670 THR A N 1
ATOM 4487 C CA . THR A 1 672 ? 34.057 -0.323 -35.484 1.00 48.85 670 THR A CA 1
ATOM 4488 C C . THR A 1 672 ? 32.617 0.183 -35.515 1.00 47.24 670 THR A C 1
ATOM 4489 O O . THR A 1 672 ? 31.755 -0.444 -36.143 1.00 46.92 670 THR A O 1
ATOM 4493 N N . VAL A 1 673 ? 32.349 1.295 -34.830 1.00 45.10 671 VAL A N 1
ATOM 4494 C CA . VAL A 1 673 ? 31.016 1.921 -34.855 1.00 43.93 671 VAL A CA 1
ATOM 4495 C C . VAL A 1 673 ? 31.151 3.432 -35.005 1.00 44.23 671 VAL A C 1
ATOM 4496 O O . VAL A 1 673 ? 32.160 4.023 -34.599 1.00 43.93 671 VAL A O 1
ATOM 4500 N N . TYR A 1 674 ? 30.142 4.047 -35.610 1.00 44.40 672 TYR A N 1
ATOM 4501 C CA . TYR A 1 674 ? 30.210 5.463 -35.950 1.00 44.87 672 TYR A CA 1
ATOM 4502 C C . TYR A 1 674 ? 28.826 6.016 -36.215 1.00 44.34 672 TYR A C 1
ATOM 4503 O O . TYR A 1 674 ? 27.884 5.250 -36.410 1.00 44.99 672 TYR A O 1
ATOM 4512 N N . VAL A 1 675 ? 28.722 7.345 -36.193 1.00 44.64 673 VAL A N 1
ATOM 4513 C CA . VAL A 1 675 ? 27.532 8.054 -36.648 1.00 44.78 673 VAL A CA 1
ATOM 4514 C C . VAL A 1 675 ? 27.915 8.922 -37.827 1.00 44.15 673 VAL A C 1
ATOM 4515 O O . VAL A 1 675 ? 28.983 9.539 -37.811 1.00 46.44 673 VAL A O 1
ATOM 4519 N N . PRO A 1 676 ? 27.058 8.956 -38.855 1.00 43.12 674 PRO A N 1
ATOM 4520 C CA . PRO A 1 676 ? 27.430 9.666 -40.067 1.00 43.48 674 PRO A CA 1
ATOM 4521 C C . PRO A 1 676 ? 27.462 11.196 -39.894 1.00 44.77 674 PRO A C 1
ATOM 4522 O O . PRO A 1 676 ? 26.892 11.732 -38.954 1.00 43.22 674 PRO A O 1
ATOM 4526 N N . ASP A 1 677 ? 28.138 11.859 -40.828 1.00 46.97 675 ASP A N 1
ATOM 4527 C CA . ASP A 1 677 ? 28.169 13.306 -40.920 1.00 47.25 675 ASP A CA 1
ATOM 4528 C C . ASP A 1 677 ? 26.792 13.874 -41.254 1.00 47.12 675 ASP A C 1
ATOM 4529 O O . ASP A 1 677 ? 25.926 13.137 -41.746 1.00 47.37 675 ASP A O 1
ATOM 4534 N N . TYR A 1 678 ? 26.590 15.169 -40.979 1.00 45.24 676 TYR A N 1
ATOM 4535 C CA . TYR A 1 678 ? 25.317 15.839 -41.265 1.00 44.44 676 TYR A CA 1
ATOM 4536 C C . TYR A 1 678 ? 25.479 17.354 -41.342 1.00 45.37 676 TYR A C 1
ATOM 4537 O O . TYR A 1 678 ? 26.428 17.930 -40.786 1.00 43.72 676 TYR A O 1
ATOM 4546 N N . TRP A 1 679 ? 24.518 17.965 -42.031 1.00 47.40 677 TRP A N 1
ATOM 4547 C CA . TRP A 1 679 ? 24.306 19.400 -42.086 1.00 49.60 677 TRP A CA 1
ATOM 4548 C C . TRP A 1 679 ? 23.030 19.683 -41.320 1.00 48.82 677 TRP A C 1
ATOM 4549 O O . TRP A 1 679 ? 22.037 18.979 -41.489 1.00 49.25 677 TRP A O 1
ATOM 4560 N N . ARG A 1 680 ? 23.049 20.705 -40.475 1.00 48.69 678 ARG A N 1
ATOM 4561 C CA . ARG A 1 680 ? 21.840 21.189 -39.812 1.00 48.64 678 ARG A CA 1
ATOM 4562 C C . ARG A 1 680 ? 21.718 22.680 -40.071 1.00 48.01 678 ARG A C 1
ATOM 4563 O O . ARG A 1 680 ? 22.717 23.400 -40.018 1.00 46.42 678 ARG A O 1
ATOM 4571 N N . TYR A 1 681 ? 20.495 23.139 -40.322 1.00 47.79 679 TYR A N 1
ATOM 4572 C CA . TYR A 1 681 ? 20.242 24.572 -40.500 1.00 49.49 679 TYR A CA 1
ATOM 4573 C C . TYR A 1 681 ? 19.197 25.050 -39.505 1.00 47.76 679 TYR A C 1
ATOM 4574 O O . TYR A 1 681 ? 18.248 24.333 -39.230 1.00 46.53 679 TYR A O 1
ATOM 4583 N N . ASP A 1 682 ? 19.409 26.245 -38.953 1.00 48.62 680 ASP A N 1
ATOM 4584 C CA . ASP A 1 682 ? 18.494 26.898 -38.014 1.00 49.28 680 ASP A CA 1
ATOM 4585 C C . ASP A 1 682 ? 18.078 28.272 -38.549 1.00 50.70 680 ASP A C 1
ATOM 4586 O O . ASP A 1 682 ? 18.849 28.903 -39.261 1.00 50.61 680 ASP A O 1
ATOM 4591 N N . ALA A 1 683 ? 16.885 28.745 -38.195 1.00 51.43 681 ALA A N 1
ATOM 4592 C CA . ALA A 1 683 ? 16.412 30.084 -38.596 1.00 53.81 681 ALA A CA 1
ATOM 4593 C C . ALA A 1 683 ? 15.867 30.824 -37.389 1.00 54.28 681 ALA A C 1
ATOM 4594 O O . ALA A 1 683 ? 15.355 30.183 -36.477 1.00 53.90 681 ALA A O 1
ATOM 4596 N N . MET A 1 684 ? 15.979 32.158 -37.383 1.00 55.66 682 MET A N 1
ATOM 4597 C CA . MET A 1 684 ? 15.303 32.998 -36.383 1.00 55.42 682 MET A CA 1
ATOM 4598 C C . MET A 1 684 ? 14.833 34.346 -36.925 1.00 55.60 682 MET A C 1
ATOM 4599 O O . MET A 1 684 ? 15.383 34.884 -37.883 1.00 55.26 682 MET A O 1
ATOM 4604 N N . ALA A 1 685 ? 13.828 34.897 -36.251 1.00 54.71 683 ALA A N 1
ATOM 4605 C CA . ALA A 1 685 ? 13.358 36.240 -36.492 1.00 53.93 683 ALA A CA 1
ATOM 4606 C C . ALA A 1 685 ? 12.938 36.827 -35.160 1.00 53.44 683 ALA A C 1
ATOM 4607 O O . ALA A 1 685 ? 12.375 36.111 -34.327 1.00 52.12 683 ALA A O 1
ATOM 4609 N N . SER A 1 686 ? 13.220 38.114 -34.952 1.00 55.29 684 SER A N 1
ATOM 4610 C CA . SER A 1 686 ? 12.751 38.837 -33.761 1.00 56.66 684 SER A CA 1
ATOM 4611 C C . SER A 1 686 ? 12.190 40.209 -34.105 1.00 58.18 684 SER A C 1
ATOM 4612 O O . SER A 1 686 ? 12.616 40.841 -35.075 1.00 58.37 684 SER A O 1
ATOM 4615 N N . TYR A 1 687 ? 11.239 40.644 -33.286 1.00 59.13 685 TYR A N 1
ATOM 4616 C CA . TYR A 1 687 ? 10.566 41.902 -33.451 1.00 62.68 685 TYR A CA 1
ATOM 4617 C C . TYR A 1 687 ? 10.498 42.563 -32.084 1.00 62.80 685 TYR A C 1
ATOM 4618 O O . TYR A 1 687 ? 9.966 41.964 -31.135 1.00 60.32 685 TYR A O 1
ATOM 4627 N N . LYS A 1 688 ? 11.051 43.774 -31.973 1.00 64.74 686 LYS A N 1
ATOM 4628 C CA . LYS A 1 688 ? 10.899 44.582 -30.753 1.00 68.52 686 LYS A CA 1
ATOM 4629 C C . LYS A 1 688 ? 9.534 45.271 -30.783 1.00 71.87 686 LYS A C 1
ATOM 4630 O O . LYS A 1 688 ? 9.374 46.260 -31.502 1.00 72.26 686 LYS A O 1
ATOM 4636 N N . LEU A 1 689 ? 8.552 44.766 -30.038 1.00 73.89 687 LEU A N 1
ATOM 4637 C CA . LEU A 1 689 ? 7.227 45.414 -30.000 1.00 76.70 687 LEU A CA 1
ATOM 4638 C C . LEU A 1 689 ? 7.304 46.783 -29.351 1.00 76.68 687 LEU A C 1
ATOM 4639 O O . LEU A 1 689 ? 6.637 47.723 -29.782 1.00 78.69 687 LEU A O 1
ATOM 4644 N N . SER A 1 690 ? 8.112 46.878 -28.302 1.00 74.37 688 SER A N 1
ATOM 4645 C CA . SER A 1 690 ? 8.379 48.133 -27.611 1.00 72.21 688 SER A CA 1
ATOM 4646 C C . SER A 1 690 ? 9.761 48.019 -26.980 1.00 71.99 688 SER A C 1
ATOM 4647 O O . SER A 1 690 ? 10.470 47.039 -27.220 1.00 73.85 688 SER A O 1
ATOM 4650 N N . LYS A 1 691 ? 10.143 49.022 -26.190 1.00 71.44 689 LYS A N 1
ATOM 4651 C CA . LYS A 1 691 ? 11.393 48.985 -25.431 1.00 70.80 689 LYS A CA 1
ATOM 4652 C C . LYS A 1 691 ? 11.402 47.939 -24.319 1.00 69.03 689 LYS A C 1
ATOM 4653 O O . LYS A 1 691 ? 12.470 47.549 -23.851 1.00 66.67 689 LYS A O 1
ATOM 4659 N N . ASN A 1 692 ? 10.216 47.498 -23.900 1.00 69.42 690 ASN A N 1
ATOM 4660 C CA . ASN A 1 692 ? 10.065 46.504 -22.842 1.00 68.71 690 ASN A CA 1
ATOM 4661 C C . ASN A 1 692 ? 9.670 45.086 -23.289 1.00 68.44 690 ASN A C 1
ATOM 4662 O O . ASN A 1 692 ? 9.698 44.196 -22.456 1.00 64.89 690 ASN A O 1
ATOM 4667 N N . VAL A 1 693 ? 9.297 44.879 -24.553 1.00 67.31 691 VAL A N 1
ATOM 4668 C CA . VAL A 1 693 ? 8.809 43.572 -25.001 1.00 67.04 691 VAL A CA 1
ATOM 4669 C C . VAL A 1 693 ? 9.444 43.168 -26.334 1.00 64.83 691 VAL A C 1
ATOM 4670 O O . VAL A 1 693 ? 9.345 43.915 -27.313 1.00 64.49 691 VAL A O 1
ATOM 4674 N N . ASP A 1 694 ? 10.099 42.002 -26.350 1.00 64.08 692 ASP A N 1
ATOM 4675 C CA . ASP A 1 694 ? 10.558 41.355 -27.588 1.00 65.11 692 ASP A CA 1
ATOM 4676 C C . ASP A 1 694 ? 9.730 40.107 -27.860 1.00 60.99 692 ASP A C 1
ATOM 4677 O O . ASP A 1 694 ? 9.347 39.404 -26.928 1.00 57.74 692 ASP A O 1
ATOM 4682 N N . PHE A 1 695 ? 9.514 39.828 -29.145 1.00 59.46 693 PHE A N 1
ATOM 4683 C CA . PHE A 1 695 ? 8.931 38.581 -29.622 1.00 57.67 693 PHE A CA 1
ATOM 4684 C C . PHE A 1 695 ? 9.978 37.897 -30.483 1.00 56.97 693 PHE A C 1
ATOM 4685 O O . PHE A 1 695 ? 10.603 38.561 -31.320 1.00 59.09 693 PHE A O 1
ATOM 4693 N N . GLN A 1 696 ? 10.202 36.593 -30.274 1.00 54.81 694 GLN A N 1
ATOM 4694 C CA . GLN A 1 696 ? 11.217 35.849 -31.050 1.00 54.70 694 GLN A CA 1
ATOM 4695 C C . GLN A 1 696 ? 10.687 34.514 -31.592 1.00 52.77 694 GLN A C 1
ATOM 4696 O O . GLN A 1 696 ? 9.928 33.821 -30.922 1.00 51.90 694 GLN A O 1
ATOM 4702 N N . LEU A 1 697 ? 11.066 34.181 -32.818 1.00 51.95 695 LEU A N 1
ATOM 4703 C CA . LEU A 1 697 ? 10.708 32.912 -33.441 1.00 51.07 695 LEU A CA 1
ATOM 4704 C C . LEU A 1 697 ? 12.014 32.207 -33.729 1.00 50.32 695 LEU A C 1
ATOM 4705 O O . LEU A 1 697 ? 12.941 32.827 -34.251 1.00 51.55 695 LEU A O 1
ATOM 4710 N N . ASN A 1 698 ? 12.111 30.934 -33.355 1.00 48.45 696 ASN A N 1
ATOM 4711 C CA . ASN A 1 698 ? 13.255 30.099 -33.726 1.00 47.97 696 ASN A CA 1
ATOM 4712 C C . ASN A 1 698 ? 12.759 28.827 -34.404 1.00 47.60 696 ASN A C 1
ATOM 4713 O O . ASN A 1 698 ? 11.802 28.199 -33.938 1.00 48.08 696 ASN A O 1
ATOM 4718 N N . VAL A 1 699 ? 13.413 28.455 -35.493 1.00 46.99 697 VAL A N 1
ATOM 4719 C CA . VAL A 1 699 ? 13.178 27.172 -36.131 1.00 47.21 697 VAL A CA 1
ATOM 4720 C C . VAL A 1 699 ? 14.497 26.426 -36.040 1.00 46.84 697 VAL A C 1
ATOM 4721 O O . VAL A 1 699 ? 15.501 26.855 -36.610 1.00 46.76 697 VAL A O 1
ATOM 4725 N N . GLN A 1 700 ? 14.493 25.343 -35.274 1.00 47.33 698 GLN A N 1
ATOM 4726 C CA . GLN A 1 700 ? 15.675 24.518 -35.060 1.00 48.95 698 GLN A CA 1
ATOM 4727 C C . GLN A 1 700 ? 15.551 23.324 -35.981 1.00 49.18 698 GLN A C 1
ATOM 4728 O O . GLN A 1 700 ? 14.503 22.680 -35.992 1.00 46.55 698 GLN A O 1
ATOM 4734 N N . ASN A 1 701 ? 16.629 23.028 -36.716 1.00 49.00 699 ASN A N 1
ATOM 4735 C CA . ASN A 1 701 ? 16.681 21.901 -37.633 1.00 49.64 699 ASN A CA 1
ATOM 4736 C C . ASN A 1 701 ? 15.593 22.114 -38.687 1.00 51.92 699 ASN A C 1
ATOM 4737 O O . ASN A 1 701 ? 14.585 21.425 -38.716 1.00 51.55 699 ASN A O 1
ATOM 4742 N N . VAL A 1 702 ? 15.827 23.106 -39.542 1.00 53.98 700 VAL A N 1
ATOM 4743 C CA . VAL A 1 702 ? 14.834 23.605 -40.491 1.00 54.58 700 VAL A CA 1
ATOM 4744 C C . VAL A 1 702 ? 14.382 22.510 -41.449 1.00 55.10 700 VAL A C 1
ATOM 4745 O O . VAL A 1 702 ? 13.198 22.409 -41.736 1.00 56.09 700 VAL A O 1
ATOM 4749 N N . PHE A 1 703 ? 15.311 21.678 -41.904 1.00 55.44 701 PHE A N 1
ATOM 4750 C CA . PHE A 1 703 ? 15.000 20.601 -42.846 1.00 55.74 701 PHE A CA 1
ATOM 4751 C C . PHE A 1 703 ? 14.667 19.241 -42.183 1.00 54.93 701 PHE A C 1
ATOM 4752 O O . PHE A 1 703 ? 14.537 18.235 -42.869 1.00 53.20 701 PHE A O 1
ATOM 4760 N N . ASP A 1 704 ? 14.484 19.219 -40.864 1.00 54.46 702 ASP A N 1
ATOM 4761 C CA . ASP A 1 704 ? 14.107 18.000 -40.137 1.00 53.32 702 ASP A CA 1
ATOM 4762 C C . ASP A 1 704 ? 15.085 16.849 -40.403 1.00 51.42 702 ASP A C 1
ATOM 4763 O O . ASP A 1 704 ? 14.688 15.706 -40.571 1.00 49.38 702 ASP A O 1
ATOM 4768 N N . LYS A 1 705 ? 16.373 17.167 -40.441 1.00 51.30 703 LYS A N 1
ATOM 4769 C CA . LYS A 1 705 ? 17.405 16.164 -40.641 1.00 50.80 703 LYS A CA 1
ATOM 4770 C C . LYS A 1 705 ? 17.423 15.215 -39.453 1.00 49.99 703 LYS A C 1
ATOM 4771 O O . LYS A 1 705 ? 17.408 15.657 -38.301 1.00 48.75 703 LYS A O 1
ATOM 4777 N N . LYS A 1 706 ? 17.437 13.913 -39.738 1.00 49.22 704 LYS A N 1
ATOM 4778 C CA . LYS A 1 706 ? 17.658 12.916 -38.707 1.00 48.59 704 LYS A CA 1
ATOM 4779 C C . LYS A 1 706 ? 19.167 12.701 -38.592 1.00 47.60 704 LYS A C 1
ATOM 4780 O O . LYS A 1 706 ? 19.846 12.454 -39.587 1.00 46.77 704 LYS A O 1
ATOM 4786 N N . TYR A 1 707 ? 19.694 12.857 -37.383 1.00 45.33 705 TYR A N 1
ATOM 4787 C CA . TYR A 1 707 ? 21.118 12.706 -37.152 1.00 45.22 705 TYR A CA 1
ATOM 4788 C C . TYR A 1 707 ? 21.395 12.345 -35.704 1.00 44.68 705 TYR A C 1
ATOM 4789 O O . TYR A 1 707 ? 20.513 12.411 -34.845 1.00 41.93 705 TYR A O 1
ATOM 4798 N N . PHE A 1 708 ? 22.640 11.967 -35.455 1.00 45.88 706 PHE A N 1
ATOM 4799 C CA . PHE A 1 708 ? 23.035 11.402 -34.196 1.00 46.75 706 PHE A CA 1
ATOM 4800 C C . PHE A 1 708 ? 24.160 12.221 -33.613 1.00 47.13 706 PHE A C 1
ATOM 4801 O O . PHE A 1 708 ? 25.264 12.276 -34.155 1.00 48.11 706 PHE A O 1
ATOM 4809 N N . ASP A 1 709 ? 23.838 12.858 -32.495 1.00 48.39 707 ASP A N 1
ATOM 4810 C CA . ASP A 1 709 ? 24.718 13.820 -31.825 1.00 48.45 707 ASP A CA 1
ATOM 4811 C C . ASP A 1 709 ? 25.681 13.196 -30.807 1.00 46.73 707 ASP A C 1
ATOM 4812 O O . ASP A 1 709 ? 26.573 13.883 -30.352 1.00 46.15 707 ASP A O 1
ATOM 4817 N N . LYS A 1 710 ? 25.497 11.929 -30.431 1.00 45.65 708 LYS A N 1
ATOM 4818 C CA . LYS A 1 710 ? 26.484 11.226 -29.585 1.00 47.19 708 LYS A CA 1
ATOM 4819 C C . LYS A 1 710 ? 26.627 9.795 -30.067 1.00 44.77 708 LYS A C 1
ATOM 4820 O O . LYS A 1 710 ? 25.622 9.097 -30.271 1.00 42.43 708 LYS A O 1
ATOM 4826 N N . ALA A 1 711 ? 27.876 9.378 -30.261 1.00 43.89 709 ALA A N 1
ATOM 4827 C CA . ALA A 1 711 ? 28.206 8.016 -30.640 1.00 44.87 709 ALA A CA 1
ATOM 4828 C C . ALA A 1 711 ? 28.865 7.365 -29.441 1.00 44.37 709 ALA A C 1
ATOM 4829 O O . ALA A 1 711 ? 29.939 7.783 -29.047 1.00 46.64 709 ALA A O 1
ATOM 4831 N N . TYR A 1 712 ? 28.228 6.362 -28.854 1.00 44.44 710 TYR A N 1
ATOM 4832 C CA . TYR A 1 712 ? 28.821 5.629 -27.728 1.00 44.30 710 TYR A CA 1
ATOM 4833 C C . TYR A 1 712 ? 29.726 4.512 -28.220 1.00 43.28 710 TYR A C 1
ATOM 4834 O O . TYR A 1 712 ? 29.663 4.099 -29.372 1.00 43.96 710 TYR A O 1
ATOM 4843 N N . ALA A 1 713 ? 30.584 4.044 -27.321 1.00 43.08 711 ALA A N 1
ATOM 4844 C CA . ALA A 1 713 ? 31.632 3.071 -27.656 1.00 43.05 711 ALA A CA 1
ATOM 4845 C C . ALA A 1 713 ? 31.109 1.707 -28.069 1.00 42.27 711 ALA A C 1
ATOM 4846 O O . ALA A 1 713 ? 31.797 0.971 -28.775 1.00 42.97 711 ALA A O 1
ATOM 4848 N N . ALA A 1 714 ? 29.910 1.369 -27.620 1.00 40.14 712 ALA A N 1
ATOM 4849 C CA . ALA A 1 714 ? 29.270 0.141 -27.989 1.00 39.20 712 ALA A CA 1
ATOM 4850 C C . ALA A 1 714 ? 27.756 0.326 -28.040 1.00 40.37 712 ALA A C 1
ATOM 4851 O O . ALA A 1 714 ? 27.216 1.266 -27.465 1.00 39.45 712 ALA A O 1
ATOM 4853 N N . HIS A 1 715 ? 27.100 -0.561 -28.791 1.00 40.61 713 HIS A N 1
ATOM 4854 C CA . HIS A 1 715 ? 25.688 -0.850 -28.662 1.00 39.85 713 HIS A CA 1
ATOM 4855 C C . HIS A 1 715 ? 24.746 0.112 -29.368 1.00 39.29 713 HIS A C 1
ATOM 4856 O O . HIS A 1 715 ? 23.835 -0.350 -30.062 1.00 38.47 713 HIS A O 1
ATOM 4863 N N . TYR A 1 716 ? 24.937 1.422 -29.196 1.00 39.63 714 TYR A N 1
ATOM 4864 C CA . TYR A 1 716 ? 23.948 2.414 -29.640 1.00 39.20 714 TYR A CA 1
ATOM 4865 C C . TYR A 1 716 ? 24.472 3.852 -29.739 1.00 38.51 714 TYR A C 1
ATOM 4866 O O . TYR A 1 716 ? 25.580 4.154 -29.320 1.00 37.60 714 TYR A O 1
ATOM 4875 N N . ALA A 1 717 ? 23.629 4.710 -30.299 1.00 37.58 715 ALA A N 1
ATOM 4876 C CA . ALA A 1 717 ? 23.883 6.129 -30.437 1.00 39.31 715 ALA A CA 1
ATOM 4877 C C . ALA A 1 717 ? 22.632 6.929 -30.077 1.00 40.35 715 ALA A C 1
ATOM 4878 O O . ALA A 1 717 ? 21.496 6.435 -30.139 1.00 39.84 715 ALA A O 1
ATOM 4880 N N . SER A 1 718 ? 22.857 8.187 -29.724 1.00 41.34 716 SER A N 1
ATOM 4881 C CA . SER A 1 718 ? 21.788 9.097 -29.357 1.00 41.36 716 SER A CA 1
ATOM 4882 C C . SER A 1 718 ? 21.335 9.861 -30.582 1.00 39.89 716 SER A C 1
ATOM 4883 O O . SER A 1 718 ? 22.160 10.388 -31.301 1.00 41.01 716 SER A O 1
ATOM 4886 N N . GLN A 1 719 ? 20.029 9.918 -30.795 1.00 38.65 717 GLN A N 1
ATOM 4887 C CA . GLN A 1 719 ? 19.427 10.651 -31.905 1.00 40.02 717 GLN A CA 1
ATOM 4888 C C . GLN A 1 719 ? 19.044 12.058 -31.449 1.00 40.34 717 GLN A C 1
ATOM 4889 O O . GLN A 1 719 ? 18.464 12.230 -30.396 1.00 42.85 717 GLN A O 1
ATOM 4895 N N . ALA A 1 720 ? 19.351 13.067 -32.248 1.00 41.73 718 ALA A N 1
ATOM 4896 C CA . ALA A 1 720 ? 19.080 14.451 -31.876 1.00 42.23 718 ALA A CA 1
ATOM 4897 C C . ALA A 1 720 ? 17.633 14.781 -32.133 1.00 43.61 718 ALA A C 1
ATOM 4898 O O . ALA A 1 720 ? 16.891 14.008 -32.753 1.00 46.73 718 ALA A O 1
ATOM 4900 N N . ALA A 1 721 ? 17.238 15.958 -31.675 1.00 43.57 719 ALA A N 1
ATOM 4901 C CA . ALA A 1 721 ? 15.886 16.428 -31.860 1.00 43.05 719 ALA A CA 1
ATOM 4902 C C . ALA A 1 721 ? 15.633 16.686 -33.342 1.00 42.80 719 ALA A C 1
ATOM 4903 O O . ALA A 1 721 ? 16.562 16.987 -34.108 1.00 44.03 719 ALA A O 1
ATOM 4905 N N . GLY A 1 722 ? 14.378 16.534 -33.746 1.00 42.97 720 GLY A N 1
ATOM 4906 C CA . GLY A 1 722 ? 13.942 16.909 -35.104 1.00 45.70 720 GLY A CA 1
ATOM 4907 C C . GLY A 1 722 ? 13.619 18.400 -35.193 1.00 47.03 720 GLY A C 1
ATOM 4908 O O . GLY A 1 722 ? 13.989 19.164 -34.311 1.00 46.93 720 GLY A O 1
ATOM 4909 N N . ARG A 1 723 ? 12.921 18.801 -36.260 1.00 49.57 721 ARG A N 1
ATOM 4910 C CA . ARG A 1 723 ? 12.459 20.172 -36.423 1.00 50.33 721 ARG A CA 1
ATOM 4911 C C . ARG A 1 723 ? 11.629 20.624 -35.219 1.00 48.40 721 ARG A C 1
ATOM 4912 O O . ARG A 1 723 ? 10.703 19.940 -34.787 1.00 45.87 721 ARG A O 1
ATOM 4920 N N . THR A 1 724 ? 11.983 21.794 -34.703 1.00 48.22 722 THR A N 1
ATOM 4921 C CA . THR A 1 724 ? 11.344 22.367 -33.539 1.00 48.69 722 THR A CA 1
ATOM 4922 C C . THR A 1 724 ? 11.135 23.864 -33.790 1.00 49.45 722 THR A C 1
ATOM 4923 O O . THR A 1 724 ? 12.054 24.571 -34.210 1.00 47.84 722 THR A O 1
ATOM 4927 N N . ILE A 1 725 ? 9.914 24.327 -33.530 1.00 50.41 723 ILE A N 1
ATOM 4928 C CA . ILE A 1 725 ? 9.529 25.731 -33.707 1.00 50.72 723 ILE A CA 1
ATOM 4929 C C . ILE A 1 725 ? 9.269 26.310 -32.314 1.00 50.52 723 ILE A C 1
ATOM 4930 O O . ILE A 1 725 ? 8.471 25.756 -31.562 1.00 50.27 723 ILE A O 1
ATOM 4935 N N . LEU A 1 726 ? 9.962 27.394 -31.964 1.00 52.58 724 LEU A N 1
ATOM 4936 C CA . LEU A 1 726 ? 9.818 28.030 -30.636 1.00 54.08 724 LEU A CA 1
ATOM 4937 C C . LEU A 1 726 ? 9.381 29.488 -30.811 1.00 54.98 724 LEU A C 1
ATOM 4938 O O . LEU A 1 726 ? 9.956 30.212 -31.624 1.00 54.53 724 LEU A O 1
ATOM 4943 N N . PHE A 1 727 ? 8.350 29.899 -30.075 1.00 56.67 725 PHE A N 1
ATOM 4944 C CA . PHE A 1 727 ? 7.928 31.295 -30.009 1.00 57.55 725 PHE A CA 1
ATOM 4945 C C . PHE A 1 727 ? 8.189 31.812 -28.609 1.00 56.40 725 PHE A C 1
ATOM 4946 O O . PHE A 1 727 ? 7.684 31.248 -27.650 1.00 56.59 725 PHE A O 1
ATOM 4954 N N . SER A 1 728 ? 8.951 32.894 -28.505 1.00 57.22 726 SER A N 1
ATOM 4955 C CA . SER A 1 728 ? 9.288 33.529 -27.214 1.00 57.37 726 SER A CA 1
ATOM 4956 C C . SER A 1 728 ? 8.699 34.921 -27.083 1.00 56.99 726 SER A C 1
ATOM 4957 O O . SER A 1 728 ? 8.718 35.683 -28.039 1.00 54.28 726 SER A O 1
ATOM 4960 N N . THR A 1 729 ? 8.199 35.233 -25.885 1.00 57.36 727 THR A N 1
ATOM 4961 C CA . THR A 1 729 ? 7.841 36.588 -25.484 1.00 58.76 727 THR A CA 1
ATOM 4962 C C . THR A 1 729 ? 8.800 36.959 -24.339 1.00 60.34 727 THR A C 1
ATOM 4963 O O . THR A 1 729 ? 8.773 36.300 -23.296 1.00 57.94 727 THR A O 1
ATOM 4967 N N . ASN A 1 730 ? 9.629 37.998 -24.530 1.00 61.48 728 ASN A N 1
ATOM 4968 C CA . ASN A 1 730 ? 10.557 38.493 -23.485 1.00 63.05 728 ASN A CA 1
ATOM 4969 C C . ASN A 1 730 ? 10.197 39.897 -22.973 1.00 63.55 728 ASN A C 1
ATOM 4970 O O . ASN A 1 730 ? 9.976 40.789 -23.774 1.00 63.78 728 ASN A O 1
ATOM 4975 N N . PHE A 1 731 ? 10.134 40.048 -21.646 1.00 65.07 729 PHE A N 1
ATOM 4976 C CA . PHE A 1 731 ? 9.921 41.318 -20.957 1.00 66.99 729 PHE A CA 1
ATOM 4977 C C . PHE A 1 731 ? 11.259 41.778 -20.386 1.00 68.64 729 PHE A C 1
ATOM 4978 O O . PHE A 1 731 ? 12.038 40.951 -19.919 1.00 64.98 729 PHE A O 1
ATOM 4986 N N . HIS A 1 732 ? 11.532 43.086 -20.423 1.00 71.86 730 HIS A N 1
ATOM 4987 C CA . HIS A 1 732 ? 12.678 43.667 -19.699 1.00 75.05 730 HIS A CA 1
ATOM 4988 C C . HIS A 1 732 ? 12.391 45.115 -19.346 1.00 75.64 730 HIS A C 1
ATOM 4989 O O . HIS A 1 732 ? 12.073 45.906 -20.211 1.00 79.85 730 HIS A O 1
ATOM 4996 N N . PHE A 1 733 ? 12.475 45.422 -18.055 1.00 76.38 731 PHE A N 1
ATOM 4997 C CA . PHE A 1 733 ? 12.193 46.744 -17.514 1.00 76.45 731 PHE A CA 1
ATOM 4998 C C . PHE A 1 733 ? 13.464 47.208 -16.799 1.00 75.90 731 PHE A C 1
ATOM 4999 O O . PHE A 1 733 ? 13.868 46.602 -15.810 1.00 73.22 731 PHE A O 1
ATOM 5007 N N . LEU A 1 734 ? 14.106 48.257 -17.318 1.00 78.83 732 LEU A N 1
ATOM 5008 C CA . LEU A 1 734 ? 15.394 48.755 -16.805 1.00 78.62 732 LEU A CA 1
ATOM 5009 C C . LEU A 1 734 ? 15.273 50.217 -16.424 1.00 76.86 732 LEU A C 1
ATOM 5010 O O . LEU A 1 734 ? 14.874 50.523 -15.307 1.00 75.36 732 LEU A O 1
ATOM 5015 N N . ASP B 1 29 ? 23.058 47.673 27.093 1.00 84.70 27 ASP B N 1
ATOM 5016 C CA . ASP B 1 29 ? 24.080 47.141 26.126 1.00 85.48 27 ASP B CA 1
ATOM 5017 C C . ASP B 1 29 ? 23.832 45.658 25.808 1.00 81.32 27 ASP B C 1
ATOM 5018 O O . ASP B 1 29 ? 24.103 44.796 26.624 1.00 80.63 27 ASP B O 1
ATOM 5023 N N . GLU B 1 30 ? 23.317 45.376 24.617 1.00 79.78 28 GLU B N 1
ATOM 5024 C CA . GLU B 1 30 ? 22.998 43.997 24.205 1.00 80.01 28 GLU B CA 1
ATOM 5025 C C . GLU B 1 30 ? 24.218 43.158 23.771 1.00 73.04 28 GLU B C 1
ATOM 5026 O O . GLU B 1 30 ? 24.107 41.937 23.672 1.00 76.52 28 GLU B O 1
ATOM 5032 N N . THR B 1 31 ? 25.355 43.810 23.510 1.00 67.86 29 THR B N 1
ATOM 5033 C CA . THR B 1 31 ? 26.613 43.145 23.112 1.00 64.60 29 THR B CA 1
ATOM 5034 C C . THR B 1 31 ? 27.495 42.726 24.305 1.00 64.09 29 THR B C 1
ATOM 5035 O O . THR B 1 31 ? 28.637 42.308 24.131 1.00 65.33 29 THR B O 1
ATOM 5039 N N . THR B 1 32 ? 26.987 42.862 25.520 1.00 63.28 30 THR B N 1
ATOM 5040 C CA . THR B 1 32 ? 27.752 42.530 26.706 1.00 62.68 30 THR B CA 1
ATOM 5041 C C . THR B 1 32 ? 28.061 41.023 26.823 1.00 60.98 30 THR B C 1
ATOM 5042 O O . THR B 1 32 ? 27.241 40.159 26.468 1.00 58.08 30 THR B O 1
ATOM 5046 N N . TYR B 1 33 ? 29.270 40.744 27.311 1.00 61.20 31 TYR B N 1
ATOM 5047 C CA . TYR B 1 33 ? 29.695 39.403 27.724 1.00 59.47 31 TYR B CA 1
ATOM 5048 C C . TYR B 1 33 ? 29.479 39.174 29.221 1.00 60.20 31 TYR B C 1
ATOM 5049 O O . TYR B 1 33 ? 29.704 38.070 29.696 1.00 60.34 31 TYR B O 1
ATOM 5058 N N . ASN B 1 34 ? 29.035 40.196 29.952 1.00 62.52 32 ASN B N 1
ATOM 5059 C CA . ASN B 1 34 ? 28.662 40.063 31.358 1.00 63.66 32 ASN B CA 1
ATOM 5060 C C . ASN B 1 34 ? 27.229 40.507 31.588 1.00 63.32 32 ASN B C 1
ATOM 5061 O O . ASN B 1 34 ? 26.843 41.579 31.160 1.00 67.86 32 ASN B O 1
ATOM 5066 N N . VAL B 1 35 ? 26.463 39.685 32.290 1.00 63.86 33 VAL B N 1
ATOM 5067 C CA . VAL B 1 35 ? 25.107 39.990 32.707 1.00 64.30 33 VAL B CA 1
ATOM 5068 C C . VAL B 1 35 ? 25.138 40.024 34.237 1.00 67.35 33 VAL B C 1
ATOM 5069 O O . VAL B 1 35 ? 25.553 39.060 34.883 1.00 68.39 33 VAL B O 1
ATOM 5073 N N . ASP B 1 36 ? 24.701 41.141 34.809 1.00 70.84 34 ASP B N 1
ATOM 5074 C CA . ASP B 1 36 ? 24.884 41.414 36.245 1.00 74.25 34 ASP B CA 1
ATOM 5075 C C . ASP B 1 36 ? 23.695 41.008 37.136 1.00 74.03 34 ASP B C 1
ATOM 5076 O O . ASP B 1 36 ? 23.778 41.069 38.377 1.00 73.94 34 ASP B O 1
ATOM 5081 N N . ARG B 1 37 ? 22.602 40.594 36.503 1.00 75.00 35 ARG B N 1
ATOM 5082 C CA . ARG B 1 37 ? 21.369 40.249 37.201 1.00 74.78 35 ARG B CA 1
ATOM 5083 C C . ARG B 1 37 ? 20.704 39.051 36.524 1.00 69.41 35 ARG B C 1
ATOM 5084 O O . ARG B 1 37 ? 20.845 38.840 35.312 1.00 66.50 35 ARG B O 1
ATOM 5092 N N . SER B 1 38 ? 20.006 38.256 37.322 1.00 67.29 36 SER B N 1
ATOM 5093 C CA . SER B 1 38 ? 19.191 37.172 36.798 1.00 67.42 36 SER B CA 1
ATOM 5094 C C . SER B 1 38 ? 17.901 37.747 36.198 1.00 68.16 36 SER B C 1
ATOM 5095 O O . SER B 1 38 ? 17.487 38.847 36.541 1.00 67.55 36 SER B O 1
ATOM 5098 N N . ALA B 1 39 ? 17.280 37.001 35.291 1.00 68.22 37 ALA B N 1
ATOM 5099 C CA . ALA B 1 39 ? 15.984 37.384 34.731 1.00 69.68 37 ALA B CA 1
ATOM 5100 C C . ALA B 1 39 ? 14.823 37.006 35.664 1.00 72.81 37 ALA B C 1
ATOM 5101 O O . ALA B 1 39 ? 13.859 37.755 35.764 1.00 74.88 37 ALA B O 1
ATOM 5103 N N . SER B 1 40 ? 14.903 35.866 36.354 1.00 76.85 38 SER B N 1
ATOM 5104 C CA . SER B 1 40 ? 13.806 35.417 37.229 1.00 81.73 38 SER B CA 1
ATOM 5105 C C . SER B 1 40 ? 13.846 36.168 38.553 1.00 85.83 38 SER B C 1
ATOM 5106 O O . SER B 1 40 ? 14.879 36.172 39.238 1.00 87.74 38 SER B O 1
ATOM 5109 N N . LYS B 1 41 ? 12.720 36.781 38.940 1.00 91.62 39 LYS B N 1
ATOM 5110 C CA . LYS B 1 41 ? 12.665 37.610 40.158 1.00 95.24 39 LYS B CA 1
ATOM 5111 C C . LYS B 1 41 ? 12.339 36.792 41.410 1.00 94.11 39 LYS B C 1
ATOM 5112 O O . LYS B 1 41 ? 11.479 37.149 42.192 1.00 93.88 39 LYS B O 1
ATOM 5118 N N . LYS B 1 42 ? 13.044 35.665 41.520 1.00 94.03 40 LYS B N 1
ATOM 5119 C CA . LYS B 1 42 ? 13.181 34.850 42.719 1.00 94.88 40 LYS B CA 1
ATOM 5120 C C . LYS B 1 42 ? 14.559 35.144 43.345 1.00 92.87 40 LYS B C 1
ATOM 5121 O O . LYS B 1 42 ? 14.802 34.821 44.526 1.00 92.77 40 LYS B O 1
ATOM 5127 N N . TYR B 1 43 ? 15.464 35.732 42.545 1.00 87.81 41 TYR B N 1
ATOM 5128 C CA . TYR B 1 43 ? 16.719 36.295 43.036 1.00 84.09 41 TYR B CA 1
ATOM 5129 C C . TYR B 1 43 ? 16.407 37.623 43.678 1.00 84.69 41 TYR B C 1
ATOM 5130 O O . TYR B 1 43 ? 15.719 38.464 43.065 1.00 84.60 41 TYR B O 1
ATOM 5139 N N . THR B 1 44 ? 16.949 37.826 44.878 1.00 85.65 42 THR B N 1
ATOM 5140 C CA . THR B 1 44 ? 16.664 39.019 45.695 1.00 84.20 42 THR B CA 1
ATOM 5141 C C . THR B 1 44 ? 17.888 39.977 45.833 1.00 82.58 42 THR B C 1
ATOM 5142 O O . THR B 1 44 ? 18.010 40.719 46.818 1.00 83.95 42 THR B O 1
ATOM 5146 N N . ALA B 1 45 ? 18.757 39.969 44.811 1.00 79.88 43 ALA B N 1
ATOM 5147 C CA . ALA B 1 45 ? 20.017 40.738 44.773 1.00 76.34 43 ALA B CA 1
ATOM 5148 C C . ALA B 1 45 ? 20.721 40.566 43.410 1.00 71.83 43 ALA B C 1
ATOM 5149 O O . ALA B 1 45 ? 20.518 39.554 42.739 1.00 71.17 43 ALA B O 1
ATOM 5151 N N . PRO B 1 46 ? 21.586 41.527 43.006 1.00 69.36 44 PRO B N 1
ATOM 5152 C CA . PRO B 1 46 ? 22.445 41.307 41.803 1.00 67.33 44 PRO B CA 1
ATOM 5153 C C . PRO B 1 46 ? 23.428 40.134 41.965 1.00 64.81 44 PRO B C 1
ATOM 5154 O O . PRO B 1 46 ? 23.654 39.670 43.093 1.00 63.20 44 PRO B O 1
ATOM 5158 N N . LEU B 1 47 ? 24.009 39.668 40.857 1.00 63.40 45 LEU B N 1
ATOM 5159 C CA . LEU B 1 47 ? 24.867 38.468 40.884 1.00 62.60 45 LEU B CA 1
ATOM 5160 C C . LEU B 1 47 ? 26.181 38.659 41.659 1.00 60.79 45 LEU B C 1
ATOM 5161 O O . LEU B 1 47 ? 26.615 37.743 42.353 1.00 58.11 45 LEU B O 1
ATOM 5166 N N . LEU B 1 48 ? 26.785 39.841 41.572 1.00 62.22 46 LEU B N 1
ATOM 5167 C CA . LEU B 1 48 ? 27.925 40.198 42.447 1.00 64.74 46 LEU B CA 1
ATOM 5168 C C . LEU B 1 48 ? 27.657 39.905 43.941 1.00 63.51 46 LEU B C 1
ATOM 5169 O O . LEU B 1 48 ? 28.508 39.351 44.633 1.00 65.55 46 LEU B O 1
ATOM 5174 N N . ASP B 1 49 ? 26.459 40.250 44.404 1.00 62.90 47 ASP B N 1
ATOM 5175 C CA . ASP B 1 49 ? 26.079 40.134 45.814 1.00 63.84 47 ASP B CA 1
ATOM 5176 C C . ASP B 1 49 ? 25.219 38.904 46.130 1.00 60.69 47 ASP B C 1
ATOM 5177 O O . ASP B 1 49 ? 24.651 38.825 47.217 1.00 59.03 47 ASP B O 1
ATOM 5182 N N . THR B 1 50 ? 25.117 37.958 45.198 1.00 59.64 48 THR B N 1
ATOM 5183 C CA . THR B 1 50 ? 24.390 36.712 45.427 1.00 57.24 48 THR B CA 1
ATOM 5184 C C . THR B 1 50 ? 25.422 35.658 45.920 1.00 55.05 48 THR B C 1
ATOM 5185 O O . THR B 1 50 ? 26.480 35.463 45.283 1.00 51.47 48 THR B O 1
ATOM 5189 N N . PRO B 1 51 ? 25.136 34.997 47.064 1.00 54.85 49 PRO B N 1
ATOM 5190 C CA . PRO B 1 51 ? 26.109 34.091 47.690 1.00 56.88 49 PRO B CA 1
ATOM 5191 C C . PRO B 1 51 ? 26.134 32.665 47.107 1.00 57.55 49 PRO B C 1
ATOM 5192 O O . PRO B 1 51 ? 26.078 31.695 47.854 1.00 59.36 49 PRO B O 1
ATOM 5196 N N . ARG B 1 52 ? 26.230 32.553 45.780 1.00 58.96 50 ARG B N 1
ATOM 5197 C CA . ARG B 1 52 ? 26.224 31.269 45.056 1.00 58.32 50 ARG B CA 1
ATOM 5198 C C . ARG B 1 52 ? 26.977 31.432 43.738 1.00 55.74 50 ARG B C 1
ATOM 5199 O O . ARG B 1 52 ? 27.060 32.532 43.200 1.00 52.84 50 ARG B O 1
ATOM 5207 N N . SER B 1 53 ? 27.541 30.344 43.227 1.00 55.97 51 SER B N 1
ATOM 5208 C CA . SER B 1 53 ? 28.173 30.369 41.906 1.00 56.61 51 SER B CA 1
ATOM 5209 C C . SER B 1 53 ? 27.114 30.377 40.797 1.00 55.15 51 SER B C 1
ATOM 5210 O O . SER B 1 53 ? 26.379 29.407 40.633 1.00 54.29 51 SER B O 1
ATOM 5213 N N . VAL B 1 54 ? 27.033 31.482 40.057 1.00 53.29 52 VAL B N 1
ATOM 5214 C CA . VAL B 1 54 ? 26.110 31.609 38.935 1.00 50.95 52 VAL B CA 1
ATOM 5215 C C . VAL B 1 54 ? 26.862 32.149 37.741 1.00 50.73 52 VAL B C 1
ATOM 5216 O O . VAL B 1 54 ? 27.528 33.164 37.856 1.00 50.61 52 VAL B O 1
ATOM 5220 N N . THR B 1 55 ? 26.752 31.472 36.595 1.00 49.52 53 THR B N 1
ATOM 5221 C CA . THR B 1 55 ? 27.321 31.962 35.335 1.00 49.09 53 THR B CA 1
ATOM 5222 C C . THR B 1 55 ? 26.201 32.128 34.314 1.00 47.77 53 THR B C 1
ATOM 5223 O O . THR B 1 55 ? 25.438 31.204 34.060 1.00 47.30 53 THR B O 1
ATOM 5227 N N . VAL B 1 56 ? 26.105 33.317 33.739 1.00 48.51 54 VAL B N 1
ATOM 5228 C CA . VAL B 1 56 ? 25.145 33.584 32.687 1.00 49.03 54 VAL B CA 1
ATOM 5229 C C . VAL B 1 56 ? 25.878 33.569 31.336 1.00 49.01 54 VAL B C 1
ATOM 5230 O O . VAL B 1 56 ? 26.873 34.266 31.159 1.00 46.53 54 VAL B O 1
ATOM 5234 N N . VAL B 1 57 ? 25.417 32.730 30.407 1.00 48.67 55 VAL B N 1
ATOM 5235 C CA . VAL B 1 57 ? 25.894 32.794 29.027 1.00 48.91 55 VAL B CA 1
ATOM 5236 C C . VAL B 1 57 ? 24.989 33.798 28.326 1.00 49.56 55 VAL B C 1
ATOM 5237 O O . VAL B 1 57 ? 23.816 33.498 28.070 1.00 49.39 55 VAL B O 1
ATOM 5241 N N . PRO B 1 58 ? 25.515 35.003 28.041 1.00 51.39 56 PRO B N 1
ATOM 5242 C CA . PRO B 1 58 ? 24.677 36.024 27.414 1.00 52.77 56 PRO B CA 1
ATOM 5243 C C . PRO B 1 58 ? 24.483 35.813 25.906 1.00 52.84 56 PRO B C 1
ATOM 5244 O O . PRO B 1 58 ? 25.259 35.123 25.256 1.00 51.35 56 PRO B O 1
ATOM 5248 N N . LYS B 1 59 ? 23.440 36.450 25.395 1.00 54.91 57 LYS B N 1
ATOM 5249 C CA . LYS B 1 59 ? 23.082 36.479 23.983 1.00 57.49 57 LYS B CA 1
ATOM 5250 C C . LYS B 1 59 ? 24.282 36.612 23.039 1.00 54.52 57 LYS B C 1
ATOM 5251 O O . LYS B 1 59 ? 24.369 35.903 22.036 1.00 52.63 57 LYS B O 1
ATOM 5257 N N . GLN B 1 60 ? 25.192 37.524 23.368 1.00 51.66 58 GLN B N 1
ATOM 5258 C CA . GLN B 1 60 ? 26.287 37.876 22.474 1.00 51.25 58 GLN B CA 1
ATOM 5259 C C . GLN B 1 60 ? 27.298 36.760 22.333 1.00 50.67 58 GLN B C 1
ATOM 5260 O O . GLN B 1 60 ? 27.869 36.580 21.259 1.00 52.89 58 GLN B O 1
ATOM 5266 N N . VAL B 1 61 ? 27.518 36.012 23.415 1.00 51.51 59 VAL B N 1
ATOM 5267 C CA . VAL B 1 61 ? 28.380 34.821 23.374 1.00 49.70 59 VAL B CA 1
ATOM 5268 C C . VAL B 1 61 ? 27.738 33.724 22.515 1.00 48.44 59 VAL B C 1
ATOM 5269 O O . VAL B 1 61 ? 28.433 33.072 21.731 1.00 47.25 59 VAL B O 1
ATOM 5273 N N . ILE B 1 62 ? 26.423 33.556 22.644 1.00 48.26 60 ILE B N 1
ATOM 5274 C CA . ILE B 1 62 ? 25.657 32.602 21.822 1.00 49.46 60 ILE B CA 1
ATOM 5275 C C . ILE B 1 62 ? 25.797 32.935 20.327 1.00 49.75 60 ILE B C 1
ATOM 5276 O O . ILE B 1 62 ? 26.027 32.032 19.526 1.00 48.00 60 ILE B O 1
ATOM 5281 N N . LYS B 1 63 ? 25.704 34.223 19.973 1.00 52.05 61 LYS B N 1
ATOM 5282 C CA . LYS B 1 63 ? 25.896 34.667 18.584 1.00 53.23 61 LYS B CA 1
ATOM 5283 C C . LYS B 1 63 ? 27.345 34.555 18.102 1.00 52.86 61 LYS B C 1
ATOM 5284 O O . LYS B 1 63 ? 27.590 34.056 17.004 1.00 52.22 61 LYS B O 1
ATOM 5290 N N . ASP B 1 64 ? 28.299 35.010 18.918 1.00 52.90 62 ASP B N 1
ATOM 5291 C CA . ASP B 1 64 ? 29.718 35.037 18.512 1.00 52.16 62 ASP B CA 1
ATOM 5292 C C . ASP B 1 64 ? 30.321 33.630 18.317 1.00 51.17 62 ASP B C 1
ATOM 5293 O O . ASP B 1 64 ? 31.184 33.446 17.450 1.00 52.45 62 ASP B O 1
ATOM 5298 N N . THR B 1 65 ? 29.877 32.662 19.124 1.00 50.03 63 THR B N 1
ATOM 5299 C CA . THR B 1 65 ? 30.269 31.245 18.974 1.00 49.20 63 THR B CA 1
ATOM 5300 C C . THR B 1 65 ? 29.469 30.515 17.893 1.00 47.42 63 THR B C 1
ATOM 5301 O O . THR B 1 65 ? 29.826 29.400 17.523 1.00 45.72 63 THR B O 1
ATOM 5305 N N . ALA B 1 66 ? 28.399 31.140 17.397 1.00 48.28 64 ALA B N 1
ATOM 5306 C CA . ALA B 1 66 ? 27.471 30.522 16.430 1.00 48.58 64 ALA B CA 1
ATOM 5307 C C . ALA B 1 66 ? 26.908 29.173 16.914 1.00 47.15 64 ALA B C 1
ATOM 5308 O O . ALA B 1 66 ? 26.685 28.271 16.130 1.00 47.13 64 ALA B O 1
ATOM 5310 N N . ALA B 1 67 ? 26.666 29.073 18.216 1.00 47.81 65 ALA B N 1
ATOM 5311 C CA . ALA B 1 67 ? 26.077 27.891 18.833 1.00 47.61 65 ALA B CA 1
ATOM 5312 C C . ALA B 1 67 ? 24.701 27.617 18.235 1.00 47.55 65 ALA B C 1
ATOM 5313 O O . ALA B 1 67 ? 23.890 28.529 18.134 1.00 47.43 65 ALA B O 1
ATOM 5315 N N . VAL B 1 68 ? 24.455 26.369 17.845 1.00 46.12 66 VAL B N 1
ATOM 5316 C CA . VAL B 1 68 ? 23.167 25.958 17.291 1.00 46.14 66 VAL B CA 1
ATOM 5317 C C . VAL B 1 68 ? 22.345 25.108 18.263 1.00 46.20 66 VAL B C 1
ATOM 5318 O O . VAL B 1 68 ? 21.268 24.632 17.909 1.00 49.21 66 VAL B O 1
ATOM 5322 N N . SER B 1 69 ? 22.856 24.904 19.473 1.00 44.41 67 SER B N 1
ATOM 5323 C CA . SER B 1 69 ? 22.137 24.137 20.487 1.00 44.53 67 SER B CA 1
ATOM 5324 C C . SER B 1 69 ? 22.591 24.517 21.882 1.00 45.34 67 SER B C 1
ATOM 5325 O O . SER B 1 69 ? 23.597 25.230 22.045 1.00 44.78 67 SER B O 1
ATOM 5328 N N . LEU B 1 70 ? 21.830 24.030 22.865 1.00 44.09 68 LEU B N 1
ATOM 5329 C CA . LEU B 1 70 ? 22.123 24.232 24.279 1.00 46.49 68 LEU B CA 1
ATOM 5330 C C . LEU B 1 70 ? 23.484 23.666 24.687 1.00 47.78 68 LEU B C 1
ATOM 5331 O O . LEU B 1 70 ? 24.225 24.340 25.383 1.00 48.64 68 LEU B O 1
ATOM 5336 N N . GLN B 1 71 ? 23.804 22.452 24.242 1.00 49.24 69 GLN B N 1
ATOM 5337 C CA . GLN B 1 71 ? 25.107 21.825 24.533 1.00 52.08 69 GLN B CA 1
ATOM 5338 C C . GLN B 1 71 ? 26.293 22.556 23.915 1.00 51.63 69 GLN B C 1
ATOM 5339 O O . GLN B 1 71 ? 27.293 22.785 24.582 1.00 52.92 69 GLN B O 1
ATOM 5345 N N . ASP B 1 72 ? 26.168 22.880 22.633 1.00 52.10 70 ASP B N 1
ATOM 5346 C CA . ASP B 1 72 ? 27.134 23.695 21.890 1.00 55.24 70 ASP B CA 1
ATOM 5347 C C . ASP B 1 72 ? 27.467 24.979 22.682 1.00 54.96 70 ASP B C 1
ATOM 5348 O O . ASP B 1 72 ? 28.635 25.319 22.886 1.00 52.54 70 ASP B O 1
ATOM 5353 N N . ALA B 1 73 ? 26.420 25.654 23.161 1.00 53.51 71 ALA B N 1
ATOM 5354 C CA . ALA B 1 73 ? 26.555 26.910 23.897 1.00 52.82 71 ALA B CA 1
ATOM 5355 C C . ALA B 1 73 ? 27.207 26.724 25.262 1.00 52.06 71 ALA B C 1
ATOM 5356 O O . ALA B 1 73 ? 27.996 27.569 25.680 1.00 52.25 71 ALA B O 1
ATOM 5358 N N . LEU B 1 74 ? 26.881 25.626 25.947 1.00 50.31 72 LEU B N 1
ATOM 5359 C CA . LEU B 1 74 ? 27.432 25.353 27.285 1.00 48.35 72 LEU B CA 1
ATOM 5360 C C . LEU B 1 74 ? 28.899 24.899 27.292 1.00 47.15 72 LEU B C 1
ATOM 5361 O O . LEU B 1 74 ? 29.492 24.822 28.352 1.00 48.34 72 LEU B O 1
ATOM 5366 N N . ARG B 1 75 ? 29.503 24.650 26.134 1.00 48.07 73 ARG B N 1
ATOM 5367 C CA . ARG B 1 75 ? 30.950 24.419 26.064 1.00 49.55 73 ARG B CA 1
ATOM 5368 C C . ARG B 1 75 ? 31.759 25.590 26.643 1.00 50.79 73 ARG B C 1
ATOM 5369 O O . ARG B 1 75 ? 32.883 25.379 27.087 1.00 52.60 73 ARG B O 1
ATOM 5377 N N . THR B 1 76 ? 31.178 26.798 26.647 1.00 49.60 74 THR B N 1
ATOM 5378 C CA . THR B 1 76 ? 31.780 27.987 27.261 1.00 49.91 74 THR B CA 1
ATOM 5379 C C . THR B 1 76 ? 31.792 28.012 28.800 1.00 50.38 74 THR B C 1
ATOM 5380 O O . THR B 1 76 ? 32.449 28.854 29.379 1.00 51.96 74 THR B O 1
ATOM 5384 N N . VAL B 1 77 ? 31.058 27.121 29.457 1.00 50.26 75 VAL B N 1
ATOM 5385 C CA . VAL B 1 77 ? 31.050 27.049 30.911 1.00 49.66 75 VAL B CA 1
ATOM 5386 C C . VAL B 1 77 ? 31.658 25.714 31.326 1.00 50.48 75 VAL B C 1
ATOM 5387 O O . VAL B 1 77 ? 31.019 24.668 31.166 1.00 50.87 75 VAL B O 1
ATOM 5391 N N . PRO B 1 78 ? 32.878 25.740 31.895 1.00 51.17 76 PRO B N 1
ATOM 5392 C CA . PRO B 1 78 ? 33.603 24.495 32.163 1.00 50.16 76 PRO B CA 1
ATOM 5393 C C . PRO B 1 78 ? 32.971 23.655 33.256 1.00 51.43 76 PRO B C 1
ATOM 5394 O O . PRO B 1 78 ? 32.313 24.178 34.142 1.00 49.68 76 PRO B O 1
ATOM 5398 N N . GLY B 1 79 ? 33.173 22.343 33.179 1.00 55.98 77 GLY B N 1
ATOM 5399 C CA . GLY B 1 79 ? 32.653 21.399 34.184 1.00 57.11 77 GLY B CA 1
ATOM 5400 C C . GLY B 1 79 ? 31.220 20.918 33.999 1.00 56.41 77 GLY B C 1
ATOM 5401 O O . GLY B 1 79 ? 30.673 20.245 34.885 1.00 61.35 77 GLY B O 1
ATOM 5402 N N . ILE B 1 80 ? 30.605 21.258 32.870 1.00 52.44 78 ILE B N 1
ATOM 5403 C CA . ILE B 1 80 ? 29.272 20.778 32.537 1.00 53.50 78 ILE B CA 1
ATOM 5404 C C . ILE B 1 80 ? 29.482 19.720 31.472 1.00 52.38 78 ILE B C 1
ATOM 5405 O O . ILE B 1 80 ? 29.910 20.043 30.376 1.00 53.68 78 ILE B O 1
ATOM 5410 N N . THR B 1 81 ? 29.217 18.467 31.813 1.00 50.92 79 THR B N 1
ATOM 5411 C CA . THR B 1 81 ? 29.272 17.375 30.847 1.00 51.62 79 THR B CA 1
ATOM 5412 C C . THR B 1 81 ? 27.894 16.776 30.641 1.00 48.74 79 THR B C 1
ATOM 5413 O O . THR B 1 81 ? 27.019 16.874 31.493 1.00 46.74 79 THR B O 1
ATOM 5417 N N . PHE B 1 82 ? 27.715 16.146 29.495 1.00 49.81 80 PHE B N 1
ATOM 5418 C CA . PHE B 1 82 ? 26.453 15.503 29.166 1.00 49.97 80 PHE B CA 1
ATOM 5419 C C . PHE B 1 82 ? 26.654 14.013 29.151 1.00 51.08 80 PHE B C 1
ATOM 5420 O O . PHE B 1 82 ? 27.707 13.538 28.758 1.00 48.64 80 PHE B O 1
ATOM 5428 N N . GLY B 1 83 ? 25.659 13.289 29.645 1.00 56.06 81 GLY B N 1
ATOM 5429 C CA . GLY B 1 83 ? 25.635 11.843 29.578 1.00 60.55 81 GLY B CA 1
ATOM 5430 C C . GLY B 1 83 ? 24.221 11.346 29.343 1.00 66.27 81 GLY B C 1
ATOM 5431 O O . GLY B 1 83 ? 23.441 11.984 28.633 1.00 66.27 81 GLY B O 1
ATOM 5432 N N . ALA B 1 84 ? 23.913 10.186 29.927 1.00 71.85 82 ALA B N 1
ATOM 5433 C CA . ALA B 1 84 ? 22.587 9.557 29.845 1.00 74.01 82 ALA B CA 1
ATOM 5434 C C . ALA B 1 84 ? 22.393 8.581 31.018 1.00 77.65 82 ALA B C 1
ATOM 5435 O O . ALA B 1 84 ? 23.141 8.590 32.014 1.00 76.74 82 ALA B O 1
ATOM 5437 N N . GLY B 1 87 ? 16.246 5.883 31.221 1.00 79.51 85 GLY B N 1
ATOM 5438 C CA . GLY B 1 87 ? 16.552 5.067 30.046 1.00 83.60 85 GLY B CA 1
ATOM 5439 C C . GLY B 1 87 ? 17.884 5.439 29.404 1.00 89.26 85 GLY B C 1
ATOM 5440 O O . GLY B 1 87 ? 18.791 5.905 30.107 1.00 96.50 85 GLY B O 1
ATOM 5441 N N . GLY B 1 88 ? 18.000 5.216 28.082 1.00 88.21 86 GLY B N 1
ATOM 5442 C CA . GLY B 1 88 ? 19.136 5.682 27.239 1.00 85.17 86 GLY B CA 1
ATOM 5443 C C . GLY B 1 88 ? 18.667 6.702 26.203 1.00 85.63 86 GLY B C 1
ATOM 5444 O O . GLY B 1 88 ? 17.515 7.117 26.249 1.00 93.74 86 GLY B O 1
ATOM 5445 N N . ASN B 1 89 ? 19.526 7.117 25.262 1.00 82.78 87 ASN B N 1
ATOM 5446 C CA . ASN B 1 89 ? 19.204 8.258 24.361 1.00 79.93 87 ASN B CA 1
ATOM 5447 C C . ASN B 1 89 ? 20.168 8.408 23.141 1.00 75.57 87 ASN B C 1
ATOM 5448 O O . ASN B 1 89 ? 21.391 8.418 23.319 1.00 75.24 87 ASN B O 1
ATOM 5453 N N . PRO B 1 90 ? 19.628 8.558 21.909 1.00 70.73 88 PRO B N 1
ATOM 5454 C CA . PRO B 1 90 ? 20.518 8.673 20.733 1.00 71.45 88 PRO B CA 1
ATOM 5455 C C . PRO B 1 90 ? 21.408 9.929 20.681 1.00 74.05 88 PRO B C 1
ATOM 5456 O O . PRO B 1 90 ? 22.347 9.981 19.876 1.00 68.77 88 PRO B O 1
ATOM 5460 N N . THR B 1 91 ? 21.079 10.939 21.493 1.00 78.62 89 THR B N 1
ATOM 5461 C CA . THR B 1 91 ? 21.973 12.077 21.804 1.00 81.50 89 THR B CA 1
ATOM 5462 C C . THR B 1 91 ? 21.701 12.448 23.269 1.00 84.46 89 THR B C 1
ATOM 5463 O O . THR B 1 91 ? 20.599 12.918 23.575 1.00 86.21 89 THR B O 1
ATOM 5467 N N . GLY B 1 92 ? 22.672 12.232 24.163 1.00 85.27 90 GLY B N 1
ATOM 5468 C CA . GLY B 1 92 ? 22.454 12.446 25.607 1.00 87.40 90 GLY B CA 1
ATOM 5469 C C . GLY B 1 92 ? 22.238 13.907 26.010 1.00 88.14 90 GLY B C 1
ATOM 5470 O O . GLY B 1 92 ? 23.193 14.693 25.969 1.00 88.83 90 GLY B O 1
ATOM 5471 N N . ASP B 1 93 ? 21.011 14.250 26.436 1.00 87.22 91 ASP B N 1
ATOM 5472 C CA . ASP B 1 93 ? 20.592 15.659 26.699 1.00 84.56 91 ASP B CA 1
ATOM 5473 C C . ASP B 1 93 ? 20.552 16.001 28.206 1.00 79.36 91 ASP B C 1
ATOM 5474 O O . ASP B 1 93 ? 19.905 16.956 28.609 1.00 75.22 91 ASP B O 1
ATOM 5479 N N . ARG B 1 94 ? 21.270 15.209 28.992 1.00 74.44 92 ARG B N 1
ATOM 5480 C CA . ARG B 1 94 ? 21.220 15.231 30.440 1.00 71.00 92 ARG B CA 1
ATOM 5481 C C . ARG B 1 94 ? 22.501 15.891 30.973 1.00 61.65 92 ARG B C 1
ATOM 5482 O O . ARG B 1 94 ? 23.561 15.282 30.930 1.00 59.06 92 ARG B O 1
ATOM 5490 N N . PRO B 1 95 ? 22.420 17.133 31.460 1.00 56.97 93 PRO B N 1
ATOM 5491 C CA . PRO B 1 95 ? 23.650 17.782 31.972 1.00 54.82 93 PRO B CA 1
ATOM 5492 C C . PRO B 1 95 ? 24.076 17.297 33.364 1.00 51.84 93 PRO B C 1
ATOM 5493 O O . PRO B 1 95 ? 23.220 16.969 34.197 1.00 51.90 93 PRO B O 1
ATOM 5497 N N . PHE B 1 96 ? 25.388 17.235 33.581 1.00 48.22 94 PHE B N 1
ATOM 5498 C CA . PHE B 1 96 ? 25.975 16.944 34.896 1.00 48.97 94 PHE B CA 1
ATOM 5499 C C . PHE B 1 96 ? 26.728 18.190 35.356 1.00 48.64 94 PHE B C 1
ATOM 5500 O O . PHE B 1 96 ? 27.545 18.734 34.617 1.00 47.04 94 PHE B O 1
ATOM 5508 N N . ILE B 1 97 ? 26.421 18.644 36.565 1.00 48.57 95 ILE B N 1
ATOM 5509 C CA . ILE B 1 97 ? 26.972 19.890 37.085 1.00 49.05 95 ILE B CA 1
ATOM 5510 C C . ILE B 1 97 ? 27.636 19.566 38.416 1.00 48.18 95 ILE B C 1
ATOM 5511 O O . ILE B 1 97 ? 27.001 18.976 39.293 1.00 47.06 95 ILE B O 1
ATOM 5516 N N . ARG B 1 98 ? 28.919 19.913 38.540 1.00 49.58 96 ARG B N 1
ATOM 5517 C CA . ARG B 1 98 ? 29.752 19.523 39.702 1.00 52.40 96 ARG B CA 1
ATOM 5518 C C . ARG B 1 98 ? 29.606 18.039 40.014 1.00 55.70 96 ARG B C 1
ATOM 5519 O O . ARG B 1 98 ? 29.464 17.630 41.179 1.00 57.93 96 ARG B O 1
ATOM 5527 N N . GLY B 1 99 ? 29.625 17.255 38.941 1.00 59.05 97 GLY B N 1
ATOM 5528 C CA . GLY B 1 99 ? 29.551 15.811 38.998 1.00 63.16 97 GLY B CA 1
ATOM 5529 C C . GLY B 1 99 ? 28.243 15.210 39.445 1.00 64.31 97 GLY B C 1
ATOM 5530 O O . GLY B 1 99 ? 28.230 14.070 39.909 1.00 67.59 97 GLY B O 1
ATOM 5531 N N . PHE B 1 100 ? 27.151 15.954 39.295 1.00 64.83 98 PHE B N 1
ATOM 5532 C CA . PHE B 1 100 ? 25.834 15.486 39.715 1.00 67.09 98 PHE B CA 1
ATOM 5533 C C . PHE B 1 100 ? 24.775 15.719 38.637 1.00 68.07 98 PHE B C 1
ATOM 5534 O O . PHE B 1 100 ? 24.770 16.744 37.946 1.00 64.76 98 PHE B O 1
ATOM 5542 N N . ASP B 1 101 ? 23.888 14.738 38.517 1.00 69.17 99 ASP B N 1
ATOM 5543 C CA . ASP B 1 101 ? 22.897 14.663 37.458 1.00 72.72 99 ASP B CA 1
ATOM 5544 C C . ASP B 1 101 ? 21.858 15.778 37.607 1.00 73.08 99 ASP B C 1
ATOM 5545 O O . ASP B 1 101 ? 21.289 15.930 38.681 1.00 77.18 99 ASP B O 1
ATOM 5550 N N . ALA B 1 102 ? 21.596 16.518 36.528 1.00 72.42 100 ALA B N 1
ATOM 5551 C CA . ALA B 1 102 ? 20.662 17.654 36.549 1.00 72.17 100 ALA B CA 1
ATOM 5552 C C . ALA B 1 102 ? 19.606 17.636 35.434 1.00 74.73 100 ALA B C 1
ATOM 5553 O O . ALA B 1 102 ? 19.151 18.701 35.011 1.00 72.35 100 ALA B O 1
ATOM 5555 N N . GLN B 1 103 ? 19.204 16.445 34.977 1.00 81.11 101 GLN B N 1
ATOM 5556 C CA . GLN B 1 103 ? 18.172 16.307 33.908 1.00 84.47 101 GLN B CA 1
ATOM 5557 C C . GLN B 1 103 ? 16.863 16.985 34.265 1.00 82.18 101 GLN B C 1
ATOM 5558 O O . GLN B 1 103 ? 16.288 17.704 33.445 1.00 80.01 101 GLN B O 1
ATOM 5564 N N . SER B 1 104 ? 16.427 16.777 35.509 1.00 80.31 102 SER B N 1
ATOM 5565 C CA . SER B 1 104 ? 15.163 17.305 35.996 1.00 78.94 102 SER B CA 1
ATOM 5566 C C . SER B 1 104 ? 15.401 18.568 36.830 1.00 76.37 102 SER B C 1
ATOM 5567 O O . SER B 1 104 ? 14.646 18.863 37.758 1.00 75.81 102 SER B O 1
ATOM 5570 N N . ASP B 1 105 ? 16.455 19.317 36.489 1.00 72.63 103 ASP B N 1
ATOM 5571 C CA . ASP B 1 105 ? 16.666 20.673 37.003 1.00 69.58 103 ASP B CA 1
ATOM 5572 C C . ASP B 1 105 ? 16.977 21.635 35.851 1.00 63.83 103 ASP B C 1
ATOM 5573 O O . ASP B 1 105 ? 17.846 22.498 35.961 1.00 61.62 103 ASP B O 1
ATOM 5578 N N . THR B 1 106 ? 16.248 21.459 34.745 1.00 58.98 104 THR B N 1
ATOM 5579 C CA . THR B 1 106 ? 16.272 22.376 33.618 1.00 55.39 104 THR B CA 1
ATOM 5580 C C . THR B 1 106 ? 14.944 23.137 33.600 1.00 53.08 104 THR B C 1
ATOM 5581 O O . THR B 1 106 ? 13.863 22.560 33.615 1.00 51.62 104 THR B O 1
ATOM 5585 N N . TYR B 1 107 ? 15.075 24.455 33.588 1.00 52.37 105 TYR B N 1
ATOM 5586 C CA . TYR B 1 107 ? 13.971 25.370 33.707 1.00 53.12 105 TYR B CA 1
ATOM 5587 C C . TYR B 1 107 ? 13.937 26.240 32.457 1.00 51.08 105 TYR B C 1
ATOM 5588 O O . TYR B 1 107 ? 14.974 26.538 31.870 1.00 48.41 105 TYR B O 1
ATOM 5597 N N . VAL B 1 108 ? 12.730 26.595 32.035 1.00 52.02 106 VAL B N 1
ATOM 5598 C CA . VAL B 1 108 ? 12.507 27.644 31.051 1.00 53.13 106 VAL B CA 1
ATOM 5599 C C . VAL B 1 108 ? 11.739 28.740 31.768 1.00 53.19 106 VAL B C 1
ATOM 5600 O O . VAL B 1 108 ? 10.618 28.516 32.203 1.00 54.85 106 VAL B O 1
ATOM 5604 N N . ASP B 1 109 ? 12.359 29.903 31.912 1.00 55.51 107 ASP B N 1
ATOM 5605 C CA . ASP B 1 109 ? 11.792 31.030 32.671 1.00 58.53 107 ASP B CA 1
ATOM 5606 C C . ASP B 1 109 ? 11.297 30.613 34.046 1.00 59.00 107 ASP B C 1
ATOM 5607 O O . ASP B 1 109 ? 10.135 30.817 34.375 1.00 60.81 107 ASP B O 1
ATOM 5612 N N . GLY B 1 110 ? 12.176 29.972 34.813 1.00 60.30 108 GLY B N 1
ATOM 5613 C CA . GLY B 1 110 ? 11.894 29.584 36.183 1.00 60.47 108 GLY B CA 1
ATOM 5614 C C . GLY B 1 110 ? 10.794 28.566 36.408 1.00 62.22 108 GLY B C 1
ATOM 5615 O O . GLY B 1 110 ? 10.309 28.438 37.524 1.00 67.50 108 GLY B O 1
ATOM 5616 N N . VAL B 1 111 ? 10.395 27.831 35.378 1.00 62.90 109 VAL B N 1
ATOM 5617 C CA . VAL B 1 111 ? 9.374 26.788 35.523 1.00 66.39 109 VAL B CA 1
ATOM 5618 C C . VAL B 1 111 ? 9.918 25.509 34.888 1.00 69.34 109 VAL B C 1
ATOM 5619 O O . VAL B 1 111 ? 10.638 25.582 33.898 1.00 66.04 109 VAL B O 1
ATOM 5623 N N . ARG B 1 112 ? 9.581 24.348 35.461 1.00 73.71 110 ARG B N 1
ATOM 5624 C CA . ARG B 1 112 ? 10.106 23.049 35.008 1.00 81.10 110 ARG B CA 1
ATOM 5625 C C . ARG B 1 112 ? 9.631 22.749 33.581 1.00 86.25 110 ARG B C 1
ATOM 5626 O O . ARG B 1 112 ? 8.630 23.342 33.124 1.00 89.91 110 ARG B O 1
ATOM 5634 N N . ASP B 1 113 ? 10.340 21.864 32.875 1.00 88.67 111 ASP B N 1
ATOM 5635 C CA . ASP B 1 113 ? 9.986 21.566 31.485 1.00 95.03 111 ASP B CA 1
ATOM 5636 C C . ASP B 1 113 ? 9.733 20.074 31.166 1.00 101.71 111 ASP B C 1
ATOM 5637 O O . ASP B 1 113 ? 10.360 19.173 31.733 1.00 98.99 111 ASP B O 1
ATOM 5642 N N . THR B 1 114 ? 8.802 19.872 30.225 1.00 105.53 112 THR B N 1
ATOM 5643 C CA . THR B 1 114 ? 8.344 18.570 29.730 1.00 106.04 112 THR B CA 1
ATOM 5644 C C . THR B 1 114 ? 9.443 17.835 28.940 1.00 102.89 112 THR B C 1
ATOM 5645 O O . THR B 1 114 ? 10.094 16.923 29.456 1.00 97.37 112 THR B O 1
ATOM 5649 N N . GLN B 1 117 ? 15.253 15.141 25.688 1.00 91.22 115 GLN B N 1
ATOM 5650 C CA . GLN B 1 117 ? 14.787 16.134 24.724 1.00 89.21 115 GLN B CA 1
ATOM 5651 C C . GLN B 1 117 ? 15.941 17.115 24.438 1.00 87.79 115 GLN B C 1
ATOM 5652 O O . GLN B 1 117 ? 16.562 17.632 25.370 1.00 90.09 115 GLN B O 1
ATOM 5658 N N . THR B 1 118 ? 16.221 17.341 23.147 1.00 83.85 116 THR B N 1
ATOM 5659 C CA . THR B 1 118 ? 17.357 18.160 22.668 1.00 80.94 116 THR B CA 1
ATOM 5660 C C . THR B 1 118 ? 16.926 19.615 22.444 1.00 78.17 116 THR B C 1
ATOM 5661 O O . THR B 1 118 ? 16.067 19.917 21.598 1.00 81.58 116 THR B O 1
ATOM 5665 N N . ARG B 1 119 ? 17.558 20.519 23.183 1.00 69.41 117 ARG B N 1
ATOM 5666 C CA . ARG B 1 119 ? 17.119 21.893 23.250 1.00 63.85 117 ARG B CA 1
ATOM 5667 C C . ARG B 1 119 ? 17.903 22.793 22.326 1.00 59.42 117 ARG B C 1
ATOM 5668 O O . ARG B 1 119 ? 19.131 22.723 22.216 1.00 56.28 117 ARG B O 1
ATOM 5676 N N . GLU B 1 120 ? 17.154 23.674 21.685 1.00 55.51 118 GLU B N 1
ATOM 5677 C CA . GLU B 1 120 ? 17.657 24.504 20.615 1.00 54.49 118 GLU B CA 1
ATOM 5678 C C . GLU B 1 120 ? 17.874 25.867 21.312 1.00 55.26 118 GLU B C 1
ATOM 5679 O O . GLU B 1 120 ? 17.521 25.996 22.483 1.00 62.87 118 GLU B O 1
ATOM 5685 N N . ILE B 1 121 ? 18.528 26.833 20.676 1.00 52.00 119 ILE B N 1
ATOM 5686 C CA . ILE B 1 121 ? 18.761 28.150 21.293 1.00 50.58 119 ILE B CA 1
ATOM 5687 C C . ILE B 1 121 ? 18.097 29.337 20.573 1.00 47.62 119 ILE B C 1
ATOM 5688 O O . ILE B 1 121 ? 18.162 30.428 21.111 1.00 47.24 119 ILE B O 1
ATOM 5693 N N . PHE B 1 122 ? 17.460 29.138 19.406 1.00 44.41 120 PHE B N 1
ATOM 5694 C CA . PHE B 1 122 ? 16.895 30.251 18.612 1.00 43.29 120 PHE B CA 1
ATOM 5695 C C . PHE B 1 122 ? 15.934 31.140 19.403 1.00 44.17 120 PHE B C 1
ATOM 5696 O O . PHE B 1 122 ? 15.914 32.346 19.178 1.00 43.99 120 PHE B O 1
ATOM 5704 N N . ASN B 1 123 ? 15.176 30.566 20.345 1.00 45.09 121 ASN B N 1
ATOM 5705 C CA . ASN B 1 123 ? 14.228 31.340 21.155 1.00 45.82 121 ASN B CA 1
ATOM 5706 C C . ASN B 1 123 ? 14.772 31.812 22.519 1.00 45.83 121 ASN B C 1
ATOM 5707 O O . ASN B 1 123 ? 13.996 32.287 23.352 1.00 44.52 121 ASN B O 1
ATOM 5712 N N . LEU B 1 124 ? 16.080 31.727 22.745 1.00 47.60 122 LEU B N 1
ATOM 5713 C CA . LEU B 1 124 ? 16.652 32.099 24.053 1.00 50.88 122 LEU B CA 1
ATOM 5714 C C . LEU B 1 124 ? 17.396 33.429 24.060 1.00 52.65 122 LEU B C 1
ATOM 5715 O O . LEU B 1 124 ? 18.080 33.774 23.104 1.00 55.79 122 LEU B O 1
ATOM 5720 N N . GLU B 1 125 ? 17.243 34.159 25.159 1.00 54.86 123 GLU B N 1
ATOM 5721 C CA . GLU B 1 125 ? 17.934 35.423 25.408 1.00 56.35 123 GLU B CA 1
ATOM 5722 C C . GLU B 1 125 ? 19.289 35.134 26.046 1.00 54.08 123 GLU B C 1
ATOM 5723 O O . GLU B 1 125 ? 20.311 35.685 25.635 1.00 51.40 123 GLU B O 1
ATOM 5729 N N . GLN B 1 126 ? 19.271 34.249 27.048 1.00 53.89 124 GLN B N 1
ATOM 5730 C CA . GLN B 1 126 ? 20.469 33.848 27.776 1.00 52.76 124 GLN B CA 1
ATOM 5731 C C . GLN B 1 126 ? 20.245 32.534 28.534 1.00 51.29 124 GLN B C 1
ATOM 5732 O O . GLN B 1 126 ? 19.099 32.083 28.717 1.00 49.89 124 GLN B O 1
ATOM 5738 N N . ILE B 1 127 ? 21.355 31.953 28.986 1.00 50.22 125 ILE B N 1
ATOM 5739 C CA . ILE B 1 127 ? 21.366 30.689 29.712 1.00 49.40 125 ILE B CA 1
ATOM 5740 C C . ILE B 1 127 ? 22.006 30.923 31.093 1.00 48.02 125 ILE B C 1
ATOM 5741 O O . ILE B 1 127 ? 23.177 31.306 31.186 1.00 46.39 125 ILE B O 1
ATOM 5746 N N . GLU B 1 128 ? 21.239 30.668 32.151 1.00 46.56 126 GLU B N 1
ATOM 5747 C CA . GLU B 1 128 ? 21.701 30.893 33.520 1.00 48.23 126 GLU B CA 1
ATOM 5748 C C . GLU B 1 128 ? 22.068 29.559 34.196 1.00 47.55 126 GLU B C 1
ATOM 5749 O O . GLU B 1 128 ? 21.210 28.706 34.384 1.00 48.20 126 GLU B O 1
ATOM 5755 N N . VAL B 1 129 ? 23.344 29.392 34.538 1.00 47.41 127 VAL B N 1
ATOM 5756 C CA . VAL B 1 129 ? 23.872 28.170 35.156 1.00 48.92 127 VAL B CA 1
ATOM 5757 C C . VAL B 1 129 ? 24.097 28.387 36.651 1.00 48.73 127 VAL B C 1
ATOM 5758 O O . VAL B 1 129 ? 25.011 29.094 37.030 1.00 50.49 127 VAL B O 1
ATOM 5762 N N . SER B 1 130 ? 23.258 27.788 37.485 1.00 50.95 128 SER B N 1
ATOM 5763 C CA . SER B 1 130 ? 23.482 27.740 38.940 1.00 54.78 128 SER B CA 1
ATOM 5764 C C . SER B 1 130 ? 24.265 26.482 39.288 1.00 54.86 128 SER B C 1
ATOM 5765 O O . SER B 1 130 ? 23.788 25.374 39.053 1.00 55.17 128 SER B O 1
ATOM 5768 N N . LYS B 1 131 ? 25.451 26.648 39.857 1.00 56.76 129 LYS B N 1
ATOM 5769 C CA . LYS B 1 131 ? 26.346 25.516 40.078 1.00 59.29 129 LYS B CA 1
ATOM 5770 C C . LYS B 1 131 ? 26.105 24.776 41.391 1.00 59.94 129 LYS B C 1
ATOM 5771 O O . LYS B 1 131 ? 26.311 23.574 41.455 1.00 64.48 129 LYS B O 1
ATOM 5777 N N . GLY B 1 132 ? 25.648 25.462 42.421 1.00 61.54 130 GLY B N 1
ATOM 5778 C CA . GLY B 1 132 ? 25.191 24.792 43.643 1.00 66.77 130 GLY B CA 1
ATOM 5779 C C . GLY B 1 132 ? 23.687 24.916 43.716 1.00 71.00 130 GLY B C 1
ATOM 5780 O O . GLY B 1 132 ? 23.077 25.490 42.809 1.00 73.78 130 GLY B O 1
ATOM 5781 N N . PRO B 1 133 ? 23.072 24.411 44.799 1.00 75.64 131 PRO B N 1
ATOM 5782 C CA . PRO B 1 133 ? 21.611 24.455 44.915 1.00 77.93 131 PRO B CA 1
ATOM 5783 C C . PRO B 1 133 ? 21.027 25.870 45.064 1.00 79.85 131 PRO B C 1
ATOM 5784 O O . PRO B 1 133 ? 21.745 26.820 45.401 1.00 79.81 131 PRO B O 1
ATOM 5788 N N . ASN B 1 134 ? 19.724 25.967 44.802 1.00 81.17 132 ASN B N 1
ATOM 5789 C CA . ASN B 1 134 ? 18.957 27.209 44.902 1.00 81.88 132 ASN B CA 1
ATOM 5790 C C . ASN B 1 134 ? 17.482 26.864 45.202 1.00 82.48 132 ASN B C 1
ATOM 5791 O O . ASN B 1 134 ? 16.753 26.451 44.298 1.00 84.88 132 ASN B O 1
ATOM 5796 N N . SER B 1 135 ? 17.060 27.037 46.462 1.00 82.18 133 SER B N 1
ATOM 5797 C CA . SER B 1 135 ? 15.679 26.747 46.937 1.00 84.21 133 SER B CA 1
ATOM 5798 C C . SER B 1 135 ? 14.544 27.419 46.150 1.00 85.75 133 SER B C 1
ATOM 5799 O O . SER B 1 135 ? 13.415 26.928 46.167 1.00 85.71 133 SER B O 1
ATOM 5802 N N . ALA B 1 136 ? 14.838 28.554 45.512 1.00 88.27 134 ALA B N 1
ATOM 5803 C CA . ALA B 1 136 ? 13.928 29.208 44.553 1.00 93.55 134 ALA B CA 1
ATOM 5804 C C . ALA B 1 136 ? 13.355 28.256 43.482 1.00 95.99 134 ALA B C 1
ATOM 5805 O O . ALA B 1 136 ? 12.182 28.378 43.127 1.00 97.84 134 ALA B O 1
ATOM 5807 N N . PHE B 1 137 ? 14.182 27.331 42.976 1.00 97.55 135 PHE B N 1
ATOM 5808 C CA . PHE B 1 137 ? 13.747 26.247 42.071 1.00 96.14 135 PHE B CA 1
ATOM 5809 C C . PHE B 1 137 ? 13.721 24.891 42.825 1.00 96.35 135 PHE B C 1
ATOM 5810 O O . PHE B 1 137 ? 14.427 24.722 43.810 1.00 96.92 135 PHE B O 1
ATOM 5818 N N . GLY B 1 138 ? 12.932 23.904 42.385 1.00 96.77 136 GLY B N 1
ATOM 5819 C CA . GLY B 1 138 ? 12.951 22.579 43.055 1.00 97.00 136 GLY B CA 1
ATOM 5820 C C . GLY B 1 138 ? 12.157 21.432 42.436 1.00 98.82 136 GLY B C 1
ATOM 5821 O O . GLY B 1 138 ? 11.339 21.643 41.534 1.00 96.90 136 GLY B O 1
ATOM 5822 N N . GLY B 1 139 ? 12.420 20.215 42.933 1.00 99.50 137 GLY B N 1
ATOM 5823 C CA . GLY B 1 139 ? 11.751 18.980 42.481 1.00 98.33 137 GLY B CA 1
ATOM 5824 C C . GLY B 1 139 ? 12.642 17.740 42.496 1.00 96.82 137 GLY B C 1
ATOM 5825 O O . GLY B 1 139 ? 13.448 17.538 43.410 1.00 94.15 137 GLY B O 1
ATOM 5826 N N . GLY B 1 144 ? 22.490 19.553 43.179 1.00 68.30 142 GLY B N 1
ATOM 5827 C CA . GLY B 1 144 ? 23.594 19.418 42.185 1.00 68.62 142 GLY B CA 1
ATOM 5828 C C . GLY B 1 144 ? 23.906 20.688 41.371 1.00 67.85 142 GLY B C 1
ATOM 5829 O O . GLY B 1 144 ? 25.061 20.914 40.979 1.00 67.66 142 GLY B O 1
ATOM 5830 N N . GLY B 1 145 ? 22.886 21.523 41.142 1.00 63.92 143 GLY B N 1
ATOM 5831 C CA . GLY B 1 145 ? 22.953 22.674 40.227 1.00 59.61 143 GLY B CA 1
ATOM 5832 C C . GLY B 1 145 ? 21.764 22.687 39.264 1.00 57.02 143 GLY B C 1
ATOM 5833 O O . GLY B 1 145 ? 21.045 21.692 39.137 1.00 56.38 143 GLY B O 1
ATOM 5834 N N . SER B 1 146 ? 21.538 23.805 38.585 1.00 53.16 144 SER B N 1
ATOM 5835 C CA . SER B 1 146 ? 20.467 23.884 37.593 1.00 52.29 144 SER B CA 1
ATOM 5836 C C . SER B 1 146 ? 20.784 24.795 36.399 1.00 50.14 144 SER B C 1
ATOM 5837 O O . SER B 1 146 ? 21.736 25.592 36.423 1.00 47.09 144 SER B O 1
ATOM 5840 N N . LEU B 1 147 ? 19.988 24.622 35.345 1.00 48.80 145 LEU B N 1
ATOM 5841 C CA . LEU B 1 147 ? 20.008 25.488 34.167 1.00 48.97 145 LEU B CA 1
ATOM 5842 C C . LEU B 1 147 ? 18.688 26.221 34.123 1.00 48.09 145 LEU B C 1
ATOM 5843 O O . LEU B 1 147 ? 17.645 25.598 34.286 1.00 48.98 145 LEU B O 1
ATOM 5848 N N . ASN B 1 148 ? 18.741 27.534 33.924 1.00 45.80 146 ASN B N 1
ATOM 5849 C CA . ASN B 1 148 ? 17.558 28.324 33.655 1.00 46.60 146 ASN B CA 1
ATOM 5850 C C . ASN B 1 148 ? 17.674 29.014 32.292 1.00 46.17 146 ASN B C 1
ATOM 5851 O O . ASN B 1 148 ? 18.520 29.888 32.085 1.00 47.82 146 ASN B O 1
ATOM 5856 N N . LEU B 1 149 ? 16.800 28.614 31.378 1.00 45.32 147 LEU B N 1
ATOM 5857 C CA . LEU B 1 149 ? 16.774 29.118 30.010 1.00 44.37 147 LEU B CA 1
ATOM 5858 C C . LEU B 1 149 ? 15.765 30.249 29.892 1.00 43.73 147 LEU B C 1
ATOM 5859 O O . LEU B 1 149 ? 14.571 30.029 30.041 1.00 45.87 147 LEU B O 1
ATOM 5864 N N . VAL B 1 150 ? 16.242 31.458 29.638 1.00 43.61 148 VAL B N 1
ATOM 5865 C CA . VAL B 1 150 ? 15.370 32.638 29.545 1.00 45.56 148 VAL B CA 1
ATOM 5866 C C . VAL B 1 150 ? 14.854 32.804 28.100 1.00 43.34 148 VAL B C 1
ATOM 5867 O O . VAL B 1 150 ? 15.643 33.005 27.177 1.00 41.27 148 VAL B O 1
ATOM 5871 N N . SER B 1 151 ? 13.542 32.703 27.911 1.00 45.35 149 SER B N 1
ATOM 5872 C CA . SER B 1 151 ? 12.905 32.855 26.575 1.00 47.46 149 SER B CA 1
ATOM 5873 C C . SER B 1 151 ? 12.889 34.281 26.095 1.00 47.99 149 SER B C 1
ATOM 5874 O O . SER B 1 151 ? 12.684 35.191 26.878 1.00 48.59 149 SER B O 1
ATOM 5877 N N . LYS B 1 152 ? 13.048 34.459 24.791 1.00 51.93 150 LYS B N 1
ATOM 5878 C CA . LYS B 1 152 ? 12.716 35.725 24.144 1.00 53.76 150 LYS B CA 1
ATOM 5879 C C . LYS B 1 152 ? 11.206 35.961 24.282 1.00 57.50 150 LYS B C 1
ATOM 5880 O O . LYS B 1 152 ? 10.428 35.068 23.969 1.00 61.30 150 LYS B O 1
ATOM 5886 N N . GLN B 1 153 ? 10.812 37.127 24.803 1.00 62.06 151 GLN B N 1
ATOM 5887 C CA . GLN B 1 153 ? 9.391 37.535 24.940 1.00 63.38 151 GLN B CA 1
ATOM 5888 C C . GLN B 1 153 ? 9.172 38.805 24.120 1.00 61.66 151 GLN B C 1
ATOM 5889 O O . GLN B 1 153 ? 10.107 39.588 23.885 1.00 57.09 151 GLN B O 1
ATOM 5895 N N . ALA B 1 154 ? 7.926 39.012 23.702 1.00 61.60 152 ALA B N 1
ATOM 5896 C CA . ALA B 1 154 ? 7.517 40.274 23.083 1.00 60.88 152 ALA B CA 1
ATOM 5897 C C . ALA B 1 154 ? 7.662 41.358 24.122 1.00 59.32 152 ALA B C 1
ATOM 5898 O O . ALA B 1 154 ? 7.363 41.140 25.297 1.00 57.64 152 ALA B O 1
ATOM 5900 N N . LYS B 1 155 ? 8.159 42.504 23.679 1.00 59.80 153 LYS B N 1
ATOM 5901 C CA . LYS B 1 155 ? 8.535 43.596 24.573 1.00 60.09 153 LYS B CA 1
ATOM 5902 C C . LYS B 1 155 ? 8.446 44.922 23.821 1.00 58.42 153 LYS B C 1
ATOM 5903 O O . LYS B 1 155 ? 8.071 44.944 22.646 1.00 56.06 153 LYS B O 1
ATOM 5909 N N . ALA B 1 156 ? 8.790 46.020 24.492 1.00 58.91 154 ALA B N 1
ATOM 5910 C CA . ALA B 1 156 ? 8.825 47.336 23.843 1.00 58.66 154 ALA B CA 1
ATOM 5911 C C . ALA B 1 156 ? 9.954 47.390 22.817 1.00 58.22 154 ALA B C 1
ATOM 5912 O O . ALA B 1 156 ? 10.973 46.736 22.977 1.00 61.28 154 ALA B O 1
ATOM 5914 N N . GLY B 1 157 ? 9.758 48.166 21.761 1.00 59.25 155 GLY B N 1
ATOM 5915 C CA . GLY B 1 157 ? 10.707 48.259 20.646 1.00 59.74 155 GLY B CA 1
ATOM 5916 C C . GLY B 1 157 ? 10.080 47.748 19.364 1.00 60.55 155 GLY B C 1
ATOM 5917 O O . GLY B 1 157 ? 9.114 46.988 19.387 1.00 63.81 155 GLY B O 1
ATOM 5918 N N . ASN B 1 158 ? 10.615 48.195 18.238 1.00 59.96 156 ASN B N 1
ATOM 5919 C CA . ASN B 1 158 ? 10.264 47.661 16.934 1.00 59.91 156 ASN B CA 1
ATOM 5920 C C . ASN B 1 158 ? 11.565 47.227 16.272 1.00 61.40 156 ASN B C 1
ATOM 5921 O O . ASN B 1 158 ? 12.463 48.050 16.067 1.00 61.47 156 ASN B O 1
ATOM 5926 N N . PHE B 1 159 ? 11.685 45.927 15.981 1.00 59.60 157 PHE B N 1
ATOM 5927 C CA . PHE B 1 159 ? 12.851 45.408 15.284 1.00 59.07 157 PHE B CA 1
ATOM 5928 C C . PHE B 1 159 ? 12.537 44.199 14.428 1.00 59.25 157 PHE B C 1
ATOM 5929 O O . PHE B 1 159 ? 11.542 43.511 14.640 1.00 59.24 157 PHE B O 1
ATOM 5937 N N . ILE B 1 160 ? 13.389 43.984 13.435 1.00 60.93 158 ILE B N 1
ATOM 5938 C CA . ILE B 1 160 ? 13.330 42.819 12.569 1.00 62.50 158 ILE B CA 1
ATOM 5939 C C . ILE B 1 160 ? 14.769 42.343 12.504 1.00 61.82 158 ILE B C 1
ATOM 5940 O O . ILE B 1 160 ? 15.642 43.092 12.050 1.00 61.91 158 ILE B O 1
ATOM 5945 N N . ASP B 1 161 ? 15.031 41.145 13.029 1.00 62.21 159 ASP B N 1
ATOM 5946 C CA . ASP B 1 161 ? 16.364 40.503 12.948 1.00 63.15 159 ASP B CA 1
ATOM 5947 C C . ASP B 1 161 ? 16.250 39.203 12.174 1.00 59.17 159 ASP B C 1
ATOM 5948 O O . ASP B 1 161 ? 15.193 38.601 12.093 1.00 55.78 159 ASP B O 1
ATOM 5953 N N . GLY B 1 162 ? 17.349 38.760 11.610 1.00 57.67 160 GLY B N 1
ATOM 5954 C CA . GLY B 1 162 ? 17.306 37.584 10.766 1.00 58.76 160 GLY B CA 1
ATOM 5955 C C . GLY B 1 162 ? 18.685 37.172 10.371 1.00 57.32 160 GLY B C 1
ATOM 5956 O O . GLY B 1 162 ? 19.608 37.987 10.438 1.00 58.95 160 GLY B O 1
ATOM 5957 N N . GLY B 1 163 ? 18.830 35.914 9.972 1.00 55.20 161 GLY B N 1
ATOM 5958 C CA . GLY B 1 163 ? 20.125 35.401 9.549 1.00 54.14 161 GLY B CA 1
ATOM 5959 C C . GLY B 1 163 ? 20.052 34.120 8.765 1.00 52.62 161 GLY B C 1
ATOM 5960 O O . GLY B 1 163 ? 19.094 33.358 8.893 1.00 51.48 161 GLY B O 1
ATOM 5961 N N . PHE B 1 164 ? 21.067 33.886 7.947 1.00 51.76 162 PHE B N 1
ATOM 5962 C CA . PHE B 1 164 ? 21.260 32.588 7.371 1.00 54.68 162 PHE B CA 1
ATOM 5963 C C . PHE B 1 164 ? 22.719 32.170 7.457 1.00 53.05 162 PHE B C 1
ATOM 5964 O O . PHE B 1 164 ? 23.599 32.991 7.268 1.00 54.14 162 PHE B O 1
ATOM 5972 N N . THR B 1 165 ? 22.943 30.892 7.781 1.00 50.09 163 THR B N 1
ATOM 5973 C CA . THR B 1 165 ? 24.266 30.320 7.969 1.00 49.13 163 THR B CA 1
ATOM 5974 C C . THR B 1 165 ? 24.416 29.110 7.044 1.00 48.95 163 THR B C 1
ATOM 5975 O O . THR B 1 165 ? 23.568 28.209 7.040 1.00 49.22 163 THR B O 1
ATOM 5979 N N . TYR B 1 166 ? 25.495 29.104 6.264 1.00 49.66 164 TYR B N 1
ATOM 5980 C CA . TYR B 1 166 ? 25.878 27.975 5.426 1.00 49.78 164 TYR B CA 1
ATOM 5981 C C . TYR B 1 166 ? 27.189 27.386 5.939 1.00 46.62 164 TYR B C 1
ATOM 5982 O O . TYR B 1 166 ? 28.092 28.132 6.323 1.00 44.38 164 TYR B O 1
ATOM 5991 N N . GLY B 1 167 ? 27.290 26.053 5.934 1.00 44.99 165 GLY B N 1
ATOM 5992 C CA . GLY B 1 167 ? 28.446 25.349 6.479 1.00 44.60 165 GLY B CA 1
ATOM 5993 C C . GLY B 1 167 ? 29.105 24.317 5.579 1.00 44.82 165 GLY B C 1
ATOM 5994 O O . GLY B 1 167 ? 28.493 23.793 4.642 1.00 44.65 165 GLY B O 1
ATOM 5995 N N . SER B 1 168 ? 30.358 24.004 5.903 1.00 44.65 166 SER B N 1
ATOM 5996 C CA . SER B 1 168 ? 31.114 22.924 5.264 1.00 45.43 166 SER B CA 1
ATOM 5997 C C . SER B 1 168 ? 30.582 21.513 5.584 1.00 45.21 166 SER B C 1
ATOM 5998 O O . SER B 1 168 ? 30.899 20.558 4.872 1.00 44.37 166 SER B O 1
ATOM 6001 N N . ASP B 1 169 ? 29.791 21.408 6.655 1.00 44.56 167 ASP B N 1
ATOM 6002 C CA . ASP B 1 169 ? 29.017 20.220 7.002 1.00 43.66 167 ASP B CA 1
ATOM 6003 C C . ASP B 1 169 ? 27.599 20.206 6.415 1.00 43.57 167 ASP B C 1
ATOM 6004 O O . ASP B 1 169 ? 26.736 19.472 6.892 1.00 42.38 167 ASP B O 1
ATOM 6009 N N . GLN B 1 170 ? 27.369 21.002 5.370 1.00 45.88 168 GLN B N 1
ATOM 6010 C CA . GLN B 1 170 ? 26.045 21.209 4.763 1.00 46.44 168 GLN B CA 1
ATOM 6011 C C . GLN B 1 170 ? 24.999 21.897 5.681 1.00 45.74 168 GLN B C 1
ATOM 6012 O O . GLN B 1 170 ? 23.805 21.796 5.442 1.00 47.72 168 GLN B O 1
ATOM 6018 N N . THR B 1 171 ? 25.436 22.627 6.707 1.00 45.41 169 THR B N 1
ATOM 6019 C CA . THR B 1 171 ? 24.501 23.428 7.528 1.00 43.98 169 THR B CA 1
ATOM 6020 C C . THR B 1 171 ? 23.748 24.430 6.643 1.00 44.08 169 THR B C 1
ATOM 6021 O O . THR B 1 171 ? 24.366 25.138 5.861 1.00 43.91 169 THR B O 1
ATOM 6025 N N . ARG B 1 172 ? 22.424 24.437 6.742 1.00 43.32 170 ARG B N 1
ATOM 6026 C CA . ARG B 1 172 ? 21.591 25.453 6.137 1.00 44.01 170 ARG B CA 1
ATOM 6027 C C . ARG B 1 172 ? 20.610 25.870 7.218 1.00 43.28 170 ARG B C 1
ATOM 6028 O O . ARG B 1 172 ? 19.632 25.160 7.479 1.00 41.68 170 ARG B O 1
ATOM 6036 N N . ARG B 1 173 ? 20.889 27.020 7.839 1.00 42.31 171 ARG B N 1
ATOM 6037 C CA . ARG B 1 173 ? 20.131 27.513 8.987 1.00 42.23 171 ARG B CA 1
ATOM 6038 C C . ARG B 1 173 ? 19.551 28.894 8.696 1.00 42.78 171 ARG B C 1
ATOM 6039 O O . ARG B 1 173 ? 20.280 29.799 8.293 1.00 43.50 171 ARG B O 1
ATOM 6047 N N . TYR B 1 174 ? 18.252 29.058 8.929 1.00 42.91 172 TYR B N 1
ATOM 6048 C CA . TYR B 1 174 ? 17.540 30.314 8.668 1.00 44.36 172 TYR B CA 1
ATOM 6049 C C . TYR B 1 174 ? 16.809 30.724 9.937 1.00 44.66 172 TYR B C 1
ATOM 6050 O O . TYR B 1 174 ? 16.097 29.901 10.522 1.00 44.67 172 TYR B O 1
ATOM 6059 N N . THR B 1 175 ? 17.005 31.965 10.384 1.00 46.45 173 THR B N 1
ATOM 6060 C CA . THR B 1 175 ? 16.259 32.493 11.531 1.00 48.97 173 THR B CA 1
ATOM 6061 C C . THR B 1 175 ? 15.638 33.843 11.220 1.00 51.03 173 THR B C 1
ATOM 6062 O O . THR B 1 175 ? 16.134 34.590 10.388 1.00 50.74 173 THR B O 1
ATOM 6066 N N . LEU B 1 176 ? 14.551 34.140 11.920 1.00 53.86 174 LEU B N 1
ATOM 6067 C CA . LEU B 1 176 ? 13.861 35.408 11.812 1.00 55.76 174 LEU B CA 1
ATOM 6068 C C . LEU B 1 176 ? 13.330 35.728 13.197 1.00 56.05 174 LEU B C 1
ATOM 6069 O O . LEU B 1 176 ? 12.799 34.851 13.857 1.00 56.41 174 LEU B O 1
ATOM 6074 N N . ASP B 1 177 ? 13.521 36.971 13.649 1.00 59.89 175 ASP B N 1
ATOM 6075 C CA . ASP B 1 177 ? 13.122 37.433 14.992 1.00 59.02 175 ASP B CA 1
ATOM 6076 C C . ASP B 1 177 ? 12.530 38.848 14.838 1.00 60.71 175 ASP B C 1
ATOM 6077 O O . ASP B 1 177 ? 13.254 39.856 14.810 1.00 60.47 175 ASP B O 1
ATOM 6082 N N . LEU B 1 178 ? 11.204 38.886 14.731 1.00 60.82 176 LEU B N 1
ATOM 6083 C CA . LEU B 1 178 ? 10.427 40.092 14.471 1.00 59.48 176 LEU B CA 1
ATOM 6084 C C . LEU B 1 178 ? 9.639 40.494 15.712 1.00 56.76 176 LEU B C 1
ATOM 6085 O O . LEU B 1 178 ? 8.933 39.658 16.258 1.00 54.66 176 LEU B O 1
ATOM 6090 N N . ASN B 1 179 ? 9.732 41.769 16.124 1.00 55.84 177 ASN B N 1
ATOM 6091 C CA . ASN B 1 179 ? 9.004 42.306 17.299 1.00 55.33 177 ASN B CA 1
ATOM 6092 C C . ASN B 1 179 ? 8.368 43.666 16.968 1.00 57.42 177 ASN B C 1
ATOM 6093 O O . ASN B 1 179 ? 9.084 44.623 16.681 1.00 55.66 177 ASN B O 1
ATOM 6098 N N . GLN B 1 180 ? 7.033 43.743 17.027 1.00 60.04 178 GLN B N 1
ATOM 6099 C CA . GLN B 1 180 ? 6.272 44.945 16.645 1.00 61.85 178 GLN B CA 1
ATOM 6100 C C . GLN B 1 180 ? 5.317 45.412 17.739 1.00 59.03 178 GLN B C 1
ATOM 6101 O O . GLN B 1 180 ? 4.501 44.630 18.208 1.00 55.82 178 GLN B O 1
ATOM 6107 N N . GLU B 1 181 ? 5.402 46.686 18.125 1.00 58.65 179 GLU B N 1
ATOM 6108 C CA . GLU B 1 181 ? 4.388 47.294 18.994 1.00 57.72 179 GLU B CA 1
ATOM 6109 C C . GLU B 1 181 ? 3.045 47.460 18.280 1.00 54.87 179 GLU B C 1
ATOM 6110 O O . GLU B 1 181 ? 2.985 47.604 17.076 1.00 53.37 179 GLU B O 1
ATOM 6116 N N . PHE B 1 182 ? 1.970 47.397 19.049 1.00 55.42 180 PHE B N 1
ATOM 6117 C CA . PHE B 1 182 ? 0.623 47.748 18.591 1.00 56.36 180 PHE B CA 1
ATOM 6118 C C . PHE B 1 182 ? -0.206 48.248 19.789 1.00 57.43 180 PHE B C 1
ATOM 6119 O O . PHE B 1 182 ? 0.329 48.363 20.907 1.00 57.13 180 PHE B O 1
ATOM 6127 N N . LEU B 1 183 ? -1.484 48.577 19.566 1.00 58.87 181 LEU B N 1
ATOM 6128 C CA . LEU B 1 183 ? -2.295 49.353 20.540 1.00 60.12 181 LEU B CA 1
ATOM 6129 C C . LEU B 1 183 ? -1.535 50.586 21.056 1.00 61.62 181 LEU B C 1
ATOM 6130 O O . LEU B 1 183 ? -1.493 50.828 22.267 1.00 60.80 181 LEU B O 1
ATOM 6135 N N . ASP B 1 184 ? -0.914 51.329 20.131 1.00 63.70 182 ASP B N 1
ATOM 6136 C CA . ASP B 1 184 ? -0.124 52.537 20.449 1.00 66.00 182 ASP B CA 1
ATOM 6137 C C . ASP B 1 184 ? 0.940 52.323 21.527 1.00 62.61 182 ASP B C 1
ATOM 6138 O O . ASP B 1 184 ? 1.057 53.108 22.456 1.00 61.75 182 ASP B O 1
ATOM 6143 N N . GLY B 1 185 ? 1.699 51.239 21.412 1.00 60.80 183 GLY B N 1
ATOM 6144 C CA . GLY B 1 185 ? 2.771 50.962 22.367 1.00 58.60 183 GLY B CA 1
ATOM 6145 C C . GLY B 1 185 ? 2.383 50.333 23.695 1.00 57.34 183 GLY B C 1
ATOM 6146 O O . GLY B 1 185 ? 3.265 50.075 24.515 1.00 56.13 183 GLY B O 1
ATOM 6147 N N . ASN B 1 186 ? 1.095 50.058 23.921 1.00 56.52 184 ASN B N 1
ATOM 6148 C CA . ASN B 1 186 ? 0.677 49.300 25.116 1.00 57.36 184 ASN B CA 1
ATOM 6149 C C . ASN B 1 186 ? 0.847 47.784 25.002 1.00 53.66 184 ASN B C 1
ATOM 6150 O O . ASN B 1 186 ? 0.832 47.096 26.009 1.00 53.69 184 ASN B O 1
ATOM 6155 N N . ALA B 1 187 ? 1.003 47.280 23.784 1.00 52.72 185 ALA B N 1
ATOM 6156 C CA . ALA B 1 187 ? 1.173 45.852 23.535 1.00 53.04 185 ALA B CA 1
ATOM 6157 C C . ALA B 1 187 ? 2.221 45.590 22.459 1.00 52.96 185 ALA B C 1
ATOM 6158 O O . ALA B 1 187 ? 2.639 46.503 21.753 1.00 52.00 185 ALA B O 1
ATOM 6160 N N . ALA B 1 188 ? 2.652 44.336 22.360 1.00 52.82 186 ALA B N 1
ATOM 6161 C CA . ALA B 1 188 ? 3.643 43.941 21.358 1.00 52.87 186 ALA B CA 1
ATOM 6162 C C . ALA B 1 188 ? 3.462 42.482 20.951 1.00 53.17 186 ALA B C 1
ATOM 6163 O O . ALA B 1 188 ? 3.004 41.668 21.739 1.00 53.80 186 ALA B O 1
ATOM 6165 N N . PHE B 1 189 ? 3.802 42.192 19.701 1.00 52.67 187 PHE B N 1
ATOM 6166 C CA . PHE B 1 189 ? 3.766 40.870 19.133 1.00 53.17 187 PHE B CA 1
ATOM 6167 C C . PHE B 1 189 ? 5.197 40.533 18.739 1.00 51.24 187 PHE B C 1
ATOM 6168 O O . PHE B 1 189 ? 5.902 41.384 18.185 1.00 49.83 187 PHE B O 1
ATOM 6176 N N . ARG B 1 190 ? 5.625 39.303 19.023 1.00 47.87 188 ARG B N 1
ATOM 6177 C CA . ARG B 1 190 ? 6.937 38.839 18.604 1.00 47.47 188 ARG B CA 1
ATOM 6178 C C . ARG B 1 190 ? 6.827 37.463 17.973 1.00 46.50 188 ARG B C 1
ATOM 6179 O O . ARG B 1 190 ? 6.083 36.617 18.463 1.00 44.68 188 ARG B O 1
ATOM 6187 N N . LEU B 1 191 ? 7.567 37.249 16.888 1.00 46.53 189 LEU B N 1
ATOM 6188 C CA . LEU B 1 191 ? 7.599 35.962 16.219 1.00 46.96 189 LEU B CA 1
ATOM 6189 C C . LEU B 1 191 ? 9.047 35.569 15.986 1.00 47.59 189 LEU B C 1
ATOM 6190 O O . LEU B 1 191 ? 9.796 36.353 15.409 1.00 50.32 189 LEU B O 1
ATOM 6195 N N . ASN B 1 192 ? 9.442 34.387 16.466 1.00 46.13 190 ASN B N 1
ATOM 6196 C CA . ASN B 1 192 ? 10.740 33.776 16.153 1.00 46.58 190 ASN B CA 1
ATOM 6197 C C . ASN B 1 192 ? 10.511 32.519 15.319 1.00 43.71 190 ASN B C 1
ATOM 6198 O O . ASN B 1 192 ? 9.731 31.664 15.718 1.00 42.39 190 ASN B O 1
ATOM 6203 N N . LEU B 1 193 ? 11.202 32.421 14.187 1.00 42.20 191 LEU B N 1
ATOM 6204 C CA . LEU B 1 193 ? 11.114 31.284 13.298 1.00 41.96 191 LEU B CA 1
ATOM 6205 C C . LEU B 1 193 ? 12.481 30.658 13.096 1.00 41.11 191 LEU B C 1
ATOM 6206 O O . LEU B 1 193 ? 13.483 31.366 13.099 1.00 40.34 191 LEU B O 1
ATOM 6211 N N . LEU B 1 194 ? 12.506 29.338 12.892 1.00 39.67 192 LEU B N 1
ATOM 6212 C CA . LEU B 1 194 ? 13.743 28.586 12.655 1.00 40.36 192 LEU B CA 1
ATOM 6213 C C . LEU B 1 194 ? 13.568 27.476 11.618 1.00 39.54 192 LEU B C 1
ATOM 6214 O O . LEU B 1 194 ? 12.588 26.760 11.648 1.00 38.88 192 LEU B O 1
ATOM 6219 N N . LYS B 1 195 ? 14.548 27.327 10.733 1.00 40.12 193 LYS B N 1
ATOM 6220 C CA . LYS B 1 195 ? 14.670 26.151 9.876 1.00 41.39 193 LYS B CA 1
ATOM 6221 C C . LYS B 1 195 ? 16.139 25.756 9.877 1.00 40.49 193 LYS B C 1
ATOM 6222 O O . LYS B 1 195 ? 16.995 26.599 9.575 1.00 39.91 193 LYS B O 1
ATOM 6228 N N . HIS B 1 196 ? 16.427 24.497 10.242 1.00 39.02 194 HIS B N 1
ATOM 6229 C CA . HIS B 1 196 ? 17.801 24.015 10.393 1.00 39.12 194 HIS B CA 1
ATOM 6230 C C . HIS B 1 196 ? 17.969 22.602 9.820 1.00 38.49 194 HIS B C 1
ATOM 6231 O O . HIS B 1 196 ? 17.263 21.687 10.201 1.00 35.00 194 HIS B O 1
ATOM 6238 N N . ASP B 1 197 ? 18.903 22.462 8.881 1.00 39.46 195 ASP B N 1
ATOM 6239 C CA . ASP B 1 197 ? 19.330 21.178 8.339 1.00 39.22 195 ASP B CA 1
ATOM 6240 C C . ASP B 1 197 ? 20.854 21.170 8.312 1.00 37.69 195 ASP B C 1
ATOM 6241 O O . ASP B 1 197 ? 21.485 22.200 8.072 1.00 37.20 195 ASP B O 1
ATOM 6246 N N . ALA B 1 198 ? 21.443 20.015 8.594 1.00 37.10 196 ALA B N 1
ATOM 6247 C CA . ALA B 1 198 ? 22.890 19.861 8.594 1.00 37.56 196 ALA B CA 1
ATOM 6248 C C . ALA B 1 198 ? 23.249 18.405 8.615 1.00 38.54 196 ALA B C 1
ATOM 6249 O O . ALA B 1 198 ? 22.467 17.581 9.125 1.00 41.27 196 ALA B O 1
ATOM 6251 N N . ASN B 1 199 ? 24.414 18.080 8.055 1.00 38.71 197 ASN B N 1
ATOM 6252 C CA . ASN B 1 199 ? 25.104 16.812 8.358 1.00 39.69 197 ASN B CA 1
ATOM 6253 C C . ASN B 1 199 ? 26.036 17.058 9.556 1.00 39.69 197 ASN B C 1
ATOM 6254 O O . ASN B 1 199 ? 25.970 18.117 10.153 1.00 41.18 197 ASN B O 1
ATOM 6259 N N . VAL B 1 200 ? 26.863 16.084 9.931 1.00 39.39 198 VAL B N 1
ATOM 6260 C CA . VAL B 1 200 ? 27.836 16.268 11.016 1.00 39.49 198 VAL B CA 1
ATOM 6261 C C . VAL B 1 200 ? 29.243 15.956 10.498 1.00 39.78 198 VAL B C 1
ATOM 6262 O O . VAL B 1 200 ? 29.498 14.884 10.011 1.00 40.01 198 VAL B O 1
ATOM 6266 N N . ALA B 1 201 ? 30.151 16.918 10.619 1.00 42.11 199 ALA B N 1
ATOM 6267 C CA . ALA B 1 201 ? 31.547 16.767 10.199 1.00 40.51 199 ALA B CA 1
ATOM 6268 C C . ALA B 1 201 ? 32.202 15.554 10.873 1.00 40.98 199 ALA B C 1
ATOM 6269 O O . ALA B 1 201 ? 32.166 15.397 12.092 1.00 39.66 199 ALA B O 1
ATOM 6271 N N . GLY B 1 202 ? 32.777 14.691 10.048 1.00 42.23 200 GLY B N 1
ATOM 6272 C CA . GLY B 1 202 ? 33.447 13.488 10.504 1.00 41.14 200 GLY B CA 1
ATOM 6273 C C . GLY B 1 202 ? 32.545 12.373 10.964 1.00 40.83 200 GLY B C 1
ATOM 6274 O O . GLY B 1 202 ? 33.018 11.476 11.644 1.00 42.22 200 GLY B O 1
ATOM 6275 N N . ARG B 1 203 ? 31.258 12.414 10.627 1.00 41.14 201 ARG B N 1
ATOM 6276 C CA . ARG B 1 203 ? 30.340 11.304 10.915 1.00 41.28 201 ARG B CA 1
ATOM 6277 C C . ARG B 1 203 ? 29.588 10.934 9.643 1.00 42.66 201 ARG B C 1
ATOM 6278 O O . ARG B 1 203 ? 28.861 11.769 9.087 1.00 43.41 201 ARG B O 1
ATOM 6286 N N . ASP B 1 204 ? 29.756 9.690 9.175 1.00 43.87 202 ASP B N 1
ATOM 6287 C CA . ASP B 1 204 ? 29.052 9.225 7.975 1.00 42.83 202 ASP B CA 1
ATOM 6288 C C . ASP B 1 204 ? 27.536 9.198 8.260 1.00 42.29 202 ASP B C 1
ATOM 6289 O O . ASP B 1 204 ? 27.107 8.723 9.320 1.00 40.97 202 ASP B O 1
ATOM 6294 N N . GLU B 1 205 ? 26.751 9.784 7.352 1.00 41.31 203 GLU B N 1
ATOM 6295 C CA . GLU B 1 205 ? 25.275 9.674 7.322 1.00 42.11 203 GLU B CA 1
ATOM 6296 C C . GLU B 1 205 ? 24.477 10.387 8.412 1.00 41.56 203 GLU B C 1
ATOM 6297 O O . GLU B 1 205 ? 23.309 10.675 8.199 1.00 41.87 203 GLU B O 1
ATOM 6303 N N . VAL B 1 206 ? 25.090 10.697 9.547 1.00 41.68 204 VAL B N 1
ATOM 6304 C CA . VAL B 1 206 ? 24.374 11.284 10.657 1.00 41.23 204 VAL B CA 1
ATOM 6305 C C . VAL B 1 206 ? 23.916 12.666 10.225 1.00 40.82 204 VAL B C 1
ATOM 6306 O O . VAL B 1 206 ? 24.659 13.387 9.538 1.00 37.28 204 VAL B O 1
ATOM 6310 N N . ASP B 1 207 ? 22.683 13.017 10.580 1.00 39.96 205 ASP B N 1
ATOM 6311 C CA . ASP B 1 207 ? 22.146 14.317 10.212 1.00 41.92 205 ASP B CA 1
ATOM 6312 C C . ASP B 1 207 ? 20.999 14.786 11.094 1.00 40.46 205 ASP B C 1
ATOM 6313 O O . ASP B 1 207 ? 20.419 14.024 11.852 1.00 40.69 205 ASP B O 1
ATOM 6318 N N . VAL B 1 208 ? 20.703 16.074 10.975 1.00 40.43 206 VAL B N 1
ATOM 6319 C CA . VAL B 1 208 ? 19.686 16.714 11.774 1.00 39.00 206 VAL B CA 1
ATOM 6320 C C . VAL B 1 208 ? 18.832 17.580 10.883 1.00 37.97 206 VAL B C 1
ATOM 6321 O O . VAL B 1 208 ? 19.297 18.131 9.889 1.00 40.13 206 VAL B O 1
ATOM 6325 N N . SER B 1 209 ? 17.576 17.688 11.267 1.00 36.61 207 SER B N 1
ATOM 6326 C CA . SER B 1 209 ? 16.598 18.465 10.562 1.00 36.12 207 SER B CA 1
ATOM 6327 C C . SER B 1 209 ? 15.568 18.938 11.582 1.00 36.06 207 SER B C 1
ATOM 6328 O O . SER B 1 209 ? 15.016 18.143 12.344 1.00 33.49 207 SER B O 1
ATOM 6331 N N . ARG B 1 210 ? 15.335 20.240 11.639 1.00 37.29 208 ARG B N 1
ATOM 6332 C CA . ARG B 1 210 ? 14.316 20.758 12.538 1.00 38.26 208 ARG B CA 1
ATOM 6333 C C . ARG B 1 210 ? 13.814 22.122 12.108 1.00 39.56 208 ARG B C 1
ATOM 6334 O O . ARG B 1 210 ? 14.446 22.842 11.336 1.00 38.61 208 ARG B O 1
ATOM 6342 N N . TRP B 1 211 ? 12.662 22.471 12.647 1.00 42.37 209 TRP B N 1
ATOM 6343 C CA . TRP B 1 211 ? 12.122 23.789 12.462 1.00 43.84 209 TRP B CA 1
ATOM 6344 C C . TRP B 1 211 ? 11.315 24.165 13.692 1.00 40.87 209 TRP B C 1
ATOM 6345 O O . TRP B 1 211 ? 10.831 23.307 14.426 1.00 37.86 209 TRP B O 1
ATOM 6356 N N . GLY B 1 212 ? 11.179 25.464 13.893 1.00 40.59 210 GLY B N 1
ATOM 6357 C CA . GLY B 1 212 ? 10.519 26.000 15.064 1.00 41.25 210 GLY B CA 1
ATOM 6358 C C . GLY B 1 212 ? 9.783 27.291 14.810 1.00 41.50 210 GLY B C 1
ATOM 6359 O O . GLY B 1 212 ? 10.140 28.066 13.927 1.00 40.23 210 GLY B O 1
ATOM 6360 N N . VAL B 1 213 ? 8.760 27.513 15.622 1.00 43.21 211 VAL B N 1
ATOM 6361 C CA . VAL B 1 213 ? 7.893 28.684 15.561 1.00 43.93 211 VAL B CA 1
ATOM 6362 C C . VAL B 1 213 ? 7.570 29.079 16.989 1.00 43.48 211 VAL B C 1
ATOM 6363 O O . VAL B 1 213 ? 7.104 28.247 17.758 1.00 41.88 211 VAL B O 1
ATOM 6367 N N . ALA B 1 214 ? 7.822 30.344 17.330 1.00 44.26 212 ALA B N 1
ATOM 6368 C CA . ALA B 1 214 ? 7.649 30.842 18.709 1.00 44.15 212 ALA B CA 1
ATOM 6369 C C . ALA B 1 214 ? 6.946 32.184 18.662 1.00 44.37 212 ALA B C 1
ATOM 6370 O O . ALA B 1 214 ? 7.584 33.223 18.568 1.00 42.81 212 ALA B O 1
ATOM 6372 N N . PRO B 1 215 ? 5.613 32.164 18.677 1.00 46.03 213 PRO B N 1
ATOM 6373 C CA . PRO B 1 215 ? 4.873 33.416 18.761 1.00 46.18 213 PRO B CA 1
ATOM 6374 C C . PRO B 1 215 ? 4.718 33.870 20.198 1.00 46.47 213 PRO B C 1
ATOM 6375 O O . PRO B 1 215 ? 4.676 33.048 21.103 1.00 47.01 213 PRO B O 1
ATOM 6379 N N . SER B 1 216 ? 4.572 35.173 20.385 1.00 47.55 214 SER B N 1
ATOM 6380 C CA . SER B 1 216 ? 4.490 35.777 21.709 1.00 47.66 214 SER B CA 1
ATOM 6381 C C . SER B 1 216 ? 3.711 37.110 21.654 1.00 48.58 214 SER B C 1
ATOM 6382 O O . SER B 1 216 ? 3.875 37.898 20.713 1.00 48.70 214 SER B O 1
ATOM 6385 N N . LEU B 1 217 ? 2.859 37.341 22.652 1.00 48.76 215 LEU B N 1
ATOM 6386 C CA . LEU B 1 217 ? 2.077 38.573 22.790 1.00 48.97 215 LEU B CA 1
ATOM 6387 C C . LEU B 1 217 ? 2.236 39.096 24.191 1.00 49.14 215 LEU B C 1
ATOM 6388 O O . LEU B 1 217 ? 2.155 38.339 25.134 1.00 48.56 215 LEU B O 1
ATOM 6393 N N . THR B 1 218 ? 2.425 40.396 24.340 1.00 51.15 216 THR B N 1
ATOM 6394 C CA . THR B 1 218 ? 2.490 41.006 25.659 1.00 51.25 216 THR B CA 1
ATOM 6395 C C . THR B 1 218 ? 1.582 42.247 25.662 1.00 51.70 216 THR B C 1
ATOM 6396 O O . THR B 1 218 ? 1.487 42.945 24.650 1.00 52.62 216 THR B O 1
ATOM 6400 N N . PHE B 1 219 ? 0.905 42.488 26.788 1.00 51.46 217 PHE B N 1
ATOM 6401 C CA . PHE B 1 219 ? -0.069 43.586 26.931 1.00 50.36 217 PHE B CA 1
ATOM 6402 C C . PHE B 1 219 ? 0.210 44.335 28.219 1.00 50.76 217 PHE B C 1
ATOM 6403 O O . PHE B 1 219 ? 0.684 43.751 29.189 1.00 48.86 217 PHE B O 1
ATOM 6411 N N . GLY B 1 220 ? -0.121 45.627 28.227 1.00 52.25 218 GLY B N 1
ATOM 6412 C CA . GLY B 1 220 ? 0.082 46.486 29.388 1.00 52.08 218 GLY B CA 1
ATOM 6413 C C . GLY B 1 220 ? 1.527 46.910 29.577 1.00 52.63 218 GLY B C 1
ATOM 6414 O O . GLY B 1 220 ? 1.971 47.057 30.703 1.00 55.01 218 GLY B O 1
ATOM 6415 N N . LEU B 1 221 ? 2.264 47.106 28.488 1.00 53.17 219 LEU B N 1
ATOM 6416 C CA . LEU B 1 221 ? 3.655 47.587 28.563 1.00 55.60 219 LEU B CA 1
ATOM 6417 C C . LEU B 1 221 ? 3.733 48.930 29.288 1.00 57.23 219 LEU B C 1
ATOM 6418 O O . LEU B 1 221 ? 2.938 49.827 29.031 1.00 58.57 219 LEU B O 1
ATOM 6423 N N . GLY B 1 222 ? 4.664 49.042 30.229 1.00 57.92 220 GLY B N 1
ATOM 6424 C CA . GLY B 1 222 ? 4.784 50.231 31.052 1.00 59.50 220 GLY B CA 1
ATOM 6425 C C . GLY B 1 222 ? 3.732 50.430 32.136 1.00 61.14 220 GLY B C 1
ATOM 6426 O O . GLY B 1 222 ? 3.883 51.343 32.951 1.00 64.14 220 GLY B O 1
ATOM 6427 N N . SER B 1 223 ? 2.690 49.596 32.189 1.00 60.68 221 SER B N 1
ATOM 6428 C CA . SER B 1 223 ? 1.591 49.780 33.142 1.00 61.32 221 SER B CA 1
ATOM 6429 C C . SER B 1 223 ? 1.794 48.865 34.355 1.00 60.78 221 SER B C 1
ATOM 6430 O O . SER B 1 223 ? 2.658 47.993 34.326 1.00 60.51 221 SER B O 1
ATOM 6433 N N . PRO B 1 224 ? 1.008 49.066 35.438 1.00 60.98 222 PRO B N 1
ATOM 6434 C CA . PRO B 1 224 ? 1.156 48.169 36.606 1.00 59.23 222 PRO B CA 1
ATOM 6435 C C . PRO B 1 224 ? 0.546 46.752 36.455 1.00 56.89 222 PRO B C 1
ATOM 6436 O O . PRO B 1 224 ? 0.639 45.961 37.393 1.00 55.80 222 PRO B O 1
ATOM 6440 N N . THR B 1 225 ? -0.090 46.452 35.324 1.00 55.54 223 THR B N 1
ATOM 6441 C CA . THR B 1 225 ? -0.722 45.154 35.088 1.00 55.95 223 THR B CA 1
ATOM 6442 C C . THR B 1 225 ? -0.326 44.630 33.713 1.00 56.20 223 THR B C 1
ATOM 6443 O O . THR B 1 225 ? -0.692 45.221 32.695 1.00 59.41 223 THR B O 1
ATOM 6447 N N . ARG B 1 226 ? 0.428 43.527 33.703 1.00 54.58 224 ARG B N 1
ATOM 6448 C CA . ARG B 1 226 ? 1.026 42.969 32.485 1.00 52.59 224 ARG B CA 1
ATOM 6449 C C . ARG B 1 226 ? 0.548 41.537 32.265 1.00 51.04 224 ARG B C 1
ATOM 6450 O O . ARG B 1 226 ? 0.477 40.735 33.211 1.00 47.99 224 ARG B O 1
ATOM 6458 N N . VAL B 1 227 ? 0.188 41.235 31.020 1.00 49.92 225 VAL B N 1
ATOM 6459 C CA . VAL B 1 227 ? -0.219 39.899 30.635 1.00 50.16 225 VAL B CA 1
ATOM 6460 C C . VAL B 1 227 ? 0.629 39.498 29.444 1.00 50.06 225 VAL B C 1
ATOM 6461 O O . VAL B 1 227 ? 0.671 40.221 28.434 1.00 51.46 225 VAL B O 1
ATOM 6465 N N . THR B 1 228 ? 1.306 38.354 29.564 1.00 49.29 226 THR B N 1
ATOM 6466 C CA . THR B 1 228 ? 2.086 37.784 28.466 1.00 49.49 226 THR B CA 1
ATOM 6467 C C . THR B 1 228 ? 1.613 36.363 28.134 1.00 48.26 226 THR B C 1
ATOM 6468 O O . THR B 1 228 ? 1.320 35.572 29.033 1.00 46.71 226 THR B O 1
ATOM 6472 N N . VAL B 1 229 ? 1.517 36.087 26.833 1.00 47.98 227 VAL B N 1
ATOM 6473 C CA . VAL B 1 229 ? 1.069 34.797 26.297 1.00 49.17 227 VAL B CA 1
ATOM 6474 C C . VAL B 1 229 ? 2.086 34.342 25.246 1.00 48.70 227 VAL B C 1
ATOM 6475 O O . VAL B 1 229 ? 2.289 35.026 24.239 1.00 49.35 227 VAL B O 1
ATOM 6479 N N . SER B 1 230 ? 2.725 33.198 25.493 1.00 47.68 228 SER B N 1
ATOM 6480 C CA . SER B 1 230 ? 3.774 32.663 24.616 1.00 47.89 228 SER B CA 1
ATOM 6481 C C . SER B 1 230 ? 3.460 31.254 24.188 1.00 45.88 228 SER B C 1
ATOM 6482 O O . SER B 1 230 ? 2.900 30.492 24.948 1.00 44.87 228 SER B O 1
ATOM 6485 N N . HIS B 1 231 ? 3.809 30.922 22.960 1.00 46.37 229 HIS B N 1
ATOM 6486 C CA . HIS B 1 231 ? 3.773 29.556 22.527 1.00 47.81 229 HIS B CA 1
ATOM 6487 C C . HIS B 1 231 ? 5.124 29.223 21.916 1.00 44.59 229 HIS B C 1
ATOM 6488 O O . HIS B 1 231 ? 5.733 30.063 21.270 1.00 44.68 229 HIS B O 1
ATOM 6495 N N . TYR B 1 232 ? 5.575 27.989 22.145 1.00 43.51 230 TYR B N 1
ATOM 6496 C CA . TYR B 1 232 ? 6.834 27.457 21.615 1.00 43.02 230 TYR B CA 1
ATOM 6497 C C . TYR B 1 232 ? 6.596 26.113 20.903 1.00 43.41 230 TYR B C 1
ATOM 6498 O O . TYR B 1 232 ? 6.003 25.199 21.470 1.00 43.75 230 TYR B O 1
ATOM 6507 N N . HIS B 1 233 ? 7.073 25.991 19.677 1.00 43.74 231 HIS B N 1
ATOM 6508 C CA . HIS B 1 233 ? 6.872 24.780 18.900 1.00 44.51 231 HIS B CA 1
ATOM 6509 C C . HIS B 1 233 ? 8.154 24.400 18.189 1.00 43.83 231 HIS B C 1
ATOM 6510 O O . HIS B 1 233 ? 8.689 25.222 17.468 1.00 43.30 231 HIS B O 1
ATOM 6517 N N . LEU B 1 234 ? 8.645 23.171 18.404 1.00 43.31 232 LEU B N 1
ATOM 6518 C CA . LEU B 1 234 ? 9.824 22.643 17.705 1.00 44.28 232 LEU B CA 1
ATOM 6519 C C . LEU B 1 234 ? 9.582 21.198 17.294 1.00 44.36 232 LEU B C 1
ATOM 6520 O O . LEU B 1 234 ? 9.114 20.391 18.091 1.00 44.59 232 LEU B O 1
ATOM 6525 N N . GLU B 1 235 ? 9.912 20.896 16.043 1.00 44.61 233 GLU B N 1
ATOM 6526 C CA . GLU B 1 235 ? 9.728 19.590 15.450 1.00 44.94 233 GLU B CA 1
ATOM 6527 C C . GLU B 1 235 ? 11.074 19.178 14.869 1.00 43.05 233 GLU B C 1
ATOM 6528 O O . GLU B 1 235 ? 11.724 19.982 14.208 1.00 40.99 233 GLU B O 1
ATOM 6534 N N . SER B 1 236 ? 11.502 17.945 15.115 1.00 41.24 234 SER B N 1
ATOM 6535 C CA . SER B 1 236 ? 12.775 17.493 14.571 1.00 40.95 234 SER B CA 1
ATOM 6536 C C . SER B 1 236 ? 12.736 16.076 14.073 1.00 37.91 234 SER B C 1
ATOM 6537 O O . SER B 1 236 ? 11.919 15.298 14.490 1.00 37.30 234 SER B O 1
ATOM 6540 N N . ASP B 1 237 ? 13.622 15.779 13.136 1.00 39.88 235 ASP B N 1
ATOM 6541 C CA . ASP B 1 237 ? 13.627 14.521 12.396 1.00 41.70 235 ASP B CA 1
ATOM 6542 C C . ASP B 1 237 ? 15.060 14.254 11.959 1.00 40.28 235 ASP B C 1
ATOM 6543 O O . ASP B 1 237 ? 15.521 14.794 10.975 1.00 43.31 235 ASP B O 1
ATOM 6548 N N . ASP B 1 238 ? 15.761 13.439 12.727 1.00 40.12 236 ASP B N 1
ATOM 6549 C CA . ASP B 1 238 ? 17.202 13.266 12.611 1.00 39.88 236 ASP B CA 1
ATOM 6550 C C . ASP B 1 238 ? 17.508 11.819 12.226 1.00 38.62 236 ASP B C 1
ATOM 6551 O O . ASP B 1 238 ? 16.708 10.910 12.488 1.00 36.20 236 ASP B O 1
ATOM 6556 N N . THR B 1 239 ? 18.690 11.621 11.634 1.00 36.94 237 THR B N 1
ATOM 6557 C CA . THR B 1 239 ? 19.317 10.306 11.564 1.00 37.36 237 THR B CA 1
ATOM 6558 C C . THR B 1 239 ? 20.304 10.195 12.752 1.00 37.13 237 THR B C 1
ATOM 6559 O O . THR B 1 239 ? 21.349 10.819 12.727 1.00 35.09 237 THR B O 1
ATOM 6563 N N . PRO B 1 240 ? 19.952 9.410 13.790 1.00 37.67 238 PRO B N 1
ATOM 6564 C CA . PRO B 1 240 ? 20.721 9.333 15.025 1.00 37.34 238 PRO B CA 1
ATOM 6565 C C . PRO B 1 240 ? 22.052 8.628 14.912 1.00 36.98 238 PRO B C 1
ATOM 6566 O O . PRO B 1 240 ? 22.135 7.570 14.283 1.00 38.22 238 PRO B O 1
ATOM 6570 N N . ASP B 1 241 ? 23.057 9.188 15.574 1.00 36.11 239 ASP B N 1
ATOM 6571 C CA . ASP B 1 241 ? 24.395 8.603 15.629 1.00 36.21 239 ASP B CA 1
ATOM 6572 C C . ASP B 1 241 ? 24.416 7.283 16.440 1.00 36.41 239 ASP B C 1
ATOM 6573 O O . ASP B 1 241 ? 23.601 7.065 17.316 1.00 37.71 239 ASP B O 1
ATOM 6578 N N . SER B 1 242 ? 25.354 6.412 16.099 1.00 36.38 240 SER B N 1
ATOM 6579 C CA . SER B 1 242 ? 25.589 5.155 16.813 1.00 37.17 240 SER B CA 1
ATOM 6580 C C . SER B 1 242 ? 26.622 5.349 17.928 1.00 36.95 240 SER B C 1
ATOM 6581 O O . SER B 1 242 ? 26.630 4.606 18.912 1.00 36.89 240 SER B O 1
ATOM 6584 N N . GLY B 1 243 ? 27.495 6.340 17.763 1.00 35.54 241 GLY B N 1
ATOM 6585 C CA . GLY B 1 243 ? 28.712 6.429 18.569 1.00 35.87 241 GLY B CA 1
ATOM 6586 C C . GLY B 1 243 ? 29.690 5.310 18.201 1.00 36.63 241 GLY B C 1
ATOM 6587 O O . GLY B 1 243 ? 29.510 4.596 17.206 1.00 33.26 241 GLY B O 1
ATOM 6588 N N . ILE B 1 244 ? 30.715 5.178 19.039 1.00 37.31 242 ILE B N 1
ATOM 6589 C CA . ILE B 1 244 ? 31.871 4.347 18.806 1.00 37.55 242 ILE B CA 1
ATOM 6590 C C . ILE B 1 244 ? 31.996 3.450 20.011 1.00 39.02 242 ILE B C 1
ATOM 6591 O O . ILE B 1 244 ? 31.944 3.939 21.146 1.00 39.41 242 ILE B O 1
ATOM 6596 N N . PRO B 1 245 ? 32.133 2.127 19.790 1.00 40.61 243 PRO B N 1
ATOM 6597 C CA . PRO B 1 245 ? 32.230 1.229 20.939 1.00 41.97 243 PRO B CA 1
ATOM 6598 C C . PRO B 1 245 ? 33.524 1.393 21.741 1.00 41.26 243 PRO B C 1
ATOM 6599 O O . PRO B 1 245 ? 34.573 1.755 21.186 1.00 41.54 243 PRO B O 1
ATOM 6603 N N . TYR B 1 246 ? 33.430 1.126 23.036 1.00 41.76 244 TYR B N 1
ATOM 6604 C CA . TYR B 1 246 ? 34.611 0.924 23.876 1.00 42.27 244 TYR B CA 1
ATOM 6605 C C . TYR B 1 246 ? 35.343 -0.333 23.402 1.00 42.99 244 TYR B C 1
ATOM 6606 O O . TYR B 1 246 ? 34.709 -1.352 23.062 1.00 42.58 244 TYR B O 1
ATOM 6615 N N . ALA B 1 247 ? 36.675 -0.258 23.387 1.00 43.73 245 ALA B N 1
ATOM 6616 C CA . ALA B 1 247 ? 37.507 -1.460 23.256 1.00 45.19 245 ALA B CA 1
ATOM 6617 C C . ALA B 1 247 ? 37.151 -2.370 24.431 1.00 45.40 245 ALA B C 1
ATOM 6618 O O . ALA B 1 247 ? 36.719 -1.878 25.469 1.00 45.19 245 ALA B O 1
ATOM 6620 N N . LYS B 1 248 ? 37.246 -3.678 24.241 1.00 47.05 246 LYS B N 1
ATOM 6621 C CA . LYS B 1 248 ? 36.891 -4.629 25.289 1.00 49.61 246 LYS B CA 1
ATOM 6622 C C . LYS B 1 248 ? 38.078 -5.574 25.534 1.00 50.19 246 LYS B C 1
ATOM 6623 O O . LYS B 1 248 ? 38.213 -6.607 24.901 1.00 48.61 246 LYS B O 1
ATOM 6629 N N . SER B 1 249 ? 38.921 -5.192 26.486 1.00 52.17 247 SER B N 1
ATOM 6630 C CA . SER B 1 249 ? 40.110 -5.962 26.865 1.00 52.30 247 SER B CA 1
ATOM 6631 C C . SER B 1 249 ? 39.733 -7.032 27.879 1.00 53.22 247 SER B C 1
ATOM 6632 O O . SER B 1 249 ? 38.909 -6.791 28.772 1.00 52.52 247 SER B O 1
ATOM 6635 N N . SER B 1 250 ? 40.328 -8.209 27.750 1.00 56.41 248 SER B N 1
ATOM 6636 C CA . SER B 1 250 ? 40.096 -9.300 28.711 1.00 59.32 248 SER B CA 1
ATOM 6637 C C . SER B 1 250 ? 40.413 -8.897 30.163 1.00 61.07 248 SER B C 1
ATOM 6638 O O . SER B 1 250 ? 39.749 -9.352 31.081 1.00 64.51 248 SER B O 1
ATOM 6641 N N . ASP B 1 251 ? 41.404 -8.029 30.365 1.00 61.96 249 ASP B N 1
ATOM 6642 C CA . ASP B 1 251 ? 41.780 -7.568 31.708 1.00 63.64 249 ASP B CA 1
ATOM 6643 C C . ASP B 1 251 ? 41.243 -6.166 32.045 1.00 60.47 249 ASP B C 1
ATOM 6644 O O . ASP B 1 251 ? 41.856 -5.432 32.819 1.00 62.23 249 ASP B O 1
ATOM 6649 N N . ARG B 1 252 ? 40.100 -5.786 31.486 1.00 57.41 250 ARG B N 1
ATOM 6650 C CA . ARG B 1 252 ? 39.499 -4.485 31.783 1.00 54.75 250 ARG B CA 1
ATOM 6651 C C . ARG B 1 252 ? 39.178 -4.371 33.276 1.00 54.78 250 ARG B C 1
ATOM 6652 O O . ARG B 1 252 ? 38.585 -5.272 33.849 1.00 55.19 250 ARG B O 1
ATOM 6660 N N . SER B 1 253 ? 39.567 -3.259 33.887 1.00 55.69 251 SER B N 1
ATOM 6661 C CA . SER B 1 253 ? 39.271 -2.994 35.307 1.00 58.37 251 SER B CA 1
ATOM 6662 C C . SER B 1 253 ? 39.500 -1.511 35.616 1.00 58.93 251 SER B C 1
ATOM 6663 O O . SER B 1 253 ? 39.891 -0.753 34.729 1.00 59.84 251 SER B O 1
ATOM 6666 N N . LYS B 1 254 ? 39.290 -1.112 36.866 1.00 60.82 252 LYS B N 1
ATOM 6667 C CA . LYS B 1 254 ? 39.708 0.238 37.311 1.00 60.68 252 LYS B CA 1
ATOM 6668 C C . LYS B 1 254 ? 41.211 0.508 37.103 1.00 60.10 252 LYS B C 1
ATOM 6669 O O . LYS B 1 254 ? 41.607 1.650 36.905 1.00 58.41 252 LYS B O 1
ATOM 6675 N N . HIS B 1 255 ? 42.022 -0.535 37.078 1.00 62.40 253 HIS B N 1
ATOM 6676 C CA . HIS B 1 255 ? 43.467 -0.391 36.882 1.00 65.18 253 HIS B CA 1
ATOM 6677 C C . HIS B 1 255 ? 43.862 -0.262 35.411 1.00 63.85 253 HIS B C 1
ATOM 6678 O O . HIS B 1 255 ? 44.782 0.475 35.094 1.00 62.97 253 HIS B O 1
ATOM 6685 N N . ASN B 1 256 ? 43.161 -0.975 34.528 1.00 62.90 254 ASN B N 1
ATOM 6686 C CA . ASN B 1 256 ? 43.337 -0.848 33.067 1.00 61.58 254 ASN B CA 1
ATOM 6687 C C . ASN B 1 256 ? 41.978 -0.591 32.428 1.00 57.85 254 ASN B C 1
ATOM 6688 O O . ASN B 1 256 ? 41.353 -1.512 31.912 1.00 57.28 254 ASN B O 1
ATOM 6693 N N . PRO B 1 257 ? 41.493 0.655 32.505 1.00 55.13 255 PRO B N 1
ATOM 6694 C CA . PRO B 1 257 ? 40.167 0.939 31.953 1.00 53.91 255 PRO B CA 1
ATOM 6695 C C . PRO B 1 257 ? 40.203 1.012 30.440 1.00 50.85 255 PRO B C 1
ATOM 6696 O O . PRO B 1 257 ? 41.250 1.312 29.862 1.00 50.52 255 PRO B O 1
ATOM 6700 N N . ASP B 1 258 ? 39.069 0.742 29.798 1.00 48.68 256 ASP B N 1
ATOM 6701 C CA . ASP B 1 258 ? 38.981 0.822 28.335 1.00 46.91 256 ASP B CA 1
ATOM 6702 C C . ASP B 1 258 ? 38.455 2.174 27.834 1.00 46.18 256 ASP B C 1
ATOM 6703 O O . ASP B 1 258 ? 37.689 2.870 28.507 1.00 45.31 256 ASP B O 1
ATOM 6708 N N . LYS B 1 259 ? 38.900 2.525 26.633 1.00 45.81 257 LYS B N 1
ATOM 6709 C CA . LYS B 1 259 ? 38.459 3.721 25.928 1.00 47.26 257 LYS B CA 1
ATOM 6710 C C . LYS B 1 259 ? 37.931 3.361 24.519 1.00 45.04 257 LYS B C 1
ATOM 6711 O O . LYS B 1 259 ? 38.054 2.214 24.096 1.00 42.86 257 LYS B O 1
ATOM 6717 N N . PRO B 1 260 ? 37.342 4.337 23.789 1.00 43.76 258 PRO B N 1
ATOM 6718 C CA . PRO B 1 260 ? 36.761 3.966 22.502 1.00 43.49 258 PRO B CA 1
ATOM 6719 C C . PRO B 1 260 ? 37.775 3.358 21.562 1.00 43.45 258 PRO B C 1
ATOM 6720 O O . PRO B 1 260 ? 38.933 3.775 21.571 1.00 45.69 258 PRO B O 1
ATOM 6724 N N . VAL B 1 261 ? 37.349 2.383 20.763 1.00 42.47 259 VAL B N 1
ATOM 6725 C CA . VAL B 1 261 ? 38.228 1.816 19.744 1.00 44.12 259 VAL B CA 1
ATOM 6726 C C . VAL B 1 261 ? 38.726 2.913 18.790 1.00 45.19 259 VAL B C 1
ATOM 6727 O O . VAL B 1 261 ? 38.065 3.940 18.620 1.00 45.22 259 VAL B O 1
ATOM 6731 N N . ASN B 1 262 ? 39.895 2.692 18.190 1.00 47.39 260 ASN B N 1
ATOM 6732 C CA . ASN B 1 262 ? 40.442 3.600 17.200 1.00 47.83 260 ASN B CA 1
ATOM 6733 C C . ASN B 1 262 ? 40.136 3.037 15.801 1.00 46.32 260 ASN B C 1
ATOM 6734 O O . ASN B 1 262 ? 40.732 2.074 15.362 1.00 48.04 260 ASN B O 1
ATOM 6739 N N . VAL B 1 263 ? 39.168 3.646 15.136 1.00 43.87 261 VAL B N 1
ATOM 6740 C CA . VAL B 1 263 ? 38.718 3.278 13.796 1.00 41.55 261 VAL B CA 1
ATOM 6741 C C . VAL B 1 263 ? 38.659 4.558 12.966 1.00 41.40 261 VAL B C 1
ATOM 6742 O O . VAL B 1 263 ? 38.922 5.654 13.478 1.00 42.70 261 VAL B O 1
ATOM 6746 N N . ASP B 1 264 ? 38.328 4.456 11.693 1.00 42.03 262 ASP B N 1
ATOM 6747 C CA . ASP B 1 264 ? 38.250 5.654 10.853 1.00 41.79 262 ASP B CA 1
ATOM 6748 C C . ASP B 1 264 ? 37.261 6.647 11.443 1.00 41.75 262 ASP B C 1
ATOM 6749 O O . ASP B 1 264 ? 36.266 6.262 12.051 1.00 42.12 262 ASP B O 1
ATOM 6754 N N . ARG B 1 265 ? 37.565 7.929 11.282 1.00 43.29 263 ARG B N 1
ATOM 6755 C CA . ARG B 1 265 ? 36.806 9.012 11.906 1.00 42.29 263 ARG B CA 1
ATOM 6756 C C . ARG B 1 265 ? 35.294 8.923 11.644 1.00 40.50 263 ARG B C 1
ATOM 6757 O O . ARG B 1 265 ? 34.506 9.083 12.576 1.00 38.86 263 ARG B O 1
ATOM 6765 N N . GLY B 1 266 ? 34.915 8.631 10.398 1.00 39.30 264 GLY B N 1
ATOM 6766 C CA . GLY B 1 266 ? 33.521 8.654 9.939 1.00 38.71 264 GLY B CA 1
ATOM 6767 C C . GLY B 1 266 ? 32.671 7.433 10.253 1.00 39.18 264 GLY B C 1
ATOM 6768 O O . GLY B 1 266 ? 31.463 7.480 10.040 1.00 40.79 264 GLY B O 1
ATOM 6769 N N . ASN B 1 267 ? 33.262 6.361 10.779 1.00 38.18 265 ASN B N 1
ATOM 6770 C CA . ASN B 1 267 ? 32.528 5.113 10.997 1.00 39.54 265 ASN B CA 1
ATOM 6771 C C . ASN B 1 267 ? 31.201 5.310 11.732 1.00 39.49 265 ASN B C 1
ATOM 6772 O O . ASN B 1 267 ? 31.161 5.839 12.852 1.00 41.16 265 ASN B O 1
ATOM 6777 N N . PHE B 1 268 ? 30.135 4.858 11.087 1.00 38.02 266 PHE B N 1
ATOM 6778 C CA . PHE B 1 268 ? 28.781 4.864 11.621 1.00 37.79 266 PHE B CA 1
ATOM 6779 C C . PHE B 1 268 ? 28.258 3.412 11.589 1.00 37.77 266 PHE B C 1
ATOM 6780 O O . PHE B 1 268 ? 28.205 2.774 10.530 1.00 39.37 266 PHE B O 1
ATOM 6788 N N . TYR B 1 269 ? 27.897 2.885 12.749 1.00 37.75 267 TYR B N 1
ATOM 6789 C CA . TYR B 1 269 ? 27.430 1.487 12.859 1.00 37.52 267 TYR B CA 1
ATOM 6790 C C . TYR B 1 269 ? 25.908 1.330 12.747 1.00 36.99 267 TYR B C 1
ATOM 6791 O O . TYR B 1 269 ? 25.407 0.217 12.770 1.00 37.97 267 TYR B O 1
ATOM 6800 N N . GLY B 1 270 ? 25.181 2.432 12.593 1.00 36.12 268 GLY B N 1
ATOM 6801 C CA . GLY B 1 270 ? 23.732 2.387 12.432 1.00 37.83 268 GLY B CA 1
ATOM 6802 C C . GLY B 1 270 ? 23.303 2.149 11.001 1.00 37.09 268 GLY B C 1
ATOM 6803 O O . GLY B 1 270 ? 24.127 1.871 10.135 1.00 38.80 268 GLY B O 1
ATOM 6804 N N . LEU B 1 271 ? 22.004 2.302 10.776 1.00 36.55 269 LEU B N 1
ATOM 6805 C CA . LEU B 1 271 ? 21.344 1.910 9.543 1.00 36.78 269 LEU B CA 1
ATOM 6806 C C . LEU B 1 271 ? 20.434 3.022 9.045 1.00 36.55 269 LEU B C 1
ATOM 6807 O O . LEU B 1 271 ? 19.424 3.321 9.671 1.00 36.08 269 LEU B O 1
ATOM 6812 N N . THR B 1 272 ? 20.782 3.615 7.910 1.00 37.74 270 THR B N 1
ATOM 6813 C CA . THR B 1 272 ? 19.946 4.654 7.275 1.00 37.82 270 THR B CA 1
ATOM 6814 C C . THR B 1 272 ? 18.555 4.157 6.902 1.00 37.39 270 THR B C 1
ATOM 6815 O O . THR B 1 272 ? 17.623 4.935 6.939 1.00 39.05 270 THR B O 1
ATOM 6819 N N . GLY B 1 273 ? 18.409 2.870 6.579 1.00 37.47 271 GLY B N 1
ATOM 6820 C CA . GLY B 1 273 ? 17.100 2.290 6.292 1.00 37.12 271 GLY B CA 1
ATOM 6821 C C . GLY B 1 273 ? 16.205 2.030 7.507 1.00 39.39 271 GLY B C 1
ATOM 6822 O O . GLY B 1 273 ? 15.000 1.787 7.355 1.00 41.40 271 GLY B O 1
ATOM 6823 N N . ARG B 1 274 ? 16.774 2.046 8.714 1.00 38.85 272 ARG B N 1
ATOM 6824 C CA . ARG B 1 274 ? 16.037 1.680 9.911 1.00 37.95 272 ARG B CA 1
ATOM 6825 C C . ARG B 1 274 ? 15.913 2.774 10.947 1.00 36.64 272 ARG B C 1
ATOM 6826 O O . ARG B 1 274 ? 14.839 2.965 11.507 1.00 35.88 272 ARG B O 1
ATOM 6834 N N . ASP B 1 275 ? 17.010 3.454 11.237 1.00 37.54 273 ASP B N 1
ATOM 6835 C CA . ASP B 1 275 ? 17.093 4.301 12.440 1.00 37.62 273 ASP B CA 1
ATOM 6836 C C . ASP B 1 275 ? 16.478 5.664 12.213 1.00 36.81 273 ASP B C 1
ATOM 6837 O O . ASP B 1 275 ? 16.590 6.214 11.147 1.00 40.50 273 ASP B O 1
ATOM 6842 N N . PHE B 1 276 ? 15.817 6.198 13.228 1.00 37.35 274 PHE B N 1
ATOM 6843 C CA . PHE B 1 276 ? 15.146 7.495 13.140 1.00 37.46 274 PHE B CA 1
ATOM 6844 C C . PHE B 1 276 ? 15.064 8.133 14.515 1.00 37.71 274 PHE B C 1
ATOM 6845 O O . PHE B 1 276 ? 15.082 7.451 15.523 1.00 37.63 274 PHE B O 1
ATOM 6853 N N . GLN B 1 277 ? 14.959 9.448 14.541 1.00 40.54 275 GLN B N 1
ATOM 6854 C CA . GLN B 1 277 ? 14.813 10.189 15.791 1.00 42.43 275 GLN B CA 1
ATOM 6855 C C . GLN B 1 277 ? 13.890 11.372 15.518 1.00 41.51 275 GLN B C 1
ATOM 6856 O O . GLN B 1 277 ? 14.282 12.323 14.881 1.00 39.81 275 GLN B O 1
ATOM 6862 N N . LYS B 1 278 ? 12.640 11.242 15.945 1.00 43.20 276 LYS B N 1
ATOM 6863 C CA . LYS B 1 278 ? 11.578 12.204 15.649 1.00 44.98 276 LYS B CA 1
ATOM 6864 C C . LYS B 1 278 ? 11.077 12.778 16.949 1.00 44.80 276 LYS B C 1
ATOM 6865 O O . LYS B 1 278 ? 10.827 12.038 17.889 1.00 42.95 276 LYS B O 1
ATOM 6871 N N . SER B 1 279 ? 10.943 14.096 17.022 1.00 45.52 277 SER B N 1
ATOM 6872 C CA . SER B 1 279 ? 10.361 14.706 18.206 1.00 47.41 277 SER B CA 1
ATOM 6873 C C . SER B 1 279 ? 9.531 15.929 17.870 1.00 47.27 277 SER B C 1
ATOM 6874 O O . SER B 1 279 ? 9.693 16.535 16.816 1.00 45.78 277 SER B O 1
ATOM 6877 N N . ARG B 1 280 ? 8.603 16.220 18.773 1.00 49.18 278 ARG B N 1
ATOM 6878 C CA . ARG B 1 280 ? 7.726 17.366 18.690 1.00 51.69 278 ARG B CA 1
ATOM 6879 C C . ARG B 1 280 ? 7.610 17.909 20.106 1.00 51.33 278 ARG B C 1
ATOM 6880 O O . ARG B 1 280 ? 7.370 17.144 21.027 1.00 47.96 278 ARG B O 1
ATOM 6888 N N . ILE B 1 281 ? 7.811 19.216 20.276 1.00 51.41 279 ILE B N 1
ATOM 6889 C CA . ILE B 1 281 ? 7.549 19.898 21.543 1.00 52.03 279 ILE B CA 1
ATOM 6890 C C . ILE B 1 281 ? 6.575 21.064 21.302 1.00 50.58 279 ILE B C 1
ATOM 6891 O O . ILE B 1 281 ? 6.739 21.808 20.349 1.00 50.90 279 ILE B O 1
ATOM 6896 N N . ASP B 1 282 ? 5.567 21.179 22.164 1.00 50.20 280 ASP B N 1
ATOM 6897 C CA . ASP B 1 282 ? 4.626 22.305 22.218 1.00 50.63 280 ASP B CA 1
ATOM 6898 C C . ASP B 1 282 ? 4.555 22.820 23.649 1.00 48.72 280 ASP B C 1
ATOM 6899 O O . ASP B 1 282 ? 4.344 22.030 24.566 1.00 48.26 280 ASP B O 1
ATOM 6904 N N . THR B 1 283 ? 4.705 24.127 23.838 1.00 46.47 281 THR B N 1
ATOM 6905 C CA . THR B 1 283 ? 4.621 24.735 25.171 1.00 47.35 281 THR B CA 1
ATOM 6906 C C . THR B 1 283 ? 3.888 26.073 25.098 1.00 46.37 281 THR B C 1
ATOM 6907 O O . THR B 1 283 ? 4.243 26.936 24.308 1.00 48.39 281 THR B O 1
ATOM 6911 N N . SER B 1 284 ? 2.841 26.208 25.904 1.00 44.71 282 SER B N 1
ATOM 6912 C CA . SER B 1 284 ? 2.054 27.427 26.035 1.00 44.11 282 SER B CA 1
ATOM 6913 C C . SER B 1 284 ? 2.312 27.962 27.411 1.00 43.51 282 SER B C 1
ATOM 6914 O O . SER B 1 284 ? 2.266 27.206 28.356 1.00 43.81 282 SER B O 1
ATOM 6917 N N . THR B 1 285 ? 2.599 29.253 27.529 1.00 43.47 283 THR B N 1
ATOM 6918 C CA . THR B 1 285 ? 2.848 29.886 28.823 1.00 43.16 283 THR B CA 1
ATOM 6919 C C . THR B 1 285 ? 2.014 31.167 28.898 1.00 42.95 283 THR B C 1
ATOM 6920 O O . THR B 1 285 ? 1.983 31.937 27.950 1.00 44.29 283 THR B O 1
ATOM 6924 N N . ILE B 1 286 ? 1.340 31.373 30.024 1.00 43.08 284 ILE B N 1
ATOM 6925 C CA . ILE B 1 286 ? 0.542 32.572 30.293 1.00 45.25 284 ILE B CA 1
ATOM 6926 C C . ILE B 1 286 ? 0.997 33.153 31.625 1.00 46.20 284 ILE B C 1
ATOM 6927 O O . ILE B 1 286 ? 0.861 32.496 32.655 1.00 45.63 284 ILE B O 1
ATOM 6932 N N . THR B 1 287 ? 1.511 34.383 31.583 1.00 47.91 285 THR B N 1
ATOM 6933 C CA . THR B 1 287 ? 2.047 35.050 32.767 1.00 49.88 285 THR B CA 1
ATOM 6934 C C . THR B 1 287 ? 1.250 36.335 33.037 1.00 49.81 285 THR B C 1
ATOM 6935 O O . THR B 1 287 ? 1.148 37.181 32.162 1.00 51.29 285 THR B O 1
ATOM 6939 N N . VAL B 1 288 ? 0.673 36.445 34.232 1.00 51.21 286 VAL B N 1
ATOM 6940 C CA . VAL B 1 288 ? -0.062 37.651 34.680 1.00 52.85 286 VAL B CA 1
ATOM 6941 C C . VAL B 1 288 ? 0.679 38.280 35.869 1.00 54.54 286 VAL B C 1
ATOM 6942 O O . VAL B 1 288 ? 0.904 37.611 36.868 1.00 53.34 286 VAL B O 1
ATOM 6946 N N . GLU B 1 289 ? 1.078 39.547 35.728 1.00 58.19 287 GLU B N 1
ATOM 6947 C CA . GLU B 1 289 ? 1.764 40.303 36.791 1.00 60.41 287 GLU B CA 1
ATOM 6948 C C . GLU B 1 289 ? 0.934 41.505 37.188 1.00 61.84 287 GLU B C 1
ATOM 6949 O O . GLU B 1 289 ? 0.353 42.171 36.324 1.00 64.93 287 GLU B O 1
ATOM 6955 N N . HIS B 1 290 ? 0.905 41.805 38.480 1.00 61.13 288 HIS B N 1
ATOM 6956 C CA . HIS B 1 290 ? 0.241 43.011 38.968 1.00 61.32 288 HIS B CA 1
ATOM 6957 C C . HIS B 1 290 ? 1.053 43.622 40.106 1.00 59.97 288 HIS B C 1
ATOM 6958 O O . HIS B 1 290 ? 1.343 42.955 41.093 1.00 58.60 288 HIS B O 1
ATOM 6965 N N . ASP B 1 291 ? 1.395 44.899 39.970 1.00 57.78 289 ASP B N 1
ATOM 6966 C CA . ASP B 1 291 ? 2.041 45.638 41.053 1.00 56.66 289 ASP B CA 1
ATOM 6967 C C . ASP B 1 291 ? 0.971 46.114 42.059 1.00 56.76 289 ASP B C 1
ATOM 6968 O O . ASP B 1 291 ? 0.126 46.945 41.759 1.00 58.27 289 ASP B O 1
ATOM 6973 N N . LEU B 1 292 ? 1.008 45.545 43.251 1.00 56.73 290 LEU B N 1
ATOM 6974 C CA . LEU B 1 292 ? 0.114 45.937 44.343 1.00 56.13 290 LEU B CA 1
ATOM 6975 C C . LEU B 1 292 ? 0.550 47.266 44.955 1.00 55.79 290 LEU B C 1
ATOM 6976 O O . LEU B 1 292 ? -0.292 48.052 45.363 1.00 55.55 290 LEU B O 1
ATOM 6981 N N . THR B 1 293 ? 1.862 47.461 45.078 1.00 54.24 291 THR B N 1
ATOM 6982 C CA . THR B 1 293 ? 2.453 48.731 45.484 1.00 54.05 291 THR B CA 1
ATOM 6983 C C . THR B 1 293 ? 3.705 48.944 44.639 1.00 55.23 291 THR B C 1
ATOM 6984 O O . THR B 1 293 ? 3.968 48.154 43.730 1.00 53.93 291 THR B O 1
ATOM 6988 N N . ASP B 1 294 ? 4.471 50.005 44.910 1.00 57.52 292 ASP B N 1
ATOM 6989 C CA . ASP B 1 294 ? 5.790 50.156 44.265 1.00 59.23 292 ASP B CA 1
ATOM 6990 C C . ASP B 1 294 ? 6.850 49.144 44.776 1.00 56.44 292 ASP B C 1
ATOM 6991 O O . ASP B 1 294 ? 7.913 48.997 44.152 1.00 55.19 292 ASP B O 1
ATOM 6996 N N . SER B 1 295 ? 6.551 48.457 45.891 1.00 54.53 293 SER B N 1
ATOM 6997 C CA . SER B 1 295 ? 7.447 47.452 46.470 1.00 54.49 293 SER B CA 1
ATOM 6998 C C . SER B 1 295 ? 6.957 46.008 46.407 1.00 53.32 293 SER B C 1
ATOM 6999 O O . SER B 1 295 ? 7.634 45.143 46.918 1.00 51.01 293 SER B O 1
ATOM 7002 N N . LEU B 1 296 ? 5.802 45.754 45.800 1.00 54.24 294 LEU B N 1
ATOM 7003 C CA . LEU B 1 296 ? 5.131 44.445 45.881 1.00 55.58 294 LEU B CA 1
ATOM 7004 C C . LEU B 1 296 ? 4.448 44.068 44.583 1.00 55.66 294 LEU B C 1
ATOM 7005 O O . LEU B 1 296 ? 3.538 44.769 44.155 1.00 57.78 294 LEU B O 1
ATOM 7010 N N . THR B 1 297 ? 4.912 42.976 43.968 1.00 55.23 295 THR B N 1
ATOM 7011 C CA . THR B 1 297 ? 4.333 42.436 42.746 1.00 54.17 295 THR B CA 1
ATOM 7012 C C . THR B 1 297 ? 3.823 41.014 43.007 1.00 54.03 295 THR B C 1
ATOM 7013 O O . THR B 1 297 ? 4.518 40.197 43.612 1.00 53.54 295 THR B O 1
ATOM 7017 N N . ILE B 1 298 ? 2.608 40.738 42.544 1.00 54.05 296 ILE B N 1
ATOM 7018 C CA . ILE B 1 298 ? 2.041 39.395 42.537 1.00 55.96 296 ILE B CA 1
ATOM 7019 C C . ILE B 1 298 ? 2.028 38.879 41.099 1.00 55.56 296 ILE B C 1
ATOM 7020 O O . ILE B 1 298 ? 1.734 39.627 40.164 1.00 53.90 296 ILE B O 1
ATOM 7025 N N . ARG B 1 299 ? 2.357 37.602 40.932 1.00 54.94 297 ARG B N 1
ATOM 7026 C CA . ARG B 1 299 ? 2.579 37.017 39.607 1.00 55.43 297 ARG B CA 1
ATOM 7027 C C . ARG B 1 299 ? 2.000 35.607 39.556 1.00 54.54 297 ARG B C 1
ATOM 7028 O O . ARG B 1 299 ? 2.211 34.823 40.474 1.00 55.43 297 ARG B O 1
ATOM 7036 N N . ASN B 1 300 ? 1.253 35.304 38.499 1.00 52.16 298 ASN B N 1
ATOM 7037 C CA . ASN B 1 300 ? 0.774 33.949 38.244 1.00 50.96 298 ASN B CA 1
ATOM 7038 C C . ASN B 1 300 ? 1.255 33.509 36.885 1.00 49.40 298 ASN B C 1
ATOM 7039 O O . ASN B 1 300 ? 1.173 34.265 35.938 1.00 48.22 298 ASN B O 1
ATOM 7044 N N . THR B 1 301 ? 1.758 32.287 36.810 1.00 47.99 299 THR B N 1
ATOM 7045 C CA . THR B 1 301 ? 2.251 31.710 35.579 1.00 49.00 299 THR B CA 1
ATOM 7046 C C . THR B 1 301 ? 1.591 30.350 35.396 1.00 49.13 299 THR B C 1
ATOM 7047 O O . THR B 1 301 ? 1.564 29.533 36.313 1.00 48.75 299 THR B O 1
ATOM 7051 N N . SER B 1 302 ? 1.046 30.137 34.211 1.00 49.14 300 SER B N 1
ATOM 7052 C CA . SER B 1 302 ? 0.461 28.866 33.832 1.00 49.01 300 SER B CA 1
ATOM 7053 C C . SER B 1 302 ? 1.204 28.363 32.628 1.00 48.11 300 SER B C 1
ATOM 7054 O O . SER B 1 302 ? 1.358 29.093 31.663 1.00 46.47 300 SER B O 1
ATOM 7057 N N . ARG B 1 303 ? 1.691 27.130 32.711 1.00 47.23 301 ARG B N 1
ATOM 7058 C CA . ARG B 1 303 ? 2.320 26.478 31.586 1.00 47.68 301 ARG B CA 1
ATOM 7059 C C . ARG B 1 303 ? 1.607 25.143 31.292 1.00 48.09 301 ARG B C 1
ATOM 7060 O O . ARG B 1 303 ? 1.381 24.333 32.194 1.00 48.09 301 ARG B O 1
ATOM 7068 N N . TYR B 1 304 ? 1.212 24.963 30.036 1.00 47.70 302 TYR B N 1
ATOM 7069 C CA . TYR B 1 304 ? 0.829 23.677 29.510 1.00 49.08 302 TYR B CA 1
ATOM 7070 C C . TYR B 1 304 ? 1.882 23.251 28.472 1.00 47.96 302 TYR B C 1
ATOM 7071 O O . TYR B 1 304 ? 2.206 23.994 27.557 1.00 46.63 302 TYR B O 1
ATOM 7080 N N . GLY B 1 305 ? 2.381 22.029 28.611 1.00 47.82 303 GLY B N 1
ATOM 7081 C CA . GLY B 1 305 ? 3.409 21.484 27.736 1.00 47.36 303 GLY B CA 1
ATOM 7082 C C . GLY B 1 305 ? 3.041 20.097 27.252 1.00 47.29 303 GLY B C 1
ATOM 7083 O O . GLY B 1 305 ? 2.342 19.362 27.926 1.00 45.07 303 GLY B O 1
ATOM 7084 N N . ASN B 1 306 ? 3.559 19.752 26.082 1.00 48.73 304 ASN B N 1
ATOM 7085 C CA . ASN B 1 306 ? 3.222 18.521 25.397 1.00 49.39 304 ASN B CA 1
ATOM 7086 C C . ASN B 1 306 ? 4.426 18.107 24.545 1.00 48.89 304 ASN B C 1
ATOM 7087 O O . ASN B 1 306 ? 4.836 18.861 23.667 1.00 47.34 304 ASN B O 1
ATOM 7092 N N . SER B 1 307 ? 5.023 16.940 24.817 1.00 49.22 305 SER B N 1
ATOM 7093 C CA . SER B 1 307 ? 6.168 16.464 24.015 1.00 49.95 305 SER B CA 1
ATOM 7094 C C . SER B 1 307 ? 6.025 15.008 23.586 1.00 49.98 305 SER B C 1
ATOM 7095 O O . SER B 1 307 ? 5.597 14.174 24.363 1.00 52.28 305 SER B O 1
ATOM 7098 N N . HIS B 1 308 ? 6.353 14.738 22.327 1.00 48.14 306 HIS B N 1
ATOM 7099 C CA . HIS B 1 308 ? 6.317 13.413 21.762 1.00 48.52 306 HIS B CA 1
ATOM 7100 C C . HIS B 1 308 ? 7.738 13.058 21.299 1.00 47.98 306 HIS B C 1
ATOM 7101 O O . HIS B 1 308 ? 8.453 13.898 20.726 1.00 45.94 306 HIS B O 1
ATOM 7108 N N . GLN B 1 309 ? 8.147 11.823 21.570 1.00 47.67 307 GLN B N 1
ATOM 7109 C CA . GLN B 1 309 ? 9.408 11.295 21.074 1.00 49.64 307 GLN B CA 1
ATOM 7110 C C . GLN B 1 309 ? 9.220 9.913 20.495 1.00 47.21 307 GLN B C 1
ATOM 7111 O O . GLN B 1 309 ? 8.567 9.056 21.090 1.00 46.57 307 GLN B O 1
ATOM 7117 N N . ASP B 1 310 ? 9.787 9.720 19.312 1.00 46.41 308 ASP B N 1
ATOM 7118 C CA . ASP B 1 310 ? 9.717 8.466 18.596 1.00 45.78 308 ASP B CA 1
ATOM 7119 C C . ASP B 1 310 ? 11.142 8.199 18.040 1.00 43.64 308 ASP B C 1
ATOM 7120 O O . ASP B 1 310 ? 11.538 8.752 16.987 1.00 42.74 308 ASP B O 1
ATOM 7125 N N . TYR B 1 311 ? 11.902 7.392 18.797 1.00 41.58 309 TYR B N 1
ATOM 7126 C CA . TYR B 1 311 ? 13.331 7.159 18.578 1.00 42.01 309 TYR B CA 1
ATOM 7127 C C . TYR B 1 311 ? 13.604 5.672 18.376 1.00 41.34 309 TYR B C 1
ATOM 7128 O O . TYR B 1 311 ? 13.071 4.848 19.109 1.00 39.82 309 TYR B O 1
ATOM 7137 N N . LEU B 1 312 ? 14.452 5.358 17.397 1.00 40.30 310 LEU B N 1
ATOM 7138 C CA . LEU B 1 312 ? 15.010 4.021 17.185 1.00 38.86 310 LEU B CA 1
ATOM 7139 C C . LEU B 1 312 ? 16.439 4.162 16.656 1.00 38.61 310 LEU B C 1
ATOM 7140 O O . LEU B 1 312 ? 16.656 4.688 15.570 1.00 36.14 310 LEU B O 1
ATOM 7145 N N . TRP B 1 313 ? 17.411 3.658 17.404 1.00 38.32 311 TRP B N 1
ATOM 7146 C CA . TRP B 1 313 ? 18.812 3.853 17.048 1.00 37.28 311 TRP B CA 1
ATOM 7147 C C . TRP B 1 313 ? 19.657 2.616 17.336 1.00 36.37 311 TRP B C 1
ATOM 7148 O O . TRP B 1 313 ? 19.179 1.666 17.953 1.00 36.00 311 TRP B O 1
ATOM 7159 N N . THR B 1 314 ? 20.897 2.655 16.855 1.00 36.17 312 THR B N 1
ATOM 7160 C CA . THR B 1 314 ? 21.834 1.541 16.952 1.00 38.52 312 THR B CA 1
ATOM 7161 C C . THR B 1 314 ? 22.943 1.824 17.980 1.00 38.15 312 THR B C 1
ATOM 7162 O O . THR B 1 314 ? 23.454 2.941 18.054 1.00 37.79 312 THR B O 1
ATOM 7166 N N . GLN B 1 315 ? 23.306 0.813 18.763 1.00 38.74 313 GLN B N 1
ATOM 7167 C CA . GLN B 1 315 ? 24.465 0.875 19.656 1.00 40.96 313 GLN B CA 1
ATOM 7168 C C . GLN B 1 315 ? 25.474 -0.184 19.231 1.00 40.76 313 GLN B C 1
ATOM 7169 O O . GLN B 1 315 ? 25.108 -1.336 19.047 1.00 39.17 313 GLN B O 1
ATOM 7175 N N . PRO B 1 316 ? 26.752 0.191 19.106 1.00 40.06 314 PRO B N 1
ATOM 7176 C CA . PRO B 1 316 ? 27.731 -0.750 18.583 1.00 40.50 314 PRO B CA 1
ATOM 7177 C C . PRO B 1 316 ? 28.168 -1.802 19.612 1.00 40.46 314 PRO B C 1
ATOM 7178 O O . PRO B 1 316 ? 28.887 -1.499 20.542 1.00 40.30 314 PRO B O 1
ATOM 7182 N N . ASP B 1 317 ? 27.655 -3.016 19.420 1.00 42.66 315 ASP B N 1
ATOM 7183 C CA . ASP B 1 317 ? 28.108 -4.270 20.041 1.00 43.51 315 ASP B CA 1
ATOM 7184 C C . ASP B 1 317 ? 27.663 -4.600 21.461 1.00 44.81 315 ASP B C 1
ATOM 7185 O O . ASP B 1 317 ? 27.789 -5.748 21.882 1.00 44.33 315 ASP B O 1
ATOM 7190 N N . ASP B 1 318 ? 27.148 -3.617 22.195 1.00 45.89 316 ASP B N 1
ATOM 7191 C CA . ASP B 1 318 ? 26.842 -3.739 23.633 1.00 45.71 316 ASP B CA 1
ATOM 7192 C C . ASP B 1 318 ? 27.706 -4.723 24.448 1.00 43.77 316 ASP B C 1
ATOM 7193 O O . ASP B 1 318 ? 27.194 -5.565 25.176 1.00 44.28 316 ASP B O 1
ATOM 7198 N N . SER B 1 319 ? 29.025 -4.573 24.323 1.00 42.97 317 SER B N 1
ATOM 7199 C CA . SER B 1 319 ? 30.026 -5.287 25.156 1.00 43.24 317 SER B CA 1
ATOM 7200 C C . SER B 1 319 ? 29.992 -6.810 25.040 1.00 43.40 317 SER B C 1
ATOM 7201 O O . SER B 1 319 ? 30.355 -7.515 25.979 1.00 42.54 317 SER B O 1
ATOM 7204 N N . GLN B 1 320 ? 29.578 -7.300 23.877 1.00 43.66 318 GLN B N 1
ATOM 7205 C CA . GLN B 1 320 ? 29.491 -8.734 23.611 1.00 43.92 318 GLN B CA 1
ATOM 7206 C C . GLN B 1 320 ? 30.853 -9.322 23.201 1.00 43.34 318 GLN B C 1
ATOM 7207 O O . GLN B 1 320 ? 31.003 -10.529 23.148 1.00 45.99 318 GLN B O 1
ATOM 7213 N N . GLY B 1 321 ? 31.841 -8.479 22.916 1.00 43.65 319 GLY B N 1
ATOM 7214 C CA . GLY B 1 321 ? 33.169 -8.939 22.575 1.00 42.55 319 GLY B CA 1
ATOM 7215 C C . GLY B 1 321 ? 33.364 -9.322 21.123 1.00 41.52 319 GLY B C 1
ATOM 7216 O O . GLY B 1 321 ? 34.462 -9.731 20.762 1.00 39.88 319 GLY B O 1
ATOM 7217 N N . ASN B 1 322 ? 32.344 -9.122 20.273 1.00 41.75 320 ASN B N 1
ATOM 7218 C CA . ASN B 1 322 ? 32.474 -9.380 18.835 1.00 41.32 320 ASN B CA 1
ATOM 7219 C C . ASN B 1 322 ? 33.551 -8.518 18.164 1.00 42.78 320 ASN B C 1
ATOM 7220 O O . ASN B 1 322 ? 34.111 -8.924 17.135 1.00 44.17 320 ASN B O 1
ATOM 7225 N N . ILE B 1 323 ? 33.806 -7.318 18.714 1.00 42.25 321 ILE B N 1
ATOM 7226 C CA . ILE B 1 323 ? 34.844 -6.434 18.173 1.00 43.35 321 ILE B CA 1
ATOM 7227 C C . ILE B 1 323 ? 36.242 -7.050 18.154 1.00 44.39 321 ILE B C 1
ATOM 7228 O O . ILE B 1 323 ? 37.053 -6.720 17.292 1.00 46.56 321 ILE B O 1
ATOM 7233 N N . ASN B 1 324 ? 36.510 -7.962 19.075 1.00 43.98 322 ASN B N 1
ATOM 7234 C CA . ASN B 1 324 ? 37.783 -8.663 19.106 1.00 44.39 322 ASN B CA 1
ATOM 7235 C C . ASN B 1 324 ? 38.017 -9.697 18.010 1.00 45.08 322 ASN B C 1
ATOM 7236 O O . ASN B 1 324 ? 39.120 -10.206 17.903 1.00 46.38 322 ASN B O 1
ATOM 7241 N N . ASN B 1 325 ? 37.006 -10.006 17.202 1.00 44.54 323 ASN B N 1
ATOM 7242 C CA . ASN B 1 325 ? 37.206 -10.806 15.985 1.00 42.88 323 ASN B CA 1
ATOM 7243 C C . ASN B 1 325 ? 36.954 -9.985 14.730 1.00 41.78 323 ASN B C 1
ATOM 7244 O O . ASN B 1 325 ? 36.929 -10.538 13.643 1.00 42.60 323 ASN B O 1
ATOM 7249 N N . GLY B 1 326 ? 36.748 -8.674 14.882 1.00 42.01 324 GLY B N 1
ATOM 7250 C CA . GLY B 1 326 ? 36.577 -7.748 13.748 1.00 40.52 324 GLY B CA 1
ATOM 7251 C C . GLY B 1 326 ? 35.154 -7.431 13.331 1.00 39.39 324 GLY B C 1
ATOM 7252 O O . GLY B 1 326 ? 34.959 -6.924 12.244 1.00 38.92 324 GLY B O 1
ATOM 7253 N N . SER B 1 327 ? 34.170 -7.725 14.184 1.00 40.53 325 SER B N 1
ATOM 7254 C CA . SER B 1 327 ? 32.752 -7.497 13.866 1.00 40.66 325 SER B CA 1
ATOM 7255 C C . SER B 1 327 ? 31.963 -6.774 14.987 1.00 40.59 325 SER B C 1
ATOM 7256 O O . SER B 1 327 ? 32.432 -6.627 16.113 1.00 39.10 325 SER B O 1
ATOM 7259 N N . VAL B 1 328 ? 30.765 -6.316 14.630 1.00 39.49 326 VAL B N 1
ATOM 7260 C CA . VAL B 1 328 ? 29.929 -5.497 15.515 1.00 38.15 326 VAL B CA 1
ATOM 7261 C C . VAL B 1 328 ? 28.472 -5.908 15.396 1.00 36.30 326 VAL B C 1
ATOM 7262 O O . VAL B 1 328 ? 27.912 -5.852 14.299 1.00 36.16 326 VAL B O 1
ATOM 7266 N N . TRP B 1 329 ? 27.851 -6.271 16.522 1.00 35.84 327 TRP B N 1
ATOM 7267 C CA . TRP B 1 329 ? 26.400 -6.483 16.560 1.00 35.96 327 TRP B CA 1
ATOM 7268 C C . TRP B 1 329 ? 25.677 -5.123 16.602 1.00 37.48 327 TRP B C 1
ATOM 7269 O O . TRP B 1 329 ? 25.972 -4.285 17.468 1.00 36.45 327 TRP B O 1
ATOM 7280 N N . ARG B 1 330 ? 24.762 -4.904 15.651 1.00 37.18 328 ARG B N 1
ATOM 7281 C CA . ARG B 1 330 ? 23.941 -3.695 15.622 1.00 37.54 328 ARG B CA 1
ATOM 7282 C C . ARG B 1 330 ? 22.763 -3.835 16.557 1.00 38.87 328 ARG B C 1
ATOM 7283 O O . ARG B 1 330 ? 21.640 -4.159 16.158 1.00 38.38 328 ARG B O 1
ATOM 7291 N N . ARG B 1 331 ? 23.045 -3.586 17.831 1.00 40.92 329 ARG B N 1
ATOM 7292 C CA . ARG B 1 331 ? 22.006 -3.589 18.824 1.00 40.97 329 ARG B CA 1
ATOM 7293 C C . ARG B 1 331 ? 21.114 -2.386 18.610 1.00 38.75 329 ARG B C 1
ATOM 7294 O O . ARG B 1 331 ? 21.554 -1.281 18.288 1.00 38.41 329 ARG B O 1
ATOM 7302 N N . GLN B 1 332 ? 19.857 -2.636 18.859 1.00 38.87 330 GLN B N 1
ATOM 7303 C CA . GLN B 1 332 ? 18.781 -1.753 18.543 1.00 39.01 330 GLN B CA 1
ATOM 7304 C C . GLN B 1 332 ? 18.288 -1.242 19.878 1.00 38.23 330 GLN B C 1
ATOM 7305 O O . GLN B 1 332 ? 18.049 -2.013 20.803 1.00 36.96 330 GLN B O 1
ATOM 7311 N N . ASN B 1 333 ? 18.162 0.069 20.007 1.00 39.52 331 ASN B N 1
ATOM 7312 C CA . ASN B 1 333 ? 17.508 0.633 21.168 1.00 41.53 331 ASN B CA 1
ATOM 7313 C C . ASN B 1 333 ? 16.443 1.591 20.686 1.00 41.87 331 ASN B C 1
ATOM 7314 O O . ASN B 1 333 ? 16.543 2.132 19.577 1.00 41.21 331 ASN B O 1
ATOM 7319 N N . ASN B 1 334 ? 15.415 1.782 21.509 1.00 41.07 332 ASN B N 1
ATOM 7320 C CA . ASN B 1 334 ? 14.286 2.587 21.101 1.00 42.52 332 ASN B CA 1
ATOM 7321 C C . ASN B 1 334 ? 13.498 3.151 22.260 1.00 44.93 332 ASN B C 1
ATOM 7322 O O . ASN B 1 334 ? 13.594 2.685 23.382 1.00 45.55 332 ASN B O 1
ATOM 7327 N N . ARG B 1 335 ? 12.715 4.174 21.943 1.00 48.57 333 ARG B N 1
ATOM 7328 C CA . ARG B 1 335 ? 11.772 4.755 22.880 1.00 53.56 333 ARG B CA 1
ATOM 7329 C C . ARG B 1 335 ? 10.645 5.489 22.139 1.00 52.58 333 ARG B C 1
ATOM 7330 O O . ARG B 1 335 ? 10.900 6.250 21.189 1.00 48.68 333 ARG B O 1
ATOM 7338 N N . VAL B 1 336 ? 9.411 5.205 22.561 1.00 51.60 334 VAL B N 1
ATOM 7339 C CA . VAL B 1 336 ? 8.252 5.964 22.142 1.00 52.33 334 VAL B CA 1
ATOM 7340 C C . VAL B 1 336 ? 7.629 6.553 23.385 1.00 51.95 334 VAL B C 1
ATOM 7341 O O . VAL B 1 336 ? 7.304 5.831 24.328 1.00 55.48 334 VAL B O 1
ATOM 7345 N N . SER B 1 337 ? 7.457 7.864 23.388 1.00 51.69 335 SER B N 1
ATOM 7346 C CA . SER B 1 337 ? 7.128 8.565 24.620 1.00 52.66 335 SER B CA 1
ATOM 7347 C C . SER B 1 337 ? 6.186 9.737 24.353 1.00 51.54 335 SER B C 1
ATOM 7348 O O . SER B 1 337 ? 6.364 10.440 23.373 1.00 50.81 335 SER B O 1
ATOM 7351 N N . THR B 1 338 ? 5.166 9.919 25.192 1.00 51.29 336 THR B N 1
ATOM 7352 C CA . THR B 1 338 ? 4.352 11.155 25.184 1.00 50.99 336 THR B CA 1
ATOM 7353 C C . THR B 1 338 ? 4.269 11.694 26.588 1.00 50.01 336 THR B C 1
ATOM 7354 O O . THR B 1 338 ? 4.021 10.947 27.515 1.00 50.44 336 THR B O 1
ATOM 7358 N N . THR B 1 339 ? 4.474 12.992 26.739 1.00 50.25 337 THR B N 1
ATOM 7359 C CA . THR B 1 339 ? 4.438 13.627 28.048 1.00 53.53 337 THR B CA 1
ATOM 7360 C C . THR B 1 339 ? 3.622 14.912 27.987 1.00 53.59 337 THR B C 1
ATOM 7361 O O . THR B 1 339 ? 3.743 15.687 27.057 1.00 55.52 337 THR B O 1
ATOM 7365 N N . THR B 1 340 ? 2.797 15.101 29.005 1.00 54.57 338 THR B N 1
ATOM 7366 C CA . THR B 1 340 ? 1.905 16.231 29.156 1.00 54.91 338 THR B CA 1
ATOM 7367 C C . THR B 1 340 ? 2.290 16.831 30.500 1.00 56.53 338 THR B C 1
ATOM 7368 O O . THR B 1 340 ? 2.519 16.090 31.443 1.00 59.28 338 THR B O 1
ATOM 7372 N N . THR B 1 341 ? 2.436 18.150 30.568 1.00 57.00 339 THR B N 1
ATOM 7373 C CA . THR B 1 341 ? 2.784 18.827 31.820 1.00 56.74 339 THR B CA 1
ATOM 7374 C C . THR B 1 341 ? 1.903 20.052 31.969 1.00 55.50 339 THR B C 1
ATOM 7375 O O . THR B 1 341 ? 1.707 20.796 31.011 1.00 54.74 339 THR B O 1
ATOM 7379 N N . ALA B 1 342 ? 1.348 20.231 33.165 1.00 52.25 340 ALA B N 1
ATOM 7380 C CA . ALA B 1 342 ? 0.531 21.387 33.478 1.00 51.50 340 ALA B CA 1
ATOM 7381 C C . ALA B 1 342 ? 1.050 21.977 34.786 1.00 53.44 340 ALA B C 1
ATOM 7382 O O . ALA B 1 342 ? 1.116 21.265 35.792 1.00 56.45 340 ALA B O 1
ATOM 7384 N N . VAL B 1 343 ? 1.457 23.248 34.773 1.00 52.12 341 VAL B N 1
ATOM 7385 C CA . VAL B 1 343 ? 2.024 23.900 35.978 1.00 53.27 341 VAL B CA 1
ATOM 7386 C C . VAL B 1 343 ? 1.335 25.236 36.256 1.00 52.81 341 VAL B C 1
ATOM 7387 O O . VAL B 1 343 ? 1.051 25.990 35.334 1.00 52.70 341 VAL B O 1
ATOM 7391 N N . ASN B 1 344 ? 1.036 25.496 37.523 1.00 52.53 342 ASN B N 1
ATOM 7392 C CA . ASN B 1 344 ? 0.642 26.827 37.944 1.00 54.03 342 ASN B CA 1
ATOM 7393 C C . ASN B 1 344 ? 1.528 27.285 39.092 1.00 56.47 342 ASN B C 1
ATOM 7394 O O . ASN B 1 344 ? 1.674 26.584 40.091 1.00 54.63 342 ASN B O 1
ATOM 7399 N N . GLN B 1 345 ? 2.082 28.483 38.943 1.00 59.92 343 GLN B N 1
ATOM 7400 C CA . GLN B 1 345 ? 3.030 29.036 39.887 1.00 61.50 343 GLN B CA 1
ATOM 7401 C C . GLN B 1 345 ? 2.570 30.444 40.254 1.00 60.02 343 GLN B C 1
ATOM 7402 O O . GLN B 1 345 ? 2.477 31.290 39.386 1.00 62.53 343 GLN B O 1
ATOM 7408 N N . THR B 1 346 ? 2.244 30.673 41.525 1.00 56.95 344 THR B N 1
ATOM 7409 C CA . THR B 1 346 ? 1.859 31.982 42.010 1.00 56.18 344 THR B CA 1
ATOM 7410 C C . THR B 1 346 ? 2.994 32.508 42.891 1.00 57.89 344 THR B C 1
ATOM 7411 O O . THR B 1 346 ? 3.356 31.849 43.865 1.00 56.65 344 THR B O 1
ATOM 7415 N N . ASP B 1 347 ? 3.532 33.688 42.565 1.00 56.97 345 ASP B N 1
ATOM 7416 C CA . ASP B 1 347 ? 4.632 34.291 43.320 1.00 58.74 345 ASP B CA 1
ATOM 7417 C C . ASP B 1 347 ? 4.289 35.680 43.867 1.00 57.98 345 ASP B C 1
ATOM 7418 O O . ASP B 1 347 ? 3.581 36.466 43.231 1.00 57.49 345 ASP B O 1
ATOM 7423 N N . LEU B 1 348 ? 4.808 35.970 45.057 1.00 56.89 346 LEU B N 1
ATOM 7424 C CA . LEU B 1 348 ? 4.769 37.305 45.657 1.00 55.11 346 LEU B CA 1
ATOM 7425 C C . LEU B 1 348 ? 6.221 37.708 45.894 1.00 51.64 346 LEU B C 1
ATOM 7426 O O . LEU B 1 348 ? 6.956 36.998 46.568 1.00 50.73 346 LEU B O 1
ATOM 7431 N N . PHE B 1 349 ? 6.648 38.822 45.328 1.00 50.06 347 PHE B N 1
ATOM 7432 C CA . PHE B 1 349 ? 8.026 39.273 45.516 1.00 51.79 347 PHE B CA 1
ATOM 7433 C C . PHE B 1 349 ? 8.144 40.795 45.626 1.00 51.92 347 PHE B C 1
ATOM 7434 O O . PHE B 1 349 ? 7.248 41.529 45.200 1.00 52.14 347 PHE B O 1
ATOM 7442 N N . GLY B 1 350 ? 9.253 41.251 46.203 1.00 51.99 348 GLY B N 1
ATOM 7443 C CA . GLY B 1 350 ? 9.547 42.662 46.319 1.00 52.86 348 GLY B CA 1
ATOM 7444 C C . GLY B 1 350 ? 10.302 42.994 47.593 1.00 54.06 348 GLY B C 1
ATOM 7445 O O . GLY B 1 350 ? 11.260 42.304 47.927 1.00 51.63 348 GLY B O 1
ATOM 7446 N N . GLU B 1 351 ? 9.852 44.038 48.299 1.00 55.23 349 GLU B N 1
ATOM 7447 C CA . GLU B 1 351 ? 10.557 44.583 49.468 1.00 56.50 349 GLU B CA 1
ATOM 7448 C C . GLU B 1 351 ? 9.632 44.930 50.610 1.00 55.28 349 GLU B C 1
ATOM 7449 O O . GLU B 1 351 ? 8.524 45.435 50.403 1.00 55.71 349 GLU B O 1
ATOM 7455 N N . PHE B 1 352 ? 10.114 44.698 51.825 1.00 53.96 350 PHE B N 1
ATOM 7456 C CA . PHE B 1 352 ? 9.498 45.295 53.000 1.00 52.41 350 PHE B CA 1
ATOM 7457 C C . PHE B 1 352 ? 10.578 45.637 54.020 1.00 52.85 350 PHE B C 1
ATOM 7458 O O . PHE B 1 352 ? 11.729 45.189 53.935 1.00 52.02 350 PHE B O 1
ATOM 7466 N N . TYR B 1 353 ? 10.158 46.454 54.988 1.00 52.80 351 TYR B N 1
ATOM 7467 C CA . TYR B 1 353 ? 10.982 46.891 56.088 1.00 53.93 351 TYR B CA 1
ATOM 7468 C C . TYR B 1 353 ? 10.418 46.295 57.381 1.00 54.12 351 TYR B C 1
ATOM 7469 O O . TYR B 1 353 ? 9.214 46.285 57.592 1.00 56.36 351 TYR B O 1
ATOM 7478 N N . LEU B 1 354 ? 11.298 45.787 58.225 1.00 54.36 352 LEU B N 1
ATOM 7479 C CA . LEU B 1 354 ? 10.884 45.218 59.493 1.00 55.24 352 LEU B CA 1
ATOM 7480 C C . LEU B 1 354 ? 12.019 45.410 60.475 1.00 54.70 352 LEU B C 1
ATOM 7481 O O . LEU B 1 354 ? 13.145 45.018 60.202 1.00 55.46 352 LEU B O 1
ATOM 7486 N N . GLY B 1 355 ? 11.726 46.066 61.590 1.00 55.90 353 GLY B N 1
ATOM 7487 C CA . GLY B 1 355 ? 12.761 46.515 62.526 1.00 56.41 353 GLY B CA 1
ATOM 7488 C C . GLY B 1 355 ? 13.817 47.430 61.921 1.00 56.64 353 GLY B C 1
ATOM 7489 O O . GLY B 1 355 ? 14.960 47.431 62.367 1.00 57.98 353 GLY B O 1
ATOM 7490 N N . GLY B 1 356 ? 13.425 48.217 60.911 1.00 55.85 354 GLY B N 1
ATOM 7491 C CA . GLY B 1 356 ? 14.345 49.087 60.195 1.00 55.50 354 GLY B CA 1
ATOM 7492 C C . GLY B 1 356 ? 15.306 48.442 59.211 1.00 53.96 354 GLY B C 1
ATOM 7493 O O . GLY B 1 356 ? 16.173 49.119 58.669 1.00 53.15 354 GLY B O 1
ATOM 7494 N N . PHE B 1 357 ? 15.138 47.146 58.952 1.00 53.97 355 PHE B N 1
ATOM 7495 C CA . PHE B 1 357 ? 16.000 46.408 58.018 1.00 52.43 355 PHE B CA 1
ATOM 7496 C C . PHE B 1 357 ? 15.248 46.138 56.726 1.00 52.08 355 PHE B C 1
ATOM 7497 O O . PHE B 1 357 ? 14.038 45.893 56.753 1.00 51.00 355 PHE B O 1
ATOM 7505 N N . LYS B 1 358 ? 15.951 46.232 55.614 1.00 53.59 356 LYS B N 1
ATOM 7506 C CA . LYS B 1 358 ? 15.330 45.977 54.324 1.00 56.25 356 LYS B CA 1
ATOM 7507 C C . LYS B 1 358 ? 15.281 44.473 54.073 1.00 55.62 356 LYS B C 1
ATOM 7508 O O . LYS B 1 358 ? 16.252 43.791 54.332 1.00 54.35 356 LYS B O 1
ATOM 7514 N N . ASN B 1 359 ? 14.148 43.984 53.579 1.00 56.56 357 ASN B N 1
ATOM 7515 C CA . ASN B 1 359 ? 13.950 42.575 53.246 1.00 55.31 357 ASN B CA 1
ATOM 7516 C C . ASN B 1 359 ? 13.581 42.491 51.774 1.00 55.50 357 ASN B C 1
ATOM 7517 O O . ASN B 1 359 ? 12.473 42.855 51.407 1.00 57.14 357 ASN B O 1
ATOM 7522 N N . SER B 1 360 ? 14.508 42.058 50.925 1.00 54.39 358 SER B N 1
ATOM 7523 C CA . SER B 1 360 ? 14.197 41.725 49.534 1.00 53.38 358 SER B CA 1
ATOM 7524 C C . SER B 1 360 ? 13.830 40.243 49.466 1.00 53.31 358 SER B C 1
ATOM 7525 O O . SER B 1 360 ? 14.673 39.384 49.705 1.00 50.79 358 SER B O 1
ATOM 7528 N N . PHE B 1 361 ? 12.566 39.959 49.168 1.00 52.69 359 PHE B N 1
ATOM 7529 C CA . PHE B 1 361 ? 12.025 38.613 49.324 1.00 53.56 359 PHE B CA 1
ATOM 7530 C C . PHE B 1 361 ? 11.332 38.077 48.069 1.00 53.47 359 PHE B C 1
ATOM 7531 O O . PHE B 1 361 ? 10.996 38.834 47.145 1.00 49.67 359 PHE B O 1
ATOM 7539 N N . SER B 1 362 ? 11.153 36.754 48.055 1.00 54.83 360 SER B N 1
ATOM 7540 C CA . SER B 1 362 ? 10.263 36.099 47.111 1.00 56.25 360 SER B CA 1
ATOM 7541 C C . SER B 1 362 ? 9.653 34.863 47.749 1.00 55.42 360 SER B C 1
ATOM 7542 O O . SER B 1 362 ? 10.338 34.105 48.426 1.00 54.26 360 SER B O 1
ATOM 7545 N N . THR B 1 363 ? 8.359 34.668 47.535 1.00 55.09 361 THR B N 1
ATOM 7546 C CA . THR B 1 363 ? 7.659 33.524 48.098 1.00 55.55 361 THR B CA 1
ATOM 7547 C C . THR B 1 363 ? 6.587 33.045 47.106 1.00 56.68 361 THR B C 1
ATOM 7548 O O . THR B 1 363 ? 6.080 33.845 46.315 1.00 56.33 361 THR B O 1
ATOM 7552 N N . GLY B 1 364 ? 6.270 31.749 47.119 1.00 57.14 362 GLY B N 1
ATOM 7553 C CA . GLY B 1 364 ? 5.296 31.213 46.170 1.00 57.30 362 GLY B CA 1
ATOM 7554 C C . GLY B 1 364 ? 4.762 29.809 46.394 1.00 57.91 362 GLY B C 1
ATOM 7555 O O . GLY B 1 364 ? 5.272 29.047 47.220 1.00 57.92 362 GLY B O 1
ATOM 7556 N N . LEU B 1 365 ? 3.690 29.509 45.659 1.00 57.85 363 LEU B N 1
ATOM 7557 C CA . LEU B 1 365 ? 3.053 28.200 45.621 1.00 58.71 363 LEU B CA 1
ATOM 7558 C C . LEU B 1 365 ? 3.127 27.681 44.219 1.00 56.50 363 LEU B C 1
ATOM 7559 O O . LEU B 1 365 ? 2.903 28.426 43.288 1.00 56.55 363 LEU B O 1
ATOM 7564 N N . GLU B 1 366 ? 3.384 26.394 44.084 1.00 58.47 364 GLU B N 1
ATOM 7565 C CA . GLU B 1 366 ? 3.519 25.742 42.786 1.00 59.00 364 GLU B CA 1
ATOM 7566 C C . GLU B 1 366 ? 2.725 24.427 42.804 1.00 57.70 364 GLU B C 1
ATOM 7567 O O . GLU B 1 366 ? 2.900 23.612 43.711 1.00 52.80 364 GLU B O 1
ATOM 7573 N N . PHE B 1 367 ? 1.834 24.264 41.824 1.00 56.57 365 PHE B N 1
ATOM 7574 C CA . PHE B 1 367 ? 1.057 23.030 41.632 1.00 56.10 365 PHE B CA 1
ATOM 7575 C C . PHE B 1 367 ? 1.340 22.529 40.235 1.00 54.17 365 PHE B C 1
ATOM 7576 O O . PHE B 1 367 ? 1.303 23.310 39.291 1.00 51.02 365 PHE B O 1
ATOM 7584 N N . SER B 1 368 ? 1.613 21.237 40.084 1.00 55.31 366 SER B N 1
ATOM 7585 C CA . SER B 1 368 ? 1.771 20.665 38.745 1.00 56.88 366 SER B CA 1
ATOM 7586 C C . SER B 1 368 ? 1.283 19.244 38.592 1.00 56.25 366 SER B C 1
ATOM 7587 O O . SER B 1 368 ? 1.054 18.547 39.562 1.00 54.98 366 SER B O 1
ATOM 7590 N N . ARG B 1 369 ? 1.115 18.841 37.339 1.00 58.28 367 ARG B N 1
ATOM 7591 C CA . ARG B 1 369 ? 0.632 17.516 36.981 1.00 57.78 367 ARG B CA 1
ATOM 7592 C C . ARG B 1 369 ? 1.387 17.064 35.759 1.00 57.63 367 ARG B C 1
ATOM 7593 O O . ARG B 1 369 ? 1.339 17.744 34.747 1.00 55.86 367 ARG B O 1
ATOM 7601 N N . GLU B 1 370 ? 2.116 15.949 35.855 1.00 60.02 368 GLU B N 1
ATOM 7602 C CA . GLU B 1 370 ? 2.748 15.330 34.692 1.00 61.39 368 GLU B CA 1
ATOM 7603 C C . GLU B 1 370 ? 2.079 13.989 34.352 1.00 60.70 368 GLU B C 1
ATOM 7604 O O . GLU B 1 370 ? 1.909 13.156 35.219 1.00 62.95 368 GLU B O 1
ATOM 7610 N N . ASP B 1 371 ? 1.720 13.818 33.081 1.00 59.44 369 ASP B N 1
ATOM 7611 C CA . ASP B 1 371 ? 1.257 12.561 32.474 1.00 59.02 369 ASP B CA 1
ATOM 7612 C C . ASP B 1 371 ? 2.382 12.064 31.613 1.00 56.93 369 ASP B C 1
ATOM 7613 O O . ASP B 1 371 ? 2.827 12.796 30.742 1.00 56.52 369 ASP B O 1
ATOM 7618 N N . SER B 1 372 ? 2.821 10.826 31.788 1.00 52.40 370 SER B N 1
ATOM 7619 C CA . SER B 1 372 ? 3.724 10.255 30.803 1.00 50.93 370 SER B CA 1
ATOM 7620 C C . SER B 1 372 ? 3.237 8.896 30.363 1.00 49.34 370 SER B C 1
ATOM 7621 O O . SER B 1 372 ? 2.663 8.141 31.150 1.00 49.33 370 SER B O 1
ATOM 7624 N N . LYS B 1 373 ? 3.437 8.619 29.084 1.00 49.47 371 LYS B N 1
ATOM 7625 C CA . LYS B 1 373 ? 3.081 7.337 28.485 1.00 53.40 371 LYS B CA 1
ATOM 7626 C C . LYS B 1 373 ? 4.317 6.815 27.802 1.00 52.03 371 LYS B C 1
ATOM 7627 O O . LYS B 1 373 ? 4.758 7.416 26.815 1.00 50.99 371 LYS B O 1
ATOM 7633 N N . ARG B 1 374 ? 4.901 5.738 28.334 1.00 52.36 372 ARG B N 1
ATOM 7634 C CA . ARG B 1 374 ? 6.155 5.185 27.783 1.00 54.06 372 ARG B CA 1
ATOM 7635 C C . ARG B 1 374 ? 5.882 3.839 27.102 1.00 49.61 372 ARG B C 1
ATOM 7636 O O . ARG B 1 374 ? 5.396 2.903 27.728 1.00 49.29 372 ARG B O 1
ATOM 7644 N N . ASP B 1 375 ? 6.182 3.753 25.815 1.00 46.53 373 ASP B N 1
ATOM 7645 C CA . ASP B 1 375 ? 6.015 2.509 25.050 1.00 45.82 373 ASP B CA 1
ATOM 7646 C C . ASP B 1 375 ? 7.339 2.237 24.312 1.00 44.11 373 ASP B C 1
ATOM 7647 O O . ASP B 1 375 ? 8.367 2.793 24.667 1.00 44.09 373 ASP B O 1
ATOM 7652 N N . GLY B 1 376 ? 7.334 1.353 23.319 1.00 44.62 374 GLY B N 1
ATOM 7653 C CA . GLY B 1 376 ? 8.529 1.093 22.523 1.00 42.84 374 GLY B CA 1
ATOM 7654 C C . GLY B 1 376 ? 8.192 0.243 21.329 1.00 43.08 374 GLY B C 1
ATOM 7655 O O . GLY B 1 376 ? 7.011 0.127 20.945 1.00 43.29 374 GLY B O 1
ATOM 7656 N N . TYR B 1 377 ? 9.239 -0.345 20.745 1.00 43.23 375 TYR B N 1
ATOM 7657 C CA . TYR B 1 377 ? 9.116 -1.238 19.602 1.00 41.95 375 TYR B CA 1
ATOM 7658 C C . TYR B 1 377 ? 9.666 -2.606 19.972 1.00 42.78 375 TYR B C 1
ATOM 7659 O O . TYR B 1 377 ? 10.470 -2.721 20.872 1.00 41.67 375 TYR B O 1
ATOM 7668 N N . ILE B 1 378 ? 9.202 -3.634 19.263 1.00 45.18 376 ILE B N 1
ATOM 7669 C CA . ILE B 1 378 ? 9.758 -4.983 19.317 1.00 46.67 376 ILE B CA 1
ATOM 7670 C C . ILE B 1 378 ? 10.451 -5.156 17.971 1.00 45.57 376 ILE B C 1
ATOM 7671 O O . ILE B 1 378 ? 9.822 -4.999 16.948 1.00 43.10 376 ILE B O 1
ATOM 7676 N N . VAL B 1 379 ? 11.736 -5.479 17.990 1.00 44.98 377 VAL B N 1
ATOM 7677 C CA . VAL B 1 379 ? 12.555 -5.497 16.789 1.00 46.06 377 VAL B CA 1
ATOM 7678 C C . VAL B 1 379 ? 13.370 -6.783 16.726 1.00 46.64 377 VAL B C 1
ATOM 7679 O O . VAL B 1 379 ? 14.007 -7.148 17.685 1.00 45.55 377 VAL B O 1
ATOM 7683 N N . ASP B 1 380 ? 13.367 -7.449 15.581 1.00 49.60 378 ASP B N 1
ATOM 7684 C CA . ASP B 1 380 ? 14.212 -8.623 15.371 1.00 49.74 378 ASP B CA 1
ATOM 7685 C C . ASP B 1 380 ? 15.630 -8.179 14.982 1.00 46.26 378 ASP B C 1
ATOM 7686 O O . ASP B 1 380 ? 15.857 -7.709 13.868 1.00 45.72 378 ASP B O 1
ATOM 7691 N N . THR B 1 381 ? 16.573 -8.356 15.902 1.00 43.83 379 THR B N 1
ATOM 7692 C CA . THR B 1 381 ? 18.000 -8.182 15.616 1.00 43.17 379 THR B CA 1
ATOM 7693 C C . THR B 1 381 ? 18.842 -9.479 15.745 1.00 42.46 379 THR B C 1
ATOM 7694 O O . THR B 1 381 ? 20.056 -9.419 15.949 1.00 41.90 379 THR B O 1
ATOM 7698 N N . ASN B 1 382 ? 18.203 -10.630 15.581 1.00 42.75 380 ASN B N 1
ATOM 7699 C CA . ASN B 1 382 ? 18.852 -11.924 15.762 1.00 44.95 380 ASN B CA 1
ATOM 7700 C C . ASN B 1 382 ? 19.951 -12.113 14.714 1.00 42.72 380 ASN B C 1
ATOM 7701 O O . ASN B 1 382 ? 19.682 -12.057 13.531 1.00 41.11 380 ASN B O 1
ATOM 7706 N N . THR B 1 383 ? 21.176 -12.357 15.167 1.00 42.38 381 THR B N 1
ATOM 7707 C CA . THR B 1 383 ? 22.326 -12.518 14.275 1.00 40.75 381 THR B CA 1
ATOM 7708 C C . THR B 1 383 ? 22.429 -13.895 13.634 1.00 41.93 381 THR B C 1
ATOM 7709 O O . THR B 1 383 ? 23.171 -14.070 12.669 1.00 42.69 381 THR B O 1
ATOM 7713 N N . GLY B 1 384 ? 21.709 -14.872 14.175 1.00 42.17 382 GLY B N 1
ATOM 7714 C CA . GLY B 1 384 ? 21.843 -16.263 13.771 1.00 42.32 382 GLY B CA 1
ATOM 7715 C C . GLY B 1 384 ? 22.791 -17.042 14.671 1.00 44.10 382 GLY B C 1
ATOM 7716 O O . GLY B 1 384 ? 22.790 -18.259 14.615 1.00 46.47 382 GLY B O 1
ATOM 7717 N N . LEU B 1 385 ? 23.597 -16.353 15.492 1.00 44.80 383 LEU B N 1
ATOM 7718 C CA . LEU B 1 385 ? 24.483 -16.975 16.481 1.00 45.62 383 LEU B CA 1
ATOM 7719 C C . LEU B 1 385 ? 24.248 -16.411 17.900 1.00 45.56 383 LEU B C 1
ATOM 7720 O O . LEU B 1 385 ? 24.717 -15.325 18.227 1.00 43.83 383 LEU B O 1
ATOM 7725 N N . GLY B 1 386 ? 23.522 -17.159 18.732 1.00 47.72 384 GLY B N 1
ATOM 7726 C CA . GLY B 1 386 ? 23.230 -16.758 20.118 1.00 48.20 384 GLY B CA 1
ATOM 7727 C C . GLY B 1 386 ? 22.597 -15.376 20.254 1.00 49.36 384 GLY B C 1
ATOM 7728 O O . GLY B 1 386 ? 22.874 -14.660 21.205 1.00 50.30 384 GLY B O 1
ATOM 7729 N N . SER B 1 387 ? 21.758 -15.004 19.288 1.00 49.31 385 SER B N 1
ATOM 7730 C CA . SER B 1 387 ? 21.020 -13.715 19.227 1.00 49.92 385 SER B CA 1
ATOM 7731 C C . SER B 1 387 ? 21.875 -12.463 18.932 1.00 48.59 385 SER B C 1
ATOM 7732 O O . SER B 1 387 ? 21.504 -11.696 18.058 1.00 49.12 385 SER B O 1
ATOM 7735 N N . ASN B 1 388 ? 23.006 -12.299 19.619 1.00 46.35 386 ASN B N 1
ATOM 7736 C CA . ASN B 1 388 ? 23.797 -11.087 19.576 1.00 45.56 386 ASN B CA 1
ATOM 7737 C C . ASN B 1 388 ? 25.316 -11.285 19.318 1.00 44.65 386 ASN B C 1
ATOM 7738 O O . ASN B 1 388 ? 26.111 -10.371 19.563 1.00 42.23 386 ASN B O 1
ATOM 7743 N N . LYS B 1 389 ? 25.709 -12.457 18.818 1.00 44.50 387 LYS B N 1
ATOM 7744 C CA . LYS B 1 389 ? 27.122 -12.745 18.510 1.00 44.38 387 LYS B CA 1
ATOM 7745 C C . LYS B 1 389 ? 27.368 -12.720 17.008 1.00 42.98 387 LYS B C 1
ATOM 7746 O O . LYS B 1 389 ? 26.474 -13.038 16.220 1.00 41.45 387 LYS B O 1
ATOM 7752 N N . CYS B 1 390 ? 28.600 -12.361 16.648 1.00 42.77 388 CYS B N 1
ATOM 7753 C CA . CYS B 1 390 ? 29.010 -12.067 15.271 1.00 44.64 388 CYS B CA 1
ATOM 7754 C C . CYS B 1 390 ? 30.448 -12.487 15.067 1.00 44.66 388 CYS B C 1
ATOM 7755 O O . CYS B 1 390 ? 31.241 -12.520 16.002 1.00 43.52 388 CYS B O 1
ATOM 7758 N N . ASN B 1 391 ? 30.795 -12.715 13.812 1.00 45.47 389 ASN B N 1
ATOM 7759 C CA . ASN B 1 391 ? 32.178 -12.911 13.375 1.00 44.71 389 ASN B CA 1
ATOM 7760 C C . ASN B 1 391 ? 32.236 -12.559 11.904 1.00 43.90 389 ASN B C 1
ATOM 7761 O O . ASN B 1 391 ? 31.181 -12.293 11.318 1.00 44.31 389 ASN B O 1
ATOM 7766 N N . PRO B 1 392 ? 33.437 -12.546 11.286 1.00 45.69 390 PRO B N 1
ATOM 7767 C CA . PRO B 1 392 ? 33.481 -12.068 9.883 1.00 45.50 390 PRO B CA 1
ATOM 7768 C C . PRO B 1 392 ? 32.602 -12.844 8.868 1.00 45.37 390 PRO B C 1
ATOM 7769 O O . PRO B 1 392 ? 32.160 -12.244 7.887 1.00 44.39 390 PRO B O 1
ATOM 7773 N N . SER B 1 393 ? 32.327 -14.128 9.121 1.00 45.96 391 SER B N 1
ATOM 7774 C CA . SER B 1 393 ? 31.456 -14.919 8.241 1.00 45.66 391 SER B CA 1
ATOM 7775 C C . SER B 1 393 ? 29.989 -14.511 8.315 1.00 46.45 391 SER B C 1
ATOM 7776 O O . SER B 1 393 ? 29.247 -14.755 7.373 1.00 47.76 391 SER B O 1
ATOM 7779 N N . LEU B 1 394 ? 29.580 -13.904 9.433 1.00 48.64 392 LEU B N 1
ATOM 7780 C CA . LEU B 1 394 ? 28.209 -13.415 9.628 1.00 48.03 392 LEU B CA 1
ATOM 7781 C C . LEU B 1 394 ? 27.973 -11.980 9.157 1.00 46.26 392 LEU B C 1
ATOM 7782 O O . LEU B 1 394 ? 26.823 -11.603 8.940 1.00 46.40 392 LEU B O 1
ATOM 7787 N N . ILE B 1 395 ? 29.036 -11.205 8.956 1.00 45.32 393 ILE B N 1
ATOM 7788 C CA . ILE B 1 395 ? 28.898 -9.806 8.480 1.00 46.06 393 ILE B CA 1
ATOM 7789 C C . ILE B 1 395 ? 28.077 -9.725 7.192 1.00 45.92 393 ILE B C 1
ATOM 7790 O O . ILE B 1 395 ? 28.323 -10.463 6.278 1.00 46.64 393 ILE B O 1
ATOM 7795 N N . GLY B 1 396 ? 27.113 -8.818 7.122 1.00 46.94 394 GLY B N 1
ATOM 7796 C CA . GLY B 1 396 ? 26.281 -8.657 5.924 1.00 45.68 394 GLY B CA 1
ATOM 7797 C C . GLY B 1 396 ? 25.109 -9.606 5.918 1.00 45.09 394 GLY B C 1
ATOM 7798 O O . GLY B 1 396 ? 24.525 -9.892 6.964 1.00 44.35 394 GLY B O 1
ATOM 7799 N N . ALA B 1 397 ? 24.783 -10.117 4.736 1.00 47.99 395 ALA B N 1
ATOM 7800 C CA . ALA B 1 397 ? 23.536 -10.849 4.513 1.00 49.48 395 ALA B CA 1
ATOM 7801 C C . ALA B 1 397 ? 23.321 -12.122 5.350 1.00 49.31 395 ALA B C 1
ATOM 7802 O O . ALA B 1 397 ? 22.188 -12.410 5.710 1.00 52.96 395 ALA B O 1
ATOM 7804 N N . PRO B 1 398 ? 24.394 -12.877 5.680 1.00 47.21 396 PRO B N 1
ATOM 7805 C CA . PRO B 1 398 ? 24.147 -14.052 6.533 1.00 45.66 396 PRO B CA 1
ATOM 7806 C C . PRO B 1 398 ? 23.644 -13.759 7.949 1.00 45.31 396 PRO B C 1
ATOM 7807 O O . PRO B 1 398 ? 23.086 -14.649 8.564 1.00 46.78 396 PRO B O 1
ATOM 7811 N N . SER B 1 399 ? 23.845 -12.551 8.474 1.00 43.00 397 SER B N 1
ATOM 7812 C CA . SER B 1 399 ? 23.253 -12.182 9.771 1.00 43.05 397 SER B CA 1
ATOM 7813 C C . SER B 1 399 ? 21.946 -11.386 9.642 1.00 42.10 397 SER B C 1
ATOM 7814 O O . SER B 1 399 ? 21.498 -10.786 10.624 1.00 40.03 397 SER B O 1
ATOM 7817 N N . GLY B 1 400 ? 21.340 -11.364 8.446 1.00 40.97 398 GLY B N 1
ATOM 7818 C CA . GLY B 1 400 ? 20.286 -10.386 8.141 1.00 40.48 398 GLY B CA 1
ATOM 7819 C C . GLY B 1 400 ? 20.726 -8.921 8.318 1.00 40.17 398 GLY B C 1
ATOM 7820 O O . GLY B 1 400 ? 19.886 -8.052 8.569 1.00 39.01 398 GLY B O 1
ATOM 7821 N N . TYR B 1 401 ? 22.034 -8.665 8.191 1.00 38.87 399 TYR B N 1
ATOM 7822 C CA . TYR B 1 401 ? 22.644 -7.355 8.388 1.00 39.43 399 TYR B CA 1
ATOM 7823 C C . TYR B 1 401 ? 22.612 -6.840 9.830 1.00 40.10 399 TYR B C 1
ATOM 7824 O O . TYR B 1 401 ? 22.812 -5.645 10.078 1.00 42.78 399 TYR B O 1
ATOM 7833 N N . ASN B 1 402 ? 22.420 -7.749 10.774 1.00 40.15 400 ASN B N 1
ATOM 7834 C CA . ASN B 1 402 ? 22.540 -7.441 12.197 1.00 40.59 400 ASN B CA 1
ATOM 7835 C C . ASN B 1 402 ? 23.981 -7.460 12.701 1.00 41.14 400 ASN B C 1
ATOM 7836 O O . ASN B 1 402 ? 24.235 -7.023 13.828 1.00 40.71 400 ASN B O 1
ATOM 7841 N N . CYS B 1 403 ? 24.907 -7.967 11.879 1.00 41.25 401 CYS B N 1
ATOM 7842 C CA . CYS B 1 403 ? 26.335 -7.859 12.129 1.00 41.80 401 CYS B CA 1
ATOM 7843 C C . CYS B 1 403 ? 26.924 -7.025 11.038 1.00 39.66 401 CYS B C 1
ATOM 7844 O O . CYS B 1 403 ? 26.548 -7.172 9.884 1.00 41.08 401 CYS B O 1
ATOM 7847 N N . THR B 1 404 ? 27.882 -6.180 11.393 1.00 39.27 402 THR B N 1
ATOM 7848 C CA . THR B 1 404 ? 28.658 -5.428 10.411 1.00 38.14 402 THR B CA 1
ATOM 7849 C C . THR B 1 404 ? 30.144 -5.506 10.766 1.00 37.45 402 THR B C 1
ATOM 7850 O O . THR B 1 404 ? 30.532 -6.122 11.752 1.00 36.21 402 THR B O 1
ATOM 7854 N N . SER B 1 405 ? 30.950 -4.855 9.946 1.00 37.70 403 SER B N 1
ATOM 7855 C CA . SER B 1 405 ? 32.405 -4.783 10.116 1.00 37.77 403 SER B CA 1
ATOM 7856 C C . SER B 1 405 ? 32.800 -3.672 11.108 1.00 38.35 403 SER B C 1
ATOM 7857 O O . SER B 1 405 ? 32.252 -2.565 11.066 1.00 34.87 403 SER B O 1
ATOM 7860 N N . LEU B 1 406 ? 33.765 -3.975 11.983 1.00 39.59 404 LEU B N 1
ATOM 7861 C CA . LEU B 1 406 ? 34.340 -2.965 12.875 1.00 40.02 404 LEU B CA 1
ATOM 7862 C C . LEU B 1 406 ? 35.097 -1.854 12.107 1.00 41.65 404 LEU B C 1
ATOM 7863 O O . LEU B 1 406 ? 34.987 -0.656 12.435 1.00 40.55 404 LEU B O 1
ATOM 7868 N N . GLU B 1 407 ? 35.863 -2.256 11.093 1.00 43.21 405 GLU B N 1
ATOM 7869 C CA . GLU B 1 407 ? 36.673 -1.308 10.338 1.00 44.38 405 GLU B CA 1
ATOM 7870 C C . GLU B 1 407 ? 35.876 -0.610 9.246 1.00 45.42 405 GLU B C 1
ATOM 7871 O O . GLU B 1 407 ? 36.016 0.600 9.079 1.00 46.93 405 GLU B O 1
ATOM 7877 N N . ASN B 1 408 ? 35.061 -1.359 8.494 1.00 43.69 406 ASN B N 1
ATOM 7878 C CA . ASN B 1 408 ? 34.376 -0.811 7.315 1.00 42.61 406 ASN B CA 1
ATOM 7879 C C . ASN B 1 408 ? 32.876 -1.101 7.260 1.00 40.87 406 ASN B C 1
ATOM 7880 O O . ASN B 1 408 ? 32.409 -1.760 6.345 1.00 42.87 406 ASN B O 1
ATOM 7885 N N . PRO B 1 409 ? 32.109 -0.558 8.220 1.00 39.85 407 PRO B N 1
ATOM 7886 C CA . PRO B 1 409 ? 30.682 -0.802 8.224 1.00 39.21 407 PRO B CA 1
ATOM 7887 C C . PRO B 1 409 ? 29.980 -0.125 7.056 1.00 39.58 407 PRO B C 1
ATOM 7888 O O . PRO B 1 409 ? 30.454 0.920 6.574 1.00 40.76 407 PRO B O 1
ATOM 7892 N N . ASN B 1 410 ? 28.870 -0.722 6.616 1.00 38.73 408 ASN B N 1
ATOM 7893 C CA . ASN B 1 410 ? 28.023 -0.152 5.569 1.00 37.91 408 ASN B CA 1
ATOM 7894 C C . ASN B 1 410 ? 26.665 0.293 6.125 1.00 36.37 408 ASN B C 1
ATOM 7895 O O . ASN B 1 410 ? 25.788 -0.526 6.355 1.00 36.90 408 ASN B O 1
ATOM 7900 N N . PRO B 1 411 ? 26.471 1.605 6.315 1.00 37.68 409 PRO B N 1
ATOM 7901 C CA . PRO B 1 411 ? 25.188 2.063 6.869 1.00 37.86 409 PRO B CA 1
ATOM 7902 C C . PRO B 1 411 ? 23.952 1.868 5.983 1.00 39.89 409 PRO B C 1
ATOM 7903 O O . PRO B 1 411 ? 22.824 1.955 6.481 1.00 40.17 409 PRO B O 1
ATOM 7907 N N . HIS B 1 412 ? 24.153 1.624 4.689 1.00 40.71 410 HIS B N 1
ATOM 7908 C CA . HIS B 1 412 ? 23.043 1.416 3.753 1.00 41.01 410 HIS B CA 1
ATOM 7909 C C . HIS B 1 412 ? 22.554 -0.040 3.668 1.00 41.03 410 HIS B C 1
ATOM 7910 O O . HIS B 1 412 ? 21.611 -0.307 2.932 1.00 41.02 410 HIS B O 1
ATOM 7917 N N . ASP B 1 413 ? 23.174 -0.968 4.405 1.00 39.73 411 ASP B N 1
ATOM 7918 C CA . ASP B 1 413 ? 22.755 -2.355 4.409 1.00 40.36 411 ASP B CA 1
ATOM 7919 C C . ASP B 1 413 ? 21.247 -2.438 4.449 1.00 42.43 411 ASP B C 1
ATOM 7920 O O . ASP B 1 413 ? 20.635 -1.785 5.310 1.00 41.18 411 ASP B O 1
ATOM 7925 N N . PRO B 1 414 ? 20.636 -3.249 3.548 1.00 44.47 412 PRO B N 1
ATOM 7926 C CA . PRO B 1 414 ? 19.169 -3.419 3.501 1.00 45.00 412 PRO B CA 1
ATOM 7927 C C . PRO B 1 414 ? 18.661 -4.382 4.592 1.00 45.43 412 PRO B C 1
ATOM 7928 O O . PRO B 1 414 ? 18.089 -5.434 4.305 1.00 48.06 412 PRO B O 1
ATOM 7932 N N . TRP B 1 415 ? 18.904 -4.017 5.845 1.00 44.45 413 TRP B N 1
ATOM 7933 C CA . TRP B 1 415 ? 18.305 -4.672 6.996 1.00 42.99 413 TRP B CA 1
ATOM 7934 C C . TRP B 1 415 ? 16.780 -4.732 6.812 1.00 43.79 413 TRP B C 1
ATOM 7935 O O . TRP B 1 415 ? 16.182 -3.817 6.271 1.00 46.88 413 TRP B O 1
ATOM 7946 N N . ASN B 1 416 ? 16.138 -5.803 7.244 1.00 46.64 414 ASN B N 1
ATOM 7947 C CA . ASN B 1 416 ? 14.698 -5.918 7.039 1.00 48.68 414 ASN B CA 1
ATOM 7948 C C . ASN B 1 416 ? 13.994 -6.812 8.040 1.00 48.55 414 ASN B C 1
ATOM 7949 O O . ASN B 1 416 ? 13.134 -7.601 7.661 1.00 50.10 414 ASN B O 1
ATOM 7954 N N . GLY B 1 417 ? 14.363 -6.697 9.313 1.00 47.11 415 GLY B N 1
ATOM 7955 C CA . GLY B 1 417 ? 13.666 -7.392 10.392 1.00 47.61 415 GLY B CA 1
ATOM 7956 C C . GLY B 1 417 ? 12.329 -6.740 10.707 1.00 47.32 415 GLY B C 1
ATOM 7957 O O . GLY B 1 417 ? 12.081 -5.596 10.323 1.00 47.17 415 GLY B O 1
ATOM 7958 N N . SER B 1 418 ? 11.466 -7.463 11.414 1.00 48.11 416 SER B N 1
ATOM 7959 C CA . SER B 1 418 ? 10.174 -6.902 11.821 1.00 50.49 416 SER B CA 1
ATOM 7960 C C . SER B 1 418 ? 10.368 -5.806 12.880 1.00 48.88 416 SER B C 1
ATOM 7961 O O . SER B 1 418 ? 11.220 -5.922 13.750 1.00 48.93 416 SER B O 1
ATOM 7964 N N . ILE B 1 419 ? 9.599 -4.733 12.734 1.00 47.99 417 ILE B N 1
ATOM 7965 C CA . ILE B 1 419 ? 9.464 -3.667 13.705 1.00 47.04 417 ILE B CA 1
ATOM 7966 C C . ILE B 1 419 ? 7.972 -3.566 14.009 1.00 46.99 417 ILE B C 1
ATOM 7967 O O . ILE B 1 419 ? 7.191 -3.224 13.127 1.00 49.00 417 ILE B O 1
ATOM 7972 N N . THR B 1 420 ? 7.559 -3.862 15.231 1.00 46.04 418 THR B N 1
ATOM 7973 C CA . THR B 1 420 ? 6.187 -3.595 15.642 1.00 46.94 418 THR B CA 1
ATOM 7974 C C . THR B 1 420 ? 6.203 -2.825 16.964 1.00 48.32 418 THR B C 1
ATOM 7975 O O . THR B 1 420 ? 7.059 -3.071 17.822 1.00 49.47 418 THR B O 1
ATOM 7979 N N . ARG B 1 421 ? 5.278 -1.874 17.109 1.00 47.75 419 ARG B N 1
ATOM 7980 C CA . ARG B 1 421 ? 5.026 -1.207 18.384 1.00 46.80 419 ARG B CA 1
ATOM 7981 C C . ARG B 1 421 ? 4.538 -2.218 19.424 1.00 47.21 419 ARG B C 1
ATOM 7982 O O . ARG B 1 421 ? 3.775 -3.116 19.081 1.00 46.31 419 ARG B O 1
ATOM 7990 N N . LYS B 1 422 ? 4.971 -2.062 20.680 1.00 48.39 420 LYS B N 1
ATOM 7991 C CA . LYS B 1 422 ? 4.458 -2.875 21.789 1.00 50.80 420 LYS B CA 1
ATOM 7992 C C . LYS B 1 422 ? 2.989 -2.591 22.064 1.00 49.99 420 LYS B C 1
ATOM 7993 O O . LYS B 1 422 ? 2.229 -3.500 22.352 1.00 49.95 420 LYS B O 1
ATOM 7999 N N . TYR B 1 423 ? 2.615 -1.313 22.003 1.00 50.14 421 TYR B N 1
ATOM 8000 C CA . TYR B 1 423 ? 1.285 -0.851 22.369 1.00 49.55 421 TYR B CA 1
ATOM 8001 C C . TYR B 1 423 ? 0.862 -1.362 23.748 1.00 47.70 421 TYR B C 1
ATOM 8002 O O . TYR B 1 423 ? -0.286 -1.709 23.965 1.00 47.91 421 TYR B O 1
ATOM 8011 N N . ALA B 1 424 ? 1.813 -1.385 24.674 1.00 46.10 422 ALA B N 1
ATOM 8012 C CA . ALA B 1 424 ? 1.598 -1.902 26.030 1.00 44.58 422 ALA B CA 1
ATOM 8013 C C . ALA B 1 424 ? 2.384 -1.004 26.972 1.00 41.97 422 ALA B C 1
ATOM 8014 O O . ALA B 1 424 ? 3.367 -1.424 27.561 1.00 40.70 422 ALA B O 1
ATOM 8016 N N . PRO B 1 425 ? 1.933 0.247 27.115 1.00 42.32 423 PRO B N 1
ATOM 8017 C CA . PRO B 1 425 ? 2.744 1.278 27.748 1.00 42.64 423 PRO B CA 1
ATOM 8018 C C . PRO B 1 425 ? 2.776 1.264 29.268 1.00 41.79 423 PRO B C 1
ATOM 8019 O O . PRO B 1 425 ? 1.901 0.689 29.906 1.00 42.29 423 PRO B O 1
ATOM 8023 N N . LEU B 1 426 ? 3.777 1.930 29.830 1.00 41.79 424 LEU B N 1
ATOM 8024 C CA . LEU B 1 426 ? 3.758 2.311 31.243 1.00 43.59 424 LEU B CA 1
ATOM 8025 C C . LEU B 1 426 ? 3.203 3.735 31.271 1.00 42.13 424 LEU B C 1
ATOM 8026 O O . LEU B 1 426 ? 3.795 4.638 30.674 1.00 42.66 424 LEU B O 1
ATOM 8031 N N . ASN B 1 427 ? 2.065 3.912 31.935 1.00 42.02 425 ASN B N 1
ATOM 8032 C CA . ASN B 1 427 ? 1.394 5.206 32.035 1.00 42.79 425 ASN B CA 1
ATOM 8033 C C . ASN B 1 427 ? 1.500 5.724 33.454 1.00 43.37 425 ASN B C 1
ATOM 8034 O O . ASN B 1 427 ? 1.053 5.065 34.363 1.00 44.47 425 ASN B O 1
ATOM 8039 N N . THR B 1 428 ? 2.049 6.917 33.621 1.00 44.89 426 THR B N 1
ATOM 8040 C CA . THR B 1 428 ? 2.303 7.477 34.935 1.00 47.26 426 THR B CA 1
ATOM 8041 C C . THR B 1 428 ? 1.645 8.858 35.062 1.00 49.50 426 THR B C 1
ATOM 8042 O O . THR B 1 428 ? 1.797 9.701 34.175 1.00 46.47 426 THR B O 1
ATOM 8046 N N . VAL B 1 429 ? 0.940 9.079 36.176 1.00 51.77 427 VAL B N 1
ATOM 8047 C CA . VAL B 1 429 ? 0.343 10.369 36.487 1.00 54.41 427 VAL B CA 1
ATOM 8048 C C . VAL B 1 429 ? 0.970 10.891 37.778 1.00 57.19 427 VAL B C 1
ATOM 8049 O O . VAL B 1 429 ? 0.815 10.261 38.819 1.00 59.22 427 VAL B O 1
ATOM 8053 N N . GLY B 1 430 ? 1.672 12.029 37.692 1.00 59.09 428 GLY B N 1
ATOM 8054 C CA . GLY B 1 430 ? 2.394 12.654 38.833 1.00 60.93 428 GLY B CA 1
ATOM 8055 C C . GLY B 1 430 ? 1.804 14.008 39.237 1.00 61.74 428 GLY B C 1
ATOM 8056 O O . GLY B 1 430 ? 1.426 14.787 38.382 1.00 65.87 428 GLY B O 1
ATOM 8057 N N . THR B 1 431 ? 1.706 14.266 40.540 1.00 62.70 429 THR B N 1
ATOM 8058 C CA . THR B 1 431 ? 1.218 15.528 41.104 1.00 61.77 429 THR B CA 1
ATOM 8059 C C . THR B 1 431 ? 2.320 16.087 41.985 1.00 61.67 429 THR B C 1
ATOM 8060 O O . THR B 1 431 ? 2.970 15.328 42.691 1.00 59.86 429 THR B O 1
ATOM 8064 N N . THR B 1 432 ? 2.526 17.405 41.936 1.00 61.33 430 THR B N 1
ATOM 8065 C CA . THR B 1 432 ? 3.435 18.093 42.847 1.00 60.82 430 THR B CA 1
ATOM 8066 C C . THR B 1 432 ? 2.729 19.302 43.466 1.00 60.99 430 THR B C 1
ATOM 8067 O O . THR B 1 432 ? 1.924 19.961 42.817 1.00 57.68 430 THR B O 1
ATOM 8071 N N . LYS B 1 433 ? 3.027 19.557 44.736 1.00 59.11 431 LYS B N 1
ATOM 8072 C CA . LYS B 1 433 ? 2.663 20.784 45.411 1.00 59.27 431 LYS B CA 1
ATOM 8073 C C . LYS B 1 433 ? 3.945 21.255 46.059 1.00 57.39 431 LYS B C 1
ATOM 8074 O O . LYS B 1 433 ? 4.616 20.462 46.718 1.00 56.49 431 LYS B O 1
ATOM 8080 N N . ALA B 1 434 ? 4.307 22.524 45.873 1.00 55.50 432 ALA B N 1
ATOM 8081 C CA . ALA B 1 434 ? 5.475 23.080 46.557 1.00 53.36 432 ALA B CA 1
ATOM 8082 C C . ALA B 1 434 ? 5.203 24.458 47.129 1.00 52.49 432 ALA B C 1
ATOM 8083 O O . ALA B 1 434 ? 4.339 25.190 46.651 1.00 50.20 432 ALA B O 1
ATOM 8085 N N . ILE B 1 435 ? 5.937 24.785 48.187 1.00 53.56 433 ILE B N 1
ATOM 8086 C CA . ILE B 1 435 ? 5.910 26.112 48.786 1.00 53.75 433 ILE B CA 1
ATOM 8087 C C . ILE B 1 435 ? 7.357 26.519 49.052 1.00 53.32 433 ILE B C 1
ATOM 8088 O O . ILE B 1 435 ? 8.177 25.682 49.421 1.00 51.90 433 ILE B O 1
ATOM 8093 N N . TYR B 1 436 ? 7.676 27.788 48.817 1.00 53.84 434 TYR B N 1
ATOM 8094 C CA . TYR B 1 436 ? 9.034 28.283 49.008 1.00 55.97 434 TYR B CA 1
ATOM 8095 C C . TYR B 1 436 ? 9.013 29.736 49.519 1.00 54.44 434 TYR B C 1
ATOM 8096 O O . TYR B 1 436 ? 8.025 30.456 49.372 1.00 50.85 434 TYR B O 1
ATOM 8105 N N . ALA B 1 437 ? 10.127 30.147 50.118 1.00 53.67 435 ALA B N 1
ATOM 8106 C CA . ALA B 1 437 ? 10.287 31.507 50.623 1.00 53.60 435 ALA B CA 1
ATOM 8107 C C . ALA B 1 437 ? 11.762 31.826 50.613 1.00 54.27 435 ALA B C 1
ATOM 8108 O O . ALA B 1 437 ? 12.569 31.016 51.051 1.00 56.75 435 ALA B O 1
ATOM 8110 N N . PHE B 1 438 ? 12.119 32.972 50.059 1.00 55.42 436 PHE B N 1
ATOM 8111 C CA . PHE B 1 438 ? 13.497 33.400 49.982 1.00 57.85 436 PHE B CA 1
ATOM 8112 C C . PHE B 1 438 ? 13.540 34.856 50.470 1.00 57.07 436 PHE B C 1
ATOM 8113 O O . PHE B 1 438 ? 12.674 35.655 50.109 1.00 55.31 436 PHE B O 1
ATOM 8121 N N . ASP B 1 439 ? 14.525 35.186 51.311 1.00 55.44 437 ASP B N 1
ATOM 8122 C CA . ASP B 1 439 ? 14.688 36.549 51.834 1.00 54.77 437 ASP B CA 1
ATOM 8123 C C . ASP B 1 439 ? 16.151 36.951 51.930 1.00 52.75 437 ASP B C 1
ATOM 8124 O O . ASP B 1 439 ? 16.955 36.191 52.425 1.00 50.98 437 ASP B O 1
ATOM 8129 N N . THR B 1 440 ? 16.474 38.138 51.425 1.00 53.27 438 THR B N 1
ATOM 8130 C CA . THR B 1 440 ? 17.774 38.769 51.612 1.00 56.13 438 THR B CA 1
ATOM 8131 C C . THR B 1 440 ? 17.597 40.015 52.504 1.00 56.97 438 THR B C 1
ATOM 8132 O O . THR B 1 440 ? 16.826 40.928 52.178 1.00 54.92 438 THR B O 1
ATOM 8136 N N . ILE B 1 441 ? 18.327 40.044 53.618 1.00 57.08 439 ILE B N 1
ATOM 8137 C CA . ILE B 1 441 ? 18.233 41.119 54.601 1.00 58.99 439 ILE B CA 1
ATOM 8138 C C . ILE B 1 441 ? 19.496 41.964 54.523 1.00 58.52 439 ILE B C 1
ATOM 8139 O O . ILE B 1 441 ? 20.585 41.416 54.654 1.00 56.76 439 ILE B O 1
ATOM 8144 N N . ASP B 1 442 ? 19.352 43.273 54.267 1.00 59.56 440 ASP B N 1
ATOM 8145 C CA . ASP B 1 442 ? 20.486 44.199 54.357 1.00 61.16 440 ASP B CA 1
ATOM 8146 C C . ASP B 1 442 ? 20.641 44.606 55.801 1.00 60.31 440 ASP B C 1
ATOM 8147 O O . ASP B 1 442 ? 19.817 45.356 56.312 1.00 60.19 440 ASP B O 1
ATOM 8152 N N . LEU B 1 443 ? 21.691 44.110 56.446 1.00 61.40 441 LEU B N 1
ATOM 8153 C CA . LEU B 1 443 ? 22.005 44.485 57.828 1.00 64.19 441 LEU B CA 1
ATOM 8154 C C . LEU B 1 443 ? 22.577 45.906 57.874 1.00 64.28 441 LEU B C 1
ATOM 8155 O O . LEU B 1 443 ? 22.139 46.712 58.680 1.00 65.50 441 LEU B O 1
ATOM 8160 N N . ASN B 1 444 ? 23.558 46.178 57.014 1.00 64.99 442 ASN B N 1
ATOM 8161 C CA . ASN B 1 444 ? 24.005 47.544 56.666 1.00 66.40 442 ASN B CA 1
ATOM 8162 C C . ASN B 1 444 ? 24.566 47.485 55.239 1.00 67.06 442 ASN B C 1
ATOM 8163 O O . ASN B 1 444 ? 24.361 46.489 54.561 1.00 67.54 442 ASN B O 1
ATOM 8168 N N . GLU B 1 445 ? 25.267 48.513 54.764 1.00 69.87 443 GLU B N 1
ATOM 8169 C CA . GLU B 1 445 ? 25.791 48.459 53.385 1.00 72.12 443 GLU B CA 1
ATOM 8170 C C . GLU B 1 445 ? 26.952 47.447 53.176 1.00 69.64 443 GLU B C 1
ATOM 8171 O O . GLU B 1 445 ? 27.259 47.113 52.023 1.00 69.52 443 GLU B O 1
ATOM 8177 N N . GLN B 1 446 ? 27.570 46.960 54.263 1.00 68.40 444 GLN B N 1
ATOM 8178 C CA . GLN B 1 446 ? 28.608 45.902 54.171 1.00 69.03 444 GLN B CA 1
ATOM 8179 C C . GLN B 1 446 ? 28.158 44.461 54.453 1.00 64.03 444 GLN B C 1
ATOM 8180 O O . GLN B 1 446 ? 28.926 43.556 54.190 1.00 62.47 444 GLN B O 1
ATOM 8186 N N . TRP B 1 447 ? 26.964 44.245 55.006 1.00 62.06 445 TRP B N 1
ATOM 8187 C CA . TRP B 1 447 ? 26.555 42.911 55.428 1.00 61.75 445 TRP B CA 1
ATOM 8188 C C . TRP B 1 447 ? 25.141 42.560 54.967 1.00 60.78 445 TRP B C 1
ATOM 8189 O O . TRP B 1 447 ? 24.209 43.349 55.155 1.00 61.78 445 TRP B O 1
ATOM 8200 N N . GLN B 1 448 ? 25.000 41.376 54.370 1.00 59.30 446 GLN B N 1
ATOM 8201 C CA . GLN B 1 448 ? 23.698 40.835 53.969 1.00 59.29 446 GLN B CA 1
ATOM 8202 C C . GLN B 1 448 ? 23.581 39.380 54.405 1.00 58.37 446 GLN B C 1
ATOM 8203 O O . GLN B 1 448 ? 24.569 38.652 54.385 1.00 55.75 446 GLN B O 1
ATOM 8209 N N . VAL B 1 449 ? 22.371 38.972 54.781 1.00 58.91 447 VAL B N 1
ATOM 8210 C CA . VAL B 1 449 ? 22.078 37.584 55.107 1.00 60.58 447 VAL B CA 1
ATOM 8211 C C . VAL B 1 449 ? 20.981 37.069 54.184 1.00 62.18 447 VAL B C 1
ATOM 8212 O O . VAL B 1 449 ? 19.969 37.740 54.024 1.00 62.57 447 VAL B O 1
ATOM 8216 N N . ASN B 1 450 ? 21.204 35.886 53.603 1.00 63.64 448 ASN B N 1
ATOM 8217 C CA . ASN B 1 450 ? 20.219 35.175 52.766 1.00 64.06 448 ASN B CA 1
ATOM 8218 C C . ASN B 1 450 ? 19.738 33.942 53.504 1.00 60.87 448 ASN B C 1
ATOM 8219 O O . ASN B 1 450 ? 20.540 33.183 53.996 1.00 60.07 448 ASN B O 1
ATOM 8224 N N . ILE B 1 451 ? 18.431 33.763 53.577 1.00 60.47 449 ILE B N 1
ATOM 8225 C CA . ILE B 1 451 ? 17.829 32.525 54.048 1.00 60.00 449 ILE B CA 1
ATOM 8226 C C . ILE B 1 451 ? 16.800 32.090 53.004 1.00 60.77 449 ILE B C 1
ATOM 8227 O O . ILE B 1 451 ? 16.163 32.931 52.351 1.00 58.37 449 ILE B O 1
ATOM 8232 N N . GLY B 1 452 ? 16.672 30.778 52.823 1.00 60.80 450 GLY B N 1
ATOM 8233 C CA . GLY B 1 452 ? 15.723 30.214 51.863 1.00 58.86 450 GLY B CA 1
ATOM 8234 C C . GLY B 1 452 ? 15.278 28.836 52.280 1.00 57.78 450 GLY B C 1
ATOM 8235 O O . GLY B 1 452 ? 16.087 28.048 52.754 1.00 59.34 450 GLY B O 1
ATOM 8236 N N . ALA B 1 453 ? 13.987 28.556 52.135 1.00 56.10 451 ALA B N 1
ATOM 8237 C CA . ALA B 1 453 ? 13.466 27.216 52.351 1.00 54.38 451 ALA B CA 1
ATOM 8238 C C . ALA B 1 453 ? 12.510 26.810 51.230 1.00 53.46 451 ALA B C 1
ATOM 8239 O O . ALA B 1 453 ? 11.961 27.655 50.516 1.00 51.87 451 ALA B O 1
ATOM 8241 N N . ARG B 1 454 ? 12.339 25.500 51.085 1.00 54.76 452 ARG B N 1
ATOM 8242 C CA . ARG B 1 454 ? 11.402 24.913 50.140 1.00 53.10 452 ARG B CA 1
ATOM 8243 C C . ARG B 1 454 ? 10.926 23.542 50.640 1.00 53.44 452 ARG B C 1
ATOM 8244 O O . ARG B 1 454 ? 11.733 22.729 51.105 1.00 51.56 452 ARG B O 1
ATOM 8252 N N . PHE B 1 455 ? 9.621 23.308 50.526 1.00 55.29 453 PHE B N 1
ATOM 8253 C CA . PHE B 1 455 ? 8.997 22.011 50.775 1.00 58.42 453 PHE B CA 1
ATOM 8254 C C . PHE B 1 455 ? 8.267 21.546 49.506 1.00 58.73 453 PHE B C 1
ATOM 8255 O O . PHE B 1 455 ? 7.427 22.280 48.991 1.00 56.99 453 PHE B O 1
ATOM 8263 N N . ASP B 1 456 ? 8.596 20.344 49.019 1.00 60.76 454 ASP B N 1
ATOM 8264 C CA . ASP B 1 456 ? 7.931 19.731 47.857 1.00 62.61 454 ASP B CA 1
ATOM 8265 C C . ASP B 1 456 ? 7.213 18.461 48.279 1.00 61.67 454 ASP B C 1
ATOM 8266 O O . ASP B 1 456 ? 7.768 17.664 49.015 1.00 60.83 454 ASP B O 1
ATOM 8271 N N . SER B 1 457 ? 6.007 18.265 47.763 1.00 61.22 455 SER B N 1
ATOM 8272 C CA . SER B 1 457 ? 5.190 17.088 48.033 1.00 61.64 455 SER B CA 1
ATOM 8273 C C . SER B 1 457 ? 4.829 16.447 46.683 1.00 62.54 455 SER B C 1
ATOM 8274 O O . SER B 1 457 ? 4.429 17.145 45.762 1.00 60.67 455 SER B O 1
ATOM 8277 N N . PHE B 1 458 ? 4.974 15.128 46.577 1.00 63.91 456 PHE B N 1
ATOM 8278 C CA . PHE B 1 458 ? 4.906 14.387 45.303 1.00 65.12 456 PHE B CA 1
ATOM 8279 C C . PHE B 1 458 ? 3.937 13.182 45.435 1.00 64.30 456 PHE B C 1
ATOM 8280 O O . PHE B 1 458 ? 3.972 12.478 46.435 1.00 62.82 456 PHE B O 1
ATOM 8288 N N . GLU B 1 459 ? 3.038 12.982 44.467 1.00 64.41 457 GLU B N 1
ATOM 8289 C CA . GLU B 1 459 ? 2.148 11.792 44.407 1.00 64.44 457 GLU B CA 1
ATOM 8290 C C . GLU B 1 459 ? 2.196 11.239 43.001 1.00 61.39 457 GLU B C 1
ATOM 8291 O O . GLU B 1 459 ? 1.964 12.004 42.081 1.00 59.93 457 GLU B O 1
ATOM 8297 N N . THR B 1 460 ? 2.462 9.937 42.823 1.00 59.68 458 THR B N 1
ATOM 8298 C CA . THR B 1 460 ? 2.392 9.294 41.489 1.00 57.01 458 THR B CA 1
ATOM 8299 C C . THR B 1 460 ? 1.557 8.023 41.489 1.00 53.03 458 THR B C 1
ATOM 8300 O O . THR B 1 460 ? 1.497 7.315 42.480 1.00 50.45 458 THR B O 1
ATOM 8304 N N . THR B 1 461 ? 0.936 7.746 40.343 1.00 48.81 459 THR B N 1
ATOM 8305 C CA . THR B 1 461 ? 0.273 6.486 40.085 1.00 46.86 459 THR B CA 1
ATOM 8306 C C . THR B 1 461 ? 0.767 5.991 38.748 1.00 44.99 459 THR B C 1
ATOM 8307 O O . THR B 1 461 ? 0.707 6.716 37.778 1.00 46.26 459 THR B O 1
ATOM 8311 N N . ALA B 1 462 ? 1.264 4.762 38.706 1.00 43.94 460 ALA B N 1
ATOM 8312 C CA . ALA B 1 462 ? 1.783 4.163 37.489 1.00 42.95 460 ALA B CA 1
ATOM 8313 C C . ALA B 1 462 ? 0.931 2.941 37.137 1.00 42.90 460 ALA B C 1
ATOM 8314 O O . ALA B 1 462 ? 0.697 2.080 37.983 1.00 43.29 460 ALA B O 1
ATOM 8316 N N . LYS B 1 463 ? 0.459 2.893 35.900 1.00 42.73 461 LYS B N 1
ATOM 8317 C CA . LYS B 1 463 ? -0.233 1.739 35.361 1.00 43.55 461 LYS B CA 1
ATOM 8318 C C . LYS B 1 463 ? 0.642 1.109 34.310 1.00 42.91 461 LYS B C 1
ATOM 8319 O O . LYS B 1 463 ? 0.971 1.744 33.299 1.00 42.18 461 LYS B O 1
ATOM 8325 N N . ASN B 1 464 ? 1.021 -0.145 34.544 1.00 43.27 462 ASN B N 1
ATOM 8326 C CA . ASN B 1 464 ? 1.899 -0.847 33.626 1.00 42.65 462 ASN B CA 1
ATOM 8327 C C . ASN B 1 464 ? 1.122 -1.901 32.858 1.00 42.66 462 ASN B C 1
ATOM 8328 O O . ASN B 1 464 ? 0.767 -2.947 33.409 1.00 44.27 462 ASN B O 1
ATOM 8333 N N . HIS B 1 465 ? 0.897 -1.631 31.580 1.00 41.84 463 HIS B N 1
ATOM 8334 C CA . HIS B 1 465 ? 0.251 -2.588 30.658 1.00 41.14 463 HIS B CA 1
ATOM 8335 C C . HIS B 1 465 ? 1.258 -3.566 30.041 1.00 41.34 463 HIS B C 1
ATOM 8336 O O . HIS B 1 465 ? 0.885 -4.405 29.246 1.00 42.52 463 HIS B O 1
ATOM 8343 N N . GLY B 1 466 ? 2.542 -3.454 30.392 1.00 43.00 464 GLY B N 1
ATOM 8344 C CA . GLY B 1 466 ? 3.572 -4.400 29.942 1.00 42.85 464 GLY B CA 1
ATOM 8345 C C . GLY B 1 466 ? 3.571 -5.743 30.664 1.00 45.53 464 GLY B C 1
ATOM 8346 O O . GLY B 1 466 ? 4.198 -6.674 30.206 1.00 46.09 464 GLY B O 1
ATOM 8347 N N . VAL B 1 467 ? 2.878 -5.843 31.793 1.00 47.59 465 VAL B N 1
ATOM 8348 C CA . VAL B 1 467 ? 2.718 -7.088 32.536 1.00 49.17 465 VAL B CA 1
ATOM 8349 C C . VAL B 1 467 ? 1.236 -7.441 32.600 1.00 51.38 465 VAL B C 1
ATOM 8350 O O . VAL B 1 467 ? 0.370 -6.571 32.482 1.00 52.08 465 VAL B O 1
ATOM 8354 N N . ARG B 1 468 ? 0.973 -8.718 32.868 1.00 53.34 466 ARG B N 1
ATOM 8355 C CA . ARG B 1 468 ? -0.347 -9.319 32.767 1.00 52.77 466 ARG B CA 1
ATOM 8356 C C . ARG B 1 468 ? -0.730 -10.037 34.070 1.00 52.22 466 ARG B C 1
ATOM 8357 O O . ARG B 1 468 ? -0.041 -10.965 34.466 1.00 52.17 466 ARG B O 1
ATOM 8365 N N . PRO B 1 469 ? -1.810 -9.610 34.753 1.00 50.73 467 PRO B N 1
ATOM 8366 C CA . PRO B 1 469 ? -2.666 -8.442 34.490 1.00 49.61 467 PRO B CA 1
ATOM 8367 C C . PRO B 1 469 ? -1.920 -7.128 34.708 1.00 48.53 467 PRO B C 1
ATOM 8368 O O . PRO B 1 469 ? -0.894 -7.114 35.379 1.00 50.62 467 PRO B O 1
ATOM 8372 N N . ALA B 1 470 ? -2.438 -6.044 34.142 1.00 46.53 468 ALA B N 1
ATOM 8373 C CA . ALA B 1 470 ? -1.887 -4.714 34.356 1.00 45.49 468 ALA B CA 1
ATOM 8374 C C . ALA B 1 470 ? -1.811 -4.400 35.847 1.00 46.62 468 ALA B C 1
ATOM 8375 O O . ALA B 1 470 ? -2.700 -4.786 36.594 1.00 47.57 468 ALA B O 1
ATOM 8377 N N . THR B 1 471 ? -0.742 -3.715 36.260 1.00 47.09 469 THR B N 1
ATOM 8378 C CA . THR B 1 471 ? -0.550 -3.297 37.660 1.00 47.70 469 THR B CA 1
ATOM 8379 C C . THR B 1 471 ? -0.852 -1.820 37.816 1.00 47.83 469 THR B C 1
ATOM 8380 O O . THR B 1 471 ? -0.660 -1.021 36.871 1.00 45.19 469 THR B O 1
ATOM 8384 N N . LYS B 1 472 ? -1.341 -1.491 39.009 1.00 48.84 470 LYS B N 1
ATOM 8385 C CA . LYS B 1 472 ? -1.585 -0.141 39.432 1.00 51.42 470 LYS B CA 1
ATOM 8386 C C . LYS B 1 472 ? -0.828 0.061 40.750 1.00 52.85 470 LYS B C 1
ATOM 8387 O O . LYS B 1 472 ? -1.144 -0.580 41.742 1.00 53.85 470 LYS B O 1
ATOM 8393 N N . LEU B 1 473 ? 0.170 0.946 40.746 1.00 53.78 471 LEU B N 1
ATOM 8394 C CA . LEU B 1 473 ? 1.051 1.171 41.901 1.00 54.34 471 LEU B CA 1
ATOM 8395 C C . LEU B 1 473 ? 1.184 2.660 42.194 1.00 53.91 471 LEU B C 1
ATOM 8396 O O . LEU B 1 473 ? 1.480 3.432 41.311 1.00 55.42 471 LEU B O 1
ATOM 8401 N N . SER B 1 474 ? 0.945 3.060 43.433 1.00 57.67 472 SER B N 1
ATOM 8402 C CA . SER B 1 474 ? 1.043 4.455 43.871 1.00 59.28 472 SER B CA 1
ATOM 8403 C C . SER B 1 474 ? 2.227 4.696 44.785 1.00 61.82 472 SER B C 1
ATOM 8404 O O . SER B 1 474 ? 2.725 3.785 45.429 1.00 62.97 472 SER B O 1
ATOM 8407 N N . ASP B 1 475 ? 2.645 5.951 44.856 1.00 66.62 473 ASP B N 1
ATOM 8408 C CA . ASP B 1 475 ? 3.766 6.354 45.686 1.00 68.36 473 ASP B CA 1
ATOM 8409 C C . ASP B 1 475 ? 3.612 7.806 46.125 1.00 68.22 473 ASP B C 1
ATOM 8410 O O . ASP B 1 475 ? 3.085 8.624 45.384 1.00 66.13 473 ASP B O 1
ATOM 8415 N N . LYS B 1 476 ? 4.040 8.098 47.351 1.00 72.25 474 LYS B N 1
ATOM 8416 C CA . LYS B 1 476 ? 3.985 9.433 47.964 1.00 72.10 474 LYS B CA 1
ATOM 8417 C C . LYS B 1 476 ? 5.334 9.741 48.570 1.00 72.51 474 LYS B C 1
ATOM 8418 O O . LYS B 1 476 ? 5.950 8.862 49.162 1.00 74.26 474 LYS B O 1
ATOM 8424 N N . SER B 1 477 ? 5.783 10.985 48.443 1.00 71.52 475 SER B N 1
ATOM 8425 C CA . SER B 1 477 ? 7.025 11.418 49.069 1.00 70.66 475 SER B CA 1
ATOM 8426 C C . SER B 1 477 ? 7.089 12.941 49.200 1.00 69.69 475 SER B C 1
ATOM 8427 O O . SER B 1 477 ? 6.231 13.656 48.683 1.00 66.28 475 SER B O 1
ATOM 8430 N N . SER B 1 478 ? 8.086 13.422 49.936 1.00 69.42 476 SER B N 1
ATOM 8431 C CA . SER B 1 478 ? 8.344 14.846 50.052 1.00 69.60 476 SER B CA 1
ATOM 8432 C C . SER B 1 478 ? 9.828 15.145 50.168 1.00 72.06 476 SER B C 1
ATOM 8433 O O . SER B 1 478 ? 10.642 14.260 50.413 1.00 72.56 476 SER B O 1
ATOM 8436 N N . PHE B 1 479 ? 10.162 16.409 49.956 1.00 75.56 477 PHE B N 1
ATOM 8437 C CA . PHE B 1 479 ? 11.533 16.868 49.851 1.00 79.83 477 PHE B CA 1
ATOM 8438 C C . PHE B 1 479 ? 11.628 18.208 50.610 1.00 80.14 477 PHE B C 1
ATOM 8439 O O . PHE B 1 479 ? 10.984 19.184 50.224 1.00 79.36 477 PHE B O 1
ATOM 8447 N N . TRP B 1 480 ? 12.361 18.222 51.727 1.00 83.47 478 TRP B N 1
ATOM 8448 C CA . TRP B 1 480 ? 12.700 19.455 52.465 1.00 85.63 478 TRP B CA 1
ATOM 8449 C C . TRP B 1 480 ? 14.016 19.976 51.927 1.00 79.97 478 TRP B C 1
ATOM 8450 O O . TRP B 1 480 ? 14.897 19.207 51.578 1.00 81.22 478 TRP B O 1
ATOM 8461 N N . ASN B 1 481 ? 14.146 21.290 51.865 1.00 76.39 479 ASN B N 1
ATOM 8462 C CA . ASN B 1 481 ? 15.369 21.906 51.399 1.00 73.62 479 ASN B CA 1
ATOM 8463 C C . ASN B 1 481 ? 15.516 23.320 51.975 1.00 69.23 479 ASN B C 1
ATOM 8464 O O . ASN B 1 481 ? 14.548 24.075 52.014 1.00 67.48 479 ASN B O 1
ATOM 8469 N N . TRP B 1 482 ? 16.706 23.673 52.453 1.00 65.91 480 TRP B N 1
ATOM 8470 C CA . TRP B 1 482 ? 16.939 25.030 52.949 1.00 63.94 480 TRP B CA 1
ATOM 8471 C C . TRP B 1 482 ? 18.381 25.467 52.841 1.00 60.67 480 TRP B C 1
ATOM 8472 O O . TRP B 1 482 ? 19.288 24.635 52.782 1.00 58.46 480 TRP B O 1
ATOM 8483 N N . GLN B 1 483 ? 18.585 26.782 52.786 1.00 59.42 481 GLN B N 1
ATOM 8484 C CA . GLN B 1 483 ? 19.926 27.336 52.622 1.00 59.96 481 GLN B CA 1
ATOM 8485 C C . GLN B 1 483 ? 20.080 28.703 53.266 1.00 58.19 481 GLN B C 1
ATOM 8486 O O . GLN B 1 483 ? 19.115 29.445 53.411 1.00 54.75 481 GLN B O 1
ATOM 8492 N N . ALA B 1 484 ? 21.322 29.017 53.613 1.00 56.32 482 ALA B N 1
ATOM 8493 C CA . ALA B 1 484 ? 21.679 30.244 54.291 1.00 55.12 482 ALA B CA 1
ATOM 8494 C C . ALA B 1 484 ? 22.989 30.782 53.741 1.00 54.89 482 ALA B C 1
ATOM 8495 O O . ALA B 1 484 ? 23.920 30.017 53.486 1.00 54.20 482 ALA B O 1
ATOM 8497 N N . GLY B 1 485 ? 23.051 32.100 53.568 1.00 54.68 483 GLY B N 1
ATOM 8498 C CA . GLY B 1 485 ? 24.212 32.780 52.990 1.00 55.06 483 GLY B CA 1
ATOM 8499 C C . GLY B 1 485 ? 24.554 34.043 53.769 1.00 56.43 483 GLY B C 1
ATOM 8500 O O . GLY B 1 485 ? 23.668 34.710 54.317 1.00 55.05 483 GLY B O 1
ATOM 8501 N N . LEU B 1 486 ? 25.843 34.367 53.801 1.00 57.27 484 LEU B N 1
ATOM 8502 C CA . LEU B 1 486 ? 26.355 35.569 54.434 1.00 57.63 484 LEU B CA 1
ATOM 8503 C C . LEU B 1 486 ? 27.247 36.267 53.411 1.00 56.90 484 LEU B C 1
ATOM 8504 O O . LEU B 1 486 ? 28.117 35.625 52.809 1.00 57.05 484 LEU B O 1
ATOM 8509 N N . VAL B 1 487 ? 27.033 37.566 53.207 1.00 55.74 485 VAL B N 1
ATOM 8510 C CA . VAL B 1 487 ? 27.830 38.345 52.257 1.00 57.05 485 VAL B CA 1
ATOM 8511 C C . VAL B 1 487 ? 28.468 39.545 52.966 1.00 58.32 485 VAL B C 1
ATOM 8512 O O . VAL B 1 487 ? 27.767 40.301 53.625 1.00 57.87 485 VAL B O 1
ATOM 8516 N N . TRP B 1 488 ? 29.789 39.691 52.825 1.00 59.00 486 TRP B N 1
ATOM 8517 C CA . TRP B 1 488 ? 30.528 40.850 53.312 1.00 61.51 486 TRP B CA 1
ATOM 8518 C C . TRP B 1 488 ? 31.001 41.632 52.097 1.00 62.49 486 TRP B C 1
ATOM 8519 O O . TRP B 1 488 ? 31.631 41.061 51.201 1.00 60.29 486 TRP B O 1
ATOM 8530 N N . LYS B 1 489 ? 30.698 42.931 52.076 1.00 65.51 487 LYS B N 1
ATOM 8531 C CA . LYS B 1 489 ? 31.152 43.836 51.020 1.00 66.86 487 LYS B CA 1
ATOM 8532 C C . LYS B 1 489 ? 32.146 44.847 51.604 1.00 67.42 487 LYS B C 1
ATOM 8533 O O . LYS B 1 489 ? 31.727 45.870 52.170 1.00 68.76 487 LYS B O 1
ATOM 8539 N N . PRO B 1 490 ? 33.464 44.558 51.509 1.00 67.19 488 PRO B N 1
ATOM 8540 C CA . PRO B 1 490 ? 34.431 45.528 52.036 1.00 67.68 488 PRO B CA 1
ATOM 8541 C C . PRO B 1 490 ? 34.274 46.875 51.338 1.00 68.97 488 PRO B C 1
ATOM 8542 O O . PRO B 1 490 ? 34.237 47.900 52.002 1.00 71.50 488 PRO B O 1
ATOM 8546 N N . VAL B 1 491 ? 34.160 46.841 50.011 1.00 69.63 489 VAL B N 1
ATOM 8547 C CA . VAL B 1 491 ? 33.871 48.013 49.181 1.00 69.64 489 VAL B CA 1
ATOM 8548 C C . VAL B 1 491 ? 32.699 47.649 48.259 1.00 68.73 489 VAL B C 1
ATOM 8549 O O . VAL B 1 491 ? 32.446 46.475 48.050 1.00 67.67 489 VAL B O 1
ATOM 8553 N N . PRO B 1 492 ? 31.968 48.647 47.716 1.00 70.04 490 PRO B N 1
ATOM 8554 C CA . PRO B 1 492 ? 30.720 48.373 46.937 1.00 67.23 490 PRO B CA 1
ATOM 8555 C C . PRO B 1 492 ? 30.839 47.403 45.747 1.00 63.66 490 PRO B C 1
ATOM 8556 O O . PRO B 1 492 ? 29.887 46.689 45.446 1.00 60.38 490 PRO B O 1
ATOM 8560 N N . ASN B 1 493 ? 31.998 47.390 45.099 1.00 62.47 491 ASN B N 1
ATOM 8561 C CA . ASN B 1 493 ? 32.262 46.551 43.935 1.00 63.27 491 ASN B CA 1
ATOM 8562 C C . ASN B 1 493 ? 32.986 45.223 44.299 1.00 62.84 491 ASN B C 1
ATOM 8563 O O . ASN B 1 493 ? 33.689 44.623 43.462 1.00 64.44 491 ASN B O 1
ATOM 8568 N N . GLY B 1 494 ? 32.809 44.772 45.533 1.00 60.32 492 GLY B N 1
ATOM 8569 C CA . GLY B 1 494 ? 33.546 43.639 46.055 1.00 59.58 492 GLY B CA 1
ATOM 8570 C C . GLY B 1 494 ? 32.659 42.856 46.978 1.00 57.98 492 GLY B C 1
ATOM 8571 O O . GLY B 1 494 ? 31.807 43.424 47.671 1.00 57.04 492 GLY B O 1
ATOM 8572 N N . SER B 1 495 ? 32.856 41.544 46.982 1.00 56.71 493 SER B N 1
ATOM 8573 C CA . SER B 1 495 ? 31.976 40.644 47.693 1.00 55.35 493 SER B CA 1
ATOM 8574 C C . SER B 1 495 ? 32.765 39.419 48.155 1.00 55.03 493 SER B C 1
ATOM 8575 O O . SER B 1 495 ? 33.583 38.878 47.403 1.00 57.19 493 SER B O 1
ATOM 8578 N N . ILE B 1 496 ? 32.547 39.012 49.405 1.00 53.53 494 ILE B N 1
ATOM 8579 C CA . ILE B 1 496 ? 33.121 37.794 49.951 1.00 52.15 494 ILE B CA 1
ATOM 8580 C C . ILE B 1 496 ? 31.972 37.096 50.651 1.00 51.98 494 ILE B C 1
ATOM 8581 O O . ILE B 1 496 ? 31.298 37.719 51.464 1.00 50.00 494 ILE B O 1
ATOM 8586 N N . TYR B 1 497 ? 31.729 35.822 50.315 1.00 52.89 495 TYR B N 1
ATOM 8587 C CA . TYR B 1 497 ? 30.522 35.129 50.787 1.00 54.01 495 TYR B CA 1
ATOM 8588 C C . TYR B 1 497 ? 30.796 33.728 51.308 1.00 54.66 495 TYR B C 1
ATOM 8589 O O . TYR B 1 497 ? 31.699 33.034 50.834 1.00 56.25 495 TYR B O 1
ATOM 8598 N N . ALA B 1 498 ? 30.019 33.340 52.312 1.00 54.82 496 ALA B N 1
ATOM 8599 C CA . ALA B 1 498 ? 29.961 31.972 52.797 1.00 56.02 496 ALA B CA 1
ATOM 8600 C C . ALA B 1 498 ? 28.543 31.485 52.554 1.00 56.02 496 ALA B C 1
ATOM 8601 O O . ALA B 1 498 ? 27.593 32.281 52.504 1.00 57.04 496 ALA B O 1
ATOM 8603 N N . SER B 1 499 ? 28.394 30.173 52.398 1.00 55.80 497 SER B N 1
ATOM 8604 C CA . SER B 1 499 ? 27.091 29.612 52.068 1.00 54.99 497 SER B CA 1
ATOM 8605 C C . SER B 1 499 ? 26.960 28.157 52.500 1.00 53.11 497 SER B C 1
ATOM 8606 O O . SER B 1 499 ? 27.889 27.360 52.376 1.00 49.91 497 SER B O 1
ATOM 8609 N N . TYR B 1 500 ? 25.781 27.836 53.005 1.00 52.81 498 TYR B N 1
ATOM 8610 C CA . TYR B 1 500 ? 25.462 26.517 53.471 1.00 54.02 498 TYR B CA 1
ATOM 8611 C C . TYR B 1 500 ? 24.105 26.119 52.897 1.00 53.34 498 TYR B C 1
ATOM 8612 O O . TYR B 1 500 ? 23.158 26.884 52.978 1.00 53.13 498 TYR B O 1
ATOM 8621 N N . ALA B 1 501 ? 24.008 24.933 52.313 1.00 53.33 499 ALA B N 1
ATOM 8622 C CA . ALA B 1 501 ? 22.713 24.399 51.901 1.00 54.37 499 ALA B CA 1
ATOM 8623 C C . ALA B 1 501 ? 22.592 22.936 52.320 1.00 56.73 499 ALA B C 1
ATOM 8624 O O . ALA B 1 501 ? 23.579 22.196 52.300 1.00 55.12 499 ALA B O 1
ATOM 8626 N N . THR B 1 502 ? 21.384 22.534 52.707 1.00 60.43 500 THR B N 1
ATOM 8627 C CA . THR B 1 502 ? 21.087 21.138 53.009 1.00 65.53 500 THR B CA 1
ATOM 8628 C C . THR B 1 502 ? 19.736 20.733 52.414 1.00 68.16 500 THR B C 1
ATOM 8629 O O . THR B 1 502 ? 18.852 21.569 52.260 1.00 66.68 500 THR B O 1
ATOM 8633 N N . SER B 1 503 ? 19.592 19.453 52.069 1.00 73.27 501 SER B N 1
ATOM 8634 C CA . SER B 1 503 ? 18.323 18.900 51.561 1.00 77.92 501 SER B CA 1
ATOM 8635 C C . SER B 1 503 ? 18.122 17.465 52.056 1.00 80.87 501 SER B C 1
ATOM 8636 O O . SER B 1 503 ? 19.082 16.692 52.087 1.00 81.89 501 SER B O 1
ATOM 8639 N N . ALA B 1 504 ? 16.896 17.116 52.453 1.00 84.78 502 ALA B N 1
ATOM 8640 C CA . ALA B 1 504 ? 16.613 15.774 53.003 1.00 88.00 502 ALA B CA 1
ATOM 8641 C C . ALA B 1 504 ? 15.235 15.223 52.599 1.00 90.32 502 ALA B C 1
ATOM 8642 O O . ALA B 1 504 ? 14.681 15.656 51.598 1.00 88.35 502 ALA B O 1
ATOM 8644 N N . THR B 1 505 ? 14.744 14.214 53.341 1.00 93.24 503 THR B N 1
ATOM 8645 C CA . THR B 1 505 ? 13.347 13.712 53.312 1.00 89.49 503 THR B CA 1
ATOM 8646 C C . THR B 1 505 ? 12.830 13.574 54.756 1.00 86.86 503 THR B C 1
ATOM 8647 O O . THR B 1 505 ? 11.910 14.276 55.178 1.00 83.30 503 THR B O 1
ATOM 8651 N N . GLU B 1 533 ? 19.916 12.504 51.205 1.00 69.00 531 GLU B N 1
ATOM 8652 C CA . GLU B 1 533 ? 20.425 13.625 51.988 1.00 70.77 531 GLU B CA 1
ATOM 8653 C C . GLU B 1 533 ? 21.699 14.272 51.412 1.00 67.66 531 GLU B C 1
ATOM 8654 O O . GLU B 1 533 ? 22.670 13.579 51.136 1.00 68.11 531 GLU B O 1
ATOM 8660 N N . THR B 1 534 ? 21.696 15.603 51.285 1.00 64.94 532 THR B N 1
ATOM 8661 C CA . THR B 1 534 ? 22.793 16.352 50.661 1.00 64.15 532 THR B CA 1
ATOM 8662 C C . THR B 1 534 ? 23.209 17.575 51.486 1.00 62.66 532 THR B C 1
ATOM 8663 O O . THR B 1 534 ? 22.367 18.235 52.072 1.00 62.27 532 THR B O 1
ATOM 8667 N N . THR B 1 535 ? 24.501 17.889 51.500 1.00 61.32 533 THR B N 1
ATOM 8668 C CA . THR B 1 535 ? 25.009 19.072 52.199 1.00 61.50 533 THR B CA 1
ATOM 8669 C C . THR B 1 535 ? 26.055 19.799 51.341 1.00 59.57 533 THR B C 1
ATOM 8670 O O . THR B 1 535 ? 26.971 19.163 50.828 1.00 58.48 533 THR B O 1
ATOM 8674 N N . ASN B 1 536 ? 25.896 21.121 51.195 1.00 57.84 534 ASN B N 1
ATOM 8675 C CA . ASN B 1 536 ? 26.806 21.968 50.409 1.00 57.79 534 ASN B CA 1
ATOM 8676 C C . ASN B 1 536 ? 27.401 23.069 51.258 1.00 55.10 534 ASN B C 1
ATOM 8677 O O . ASN B 1 536 ? 26.683 23.753 51.981 1.00 54.36 534 ASN B O 1
ATOM 8682 N N . TYR B 1 537 ? 28.712 23.225 51.154 1.00 52.90 535 TYR B N 1
ATOM 8683 C CA . TYR B 1 537 ? 29.431 24.337 51.739 1.00 54.90 535 TYR B CA 1
ATOM 8684 C C . TYR B 1 537 ? 30.077 25.056 50.588 1.00 53.39 535 TYR B C 1
ATOM 8685 O O . TYR B 1 537 ? 30.622 24.417 49.699 1.00 53.06 535 TYR B O 1
ATOM 8694 N N . GLU B 1 538 ? 30.021 26.378 50.608 1.00 53.42 536 GLU B N 1
ATOM 8695 C CA . GLU B 1 538 ? 30.735 27.159 49.632 1.00 54.22 536 GLU B CA 1
ATOM 8696 C C . GLU B 1 538 ? 31.276 28.436 50.271 1.00 51.86 536 GLU B C 1
ATOM 8697 O O . GLU B 1 538 ? 30.668 29.016 51.165 1.00 48.52 536 GLU B O 1
ATOM 8703 N N . LEU B 1 539 ? 32.414 28.859 49.746 1.00 50.16 537 LEU B N 1
ATOM 8704 C CA . LEU B 1 539 ? 33.122 30.008 50.197 1.00 52.22 537 LEU B CA 1
ATOM 8705 C C . LEU B 1 539 ? 33.641 30.671 48.940 1.00 52.52 537 LEU B C 1
ATOM 8706 O O . LEU B 1 539 ? 34.359 30.031 48.180 1.00 52.98 537 LEU B O 1
ATOM 8711 N N . GLY B 1 540 ? 33.286 31.928 48.689 1.00 52.77 538 GLY B N 1
ATOM 8712 C CA . GLY B 1 540 ? 33.703 32.566 47.442 1.00 53.72 538 GLY B CA 1
ATOM 8713 C C . GLY B 1 540 ? 33.873 34.056 47.487 1.00 56.00 538 GLY B C 1
ATOM 8714 O O . GLY B 1 540 ? 33.571 34.704 48.501 1.00 59.09 538 GLY B O 1
ATOM 8715 N N . THR B 1 541 ? 34.369 34.598 46.381 1.00 56.28 539 THR B N 1
ATOM 8716 C CA . THR B 1 541 ? 34.562 36.036 46.248 1.00 58.34 539 THR B CA 1
ATOM 8717 C C . THR B 1 541 ? 34.254 36.497 44.822 1.00 57.99 539 THR B C 1
ATOM 8718 O O . THR B 1 541 ? 34.596 35.805 43.865 1.00 56.22 539 THR B O 1
ATOM 8722 N N . LYS B 1 542 ? 33.594 37.651 44.698 1.00 60.11 540 LYS B N 1
ATOM 8723 C CA . LYS B 1 542 ? 33.268 38.251 43.393 1.00 60.34 540 LYS B CA 1
ATOM 8724 C C . LYS B 1 542 ? 33.640 39.720 43.354 1.00 62.24 540 LYS B C 1
ATOM 8725 O O . LYS B 1 542 ? 33.381 40.447 44.320 1.00 62.14 540 LYS B O 1
ATOM 8731 N N . TRP B 1 543 ? 34.217 40.154 42.230 1.00 64.72 541 TRP B N 1
ATOM 8732 C CA . TRP B 1 543 ? 34.685 41.535 42.059 1.00 66.42 541 TRP B CA 1
ATOM 8733 C C . TRP B 1 543 ? 34.268 42.122 40.719 1.00 66.70 541 TRP B C 1
ATOM 8734 O O . TRP B 1 543 ? 34.310 41.438 39.705 1.00 66.76 541 TRP B O 1
ATOM 8745 N N . ALA B 1 544 ? 33.872 43.398 40.736 1.00 67.00 542 ALA B N 1
ATOM 8746 C CA . ALA B 1 544 ? 33.452 44.132 39.539 1.00 65.22 542 ALA B CA 1
ATOM 8747 C C . ALA B 1 544 ? 34.456 45.246 39.308 1.00 67.40 542 ALA B C 1
ATOM 8748 O O . ALA B 1 544 ? 34.655 46.081 40.183 1.00 67.63 542 ALA B O 1
ATOM 8750 N N . PHE B 1 545 ? 35.100 45.246 38.146 1.00 70.46 543 PHE B N 1
ATOM 8751 C CA . PHE B 1 545 ? 36.117 46.241 37.797 1.00 73.80 543 PHE B CA 1
ATOM 8752 C C . PHE B 1 545 ? 35.701 47.040 36.559 1.00 76.07 543 PHE B C 1
ATOM 8753 O O . PHE B 1 545 ? 34.644 46.787 35.968 1.00 75.53 543 PHE B O 1
ATOM 8761 N N . PHE B 1 546 ? 36.534 48.028 36.218 1.00 79.41 544 PHE B N 1
ATOM 8762 C CA . PHE B 1 546 ? 36.388 48.915 35.050 1.00 80.46 544 PHE B CA 1
ATOM 8763 C C . PHE B 1 546 ? 34.951 49.357 34.829 1.00 80.27 544 PHE B C 1
ATOM 8764 O O . PHE B 1 546 ? 34.373 49.107 33.777 1.00 82.70 544 PHE B O 1
ATOM 8772 N N . ASN B 1 547 ? 34.401 49.997 35.861 1.00 81.24 545 ASN B N 1
ATOM 8773 C CA . ASN B 1 547 ? 33.023 50.509 35.893 1.00 82.55 545 ASN B CA 1
ATOM 8774 C C . ASN B 1 547 ? 31.998 49.400 35.708 1.00 79.15 545 ASN B C 1
ATOM 8775 O O . ASN B 1 547 ? 31.017 49.556 34.973 1.00 75.18 545 ASN B O 1
ATOM 8780 N N . GLU B 1 548 ? 32.245 48.280 36.389 1.00 82.53 546 GLU B N 1
ATOM 8781 C CA . GLU B 1 548 ? 31.363 47.097 36.363 1.00 82.39 546 GLU B CA 1
ATOM 8782 C C . GLU B 1 548 ? 31.147 46.498 34.963 1.00 80.09 546 GLU B C 1
ATOM 8783 O O . GLU B 1 548 ? 30.050 46.028 34.648 1.00 78.58 546 GLU B O 1
ATOM 8789 N N . ARG B 1 549 ? 32.192 46.528 34.136 1.00 78.10 547 ARG B N 1
ATOM 8790 C CA . ARG B 1 549 ? 32.172 45.888 32.820 1.00 79.76 547 ARG B CA 1
ATOM 8791 C C . ARG B 1 549 ? 32.966 44.579 32.785 1.00 77.44 547 ARG B C 1
ATOM 8792 O O . ARG B 1 549 ? 32.941 43.895 31.768 1.00 74.84 547 ARG B O 1
ATOM 8800 N N . LEU B 1 550 ? 33.675 44.266 33.879 1.00 75.42 548 LEU B N 1
ATOM 8801 C CA . LEU B 1 550 ? 34.470 43.045 34.033 1.00 72.95 548 LEU B CA 1
ATOM 8802 C C . LEU B 1 550 ? 34.149 42.416 35.387 1.00 72.61 548 LEU B C 1
ATOM 8803 O O . LEU B 1 550 ? 34.372 43.052 36.411 1.00 74.87 548 LEU B O 1
ATOM 8808 N N . GLU B 1 551 ? 33.621 41.194 35.407 1.00 71.28 549 GLU B N 1
ATOM 8809 C CA . GLU B 1 551 ? 33.330 40.498 36.668 1.00 71.36 549 GLU B CA 1
ATOM 8810 C C . GLU B 1 551 ? 34.299 39.329 36.824 1.00 69.38 549 GLU B C 1
ATOM 8811 O O . GLU B 1 551 ? 34.425 38.494 35.915 1.00 69.74 549 GLU B O 1
ATOM 8817 N N . LEU B 1 552 ? 35.017 39.294 37.951 1.00 65.92 550 LEU B N 1
ATOM 8818 C CA . LEU B 1 552 ? 35.868 38.150 38.310 1.00 62.71 550 LEU B CA 1
ATOM 8819 C C . LEU B 1 552 ? 35.223 37.394 39.480 1.00 61.46 550 LEU B C 1
ATOM 8820 O O . LEU B 1 552 ? 34.622 38.017 40.350 1.00 59.08 550 LEU B O 1
ATOM 8825 N N . SER B 1 553 ? 35.329 36.060 39.467 1.00 59.86 551 SER B N 1
ATOM 8826 C CA . SER B 1 553 ? 34.759 35.177 40.493 1.00 59.23 551 SER B CA 1
ATOM 8827 C C . SER B 1 553 ? 35.770 34.117 40.921 1.00 56.98 551 SER B C 1
ATOM 8828 O O . SER B 1 553 ? 36.582 33.638 40.120 1.00 55.95 551 SER B O 1
ATOM 8831 N N . ALA B 1 554 ? 35.693 33.724 42.182 1.00 54.71 552 ALA B N 1
ATOM 8832 C CA . ALA B 1 554 ? 36.422 32.561 42.665 1.00 54.32 552 ALA B CA 1
ATOM 8833 C C . ALA B 1 554 ? 35.548 31.893 43.704 1.00 53.65 552 ALA B C 1
ATOM 8834 O O . ALA B 1 554 ? 34.973 32.583 44.539 1.00 55.02 552 ALA B O 1
ATOM 8836 N N . ALA B 1 555 ? 35.417 30.565 43.642 1.00 52.07 553 ALA B N 1
ATOM 8837 C CA . ALA B 1 555 ? 34.710 29.820 44.686 1.00 51.84 553 ALA B CA 1
ATOM 8838 C C . ALA B 1 555 ? 35.414 28.494 45.029 1.00 51.93 553 ALA B C 1
ATOM 8839 O O . ALA B 1 555 ? 36.110 27.923 44.209 1.00 51.50 553 ALA B O 1
ATOM 8841 N N . ILE B 1 556 ? 35.273 28.069 46.280 1.00 51.70 554 ILE B N 1
ATOM 8842 C CA . ILE B 1 556 ? 35.643 26.736 46.714 1.00 51.12 554 ILE B CA 1
ATOM 8843 C C . ILE B 1 556 ? 34.399 26.152 47.335 1.00 49.33 554 ILE B C 1
ATOM 8844 O O . ILE B 1 556 ? 33.626 26.883 47.932 1.00 48.63 554 ILE B O 1
ATOM 8849 N N . PHE B 1 557 ? 34.180 24.853 47.179 1.00 48.82 555 PHE B N 1
ATOM 8850 C CA . PHE B 1 557 ? 32.963 24.242 47.702 1.00 49.50 555 PHE B CA 1
ATOM 8851 C C . PHE B 1 557 ? 33.171 22.775 48.014 1.00 48.72 555 PHE B C 1
ATOM 8852 O O . PHE B 1 557 ? 34.072 22.153 47.481 1.00 46.15 555 PHE B O 1
ATOM 8860 N N . ARG B 1 558 ? 32.306 22.250 48.874 1.00 50.15 556 ARG B N 1
ATOM 8861 C CA . ARG B 1 558 ? 32.232 20.838 49.173 1.00 51.49 556 ARG B CA 1
ATOM 8862 C C . ARG B 1 558 ? 30.784 20.413 49.117 1.00 51.31 556 ARG B C 1
ATOM 8863 O O . ARG B 1 558 ? 29.931 21.029 49.753 1.00 48.42 556 ARG B O 1
ATOM 8871 N N . THR B 1 559 ? 30.521 19.338 48.381 1.00 52.78 557 THR B N 1
ATOM 8872 C CA . THR B 1 559 ? 29.220 18.683 48.387 1.00 56.28 557 THR B CA 1
ATOM 8873 C C . THR B 1 559 ? 29.365 17.270 48.971 1.00 58.46 557 THR B C 1
ATOM 8874 O O . THR B 1 559 ? 30.237 16.527 48.550 1.00 60.28 557 THR B O 1
ATOM 8878 N N . ASP B 1 560 ? 28.522 16.931 49.946 1.00 60.05 558 ASP B N 1
ATOM 8879 C CA . ASP B 1 560 ? 28.468 15.591 50.545 1.00 61.33 558 ASP B CA 1
ATOM 8880 C C . ASP B 1 560 ? 27.081 15.041 50.294 1.00 63.78 558 ASP B C 1
ATOM 8881 O O . ASP B 1 560 ? 26.088 15.739 50.519 1.00 64.29 558 ASP B O 1
ATOM 8886 N N . LYS B 1 561 ? 27.009 13.792 49.844 1.00 65.49 559 LYS B N 1
ATOM 8887 C CA . LYS B 1 561 ? 25.741 13.157 49.533 1.00 69.47 559 LYS B CA 1
ATOM 8888 C C . LYS B 1 561 ? 25.683 11.754 50.117 1.00 72.51 559 LYS B C 1
ATOM 8889 O O . LYS B 1 561 ? 26.614 10.973 49.934 1.00 70.70 559 LYS B O 1
ATOM 8895 N N . ASP B 1 562 ? 24.597 11.455 50.834 1.00 79.08 560 ASP B N 1
ATOM 8896 C CA . ASP B 1 562 ? 24.322 10.103 51.352 1.00 83.23 560 ASP B CA 1
ATOM 8897 C C . ASP B 1 562 ? 23.272 9.427 50.485 1.00 83.91 560 ASP B C 1
ATOM 8898 O O . ASP B 1 562 ? 22.295 10.077 50.084 1.00 86.40 560 ASP B O 1
ATOM 8903 N N . ASN B 1 563 ? 23.487 8.132 50.213 1.00 83.69 561 ASN B N 1
ATOM 8904 C CA . ASN B 1 563 ? 22.631 7.318 49.336 1.00 85.11 561 ASN B CA 1
ATOM 8905 C C . ASN B 1 563 ? 22.524 7.918 47.925 1.00 86.02 561 ASN B C 1
ATOM 8906 O O . ASN B 1 563 ? 21.423 8.151 47.408 1.00 86.43 561 ASN B O 1
ATOM 8911 N N . THR B 1 564 ? 23.690 8.153 47.323 1.00 85.99 562 THR B N 1
ATOM 8912 C CA . THR B 1 564 ? 23.800 8.760 45.988 1.00 85.92 562 THR B CA 1
ATOM 8913 C C . THR B 1 564 ? 23.201 7.865 44.863 1.00 86.22 562 THR B C 1
ATOM 8914 O O . THR B 1 564 ? 23.598 6.694 44.679 1.00 87.86 562 THR B O 1
ATOM 8918 N N . ARG B 1 565 ? 22.214 8.418 44.144 1.00 86.83 563 ARG B N 1
ATOM 8919 C CA . ARG B 1 565 ? 21.436 7.692 43.120 1.00 85.48 563 ARG B CA 1
ATOM 8920 C C . ARG B 1 565 ? 21.853 8.141 41.717 1.00 83.71 563 ARG B C 1
ATOM 8921 O O . ARG B 1 565 ? 22.706 7.515 41.073 1.00 83.12 563 ARG B O 1
ATOM 8923 N N . ASN B 1 575 ? 21.693 3.705 47.373 1.00 82.51 573 ASN B N 1
ATOM 8924 C CA . ASN B 1 575 ? 21.962 2.968 46.129 1.00 85.30 573 ASN B CA 1
ATOM 8925 C C . ASN B 1 575 ? 23.482 2.789 45.884 1.00 85.46 573 ASN B C 1
ATOM 8926 O O . ASN B 1 575 ? 24.055 1.820 46.388 1.00 85.15 573 ASN B O 1
ATOM 8931 N N . ALA B 1 576 ? 24.135 3.704 45.149 1.00 83.61 574 ALA B N 1
ATOM 8932 C CA . ALA B 1 576 ? 25.614 3.703 45.025 1.00 81.44 574 ALA B CA 1
ATOM 8933 C C . ALA B 1 576 ? 26.338 4.271 46.270 1.00 82.59 574 ALA B C 1
ATOM 8934 O O . ALA B 1 576 ? 27.571 4.296 46.293 1.00 86.74 574 ALA B O 1
ATOM 8936 N N . GLY B 1 577 ? 25.592 4.752 47.275 1.00 80.88 575 GLY B N 1
ATOM 8937 C CA . GLY B 1 577 ? 26.157 5.081 48.594 1.00 80.75 575 GLY B CA 1
ATOM 8938 C C . GLY B 1 577 ? 26.628 6.524 48.733 1.00 79.34 575 GLY B C 1
ATOM 8939 O O . GLY B 1 577 ? 26.190 7.407 47.989 1.00 79.76 575 GLY B O 1
ATOM 8940 N N . GLN B 1 578 ? 27.532 6.751 49.682 1.00 74.01 576 GLN B N 1
ATOM 8941 C CA . GLN B 1 578 ? 28.031 8.085 50.017 1.00 71.13 576 GLN B CA 1
ATOM 8942 C C . GLN B 1 578 ? 29.027 8.680 48.985 1.00 67.65 576 GLN B C 1
ATOM 8943 O O . GLN B 1 578 ? 29.957 8.003 48.567 1.00 65.65 576 GLN B O 1
ATOM 8949 N N . SER B 1 579 ? 28.848 9.945 48.598 1.00 64.90 577 SER B N 1
ATOM 8950 C CA . SER B 1 579 ? 29.797 10.631 47.679 1.00 62.68 577 SER B CA 1
ATOM 8951 C C . SER B 1 579 ? 30.211 12.038 48.144 1.00 61.11 577 SER B C 1
ATOM 8952 O O . SER B 1 579 ? 29.517 12.678 48.908 1.00 60.56 577 SER B O 1
ATOM 8955 N N . ARG B 1 580 ? 31.375 12.477 47.694 1.00 60.26 578 ARG B N 1
ATOM 8956 C CA . ARG B 1 580 ? 31.893 13.798 47.998 1.00 60.47 578 ARG B CA 1
ATOM 8957 C C . ARG B 1 580 ? 32.479 14.423 46.739 1.00 57.51 578 ARG B C 1
ATOM 8958 O O . ARG B 1 580 ? 33.199 13.762 45.995 1.00 55.99 578 ARG B O 1
ATOM 8966 N N . VAL B 1 581 ? 32.167 15.698 46.517 1.00 55.85 579 VAL B N 1
ATOM 8967 C CA . VAL B 1 581 ? 32.842 16.505 45.501 1.00 54.45 579 VAL B CA 1
ATOM 8968 C C . VAL B 1 581 ? 33.373 17.769 46.162 1.00 53.39 579 VAL B C 1
ATOM 8969 O O . VAL B 1 581 ? 32.610 18.528 46.740 1.00 51.64 579 VAL B O 1
ATOM 8973 N N . ASP B 1 582 ? 34.686 17.948 46.107 1.00 54.05 580 ASP B N 1
ATOM 8974 C CA . ASP B 1 582 ? 35.348 19.188 46.506 1.00 55.32 580 ASP B CA 1
ATOM 8975 C C . ASP B 1 582 ? 35.815 19.873 45.238 1.00 53.62 580 ASP B C 1
ATOM 8976 O O . ASP B 1 582 ? 36.299 19.205 44.320 1.00 54.25 580 ASP B O 1
ATOM 8981 N N . GLY B 1 583 ? 35.692 21.193 45.179 1.00 52.10 581 GLY B N 1
ATOM 8982 C CA . GLY B 1 583 ? 36.082 21.899 43.977 1.00 52.23 581 GLY B CA 1
ATOM 8983 C C . GLY B 1 583 ? 36.419 23.365 44.089 1.00 52.11 581 GLY B C 1
ATOM 8984 O O . GLY B 1 583 ? 36.217 24.001 45.127 1.00 48.44 581 GLY B O 1
ATOM 8985 N N . VAL B 1 584 ? 36.950 23.865 42.975 1.00 53.68 582 VAL B N 1
ATOM 8986 C CA . VAL B 1 584 ? 37.338 25.254 42.807 1.00 55.00 582 VAL B CA 1
ATOM 8987 C C . VAL B 1 584 ? 36.828 25.722 41.449 1.00 54.60 582 VAL B C 1
ATOM 8988 O O . VAL B 1 584 ? 37.002 25.024 40.445 1.00 54.12 582 VAL B O 1
ATOM 8992 N N . GLU B 1 585 ? 36.230 26.912 41.431 1.00 54.47 583 GLU B N 1
ATOM 8993 C CA . GLU B 1 585 ? 35.717 27.532 40.213 1.00 53.98 583 GLU B CA 1
ATOM 8994 C C . GLU B 1 585 ? 36.225 28.960 40.116 1.00 52.36 583 GLU B C 1
ATOM 8995 O O . GLU B 1 585 ? 36.133 29.706 41.086 1.00 50.39 583 GLU B O 1
ATOM 9001 N N . LEU B 1 586 ? 36.786 29.314 38.961 1.00 51.29 584 LEU B N 1
ATOM 9002 C CA . LEU B 1 586 ? 37.253 30.674 38.669 1.00 54.12 584 LEU B CA 1
ATOM 9003 C C . LEU B 1 586 ? 36.537 31.173 37.409 1.00 54.93 584 LEU B C 1
ATOM 9004 O O . LEU B 1 586 ? 36.433 30.422 36.459 1.00 55.65 584 LEU B O 1
ATOM 9009 N N . SER B 1 587 ? 36.033 32.413 37.407 1.00 56.04 585 SER B N 1
ATOM 9010 C CA . SER B 1 587 ? 35.388 33.015 36.217 1.00 55.57 585 SER B CA 1
ATOM 9011 C C . SER B 1 587 ? 35.865 34.434 35.926 1.00 56.93 585 SER B C 1
ATOM 9012 O O . SER B 1 587 ? 36.207 35.185 36.828 1.00 52.73 585 SER B O 1
ATOM 9015 N N . ALA B 1 588 ? 35.840 34.783 34.646 1.00 58.64 586 ALA B N 1
ATOM 9016 C CA . ALA B 1 588 ? 36.106 36.131 34.178 1.00 61.62 586 ALA B CA 1
ATOM 9017 C C . ALA B 1 588 ? 35.131 36.411 33.030 1.00 62.12 586 ALA B C 1
ATOM 9018 O O . ALA B 1 588 ? 35.035 35.612 32.103 1.00 62.45 586 ALA B O 1
ATOM 9020 N N . SER B 1 589 ? 34.418 37.537 33.098 1.00 62.44 587 SER B N 1
ATOM 9021 C CA . SER B 1 589 ? 33.343 37.833 32.164 1.00 62.91 587 SER B CA 1
ATOM 9022 C C . SER B 1 589 ? 33.215 39.355 31.924 1.00 64.20 587 SER B C 1
ATOM 9023 O O . SER B 1 589 ? 32.944 40.113 32.862 1.00 60.95 587 SER B O 1
ATOM 9026 N N . GLY B 1 590 ? 33.442 39.789 30.682 1.00 64.74 588 GLY B N 1
ATOM 9027 C CA . GLY B 1 590 ? 33.270 41.194 30.268 1.00 64.32 588 GLY B CA 1
ATOM 9028 C C . GLY B 1 590 ? 34.480 41.803 29.551 1.00 65.55 588 GLY B C 1
ATOM 9029 O O . GLY B 1 590 ? 35.273 41.087 28.921 1.00 62.52 588 GLY B O 1
ATOM 9030 N N . LYS B 1 591 ? 34.633 43.127 29.653 1.00 67.17 589 LYS B N 1
ATOM 9031 C CA . LYS B 1 591 ? 35.711 43.862 28.941 1.00 68.16 589 LYS B CA 1
ATOM 9032 C C . LYS B 1 591 ? 37.017 43.937 29.724 1.00 67.42 589 LYS B C 1
ATOM 9033 O O . LYS B 1 591 ? 37.023 44.301 30.899 1.00 67.55 589 LYS B O 1
ATOM 9039 N N . LEU B 1 592 ? 38.118 43.589 29.070 1.00 68.36 590 LEU B N 1
ATOM 9040 C CA . LEU B 1 592 ? 39.454 43.764 29.640 1.00 70.10 590 LEU B CA 1
ATOM 9041 C C . LEU B 1 592 ? 39.969 45.171 29.307 1.00 73.31 590 LEU B C 1
ATOM 9042 O O . LEU B 1 592 ? 40.470 45.886 30.179 1.00 73.84 590 LEU B O 1
ATOM 9047 N N . THR B 1 593 ? 39.854 45.532 28.028 1.00 73.39 591 THR B N 1
ATOM 9048 C CA . THR B 1 593 ? 40.060 46.887 27.540 1.00 73.32 591 THR B CA 1
ATOM 9049 C C . THR B 1 593 ? 38.810 47.250 26.750 1.00 76.00 591 THR B C 1
ATOM 9050 O O . THR B 1 593 ? 37.847 46.477 26.709 1.00 76.03 591 THR B O 1
ATOM 9054 N N . GLU B 1 594 ? 38.811 48.420 26.124 1.00 80.15 592 GLU B N 1
ATOM 9055 C CA . GLU B 1 594 ? 37.657 48.849 25.325 1.00 81.19 592 GLU B CA 1
ATOM 9056 C C . GLU B 1 594 ? 37.373 47.930 24.138 1.00 78.41 592 GLU B C 1
ATOM 9057 O O . GLU B 1 594 ? 36.227 47.783 23.741 1.00 75.10 592 GLU B O 1
ATOM 9063 N N . LYS B 1 595 ? 38.429 47.342 23.572 1.00 78.41 593 LYS B N 1
ATOM 9064 C CA . LYS B 1 595 ? 38.327 46.495 22.380 1.00 79.36 593 LYS B CA 1
ATOM 9065 C C . LYS B 1 595 ? 38.378 44.985 22.649 1.00 74.29 593 LYS B C 1
ATOM 9066 O O . LYS B 1 595 ? 38.033 44.208 21.775 1.00 71.48 593 LYS B O 1
ATOM 9072 N N . TRP B 1 596 ? 38.788 44.584 23.851 1.00 72.81 594 TRP B N 1
ATOM 9073 C CA . TRP B 1 596 ? 39.115 43.191 24.159 1.00 71.02 594 TRP B CA 1
ATOM 9074 C C . TRP B 1 596 ? 38.133 42.608 25.183 1.00 68.03 594 TRP B C 1
ATOM 9075 O O . TRP B 1 596 ? 38.163 42.984 26.354 1.00 66.44 594 TRP B O 1
ATOM 9086 N N . LYS B 1 597 ? 37.264 41.699 24.722 1.00 66.02 595 LYS B N 1
ATOM 9087 C CA . LYS B 1 597 ? 36.263 41.026 25.574 1.00 63.47 595 LYS B CA 1
ATOM 9088 C C . LYS B 1 597 ? 36.659 39.595 25.919 1.00 59.73 595 LYS B C 1
ATOM 9089 O O . LYS B 1 597 ? 37.372 38.926 25.162 1.00 59.26 595 LYS B O 1
ATOM 9095 N N . VAL B 1 598 ? 36.176 39.132 27.065 1.00 55.95 596 VAL B N 1
ATOM 9096 C CA . VAL B 1 598 ? 36.496 37.789 27.542 1.00 52.53 596 VAL B CA 1
ATOM 9097 C C . VAL B 1 598 ? 35.296 37.135 28.266 1.00 49.65 596 VAL B C 1
ATOM 9098 O O . VAL B 1 598 ? 34.535 37.806 28.975 1.00 47.22 596 VAL B O 1
ATOM 9102 N N . PHE B 1 599 ? 35.122 35.837 28.032 1.00 47.23 597 PHE B N 1
ATOM 9103 C CA . PHE B 1 599 ? 34.176 35.016 28.769 1.00 47.46 597 PHE B CA 1
ATOM 9104 C C . PHE B 1 599 ? 34.886 33.689 29.010 1.00 47.12 597 PHE B C 1
ATOM 9105 O O . PHE B 1 599 ? 35.170 32.963 28.065 1.00 47.53 597 PHE B O 1
ATOM 9113 N N . ALA B 1 600 ? 35.216 33.407 30.262 1.00 46.90 598 ALA B N 1
ATOM 9114 C CA . ALA B 1 600 ? 36.160 32.340 30.589 1.00 47.69 598 ALA B CA 1
ATOM 9115 C C . ALA B 1 600 ? 35.954 31.781 32.000 1.00 46.80 598 ALA B C 1
ATOM 9116 O O . ALA B 1 600 ? 35.443 32.465 32.865 1.00 45.20 598 ALA B O 1
ATOM 9118 N N . GLY B 1 601 ? 36.333 30.521 32.196 1.00 46.74 599 GLY B N 1
ATOM 9119 C CA . GLY B 1 601 ? 36.240 29.870 33.496 1.00 47.30 599 GLY B CA 1
ATOM 9120 C C . GLY B 1 601 ? 37.180 28.686 33.631 1.00 49.53 599 GLY B C 1
ATOM 9121 O O . GLY B 1 601 ? 37.614 28.091 32.645 1.00 50.10 599 GLY B O 1
ATOM 9122 N N . TYR B 1 602 ? 37.508 28.345 34.871 1.00 53.20 600 TYR B N 1
ATOM 9123 C CA . TYR B 1 602 ? 38.265 27.131 35.177 1.00 53.17 600 TYR B CA 1
ATOM 9124 C C . TYR B 1 602 ? 37.480 26.367 36.226 1.00 51.10 600 TYR B C 1
ATOM 9125 O O . TYR B 1 602 ? 36.856 26.969 37.081 1.00 50.46 600 TYR B O 1
ATOM 9134 N N . SER B 1 603 ? 37.513 25.039 36.144 1.00 50.54 601 SER B N 1
ATOM 9135 C CA . SER B 1 603 ? 36.799 24.174 37.080 1.00 48.19 601 SER B CA 1
ATOM 9136 C C . SER B 1 603 ? 37.712 23.024 37.497 1.00 47.53 601 SER B C 1
ATOM 9137 O O . SER B 1 603 ? 38.295 22.349 36.654 1.00 46.90 601 SER B O 1
ATOM 9140 N N . TYR B 1 604 ? 37.847 22.842 38.803 1.00 48.51 602 TYR B N 1
ATOM 9141 C CA . TYR B 1 604 ? 38.537 21.714 39.394 1.00 48.56 602 TYR B CA 1
ATOM 9142 C C . TYR B 1 604 ? 37.513 20.955 40.241 1.00 48.34 602 TYR B C 1
ATOM 9143 O O . TYR B 1 604 ? 36.893 21.523 41.130 1.00 47.38 602 TYR B O 1
ATOM 9152 N N . LEU B 1 605 ? 37.339 19.672 39.950 1.00 49.05 603 LEU B N 1
ATOM 9153 C CA . LEU B 1 605 ? 36.375 18.832 40.650 1.00 49.11 603 LEU B CA 1
ATOM 9154 C C . LEU B 1 605 ? 37.108 17.596 41.138 1.00 49.36 603 LEU B C 1
ATOM 9155 O O . LEU B 1 605 ? 37.512 16.757 40.346 1.00 49.24 603 LEU B O 1
ATOM 9160 N N . ASP B 1 606 ? 37.344 17.540 42.441 1.00 50.41 604 ASP B N 1
ATOM 9161 C CA . ASP B 1 606 ? 37.915 16.367 43.078 1.00 51.62 604 ASP B CA 1
ATOM 9162 C C . ASP B 1 606 ? 36.747 15.579 43.641 1.00 50.65 604 ASP B C 1
ATOM 9163 O O . ASP B 1 606 ? 36.166 15.993 44.642 1.00 51.83 604 ASP B O 1
ATOM 9168 N N . SER B 1 607 ? 36.389 14.475 42.985 1.00 48.05 605 SER B N 1
ATOM 9169 C CA . SER B 1 607 ? 35.208 13.710 43.372 1.00 48.61 605 SER B CA 1
ATOM 9170 C C . SER B 1 607 ? 35.564 12.303 43.823 1.00 49.43 605 SER B C 1
ATOM 9171 O O . SER B 1 607 ? 36.567 11.751 43.395 1.00 47.31 605 SER B O 1
ATOM 9174 N N . GLU B 1 608 ? 34.712 11.730 44.670 1.00 53.39 606 GLU B N 1
ATOM 9175 C CA . GLU B 1 608 ? 34.964 10.437 45.279 1.00 57.02 606 GLU B CA 1
ATOM 9176 C C . GLU B 1 608 ? 33.686 9.719 45.695 1.00 57.63 606 GLU B C 1
ATOM 9177 O O . GLU B 1 608 ? 32.753 10.351 46.173 1.00 55.51 606 GLU B O 1
ATOM 9183 N N . LEU B 1 609 ? 33.656 8.399 45.512 1.00 61.49 607 LEU B N 1
ATOM 9184 C CA . LEU B 1 609 ? 32.683 7.524 46.197 1.00 65.89 607 LEU B CA 1
ATOM 9185 C C . LEU B 1 609 ? 33.299 6.978 47.491 1.00 67.46 607 LEU B C 1
ATOM 9186 O O . LEU B 1 609 ? 34.426 6.484 47.453 1.00 69.00 607 LEU B O 1
ATOM 9191 N N . VAL B 1 610 ? 32.554 7.041 48.604 1.00 69.16 608 VAL B N 1
ATOM 9192 C CA . VAL B 1 610 ? 33.061 6.713 49.957 1.00 70.08 608 VAL B CA 1
ATOM 9193 C C . VAL B 1 610 ? 32.202 5.659 50.678 1.00 69.18 608 VAL B C 1
ATOM 9194 O O . VAL B 1 610 ? 31.983 4.558 50.181 1.00 67.13 608 VAL B O 1
ATOM 9198 N N . SER B 1 627 ? 34.471 -1.508 47.391 1.00 70.73 625 SER B N 1
ATOM 9199 C CA . SER B 1 627 ? 35.027 -1.995 46.116 1.00 73.32 625 SER B CA 1
ATOM 9200 C C . SER B 1 627 ? 35.027 -0.904 45.047 1.00 71.30 625 SER B C 1
ATOM 9201 O O . SER B 1 627 ? 36.045 -0.757 44.375 1.00 74.54 625 SER B O 1
ATOM 9204 N N . ASN B 1 628 ? 33.946 -0.115 44.941 1.00 66.63 626 ASN B N 1
ATOM 9205 C CA . ASN B 1 628 ? 34.014 1.185 44.247 1.00 64.65 626 ASN B CA 1
ATOM 9206 C C . ASN B 1 628 ? 34.494 2.326 45.165 1.00 63.55 626 ASN B C 1
ATOM 9207 O O . ASN B 1 628 ? 34.681 3.453 44.715 1.00 60.42 626 ASN B O 1
ATOM 9212 N N . ASN B 1 629 ? 34.724 2.009 46.440 1.00 65.59 627 ASN B N 1
ATOM 9213 C CA . ASN B 1 629 ? 35.221 2.961 47.414 1.00 66.52 627 ASN B CA 1
ATOM 9214 C C . ASN B 1 629 ? 36.519 3.607 46.919 1.00 64.39 627 ASN B C 1
ATOM 9215 O O . ASN B 1 629 ? 37.473 2.904 46.606 1.00 64.81 627 ASN B O 1
ATOM 9220 N N . GLY B 1 630 ? 36.529 4.936 46.798 1.00 62.23 628 GLY B N 1
ATOM 9221 C CA . GLY B 1 630 ? 37.689 5.684 46.265 1.00 60.91 628 GLY B CA 1
ATOM 9222 C C . GLY B 1 630 ? 37.686 6.004 44.772 1.00 59.60 628 GLY B C 1
ATOM 9223 O O . GLY B 1 630 ? 38.610 6.645 44.276 1.00 57.56 628 GLY B O 1
ATOM 9224 N N . ASN B 1 631 ? 36.654 5.564 44.057 1.00 57.96 629 ASN B N 1
ATOM 9225 C CA . ASN B 1 631 ? 36.519 5.872 42.629 1.00 57.75 629 ASN B CA 1
ATOM 9226 C C . ASN B 1 631 ? 35.966 7.280 42.400 1.00 56.34 629 ASN B C 1
ATOM 9227 O O . ASN B 1 631 ? 35.209 7.802 43.231 1.00 54.74 629 ASN B O 1
ATOM 9232 N N . GLU B 1 632 ? 36.368 7.876 41.274 1.00 55.67 630 GLU B N 1
ATOM 9233 C CA . GLU B 1 632 ? 35.805 9.146 40.805 1.00 56.92 630 GLU B CA 1
ATOM 9234 C C . GLU B 1 632 ? 34.360 9.001 40.310 1.00 54.39 630 GLU B C 1
ATOM 9235 O O . GLU B 1 632 ? 33.941 7.931 39.891 1.00 52.97 630 GLU B O 1
ATOM 9241 N N . MET B 1 633 ? 33.613 10.098 40.363 1.00 56.30 631 MET B N 1
ATOM 9242 C CA . MET B 1 633 ? 32.233 10.126 39.887 1.00 57.44 631 MET B CA 1
ATOM 9243 C C . MET B 1 633 ? 32.269 10.083 38.380 1.00 53.83 631 MET B C 1
ATOM 9244 O O . MET B 1 633 ? 33.151 10.699 37.788 1.00 53.14 631 MET B O 1
ATOM 9249 N N . PRO B 1 634 ? 31.321 9.359 37.747 1.00 49.48 632 PRO B N 1
ATOM 9250 C CA . PRO B 1 634 ? 31.256 9.416 36.289 1.00 47.44 632 PRO B CA 1
ATOM 9251 C C . PRO B 1 634 ? 30.882 10.814 35.787 1.00 45.64 632 PRO B C 1
ATOM 9252 O O . PRO B 1 634 ? 30.335 11.603 36.534 1.00 43.50 632 PRO B O 1
ATOM 9256 N N . ASN B 1 635 ? 31.228 11.116 34.538 1.00 46.44 633 ASN B N 1
ATOM 9257 C CA . ASN B 1 635 ? 30.808 12.363 33.878 1.00 46.67 633 ASN B CA 1
ATOM 9258 C C . ASN B 1 635 ? 31.250 13.615 34.665 1.00 47.69 633 ASN B C 1
ATOM 9259 O O . ASN B 1 635 ? 30.540 14.613 34.714 1.00 47.11 633 ASN B O 1
ATOM 9264 N N . THR B 1 636 ? 32.434 13.539 35.266 1.00 49.26 634 THR B N 1
ATOM 9265 C CA . THR B 1 636 ? 32.948 14.570 36.166 1.00 49.90 634 THR B CA 1
ATOM 9266 C C . THR B 1 636 ? 34.423 14.793 35.859 1.00 49.05 634 THR B C 1
ATOM 9267 O O . THR B 1 636 ? 35.266 14.190 36.487 1.00 48.44 634 THR B O 1
ATOM 9271 N N . PRO B 1 637 ? 34.739 15.663 34.881 1.00 48.39 635 PRO B N 1
ATOM 9272 C CA . PRO B 1 637 ? 36.145 15.914 34.581 1.00 48.74 635 PRO B CA 1
ATOM 9273 C C . PRO B 1 637 ? 36.814 16.634 35.736 1.00 49.99 635 PRO B C 1
ATOM 9274 O O . PRO B 1 637 ? 36.254 17.570 36.289 1.00 52.05 635 PRO B O 1
ATOM 9278 N N . LYS B 1 638 ? 37.993 16.171 36.097 1.00 51.59 636 LYS B N 1
ATOM 9279 C CA . LYS B 1 638 ? 38.731 16.710 37.217 1.00 53.22 636 LYS B CA 1
ATOM 9280 C C . LYS B 1 638 ? 39.129 18.161 36.936 1.00 51.81 636 LYS B C 1
ATOM 9281 O O . LYS B 1 638 ? 38.972 19.008 37.788 1.00 50.82 636 LYS B O 1
ATOM 9287 N N . ASN B 1 639 ? 39.624 18.407 35.729 1.00 51.16 637 ASN B N 1
ATOM 9288 C CA . ASN B 1 639 ? 39.991 19.723 35.219 1.00 51.92 637 ASN B CA 1
ATOM 9289 C C . ASN B 1 639 ? 39.204 20.084 33.947 1.00 49.91 637 ASN B C 1
ATOM 9290 O O . ASN B 1 639 ? 39.085 19.277 33.039 1.00 47.23 637 ASN B O 1
ATOM 9295 N N . SER B 1 640 ? 38.688 21.305 33.876 1.00 48.38 638 SER B N 1
ATOM 9296 C CA . SER B 1 640 ? 38.220 21.836 32.603 1.00 48.18 638 SER B CA 1
ATOM 9297 C C . SER B 1 640 ? 38.451 23.333 32.534 1.00 49.22 638 SER B C 1
ATOM 9298 O O . SER B 1 640 ? 38.473 24.026 33.548 1.00 50.86 638 SER B O 1
ATOM 9301 N N . PHE B 1 641 ? 38.653 23.815 31.320 1.00 48.45 639 PHE B N 1
ATOM 9302 C CA . PHE B 1 641 ? 38.981 25.204 31.082 1.00 51.75 639 PHE B CA 1
ATOM 9303 C C . PHE B 1 641 ? 38.283 25.639 29.788 1.00 51.05 639 PHE B C 1
ATOM 9304 O O . PHE B 1 641 ? 38.370 24.945 28.772 1.00 53.32 639 PHE B O 1
ATOM 9312 N N . SER B 1 642 ? 37.578 26.767 29.852 1.00 49.61 640 SER B N 1
ATOM 9313 C CA . SER B 1 642 ? 36.930 27.359 28.695 1.00 49.95 640 SER B CA 1
ATOM 9314 C C . SER B 1 642 ? 37.333 28.832 28.626 1.00 51.29 640 SER B C 1
ATOM 9315 O O . SER B 1 642 ? 37.203 29.558 29.607 1.00 50.78 640 SER B O 1
ATOM 9318 N N . LEU B 1 643 ? 37.832 29.253 27.471 1.00 52.18 641 LEU B N 1
ATOM 9319 C CA . LEU B 1 643 ? 38.192 30.638 27.211 1.00 53.33 641 LEU B CA 1
ATOM 9320 C C . LEU B 1 643 ? 37.544 31.029 25.906 1.00 52.62 641 LEU B C 1
ATOM 9321 O O . LEU B 1 643 ? 37.770 30.354 24.898 1.00 53.10 641 LEU B O 1
ATOM 9326 N N . TRP B 1 644 ? 36.730 32.082 25.929 1.00 52.09 642 TRP B N 1
ATOM 9327 C CA . TRP B 1 644 ? 36.212 32.699 24.699 1.00 52.62 642 TRP B CA 1
ATOM 9328 C C . TRP B 1 644 ? 36.584 34.178 24.722 1.00 54.72 642 TRP B C 1
ATOM 9329 O O . TRP B 1 644 ? 36.333 34.862 25.717 1.00 56.52 642 TRP B O 1
ATOM 9340 N N . THR B 1 645 ? 37.169 34.665 23.631 1.00 55.81 643 THR B N 1
ATOM 9341 C CA . THR B 1 645 ? 37.613 36.053 23.554 1.00 57.67 643 THR B CA 1
ATOM 9342 C C . THR B 1 645 ? 37.415 36.676 22.169 1.00 58.35 643 THR B C 1
ATOM 9343 O O . THR B 1 645 ? 37.602 36.005 21.151 1.00 58.65 643 THR B O 1
ATOM 9347 N N . THR B 1 646 ? 37.022 37.952 22.151 1.00 58.75 644 THR B N 1
ATOM 9348 C CA . THR B 1 646 ? 36.943 38.734 20.911 1.00 59.60 644 THR B CA 1
ATOM 9349 C C . THR B 1 646 ? 37.724 40.027 21.029 1.00 60.13 644 THR B C 1
ATOM 9350 O O . THR B 1 646 ? 37.835 40.600 22.105 1.00 60.07 644 THR B O 1
ATOM 9354 N N . TYR B 1 647 ? 38.292 40.457 19.911 1.00 63.79 645 TYR B N 1
ATOM 9355 C CA . TYR B 1 647 ? 39.084 41.683 19.836 1.00 65.87 645 TYR B CA 1
ATOM 9356 C C . TYR B 1 647 ? 38.603 42.525 18.648 1.00 65.50 645 TYR B C 1
ATOM 9357 O O . TYR B 1 647 ? 38.588 42.029 17.521 1.00 63.02 645 TYR B O 1
ATOM 9366 N N . ASP B 1 648 ? 38.214 43.778 18.915 1.00 67.93 646 ASP B N 1
ATOM 9367 C CA . ASP B 1 648 ? 37.844 44.750 17.868 1.00 69.83 646 ASP B CA 1
ATOM 9368 C C . ASP B 1 648 ? 39.125 45.316 17.218 1.00 72.07 646 ASP B C 1
ATOM 9369 O O . ASP B 1 648 ? 39.546 46.433 17.512 1.00 72.03 646 ASP B O 1
ATOM 9374 N N . ILE B 1 649 ? 39.724 44.515 16.333 1.00 73.14 647 ILE B N 1
ATOM 9375 C CA . ILE B 1 649 ? 41.044 44.800 15.749 1.00 73.84 647 ILE B CA 1
ATOM 9376 C C . ILE B 1 649 ? 41.072 46.026 14.802 1.00 75.16 647 ILE B C 1
ATOM 9377 O O . ILE B 1 649 ? 42.064 46.744 14.741 1.00 76.50 647 ILE B O 1
ATOM 9382 N N . PHE B 1 650 ? 39.997 46.233 14.054 1.00 75.09 648 PHE B N 1
ATOM 9383 C CA . PHE B 1 650 ? 39.788 47.439 13.272 1.00 77.21 648 PHE B CA 1
ATOM 9384 C C . PHE B 1 650 ? 38.386 47.902 13.592 1.00 77.91 648 PHE B C 1
ATOM 9385 O O . PHE B 1 650 ? 37.631 47.165 14.225 1.00 77.36 648 PHE B O 1
ATOM 9393 N N . PRO B 1 651 ? 38.019 49.127 13.178 1.00 80.45 649 PRO B N 1
ATOM 9394 C CA . PRO B 1 651 ? 36.574 49.416 13.195 1.00 79.27 649 PRO B CA 1
ATOM 9395 C C . PRO B 1 651 ? 35.898 48.557 12.111 1.00 77.15 649 PRO B C 1
ATOM 9396 O O . PRO B 1 651 ? 36.552 48.185 11.121 1.00 81.05 649 PRO B O 1
ATOM 9400 N N . LYS B 1 652 ? 34.639 48.192 12.332 1.00 71.01 650 LYS B N 1
ATOM 9401 C CA . LYS B 1 652 ? 33.920 47.231 11.472 1.00 68.59 650 LYS B CA 1
ATOM 9402 C C . LYS B 1 652 ? 34.430 45.767 11.468 1.00 65.61 650 LYS B C 1
ATOM 9403 O O . LYS B 1 652 ? 33.769 44.923 10.884 1.00 62.83 650 LYS B O 1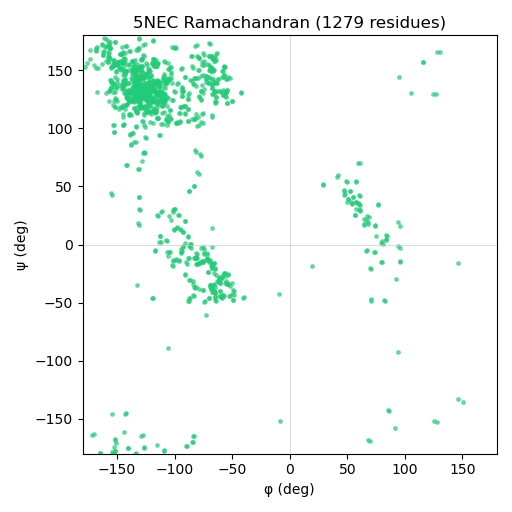
ATOM 9409 N N . THR B 1 653 ? 35.543 45.458 12.135 1.00 64.49 651 THR B N 1
ATOM 9410 C CA . THR B 1 653 ? 36.096 44.111 12.134 1.00 64.46 651 THR B CA 1
ATOM 9411 C C . THR B 1 653 ? 36.408 43.624 13.528 1.00 63.35 651 THR B C 1
ATOM 9412 O O . THR B 1 653 ? 37.031 44.328 14.301 1.00 61.61 651 THR B O 1
ATOM 9416 N N . THR B 1 654 ? 35.951 42.408 13.820 1.00 63.57 652 THR B N 1
ATOM 9417 C CA . THR B 1 654 ? 36.229 41.717 15.070 1.00 62.74 652 THR B CA 1
ATOM 9418 C C . THR B 1 654 ? 36.828 40.361 14.711 1.00 62.64 652 THR B C 1
ATOM 9419 O O . THR B 1 654 ? 36.364 39.711 13.778 1.00 65.32 652 THR B O 1
ATOM 9423 N N . ILE B 1 655 ? 37.883 39.971 15.417 1.00 60.85 653 ILE B N 1
ATOM 9424 C CA . ILE B 1 655 ? 38.379 38.603 15.385 1.00 58.56 653 ILE B CA 1
ATOM 9425 C C . ILE B 1 655 ? 38.228 38.020 16.773 1.00 59.88 653 ILE B C 1
ATOM 9426 O O . ILE B 1 655 ? 38.120 38.755 17.763 1.00 60.51 653 ILE B O 1
ATOM 9431 N N . GLY B 1 656 ? 38.219 36.696 16.833 1.00 58.75 654 GLY B N 1
ATOM 9432 C CA . GLY B 1 656 ? 38.088 36.004 18.095 1.00 58.60 654 GLY B CA 1
ATOM 9433 C C . GLY B 1 656 ? 38.394 34.525 18.026 1.00 56.94 654 GLY B C 1
ATOM 9434 O O . GLY B 1 656 ? 38.544 33.935 16.950 1.00 53.62 654 GLY B O 1
ATOM 9435 N N . GLY B 1 657 ? 38.485 33.924 19.203 1.00 56.74 655 GLY B N 1
ATOM 9436 C CA . GLY B 1 657 ? 38.669 32.496 19.295 1.00 56.58 655 GLY B CA 1
ATOM 9437 C C . GLY B 1 657 ? 38.263 31.939 20.629 1.00 54.67 655 GLY B C 1
ATOM 9438 O O . GLY B 1 657 ? 37.894 32.679 21.547 1.00 53.64 655 GLY B O 1
ATOM 9439 N N . GLY B 1 658 ? 38.357 30.618 20.722 1.00 52.90 656 GLY B N 1
ATOM 9440 C CA . GLY B 1 658 ? 38.200 29.929 21.975 1.00 52.77 656 GLY B CA 1
ATOM 9441 C C . GLY B 1 658 ? 39.136 28.763 22.092 1.00 52.52 656 GLY B C 1
ATOM 9442 O O . GLY B 1 658 ? 39.486 28.140 21.099 1.00 53.08 656 GLY B O 1
ATOM 9443 N N . ALA B 1 659 ? 39.560 28.490 23.317 1.00 53.53 657 ALA B N 1
ATOM 9444 C CA . ALA B 1 659 ? 40.332 27.299 23.644 1.00 53.46 657 ALA B CA 1
ATOM 9445 C C . ALA B 1 659 ? 39.575 26.593 24.766 1.00 53.16 657 ALA B C 1
ATOM 9446 O O . ALA B 1 659 ? 39.209 27.225 25.765 1.00 49.65 657 ALA B O 1
ATOM 9448 N N . PHE B 1 660 ? 39.328 25.293 24.587 1.00 51.37 658 PHE B N 1
ATOM 9449 C CA . PHE B 1 660 ? 38.545 24.529 25.544 1.00 49.75 658 PHE B CA 1
ATOM 9450 C C . PHE B 1 660 ? 39.300 23.263 25.883 1.00 49.72 658 PHE B C 1
ATOM 9451 O O . PHE B 1 660 ? 39.659 22.513 24.988 1.00 51.75 658 PHE B O 1
ATOM 9459 N N . TYR B 1 661 ? 39.560 23.036 27.168 1.00 48.16 659 TYR B N 1
ATOM 9460 C CA . TYR B 1 661 ? 40.145 21.781 27.630 1.00 46.88 659 TYR B CA 1
ATOM 9461 C C . TYR B 1 661 ? 39.124 21.020 28.507 1.00 46.54 659 TYR B C 1
ATOM 9462 O O . TYR B 1 661 ? 38.422 21.613 29.329 1.00 43.98 659 TYR B O 1
ATOM 9471 N N . VAL B 1 662 ? 39.029 19.710 28.284 1.00 46.47 660 VAL B N 1
ATOM 9472 C CA . VAL B 1 662 ? 38.262 18.815 29.160 1.00 46.19 660 VAL B CA 1
ATOM 9473 C C . VAL B 1 662 ? 39.149 17.612 29.467 1.00 45.25 660 VAL B C 1
ATOM 9474 O O . VAL B 1 662 ? 39.651 16.973 28.564 1.00 45.96 660 VAL B O 1
ATOM 9478 N N . ASP B 1 663 ? 39.320 17.323 30.752 1.00 46.14 661 ASP B N 1
ATOM 9479 C CA . ASP B 1 663 ? 40.131 16.195 31.256 1.00 47.25 661 ASP B CA 1
ATOM 9480 C C . ASP B 1 663 ? 39.409 14.883 30.914 1.00 47.28 661 ASP B C 1
ATOM 9481 O O . ASP B 1 663 ? 38.274 14.902 30.429 1.00 48.80 661 ASP B O 1
ATOM 9486 N N . LYS B 1 664 ? 40.044 13.749 31.160 1.00 47.89 662 LYS B N 1
ATOM 9487 C CA . LYS B 1 664 ? 39.393 12.457 30.942 1.00 48.61 662 LYS B CA 1
ATOM 9488 C C . LYS B 1 664 ? 38.077 12.375 31.743 1.00 45.29 662 LYS B C 1
ATOM 9489 O O . LYS B 1 664 ? 37.903 13.063 32.737 1.00 43.47 662 LYS B O 1
ATOM 9495 N N . VAL B 1 665 ? 37.138 11.579 31.254 1.00 43.16 663 VAL B N 1
ATOM 9496 C CA . VAL B 1 665 ? 35.845 11.443 31.888 1.00 43.37 663 VAL B CA 1
ATOM 9497 C C . VAL B 1 665 ? 35.476 9.964 31.900 1.00 45.23 663 VAL B C 1
ATOM 9498 O O . VAL B 1 665 ? 35.451 9.316 30.841 1.00 46.84 663 VAL B O 1
ATOM 9502 N N . TYR B 1 666 ? 35.183 9.446 33.093 1.00 44.63 664 TYR B N 1
ATOM 9503 C CA . TYR B 1 666 ? 34.711 8.084 33.258 1.00 44.21 664 TYR B CA 1
ATOM 9504 C C . TYR B 1 666 ? 33.222 7.971 32.973 1.00 42.47 664 TYR B C 1
ATOM 9505 O O . TYR B 1 666 ? 32.446 8.848 33.330 1.00 39.61 664 TYR B O 1
ATOM 9514 N N . GLY B 1 667 ? 32.846 6.855 32.356 1.00 41.23 665 GLY B N 1
ATOM 9515 C CA . GLY B 1 667 ? 31.468 6.549 32.088 1.00 40.67 665 GLY B CA 1
ATOM 9516 C C . GLY B 1 667 ? 30.752 5.891 33.253 1.00 40.40 665 GLY B C 1
ATOM 9517 O O . GLY B 1 667 ? 29.555 6.090 33.400 1.00 38.45 665 GLY B O 1
ATOM 9518 N N . ASP B 1 668 ? 31.455 5.108 34.074 1.00 41.79 666 ASP B N 1
ATOM 9519 C CA . ASP B 1 668 ? 30.789 4.312 35.133 1.00 44.82 666 ASP B CA 1
ATOM 9520 C C . ASP B 1 668 ? 31.349 4.586 36.524 1.00 46.21 666 ASP B C 1
ATOM 9521 O O . ASP B 1 668 ? 32.493 5.027 36.652 1.00 44.87 666 ASP B O 1
ATOM 9526 N N . VAL B 1 669 ? 30.528 4.326 37.550 1.00 47.42 667 VAL B N 1
ATOM 9527 C CA . VAL B 1 669 ? 30.979 4.317 38.946 1.00 49.16 667 VAL B CA 1
ATOM 9528 C C . VAL B 1 669 ? 32.208 3.426 39.148 1.00 48.88 667 VAL B C 1
ATOM 9529 O O . VAL B 1 669 ? 33.076 3.752 39.936 1.00 51.70 667 VAL B O 1
ATOM 9533 N N . GLY B 1 670 ? 32.274 2.313 38.430 1.00 48.95 668 GLY B N 1
ATOM 9534 C CA . GLY B 1 670 ? 33.401 1.387 38.516 1.00 48.15 668 GLY B CA 1
ATOM 9535 C C . GLY B 1 670 ? 34.699 1.862 37.892 1.00 48.04 668 GLY B C 1
ATOM 9536 O O . GLY B 1 670 ? 35.746 1.240 38.110 1.00 48.91 668 GLY B O 1
ATOM 9537 N N . ASN B 1 671 ? 34.646 2.939 37.108 1.00 47.75 669 ASN B N 1
ATOM 9538 C CA . ASN B 1 671 ? 35.824 3.552 36.472 1.00 49.27 669 ASN B CA 1
ATOM 9539 C C . ASN B 1 671 ? 36.548 2.589 35.507 1.00 50.18 669 ASN B C 1
ATOM 9540 O O . ASN B 1 671 ? 37.780 2.640 35.380 1.00 53.13 669 ASN B O 1
ATOM 9545 N N . THR B 1 672 ? 35.776 1.724 34.831 1.00 49.94 670 THR B N 1
ATOM 9546 C CA . THR B 1 672 ? 36.306 0.722 33.874 1.00 47.30 670 THR B CA 1
ATOM 9547 C C . THR B 1 672 ? 36.253 1.186 32.421 1.00 46.21 670 THR B C 1
ATOM 9548 O O . THR B 1 672 ? 36.864 0.555 31.560 1.00 46.58 670 THR B O 1
ATOM 9552 N N . VAL B 1 673 ? 35.516 2.264 32.149 1.00 44.22 671 VAL B N 1
ATOM 9553 C CA . VAL B 1 673 ? 35.480 2.868 30.820 1.00 43.34 671 VAL B CA 1
ATOM 9554 C C . VAL B 1 673 ? 35.592 4.385 30.927 1.00 43.52 671 VAL B C 1
ATOM 9555 O O . VAL B 1 673 ? 35.185 4.985 31.922 1.00 42.03 671 VAL B O 1
ATOM 9559 N N . TYR B 1 674 ? 36.154 4.997 29.890 1.00 43.67 672 TYR B N 1
ATOM 9560 C CA . TYR B 1 674 ? 36.458 6.419 29.920 1.00 43.61 672 TYR B CA 1
ATOM 9561 C C . TYR B 1 674 ? 36.678 6.946 28.518 1.00 43.66 672 TYR B C 1
ATOM 9562 O O . TYR B 1 674 ? 36.872 6.165 27.595 1.00 41.65 672 TYR B O 1
ATOM 9571 N N . VAL B 1 675 ? 36.614 8.277 28.383 1.00 43.74 673 VAL B N 1
ATOM 9572 C CA . VAL B 1 675 ? 37.038 8.968 27.169 1.00 43.89 673 VAL B CA 1
ATOM 9573 C C . VAL B 1 675 ? 38.189 9.877 27.531 1.00 44.65 673 VAL B C 1
ATOM 9574 O O . VAL B 1 675 ? 38.168 10.512 28.593 1.00 46.17 673 VAL B O 1
ATOM 9578 N N . PRO B 1 676 ? 39.219 9.930 26.671 1.00 44.65 674 PRO B N 1
ATOM 9579 C CA . PRO B 1 676 ? 40.411 10.693 27.020 1.00 44.95 674 PRO B CA 1
ATOM 9580 C C . PRO B 1 676 ? 40.181 12.204 27.023 1.00 44.28 674 PRO B C 1
ATOM 9581 O O . PRO B 1 676 ? 39.203 12.691 26.462 1.00 45.17 674 PRO B O 1
ATOM 9585 N N . ASP B 1 677 ? 41.090 12.921 27.664 1.00 45.06 675 ASP B N 1
ATOM 9586 C CA . ASP B 1 677 ? 41.109 14.382 27.643 1.00 46.69 675 ASP B CA 1
ATOM 9587 C C . ASP B 1 677 ? 41.393 14.930 26.243 1.00 45.57 675 ASP B C 1
ATOM 9588 O O . ASP B 1 677 ? 41.884 14.204 25.398 1.00 47.73 675 ASP B O 1
ATOM 9593 N N . TYR B 1 678 ? 41.062 16.199 26.009 1.00 45.27 676 TYR B N 1
ATOM 9594 C CA . TYR B 1 678 ? 41.324 16.863 24.724 1.00 44.13 676 TYR B CA 1
ATOM 9595 C C . TYR B 1 678 ? 41.359 18.384 24.855 1.00 45.00 676 TYR B C 1
ATOM 9596 O O . TYR B 1 678 ? 40.782 18.957 25.787 1.00 43.57 676 TYR B O 1
ATOM 9605 N N . TRP B 1 679 ? 42.038 18.998 23.887 1.00 45.77 677 TRP B N 1
ATOM 9606 C CA . TRP B 1 679 ? 42.021 20.430 23.630 1.00 46.95 677 TRP B CA 1
ATOM 9607 C C . TRP B 1 679 ? 41.231 20.651 22.351 1.00 47.03 677 TRP B C 1
ATOM 9608 O O . TRP B 1 679 ? 41.419 19.928 21.377 1.00 46.63 677 TRP B O 1
ATOM 9619 N N . ARG B 1 680 ? 40.341 21.635 22.352 1.00 47.33 678 ARG B N 1
ATOM 9620 C CA . ARG B 1 680 ? 39.662 22.069 21.136 1.00 46.27 678 ARG B CA 1
ATOM 9621 C C . ARG B 1 680 ? 39.863 23.567 20.982 1.00 48.27 678 ARG B C 1
ATOM 9622 O O . ARG B 1 680 ? 39.784 24.315 21.960 1.00 52.80 678 ARG B O 1
ATOM 9630 N N . TYR B 1 681 ? 40.104 24.013 19.759 1.00 49.56 679 TYR B N 1
ATOM 9631 C CA . TYR B 1 681 ? 40.237 25.440 19.472 1.00 50.43 679 TYR B CA 1
ATOM 9632 C C . TYR B 1 681 ? 39.221 25.857 18.417 1.00 50.27 679 TYR B C 1
ATOM 9633 O O . TYR B 1 681 ? 38.957 25.101 17.475 1.00 48.33 679 TYR B O 1
ATOM 9642 N N . ASP B 1 682 ? 38.632 27.043 18.616 1.00 50.18 680 ASP B N 1
ATOM 9643 C CA . ASP B 1 682 ? 37.679 27.648 17.688 1.00 50.67 680 ASP B CA 1
ATOM 9644 C C . ASP B 1 682 ? 38.186 29.021 17.239 1.00 51.18 680 ASP B C 1
ATOM 9645 O O . ASP B 1 682 ? 38.874 29.701 17.989 1.00 49.81 680 ASP B O 1
ATOM 9650 N N . ALA B 1 683 ? 37.825 29.446 16.028 1.00 53.34 681 ALA B N 1
ATOM 9651 C CA . ALA B 1 683 ? 38.188 30.788 15.525 1.00 53.11 681 ALA B CA 1
ATOM 9652 C C . ALA B 1 683 ? 36.953 31.473 14.981 1.00 53.67 681 ALA B C 1
ATOM 9653 O O . ALA B 1 683 ? 36.053 30.791 14.493 1.00 53.32 681 ALA B O 1
ATOM 9655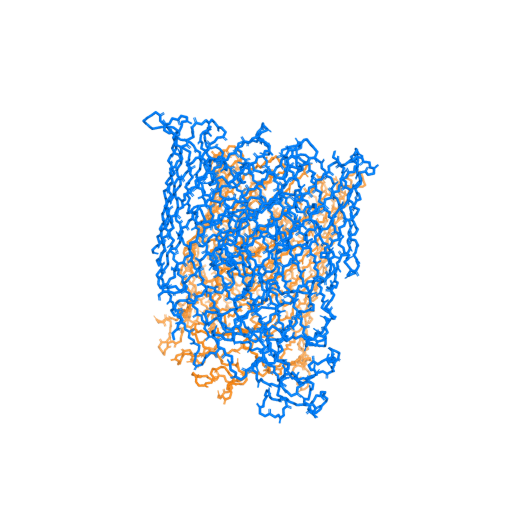 N N . MET B 1 684 ? 36.898 32.805 15.100 1.00 54.25 682 MET B N 1
ATOM 9656 C CA . MET B 1 684 ? 35.872 33.600 14.427 1.00 55.01 682 MET B CA 1
ATOM 9657 C C . MET B 1 684 ? 36.393 34.950 13.910 1.00 56.21 682 MET B C 1
ATOM 9658 O O . MET B 1 684 ? 37.341 35.533 14.430 1.00 53.47 682 MET B O 1
ATOM 9663 N N . ALA B 1 685 ? 35.715 35.442 12.885 1.00 55.21 683 ALA B N 1
ATOM 9664 C CA . ALA B 1 685 ? 35.937 36.767 12.361 1.00 53.85 683 ALA B CA 1
ATOM 9665 C C . ALA B 1 685 ? 34.599 37.309 11.918 1.00 54.11 683 ALA B C 1
ATOM 9666 O O . ALA B 1 685 ? 33.791 36.563 11.374 1.00 52.17 683 ALA B O 1
ATOM 9668 N N . SER B 1 686 ? 34.354 38.593 12.172 1.00 55.67 684 SER B N 1
ATOM 9669 C CA . SER B 1 686 ? 33.154 39.275 11.675 1.00 56.56 684 SER B CA 1
ATOM 9670 C C . SER B 1 686 ? 33.487 40.640 11.070 1.00 59.95 684 SER B C 1
ATOM 9671 O O . SER B 1 686 ? 34.445 41.295 11.455 1.00 60.89 684 SER B O 1
ATOM 9674 N N . TYR B 1 687 ? 32.660 41.037 10.114 1.00 61.40 685 TYR B N 1
ATOM 9675 C CA . TYR B 1 687 ? 32.785 42.268 9.395 1.00 63.28 685 TYR B CA 1
ATOM 9676 C C . TYR B 1 687 ? 31.392 42.895 9.351 1.00 64.81 685 TYR B C 1
ATOM 9677 O O . TYR B 1 687 ? 30.454 42.256 8.898 1.00 59.06 685 TYR B O 1
ATOM 9686 N N . LYS B 1 688 ? 31.266 44.134 9.833 1.00 70.14 686 LYS B N 1
ATOM 9687 C CA . LYS B 1 688 ? 30.042 44.911 9.668 1.00 72.89 686 LYS B CA 1
ATOM 9688 C C . LYS B 1 688 ? 30.006 45.496 8.253 1.00 74.07 686 LYS B C 1
ATOM 9689 O O . LYS B 1 688 ? 30.670 46.486 7.987 1.00 79.55 686 LYS B O 1
ATOM 9695 N N . LEU B 1 689 ? 29.214 44.895 7.357 1.00 72.70 687 LEU B N 1
ATOM 9696 C CA . LEU B 1 689 ? 29.032 45.430 6.004 1.00 72.71 687 LEU B CA 1
ATOM 9697 C C . LEU B 1 689 ? 28.324 46.791 6.067 1.00 73.74 687 LEU B C 1
ATOM 9698 O O . LEU B 1 689 ? 28.637 47.675 5.285 1.00 79.28 687 LEU B O 1
ATOM 9703 N N . SER B 1 690 ? 27.377 46.938 6.995 1.00 72.95 688 SER B N 1
ATOM 9704 C CA . SER B 1 690 ? 26.788 48.229 7.364 1.00 71.80 688 SER B CA 1
ATOM 9705 C C . SER B 1 690 ? 26.342 48.152 8.823 1.00 70.99 688 SER B C 1
ATOM 9706 O O . SER B 1 690 ? 26.669 47.195 9.496 1.00 73.09 688 SER B O 1
ATOM 9709 N N . LYS B 1 691 ? 25.608 49.143 9.313 1.00 71.41 689 LYS B N 1
ATOM 9710 C CA . LYS B 1 691 ? 25.022 49.089 10.664 1.00 72.62 689 LYS B CA 1
ATOM 9711 C C . LYS B 1 691 ? 23.921 48.035 10.810 1.00 69.13 689 LYS B C 1
ATOM 9712 O O . LYS B 1 691 ? 23.613 47.604 11.922 1.00 70.39 689 LYS B O 1
ATOM 9718 N N . ASN B 1 692 ? 23.343 47.620 9.682 1.00 66.76 690 ASN B N 1
ATOM 9719 C CA . ASN B 1 692 ? 22.252 46.643 9.650 1.00 65.58 690 ASN B CA 1
ATOM 9720 C C . ASN B 1 692 ? 22.621 45.233 9.152 1.00 64.03 690 ASN B C 1
ATOM 9721 O O . ASN B 1 692 ? 21.771 44.333 9.200 1.00 65.35 690 ASN B O 1
ATOM 9726 N N . VAL B 1 693 ? 23.850 45.027 8.662 1.00 60.28 691 VAL B N 1
ATOM 9727 C CA . VAL B 1 693 ? 24.249 43.714 8.143 1.00 59.30 691 VAL B CA 1
ATOM 9728 C C . VAL B 1 693 ? 25.626 43.317 8.657 1.00 58.48 691 VAL B C 1
ATOM 9729 O O . VAL B 1 693 ? 26.574 44.060 8.476 1.00 57.27 691 VAL B O 1
ATOM 9733 N N . ASP B 1 694 ? 25.716 42.151 9.305 1.00 56.98 692 ASP B N 1
ATOM 9734 C CA . ASP B 1 694 ? 26.997 41.531 9.687 1.00 59.08 692 ASP B CA 1
ATOM 9735 C C . ASP B 1 694 ? 27.251 40.295 8.844 1.00 56.99 692 ASP B C 1
ATOM 9736 O O . ASP B 1 694 ? 26.320 39.576 8.499 1.00 55.63 692 ASP B O 1
ATOM 9741 N N . PHE B 1 695 ? 28.521 40.068 8.522 1.00 57.59 693 PHE B N 1
ATOM 9742 C CA . PHE B 1 695 ? 29.009 38.841 7.886 1.00 57.97 693 PHE B CA 1
ATOM 9743 C C . PHE B 1 695 ? 29.961 38.184 8.898 1.00 56.50 693 PHE B C 1
ATOM 9744 O O . PHE B 1 695 ? 30.819 38.858 9.447 1.00 56.31 693 PHE B O 1
ATOM 9752 N N . GLN B 1 696 ? 29.772 36.896 9.192 1.00 54.17 694 GLN B N 1
ATOM 9753 C CA . GLN B 1 696 ? 30.554 36.200 10.244 1.00 51.76 694 GLN B CA 1
ATOM 9754 C C . GLN B 1 696 ? 31.122 34.855 9.730 1.00 49.36 694 GLN B C 1
ATOM 9755 O O . GLN B 1 696 ? 30.475 34.136 8.983 1.00 48.98 694 GLN B O 1
ATOM 9761 N N . LEU B 1 697 ? 32.356 34.562 10.111 1.00 47.22 695 LEU B N 1
ATOM 9762 C CA . LEU B 1 697 ? 33.004 33.295 9.819 1.00 46.28 695 LEU B CA 1
ATOM 9763 C C . LEU B 1 697 ? 33.250 32.640 11.173 1.00 45.86 695 LEU B C 1
ATOM 9764 O O . LEU B 1 697 ? 33.743 33.302 12.091 1.00 45.16 695 LEU B O 1
ATOM 9769 N N . ASN B 1 698 ? 32.887 31.364 11.296 1.00 45.00 696 ASN B N 1
ATOM 9770 C CA . ASN B 1 698 ? 33.278 30.560 12.444 1.00 45.68 696 ASN B CA 1
ATOM 9771 C C . ASN B 1 698 ? 33.994 29.296 11.971 1.00 46.42 696 ASN B C 1
ATOM 9772 O O . ASN B 1 698 ? 33.569 28.640 11.019 1.00 47.36 696 ASN B O 1
ATOM 9777 N N . VAL B 1 699 ? 35.105 28.977 12.617 1.00 46.39 697 VAL B N 1
ATOM 9778 C CA . VAL B 1 699 ? 35.797 27.724 12.384 1.00 46.51 697 VAL B CA 1
ATOM 9779 C C . VAL B 1 699 ? 35.739 26.991 13.719 1.00 47.34 697 VAL B C 1
ATOM 9780 O O . VAL B 1 699 ? 36.304 27.458 14.709 1.00 47.65 697 VAL B O 1
ATOM 9784 N N . GLN B 1 700 ? 35.002 25.880 13.739 1.00 46.94 698 GLN B N 1
ATOM 9785 C CA . GLN B 1 700 ? 34.806 25.090 14.932 1.00 47.84 698 GLN B CA 1
ATOM 9786 C C . GLN B 1 700 ? 35.756 23.916 14.834 1.00 47.82 698 GLN B C 1
ATOM 9787 O O . GLN B 1 700 ? 35.795 23.242 13.788 1.00 45.69 698 GLN B O 1
ATOM 9793 N N . ASN B 1 701 ? 36.491 23.659 15.925 1.00 46.80 699 ASN B N 1
ATOM 9794 C CA . ASN B 1 701 ? 37.448 22.573 15.986 1.00 46.26 699 ASN B CA 1
ATOM 9795 C C . ASN B 1 701 ? 38.493 22.790 14.888 1.00 45.20 699 ASN B C 1
ATOM 9796 O O . ASN B 1 701 ? 38.538 22.075 13.894 1.00 44.98 699 ASN B O 1
ATOM 9801 N N . VAL B 1 702 ? 39.315 23.813 15.094 1.00 47.60 700 VAL B N 1
ATOM 9802 C CA . VAL B 1 702 ? 40.241 24.320 14.075 1.00 48.78 700 VAL B CA 1
ATOM 9803 C C . VAL B 1 702 ? 41.229 23.238 13.649 1.00 49.85 700 VAL B C 1
ATOM 9804 O O . VAL B 1 702 ? 41.519 23.120 12.467 1.00 49.70 700 VAL B O 1
ATOM 9808 N N . PHE B 1 703 ? 41.712 22.439 14.603 1.00 50.38 701 PHE B N 1
ATOM 9809 C CA . PHE B 1 703 ? 42.686 21.388 14.312 1.00 51.72 701 PHE B CA 1
ATOM 9810 C C . PHE B 1 703 ? 42.070 20.004 14.013 1.00 50.55 701 PHE B C 1
ATOM 9811 O O . PHE B 1 703 ? 42.793 19.022 13.899 1.00 51.42 701 PHE B O 1
ATOM 9819 N N . ASP B 1 704 ? 40.753 19.931 13.831 1.00 49.31 702 ASP B N 1
ATOM 9820 C CA . ASP B 1 704 ? 40.077 18.677 13.492 1.00 50.11 702 ASP B CA 1
ATOM 9821 C C . ASP B 1 704 ? 40.381 17.564 14.502 1.00 49.56 702 ASP B C 1
ATOM 9822 O O . ASP B 1 704 ? 40.601 16.416 14.137 1.00 47.73 702 ASP B O 1
ATOM 9827 N N . LYS B 1 705 ? 40.404 17.922 15.778 1.00 49.87 703 LYS B N 1
ATOM 9828 C CA . LYS B 1 705 ? 40.630 16.954 16.842 1.00 50.15 703 LYS B CA 1
ATOM 9829 C C . LYS B 1 705 ? 39.479 15.964 16.892 1.00 48.94 703 LYS B C 1
ATOM 9830 O O . LYS B 1 705 ? 38.317 16.360 16.865 1.00 47.43 703 LYS B O 1
ATOM 9836 N N . LYS B 1 706 ? 39.809 14.676 16.943 1.00 49.68 704 LYS B N 1
ATOM 9837 C CA . LYS B 1 706 ? 38.811 13.647 17.197 1.00 47.99 704 LYS B CA 1
ATOM 9838 C C . LYS B 1 706 ? 38.709 13.477 18.706 1.00 46.15 704 LYS B C 1
ATOM 9839 O O . LYS B 1 706 ? 39.711 13.287 19.375 1.00 48.15 704 LYS B O 1
ATOM 9845 N N . TYR B 1 707 ? 37.498 13.601 19.239 1.00 44.40 705 TYR B N 1
ATOM 9846 C CA . TYR B 1 707 ? 37.277 13.478 20.668 1.00 43.10 705 TYR B CA 1
ATOM 9847 C C . TYR B 1 707 ? 35.841 13.080 20.961 1.00 43.85 705 TYR B C 1
ATOM 9848 O O . TYR B 1 707 ? 34.964 13.089 20.073 1.00 44.80 705 TYR B O 1
ATOM 9857 N N . PHE B 1 708 ? 35.612 12.724 22.218 1.00 43.83 706 PHE B N 1
ATOM 9858 C CA . PHE B 1 708 ? 34.368 12.140 22.642 1.00 43.89 706 PHE B CA 1
ATOM 9859 C C . PHE B 1 708 ? 33.781 12.974 23.752 1.00 43.83 706 PHE B C 1
ATOM 9860 O O . PHE B 1 708 ? 34.335 13.070 24.858 1.00 46.00 706 PHE B O 1
ATOM 9868 N N . ASP B 1 709 ? 32.650 13.573 23.432 1.00 45.18 707 ASP B N 1
ATOM 9869 C CA . ASP B 1 709 ? 31.955 14.530 24.295 1.00 46.44 707 ASP B CA 1
ATOM 9870 C C . ASP B 1 709 ? 30.975 13.904 25.287 1.00 45.60 707 ASP B C 1
ATOM 9871 O O . ASP B 1 709 ? 30.514 14.587 26.172 1.00 47.62 707 ASP B O 1
ATOM 9876 N N . LYS B 1 710 ? 30.639 12.624 25.148 1.00 47.03 708 LYS B N 1
ATOM 9877 C CA . LYS B 1 710 ? 29.816 11.919 26.157 1.00 47.21 708 LYS B CA 1
ATOM 9878 C C . LYS B 1 710 ? 30.349 10.506 26.331 1.00 45.59 708 LYS B C 1
ATOM 9879 O O . LYS B 1 710 ? 30.556 9.796 25.337 1.00 45.51 708 LYS B O 1
ATOM 9885 N N . ALA B 1 711 ? 30.568 10.118 27.582 1.00 42.53 709 ALA B N 1
ATOM 9886 C CA . ALA B 1 711 ? 31.006 8.788 27.949 1.00 42.14 709 ALA B CA 1
ATOM 9887 C C . ALA B 1 711 ? 29.839 8.130 28.655 1.00 42.95 709 ALA B C 1
ATOM 9888 O O . ALA B 1 711 ? 29.458 8.565 29.737 1.00 40.40 709 ALA B O 1
ATOM 9890 N N . TYR B 1 712 ? 29.260 7.091 28.044 1.00 43.56 710 TYR B N 1
ATOM 9891 C CA . TYR B 1 712 ? 28.163 6.361 28.674 1.00 44.23 710 TYR B CA 1
ATOM 9892 C C . TYR B 1 712 ? 28.698 5.286 29.609 1.00 43.15 710 TYR B C 1
ATOM 9893 O O . TYR B 1 712 ? 29.880 4.900 29.531 1.00 41.59 710 TYR B O 1
ATOM 9902 N N . ALA B 1 713 ? 27.820 4.812 30.494 1.00 42.34 711 ALA B N 1
ATOM 9903 C CA . ALA B 1 713 ? 28.209 3.862 31.549 1.00 43.11 711 ALA B CA 1
ATOM 9904 C C . ALA B 1 713 ? 28.694 2.515 31.060 1.00 42.25 711 ALA B C 1
ATOM 9905 O O . ALA B 1 713 ? 29.437 1.834 31.756 1.00 43.41 711 ALA B O 1
ATOM 9907 N N . ALA B 1 714 ? 28.237 2.136 29.879 1.00 41.51 712 ALA B N 1
ATOM 9908 C CA . ALA B 1 714 ? 28.604 0.888 29.260 1.00 42.24 712 ALA B CA 1
ATOM 9909 C C . ALA B 1 714 ? 28.582 1.038 27.750 1.00 41.55 712 ALA B C 1
ATOM 9910 O O . ALA B 1 714 ? 27.963 1.961 27.194 1.00 40.99 712 ALA B O 1
ATOM 9912 N N . HIS B 1 715 ? 29.337 0.160 27.098 1.00 41.22 713 HIS B N 1
ATOM 9913 C CA . HIS B 1 715 ? 29.188 -0.168 25.693 1.00 40.14 713 HIS B CA 1
ATOM 9914 C C . HIS B 1 715 ? 29.861 0.784 24.728 1.00 39.06 713 HIS B C 1
ATOM 9915 O O . HIS B 1 715 ? 30.544 0.315 23.810 1.00 39.04 713 HIS B O 1
ATOM 9922 N N . TYR B 1 716 ? 29.658 2.096 24.893 1.00 37.74 714 TYR B N 1
ATOM 9923 C CA . TYR B 1 716 ? 30.072 3.068 23.870 1.00 38.59 714 TYR B CA 1
ATOM 9924 C C . TYR B 1 716 ? 30.150 4.514 24.350 1.00 37.99 714 TYR B C 1
ATOM 9925 O O . TYR B 1 716 ? 29.743 4.832 25.442 1.00 39.57 714 TYR B O 1
ATOM 9934 N N . ALA B 1 717 ? 30.677 5.363 23.479 1.00 37.87 715 ALA B N 1
ATOM 9935 C CA . ALA B 1 717 ? 30.780 6.791 23.675 1.00 38.45 715 ALA B CA 1
ATOM 9936 C C . ALA B 1 717 ? 30.381 7.545 22.415 1.00 38.44 715 ALA B C 1
ATOM 9937 O O . ALA B 1 717 ? 30.441 7.022 21.300 1.00 37.24 715 ALA B O 1
ATOM 9939 N N . SER B 1 718 ? 29.997 8.797 22.609 1.00 40.35 716 SER B N 1
ATOM 9940 C CA . SER B 1 718 ? 29.577 9.665 21.515 1.00 39.95 716 SER B CA 1
ATOM 9941 C C . SER B 1 718 ? 30.773 10.449 21.026 1.00 40.08 716 SER B C 1
ATOM 9942 O O . SER B 1 718 ? 31.491 11.027 21.835 1.00 42.11 716 SER B O 1
ATOM 9945 N N . GLN B 1 719 ? 30.970 10.468 19.712 1.00 39.60 717 GLN B N 1
ATOM 9946 C CA . GLN B 1 719 ? 32.053 11.212 19.075 1.00 40.33 717 GLN B CA 1
ATOM 9947 C C . GLN B 1 719 ? 31.561 12.594 18.656 1.00 38.62 717 GLN B C 1
ATOM 9948 O O . GLN B 1 719 ? 30.514 12.721 18.084 1.00 37.61 717 GLN B O 1
ATOM 9954 N N . ALA B 1 720 ? 32.343 13.631 18.920 1.00 39.38 718 ALA B N 1
ATOM 9955 C CA . ALA B 1 720 ? 31.929 15.001 18.610 1.00 38.78 718 ALA B CA 1
ATOM 9956 C C . ALA B 1 720 ? 32.193 15.291 17.163 1.00 40.01 718 ALA B C 1
ATOM 9957 O O . ALA B 1 720 ? 32.887 14.527 16.467 1.00 40.63 718 ALA B O 1
ATOM 9959 N N . ALA B 1 721 ? 31.678 16.431 16.719 1.00 39.84 719 ALA B N 1
ATOM 9960 C CA . ALA B 1 721 ? 31.871 16.872 15.360 1.00 39.58 719 ALA B CA 1
ATOM 9961 C C . ALA B 1 721 ? 33.345 17.184 15.108 1.00 41.09 719 ALA B C 1
ATOM 9962 O O . ALA B 1 721 ? 34.086 17.562 16.030 1.00 40.28 719 ALA B O 1
ATOM 9964 N N . GLY B 1 722 ? 33.765 17.001 13.858 1.00 42.46 720 GLY B N 1
ATOM 9965 C CA . GLY B 1 722 ? 35.090 17.417 13.395 1.00 42.87 720 GLY B CA 1
ATOM 9966 C C . GLY B 1 722 ? 35.124 18.896 13.015 1.00 43.53 720 GLY B C 1
ATOM 9967 O O . GLY B 1 722 ? 34.216 19.646 13.370 1.00 43.62 720 GLY B O 1
ATOM 9968 N N . ARG B 1 723 ? 36.176 19.309 12.297 1.00 44.38 721 ARG B N 1
ATOM 9969 C CA . ARG B 1 723 ? 36.297 20.678 11.805 1.00 45.67 721 ARG B CA 1
ATOM 9970 C C . ARG B 1 723 ? 35.077 21.083 10.975 1.00 43.88 721 ARG B C 1
ATOM 9971 O O . ARG B 1 723 ? 34.653 20.370 10.073 1.00 44.24 721 ARG B O 1
ATOM 9979 N N . THR B 1 724 ? 34.537 22.246 11.298 1.00 44.51 722 THR B N 1
ATOM 9980 C CA . THR B 1 724 ? 33.363 22.779 10.643 1.00 45.78 722 THR B CA 1
ATOM 9981 C C . THR B 1 724 ? 33.579 24.282 10.395 1.00 48.19 722 THR B C 1
ATOM 9982 O O . THR B 1 724 ? 33.982 25.031 11.296 1.00 46.29 722 THR B O 1
ATOM 9986 N N . ILE B 1 725 ? 33.309 24.703 9.165 1.00 49.60 723 ILE B N 1
ATOM 9987 C CA . ILE B 1 725 ? 33.453 26.108 8.749 1.00 51.15 723 ILE B CA 1
ATOM 9988 C C . ILE B 1 725 ? 32.051 26.652 8.469 1.00 49.14 723 ILE B C 1
ATOM 9989 O O . ILE B 1 725 ? 31.308 26.065 7.692 1.00 48.13 723 ILE B O 1
ATOM 9994 N N . LEU B 1 726 ? 31.676 27.745 9.133 1.00 48.50 724 LEU B N 1
ATOM 9995 C CA . LEU B 1 726 ? 30.333 28.336 9.000 1.00 48.37 724 LEU B CA 1
ATOM 9996 C C . LEU B 1 726 ? 30.470 29.787 8.523 1.00 48.32 724 LEU B C 1
ATOM 9997 O O . LEU B 1 726 ? 31.286 30.547 9.056 1.00 48.57 724 LEU B O 1
ATOM 10002 N N . PHE B 1 727 ? 29.693 30.157 7.507 1.00 48.36 725 PHE B N 1
ATOM 10003 C CA . PHE B 1 727 ? 29.595 31.541 7.049 1.00 48.54 725 PHE B CA 1
ATOM 10004 C C . PHE B 1 727 ? 28.174 32.012 7.350 1.00 47.79 725 PHE B C 1
ATOM 10005 O O . PHE B 1 727 ? 27.215 31.408 6.877 1.00 45.50 725 PHE B O 1
ATOM 10013 N N . SER B 1 728 ? 28.053 33.108 8.103 1.00 48.43 726 SER B N 1
ATOM 10014 C CA . SER B 1 728 ? 26.763 33.700 8.459 1.00 49.08 726 SER B CA 1
ATOM 10015 C C . SER B 1 728 ? 26.577 35.089 7.869 1.00 50.79 726 SER B C 1
ATOM 10016 O O . SER B 1 728 ? 27.512 35.884 7.854 1.00 50.01 726 SER B O 1
ATOM 10019 N N . THR B 1 729 ? 25.363 35.376 7.405 1.00 53.29 727 THR B N 1
ATOM 10020 C CA . THR B 1 729 ? 24.926 36.723 7.044 1.00 55.04 727 THR B CA 1
ATOM 10021 C C . THR B 1 729 ? 23.787 37.083 8.007 1.00 56.25 727 THR B C 1
ATOM 10022 O O . THR B 1 729 ? 22.758 36.428 7.971 1.00 54.50 727 THR B O 1
ATOM 10026 N N . ASN B 1 730 ? 23.975 38.104 8.856 1.00 59.57 728 ASN B N 1
ATOM 10027 C CA . ASN B 1 730 ? 22.956 38.544 9.849 1.00 61.89 728 ASN B CA 1
ATOM 10028 C C . ASN B 1 730 ? 22.418 39.954 9.590 1.00 61.26 728 ASN B C 1
ATOM 10029 O O . ASN B 1 730 ? 23.184 40.868 9.366 1.00 60.42 728 ASN B O 1
ATOM 10034 N N . PHE B 1 731 ? 21.091 40.095 9.593 1.00 63.35 729 PHE B N 1
ATOM 10035 C CA . PHE B 1 731 ? 20.370 41.357 9.385 1.00 66.18 729 PHE B CA 1
ATOM 10036 C C . PHE B 1 731 ? 19.831 41.793 10.744 1.00 65.82 729 PHE B C 1
ATOM 10037 O O . PHE B 1 731 ? 19.393 40.948 11.515 1.00 63.50 729 PHE B O 1
ATOM 10045 N N . HIS B 1 732 ? 19.860 43.089 11.053 1.00 66.98 730 HIS B N 1
ATOM 10046 C CA . HIS B 1 732 ? 19.142 43.633 12.233 1.00 67.72 730 HIS B CA 1
ATOM 10047 C C . HIS B 1 732 ? 18.795 45.089 11.984 1.00 67.63 730 HIS B C 1
ATOM 10048 O O . HIS B 1 732 ? 19.676 45.900 11.762 1.00 67.03 730 HIS B O 1
ATOM 10055 N N . PHE B 1 733 ? 17.506 45.403 12.004 1.00 68.48 731 PHE B N 1
ATOM 10056 C CA . PHE B 1 733 ? 16.991 46.750 11.800 1.00 69.09 731 PHE B CA 1
ATOM 10057 C C . PHE B 1 733 ? 16.217 47.141 13.052 1.00 68.47 731 PHE B C 1
ATOM 10058 O O . PHE B 1 733 ? 15.196 46.560 13.318 1.00 70.52 731 PHE B O 1
ATOM 10066 N N . LEU B 1 734 ? 16.724 48.107 13.817 1.00 71.92 732 LEU B N 1
ATOM 10067 C CA . LEU B 1 734 ? 16.110 48.558 15.082 1.00 72.33 732 LEU B CA 1
ATOM 10068 C C . LEU B 1 734 ? 15.822 50.049 15.014 1.00 71.00 732 LEU B C 1
ATOM 10069 O O . LEU B 1 734 ? 14.780 50.448 14.510 1.00 72.08 732 LEU B O 1
#

Foldseek 3Di:
DQQFQDDFDDPALQDLDTPQFDFFDKDKRAPNQCVQQVDFFPVSSCLLPPFWFFAPPLDGPWIQALLHTCNQQEEENLHTDWDTGGPQFFRMKMWTCDDDQSRCTHIYTYGDAAAFDFKKKKKFKQKPQRWTKIWIWGKDDDPVRQKIKIKIKIWIWGHFFLAPPWIKTKIKIKIKMWGRHPHQKIKIKIKIKMKMKIQGAQFFWWDADPPFFLVHFTEGDDARRHDGLAAPQDWMKIKMKMKMKMKIWGAPDPFKIKMKMKMKMKMWIWGKIWHWQQNVCQVVQFKTFGDIDIKTKIKIKIKMKMKMWGWDADPRKIKGKMKIKMKMKMKMKIWTKDWQLQQVPPRRHDHVVSDAPNRLNRMHGSHDGDNHRPRDTDIDIPPFIKIKMKIKMKIKMWIWIPPDLFKIKIKIWMKMKMKMWIWTSVDPPIDIDIDIDMKIKMKMKMWGPPDNQKIWMWIWIQMVHKIKTKTKIWGADDVRFKIKIKMWMWMADDPSRKIKTKIKIWITGDPDPFKTKGKMKIAIDMADCVLHGAGRFRGFRIKIKIWMWGCPDVQKIKIKMKIKTAKGAAASRNNYIWHIDIFMKIKMKGPPDPFKIKMKIWGRVVQDWTFSYRHHTTRTHIHGGIMIMIMIMGMDD/DLLFQDDFADPALQDLDTPQFDFFDKDKRAPNQCVQQVDFFPVSSCLLPPFWFFAEVHDLDGPWIAALLHTENQQEEENQHTDWDTGTPQFFRMKMWTRDDDQSHDVNTHIYTYGDAAAFDFKKKWKFKQKPQRWTKIWIWGKDDDPVRQKIKIKIKIWIWGHFFLAPPWIKTKIKIKIKMKGRHPHQKIKIKIKIKMKMKIQGAQFFWWDADPPFFLVHFTEGDDARSHDGLAAPVDWMKIKMKMKMKMKIWGAPDPFKIKMKMKMKIKMWIWGKIWYWQQNVCQVVQFKTFGDIDIKTKIKIKIKMKIKMFGWDADPNKIKGKMKIKMKMKMKMKIWTKDWQLQQVPPRRHDHPVSAAPNRLNRMHGSHDGDNHRPRDTDIGIPVFIKIKMKIKIKIKMWIWIPPDLFKIKIKIWMKMKMKMWIWTSVDPPIDIDIDIAMKIKMKMKMWGPPDNQKIWMWMWIAMDSGKIKTKTWMWGADPPRFKIKIKMWMKMWDAPPVVLGIKMKTKMKIWITGDPDPFKGKGWMKIAIDMARCCLHGPGRASGFRIKIKIWMWGCPDVQKIKIKMKIKTAKGAAASRNNYIWHIDIFMKIKMWGPPDPFKIKMKIWGRVVQDWTFSYRHHTTHTHIHGGIMIMIMIMGMDD

Secondary structure (DSSP, 8-state):
-TT-S---S-SSTT--S-STT-SS-EEEE-HHHHHHTT--SHHHHHTTSTTEEEE---S--EEEETTEE-TT-EEETTEE---PPP-TTEEEEEEE-S--TT---EEEEEEP---SS-EEEEEEEEETT--EEEEEEEEEEETTTTEEEEEEEEEEEEEETTEEEEEEEEEEEEEEEEE-TTSSEEEEEEEEEEEEEEB----EEBP--TT-SSSS-B-B----TT---S-TTT-EEEEEEEEEEEEEEEESSSSEEEEEEEEEEEEEEEEEEEEE-TT-SGGGGTEEEEEEEEEEEEEEEEEEEEEEEEEEEETTEEEEEEEEEEEEEEEEEEE-EEE----SSTTT---TTTTTGGGTT-EEESSS--TT------EEE----EEEEEEEEEEEEEEEEEEETTEEEEEEEEEEEEEEEEEETTSSSPEEEEEEEEEEEEEEEEEE-SSTTEEEEEEEEEE--EEEEEEEEEEEETTTTEEEEEEEEEEEES---EEEEEEEEEEEEESSSSEEEEEEEEEEEEEE---TTPPPTT--SEEEEEEEEEEEETTEEEEEEEEEE--EESSTT--BEE--EEEEEEEEEEESSSSEEEEEEEESTT----EEEE-SSSEEEEPP--EEEEEEEEEE-/-TT-S---S-SSTT--S-STTSSS-EEEEEHHHHHHTT--SHHHHHTTSTTEEEE----SS--EEEETTEE-TT-EEETTEE---PPPSTTEEEEEEE-S--TTS----EEEEEEP---SS-EEEEEEEEETT--EEEEEEEEEEETTTTEEEEEEEEEEEEEETTEEEEEEEEEEEEEEEEE-TTSSEEEEEEEEEEEEEEB----EEBP--TT-SSSS-B-B----TT---S-TTT-EEEEEEEEEEEEEEEEEETTEEEEEEEEEEEEEEEEEEEEE-TT-SGGGGTEEEEEEEEEEEEEEEEEEEEEEEEEEEETTEEEEEEEEEEEEEEEEEEE-EEE----SSTTT---TTTTTGGGTTSEEESSS--TT------EEE----EEEEEEEEEEEEEEEEEEETTEEEEEEEEEEEEEEEEEETTSSSPEEEEEEEEEEEEEEEEEE-SSTTEEEEEEEEEEE--EEEEEEEEEEEETTTTEEEEEEEEEEEESS------EEEEEEEEEEEEESSSSEEEEEEEEEEEEEE---TTPPPTT--SEEEEEEEEEEEETTEEEEEEEEEE--EESSTT--BEE--EEEEEEEEEEESSSSEEEEEEEESTT----EEEE-SSSEEEEPP--EEEEEEEEEE-

CATH classification: 2.170.130.10